Protein 4N3S (pdb70)

Nearest PDB structures (foldseek):
  4n3s-assembly1_A  TM=1.002E+00  e=1.021E-94  Saccharomyces cerevisiae S288C
  4n3s-assembly2_B  TM=9.952E-01  e=1.872E-87  Saccharomyces cerevisiae S288C
  4ncf-assembly1_A  TM=9.850E-01  e=5.319E-81  Saccharomyces cerevisiae S288C
  3wbi-assembly1_A  TM=9.041E-01  e=8.190E-74  Saccharomyces cerevisiae S288C
  8pj5-assembly1_0  TM=6.961E-01  e=3.168E-52  Homo sapiens

InterPro domains:
  IPR000795 Translational (tr)-type GTP-binding domain [PF00009] (406-617)
  IPR000795 Translational (tr)-type GTP-binding domain [PR00315] (407-420)
  IPR000795 Translational (tr)-type GTP-binding domain [PR00315] (473-483)
  IPR000795 Translational (tr)-type GTP-binding domain [PR00315] (489-500)
  IPR000795 Translational (tr)-type GTP-binding domain [PR00315] (525-534)
  IPR000795 Translational (tr)-type GTP-binding domain [PS51722] (403-621)
  IPR005225 Small GTP-binding domain [TIGR00231] (408-534)
  IPR009000 Translation protein, beta-barrel domain superfamily [SSF50447] (863-1001)
  IPR015760 Translation initiation factor IF- 2 [PTHR43381] (125-992)
  IPR023115 Translation initiation factor IF- 2, domain 3 [PF11987] (746-843)
  IPR027417 P-loop containing nucleoside triphosphate hydrolase [G3DSA:3.40.50.300] (397-627)
  IPR027417 P-loop containing nucleoside triphosphate hydrolase [SSF52540] (404-696)
  IPR029459 Elongation factor Tu-type domain [PF14578] (874-964)
  IPR036925 Translation initiation factor IF-2, domain 3 superfamily [G3DSA:3.40.50.10050] (747-851)
  IPR036925 Translation initiation factor IF-2, domain 3 superfamily [SSF52156] (731-857)

Organism: Saccharomyces cerevisiae (strain ATCC 204508 / S288c) (NCBI:txid559292)

CATH classification: 3.40.50.300 (+2 more: 2.40.30.10, 3.40.50.10050)

B-factor: mean 48.71, std 24.36, range [14.07, 174.98]

Secondary structure (DSSP, 8-state):
--PPPPEEEEE---HHHHHT-------EE-SSEEEEEHHHHHHHHGGGGGT------SSEEEEE--SSSGGG-S-GGGHHHH-SEEEEEEETTTB--HHHHHHHHHHHHHT--EEEEEE-GGGSTT----TT--HHHHHHTS-HHHHHHHHHHHHHHHHHHHTTT-EEEEGGG-S-TTTEEEEEE--TTT-TTHHHHHHHHHHHHHHH-TTTTS--SS-EEEEEEEEEETTTEEEEEEEEEESEEETT-EEEEEETTEEEEEEEEEEEEE---HHHHTT-SEEEESEEESSEEEEEEETT-TTBPTT-B-EE--SSS-HHHHHHHHHHHHHHHHHTS-TTSS-EEEEESSHHHHHHHHHHHHHTT--EEE--BSSB-HHHHHHHHHHHHH-STT-EEEEES--B-HHHHHHHHHHT-EEEEESSHHHHHHHHHHHHHHHH-/--PPPPEEEEE---TTTTTS--------EE-SSEEEEEHHHHHHHHGGGGGT------SSEEEEE---SSGGG-S-GGGHHHH-SEEEEEEETTTB--HHHHHHHHHHHHHT--EEEEEE-GGGSTT----TT--HHHHHHTS-HHHHHHHHHHHHHHHHHHHTTT-EEEEGGG-S-TTTEEEEEE--TTT-TTHHHHHHHHHHHHHHH-GGGGS--SS-EEEEEEEEEETTTEEEEEEEEEESEEETT-EEEEEEBTEEEEEE--EEEEE---HHHHTT-SEEE-SEEESSEEEEEE-TT-TTBPTT-BEEE--SSS-HHHHHHHHTHHHHHHHHTS-SSSS-EEEEESSHHHHHHHHHHHHHTT--EEEEEESSB-HHHHGGGTTHHHH-GGG-EEEEES--B-HHHHHHHHHHT-EEEEESSHHHHHHHHHHHHHHHT-

Radius of gyration: 30.3 Å; Cα contacts (8 Å, |Δi|>4): 1907; chains: 2; bounding box: 74×78×87 Å

GO terms:
  GO:0001732 formation of cytoplasmic translation initiation complex (P, IDA)
  GO:0070181 small ribosomal subunit rRNA binding (F, IDA)
  GO:0005525 GTP binding (F, IDA)
  GO:0003743 translation initiation factor activity (F, IDA)
  GO:0003924 GTPase activity (F, IDA)
  GO:0031369 translation initiation factor binding (F, IDA)
  GO:0043022 ribosome binding (F, IDA)
  GO:0022627 cytosolic small ribosomal subunit (C, IDA)
  GO:0033290 eukaryotic 48S preinitiation complex (C, IDA)
  GO:0001732 formation of cytoplasmic translation initiation complex (P, IMP)
  GO:0005737 cytoplasm (C, HDA)
  GO:0005739 mitochondrion (C, HDA)
  GO:0042255 ribosome assembly (P, IMP)
  GO:0042256 cytosolic ribosome assembly (P, IMP)
  GO:0005829 cytosol (C, HDA)
  GO:0010494 cytoplasmic stress granule (C, HDA)
  GO:0003924 GTPase activity (F, IMP)
  GO:0006446 regulation of translational initiation (P, IMP)
  GO:0000462 maturation of SSU-rRNA from tricistronic rRNA transcript (SSU-rRNA, 5.8S rRNA, LSU-rRNA) (P, IMP)
  GO:0003924 GTPase activity (F, EXP)

Structure (mmCIF, N/CA/C/O backbone):
data_4N3S
#
_entry.id   4N3S
#
_cell.length_a   118.010
_cell.length_b   118.010
_cell.length_c   77.510
_cell.angle_alpha   90.000
_cell.angle_beta   90.000
_cell.angle_gamma   90.000
#
_symmetry.space_group_name_H-M   'P 41'
#
loop_
_entity.id
_entity.type
_entity.pdbx_description
1 polymer 'Eukaryotic translation initiation factor 5B'
2 non-polymer GLYCEROL
3 non-polymer 1,2-ETHANEDIOL
4 water water
#
loop_
_atom_site.group_PDB
_atom_site.id
_atom_site.type_symbol
_atom_site.label_atom_id
_atom_site.label_alt_id
_atom_site.label_comp_id
_atom_site.label_asym_id
_atom_site.label_entity_id
_atom_site.label_seq_id
_atom_site.pdbx_PDB_ins_code
_atom_site.Cartn_x
_atom_site.Cartn_y
_atom_site.Cartn_z
_atom_site.occupancy
_atom_site.B_iso_or_equiv
_atom_site.auth_seq_id
_atom_site.auth_comp_id
_atom_site.auth_asym_id
_atom_site.auth_atom_id
_atom_site.pdbx_PDB_model_num
ATOM 1 N N . LYS A 1 6 ? 66.661 -17.877 -5.431 1.00 100.63 401 LYS A N 1
ATOM 2 C CA . LYS A 1 6 ? 65.318 -17.367 -5.185 1.00 97.46 401 LYS A CA 1
ATOM 3 C C . LYS A 1 6 ? 65.050 -17.247 -3.684 1.00 99.02 401 LYS A C 1
ATOM 4 O O . LYS A 1 6 ? 65.701 -17.912 -2.878 1.00 100.11 401 LYS A O 1
ATOM 6 N N . ASP A 1 7 ? 64.109 -16.385 -3.308 1.00 98.59 402 ASP A N 1
ATOM 7 C CA . ASP A 1 7 ? 63.612 -16.368 -1.930 1.00 97.20 402 ASP A CA 1
ATOM 8 C C . ASP A 1 7 ? 62.206 -16.918 -1.906 1.00 85.72 402 ASP A C 1
ATOM 9 O O . ASP A 1 7 ? 61.233 -16.196 -2.137 1.00 84.30 402 ASP A O 1
ATOM 14 N N . LEU A 1 8 ? 62.101 -18.206 -1.617 1.00 73.36 403 LEU A N 1
ATOM 15 C CA . LEU A 1 8 ? 60.807 -18.844 -1.597 1.00 56.16 403 LEU A CA 1
ATOM 16 C C . LEU A 1 8 ? 60.247 -18.804 -0.192 1.00 44.13 403 LEU A C 1
ATOM 17 O O . LEU A 1 8 ? 60.977 -18.822 0.802 1.00 39.69 403 LEU A O 1
ATOM 22 N N . ARG A 1 9 ? 58.936 -18.717 -0.117 1.00 42.00 404 ARG A N 1
ATOM 23 C CA . ARG A 1 9 ? 58.266 -18.765 1.154 1.00 38.92 404 ARG A CA 1
ATOM 24 C C . ARG A 1 9 ? 58.345 -20.171 1.718 1.00 37.53 404 ARG A C 1
ATOM 25 O O . ARG A 1 9 ? 58.424 -21.142 0.965 1.00 34.95 404 ARG A O 1
ATOM 33 N N . SER A 1 10 ? 58.325 -20.275 3.041 1.00 35.20 405 SER A N 1
ATOM 34 C CA . SER A 1 10 ? 58.153 -21.559 3.695 1.00 34.83 405 SER A CA 1
ATOM 35 C C . SER A 1 10 ? 56.720 -21.977 3.460 1.00 39.71 405 SER A C 1
ATOM 36 O O . SER A 1 10 ? 55.801 -21.191 3.699 1.00 42.51 405 SER A O 1
ATOM 39 N N . PRO A 1 11 ? 56.513 -23.199 2.962 1.00 36.77 406 PRO A N 1
ATOM 40 C CA . PRO A 1 11 ? 55.150 -23.711 2.789 1.00 29.56 406 PRO A CA 1
ATOM 41 C C . PRO A 1 11 ? 54.479 -23.974 4.139 1.00 31.55 406 PRO A C 1
ATOM 42 O O . PRO A 1 11 ? 55.155 -24.081 5.166 1.00 30.14 406 PRO A O 1
ATOM 46 N N . ILE A 1 12 ? 53.154 -24.014 4.145 1.00 34.55 407 ILE A N 1
ATOM 47 C CA . ILE A 1 12 ? 52.400 -24.234 5.371 1.00 28.53 407 ILE A CA 1
ATOM 48 C C . ILE A 1 12 ? 51.501 -25.445 5.220 1.00 30.25 407 ILE A C 1
ATOM 49 O O . ILE A 1 12 ? 50.821 -25.587 4.206 1.00 32.55 407 ILE A O 1
ATOM 54 N N . CYS A 1 13 ? 51.528 -26.340 6.204 1.00 30.75 408 CYS A N 1
ATOM 55 C CA . CYS A 1 13 ? 50.634 -27.493 6.210 1.00 30.73 408 CYS A CA 1
ATOM 56 C C . CYS A 1 13 ? 49.885 -27.659 7.533 1.00 30.26 408 CYS A C 1
ATOM 57 O O . CYS A 1 13 ? 50.212 -27.019 8.529 1.00 30.51 408 CYS A O 1
ATOM 60 N N . CYS A 1 14 ? 48.892 -28.541 7.534 1.00 30.11 409 CYS A N 1
ATOM 61 C CA . CYS A 1 14 ? 48.140 -28.845 8.742 1.00 30.25 409 CYS A CA 1
ATOM 62 C C . CYS A 1 14 ? 47.855 -30.331 8.875 1.00 30.70 409 CYS A C 1
ATOM 63 O O . CYS A 1 14 ? 47.944 -31.076 7.902 1.00 33.91 409 CYS A O 1
ATOM 66 N N . ILE A 1 15 ? 47.571 -30.763 10.100 1.00 35.40 410 ILE A N 1
ATOM 67 C CA . ILE A 1 15 ? 47.240 -32.155 10.366 1.00 36.16 410 ILE A CA 1
ATOM 68 C C . ILE A 1 15 ? 45.814 -32.321 10.846 1.00 40.67 410 ILE A C 1
ATOM 69 O O . ILE A 1 15 ? 45.397 -31.665 11.803 1.00 49.94 410 ILE A O 1
ATOM 74 N N . LEU A 1 16 ? 45.064 -33.164 10.149 1.00 38.81 411 LEU A N 1
ATOM 75 C CA . LEU A 1 16 ? 43.703 -33.495 10.529 1.00 43.70 411 LEU A CA 1
ATOM 76 C C . LEU A 1 16 ? 43.717 -34.877 11.160 1.00 54.77 411 LEU A C 1
ATOM 77 O O . LEU A 1 16 ? 43.710 -35.887 10.461 1.00 57.30 411 LEU A O 1
ATOM 82 N N . GLY A 1 17 ? 43.753 -34.910 12.488 1.00 59.31 412 GLY A N 1
ATOM 83 C CA . GLY A 1 17 ? 43.911 -36.147 13.230 1.00 64.44 412 GLY A CA 1
ATOM 84 C C . GLY A 1 17 ? 42.939 -36.300 14.380 1.00 73.83 412 GLY A C 1
ATOM 85 O O . GLY A 1 17 ? 42.379 -35.316 14.861 1.00 77.78 412 GLY A O 1
ATOM 86 N N . HIS A 1 18 ? 42.730 -37.547 14.800 1.00 78.24 413 HIS A N 1
ATOM 87 C CA . HIS A 1 18 ? 41.822 -37.886 15.898 1.00 78.68 413 HIS A CA 1
ATOM 88 C C . HIS A 1 18 ? 41.781 -36.838 17.011 1.00 76.08 413 HIS A C 1
ATOM 89 O O . HIS A 1 18 ? 42.787 -36.580 17.668 1.00 74.96 413 HIS A O 1
ATOM 96 N N . LYS A 1 25 ? 50.120 -39.173 19.527 1.00 49.67 420 LYS A N 1
ATOM 97 C CA . LYS A 1 25 ? 49.937 -38.012 18.652 1.00 52.13 420 LYS A CA 1
ATOM 98 C C . LYS A 1 25 ? 51.019 -37.922 17.582 1.00 53.80 420 LYS A C 1
ATOM 99 O O . LYS A 1 25 ? 52.204 -37.893 17.908 1.00 49.08 420 LYS A O 1
ATOM 105 N N . LEU A 1 26 ? 50.616 -37.893 16.310 1.00 61.51 421 LEU A N 1
ATOM 106 C CA . LEU A 1 26 ? 51.565 -37.948 15.175 1.00 59.85 421 LEU A CA 1
ATOM 107 C C . LEU A 1 26 ? 52.522 -36.758 15.159 1.00 57.45 421 LEU A C 1
ATOM 108 O O . LEU A 1 26 ? 53.732 -36.878 14.862 1.00 53.01 421 LEU A O 1
ATOM 113 N N . LEU A 1 27 ? 51.990 -35.609 15.541 1.00 58.02 422 LEU A N 1
ATOM 114 C CA . LEU A 1 27 ? 52.777 -34.411 15.449 1.00 61.88 422 LEU A CA 1
ATOM 115 C C . LEU A 1 27 ? 53.697 -34.367 16.650 1.00 65.70 422 LEU A C 1
ATOM 116 O O . LEU A 1 27 ? 54.702 -33.657 16.639 1.00 61.42 422 LEU A O 1
ATOM 121 N N . ASP A 1 28 ? 53.383 -35.165 17.669 1.00 70.29 423 ASP A N 1
ATOM 122 C CA . ASP A 1 28 ? 54.253 -35.231 18.826 1.00 72.40 423 ASP A CA 1
ATOM 123 C C . ASP A 1 28 ? 55.523 -35.924 18.356 1.00 67.16 423 ASP A C 1
ATOM 124 O O . ASP A 1 28 ? 56.625 -35.564 18.754 1.00 64.94 423 ASP A O 1
ATOM 129 N N . LYS A 1 29 ? 55.355 -36.918 17.488 1.00 67.11 424 LYS A N 1
ATOM 130 C CA . LYS A 1 29 ? 56.502 -37.627 16.933 1.00 71.27 424 LYS A CA 1
ATOM 131 C C . LYS A 1 29 ? 57.273 -36.842 15.899 1.00 75.15 424 LYS A C 1
ATOM 132 O O . LYS A 1 29 ? 58.500 -36.970 15.810 1.00 77.45 424 LYS A O 1
ATOM 138 N N . ILE A 1 30 ? 56.581 -36.033 15.107 1.00 73.44 425 ILE A N 1
ATOM 139 C CA . ILE A 1 30 ? 57.325 -35.325 14.073 1.00 68.25 425 ILE A CA 1
ATOM 140 C C . ILE A 1 30 ? 58.169 -34.225 14.704 1.00 74.47 425 ILE A C 1
ATOM 141 O O . ILE A 1 30 ? 59.253 -33.905 14.218 1.00 76.71 425 ILE A O 1
ATOM 146 N N . ARG A 1 31 ? 57.669 -33.671 15.804 1.00 78.63 426 ARG A N 1
ATOM 147 C CA . ARG A 1 31 ? 58.287 -32.521 16.456 1.00 81.78 426 ARG A CA 1
ATOM 148 C C . ARG A 1 31 ? 59.472 -32.905 17.335 1.00 80.01 426 ARG A C 1
ATOM 149 O O . ARG A 1 31 ? 60.164 -32.046 17.878 1.00 78.62 426 ARG A O 1
ATOM 157 N N . GLN A 1 32 ? 59.712 -34.202 17.448 1.00 84.10 427 GLN A N 1
ATOM 158 C CA . GLN A 1 32 ? 60.771 -34.710 18.298 1.00 90.82 427 GLN A CA 1
ATOM 159 C C . GLN A 1 32 ? 62.140 -34.547 17.651 1.00 96.86 427 GLN A C 1
ATOM 160 O O . GLN A 1 32 ? 62.303 -34.772 16.449 1.00 94.74 427 GLN A O 1
ATOM 166 N N . THR A 1 33 ? 63.121 -34.168 18.463 1.00 101.49 428 THR A N 1
ATOM 167 C CA . THR A 1 33 ? 64.488 -33.995 17.995 1.00 104.37 428 THR A CA 1
ATOM 168 C C . THR A 1 33 ? 65.474 -34.590 18.994 1.00 105.17 428 THR A C 1
ATOM 169 O O . THR A 1 33 ? 65.248 -34.544 20.202 1.00 99.55 428 THR A O 1
ATOM 173 N N . ASN A 1 34 ? 66.565 -35.151 18.482 1.00 110.15 429 ASN A N 1
ATOM 174 C CA . ASN A 1 34 ? 67.573 -35.779 19.330 1.00 111.18 429 ASN A CA 1
ATOM 175 C C . ASN A 1 34 ? 68.920 -35.074 19.257 1.00 110.99 429 ASN A C 1
ATOM 176 O O . ASN A 1 34 ? 69.431 -34.796 18.174 1.00 110.38 429 ASN A O 1
ATOM 181 N N . VAL A 1 35 ? 69.489 -34.785 20.422 1.00 109.17 430 VAL A N 1
ATOM 182 C CA . VAL A 1 35 ? 70.776 -34.110 20.503 1.00 105.24 430 VAL A CA 1
ATOM 183 C C . VAL A 1 35 ? 71.823 -34.820 19.650 1.00 101.04 430 VAL A C 1
ATOM 184 O O . VAL A 1 35 ? 72.494 -34.196 18.830 1.00 97.15 430 VAL A O 1
ATOM 188 N N . GLY A 1 41 ? 67.477 -29.895 14.602 1.00 75.54 436 GLY A N 1
ATOM 189 C CA . GLY A 1 41 ? 67.805 -28.803 15.499 1.00 75.74 436 GLY A CA 1
ATOM 190 C C . GLY A 1 41 ? 67.200 -27.470 15.097 1.00 75.20 436 GLY A C 1
ATOM 191 O O . GLY A 1 41 ? 67.394 -26.994 13.974 1.00 74.50 436 GLY A O 1
ATOM 192 N N . GLY A 1 42 ? 66.465 -26.864 16.025 1.00 72.13 437 GLY A N 1
ATOM 193 C CA . GLY A 1 42 ? 65.874 -25.555 15.805 1.00 65.31 437 GLY A CA 1
ATOM 194 C C . GLY A 1 42 ? 64.361 -25.567 15.635 1.00 59.02 437 GLY A C 1
ATOM 195 O O . GLY A 1 42 ? 63.756 -24.530 15.364 1.00 63.54 437 GLY A O 1
ATOM 196 N N . ILE A 1 43 ? 63.744 -26.732 15.798 1.00 46.35 438 ILE A N 1
ATOM 197 C CA . ILE A 1 43 ? 62.286 -26.843 15.751 1.00 37.94 438 ILE A CA 1
ATOM 198 C C . ILE A 1 43 ? 61.673 -26.044 16.903 1.00 33.29 438 ILE A C 1
ATOM 199 O O . ILE A 1 43 ? 62.080 -26.185 18.055 1.00 35.66 438 ILE A O 1
ATOM 204 N N . THR A 1 44 ? 60.716 -25.181 16.594 1.00 34.05 439 THR A N 1
ATOM 205 C CA . THR A 1 44 ? 60.236 -24.227 17.582 1.00 30.94 439 THR A CA 1
ATOM 206 C C . THR A 1 44 ? 58.718 -24.243 17.719 1.00 29.30 439 THR A C 1
ATOM 207 O O . THR A 1 44 ? 57.997 -24.293 16.724 1.00 28.01 439 THR A O 1
ATOM 211 N N . GLN A 1 45 ? 58.240 -24.231 18.953 1.00 29.49 440 GLN A N 1
ATOM 212 C CA . GLN A 1 45 ? 56.820 -24.108 19.180 1.00 28.91 440 GLN A CA 1
ATOM 213 C C . GLN A 1 45 ? 56.459 -22.643 19.023 1.00 30.73 440 GLN A C 1
ATOM 214 O O . GLN A 1 45 ? 57.063 -21.780 19.635 1.00 33.64 440 GLN A O 1
ATOM 220 N N . GLN A 1 46 ? 55.457 -22.379 18.205 1.00 25.18 441 GLN A N 1
ATOM 221 C CA . GLN A 1 46 ? 54.996 -21.029 17.964 1.00 25.44 441 GLN A CA 1
ATOM 222 C C . GLN A 1 46 ? 53.553 -20.951 18.431 1.00 22.41 441 GLN A C 1
ATOM 223 O O . GLN A 1 46 ? 53.072 -21.868 19.074 1.00 25.56 441 GLN A O 1
ATOM 229 N N . ILE A 1 47 ? 52.871 -19.854 18.136 1.00 22.20 442 ILE A N 1
ATOM 230 C CA . ILE A 1 47 ? 51.490 -19.739 18.556 1.00 24.46 442 ILE A CA 1
ATOM 231 C C . ILE A 1 47 ? 50.606 -20.452 17.547 1.00 27.94 442 ILE A C 1
ATOM 232 O O . ILE A 1 47 ? 50.428 -19.997 16.426 1.00 25.17 442 ILE A O 1
ATOM 237 N N . GLY A 1 48 ? 50.049 -21.577 17.968 1.00 31.07 443 GLY A N 1
ATOM 238 C CA . GLY A 1 48 ? 49.121 -22.326 17.150 1.00 28.71 443 GLY A CA 1
ATOM 239 C C . GLY A 1 48 ? 49.800 -23.060 16.013 1.00 27.66 443 GLY A C 1
ATOM 240 O O . GLY A 1 48 ? 49.132 -23.580 15.124 1.00 29.19 443 GLY A O 1
ATOM 241 N N . ALA A 1 49 ? 51.126 -23.114 16.044 1.00 22.35 444 ALA A N 1
ATOM 242 C CA . ALA A 1 49 ? 51.852 -23.771 14.980 1.00 22.23 444 ALA A CA 1
ATOM 243 C C . ALA A 1 49 ? 53.224 -24.158 15.450 1.00 25.32 444 ALA A C 1
ATOM 244 O O . ALA A 1 49 ? 53.704 -23.657 16.458 1.00 25.94 444 ALA A O 1
ATOM 246 N N . THR A 1 50 ? 53.859 -25.048 14.704 1.00 27.21 445 THR A N 1
ATOM 247 C CA . THR A 1 50 ? 55.227 -25.447 14.962 1.00 26.35 445 THR A CA 1
ATOM 248 C C . THR A 1 50 ? 56.071 -25.254 13.711 1.00 24.74 445 THR A C 1
ATOM 249 O O . THR A 1 50 ? 55.671 -25.668 12.635 1.00 27.52 445 THR A O 1
ATOM 253 N N . TYR A 1 51 ? 57.237 -24.633 13.844 1.00 24.82 446 TYR A N 1
ATOM 254 C CA . TYR A 1 51 ? 58.084 -24.355 12.684 1.00 25.63 446 TYR A CA 1
ATOM 255 C C . TYR A 1 51 ? 59.311 -25.244 12.610 1.00 28.91 446 TYR A C 1
ATOM 256 O O . TYR A 1 51 ? 60.037 -25.398 13.582 1.00 29.65 446 TYR A O 1
ATOM 265 N N . PHE A 1 52 ? 59.542 -25.801 11.427 1.00 29.63 447 PHE A N 1
ATOM 266 C CA . PHE A 1 52 ? 60.667 -26.693 11.156 1.00 29.98 447 PHE A CA 1
ATOM 267 C C . PHE A 1 52 ? 61.678 -26.078 10.205 1.00 31.92 447 PHE A C 1
ATOM 268 O O . PHE A 1 52 ? 61.443 -26.045 9.004 1.00 34.57 447 PHE A O 1
ATOM 276 N N . PRO A 1 53 ? 62.822 -25.621 10.729 1.00 29.21 448 PRO A N 1
ATOM 277 C CA . PRO A 1 53 ? 63.853 -25.047 9.865 1.00 30.17 448 PRO A CA 1
ATOM 278 C C . PRO A 1 53 ? 64.380 -26.085 8.883 1.00 33.94 448 PRO A C 1
ATOM 279 O O . PRO A 1 53 ? 64.386 -27.269 9.230 1.00 36.88 448 PRO A O 1
ATOM 283 N N . ILE A 1 54 ? 64.812 -25.663 7.696 1.00 34.49 449 ILE A N 1
ATOM 284 C CA . ILE A 1 54 ? 65.150 -26.615 6.638 1.00 34.27 449 ILE A CA 1
ATOM 285 C C . ILE A 1 54 ? 66.257 -27.602 7.032 1.00 35.53 449 ILE A C 1
ATOM 286 O O . ILE A 1 54 ? 66.266 -28.736 6.555 1.00 38.24 449 ILE A O 1
ATOM 291 N N . ASP A 1 55 ? 67.156 -27.198 7.926 1.00 38.05 450 ASP A N 1
ATOM 292 C CA . ASP A 1 55 ? 68.258 -28.065 8.329 1.00 41.85 450 ASP A CA 1
ATOM 293 C C . ASP A 1 55 ? 67.765 -29.229 9.174 1.00 41.10 450 ASP A C 1
ATOM 294 O O . ASP A 1 55 ? 68.231 -30.369 9.038 1.00 45.96 450 ASP A O 1
ATOM 299 N N . ALA A 1 56 ? 66.784 -28.941 10.017 1.00 40.28 451 ALA A N 1
ATOM 300 C CA . ALA A 1 56 ? 66.139 -29.976 10.808 1.00 37.30 451 ALA A CA 1
ATOM 301 C C . ALA A 1 56 ? 65.472 -31.014 9.923 1.00 34.60 451 ALA A C 1
ATOM 302 O O . ALA A 1 56 ? 65.536 -32.225 10.173 1.00 38.96 451 ALA A O 1
ATOM 304 N N . ILE A 1 57 ? 64.831 -30.519 8.877 1.00 33.46 452 ILE A N 1
ATOM 305 C CA . ILE A 1 57 ? 64.176 -31.377 7.907 1.00 35.61 452 ILE A CA 1
ATOM 306 C C . ILE A 1 57 ? 65.188 -32.223 7.139 1.00 34.56 452 ILE A C 1
ATOM 307 O O . ILE A 1 57 ? 64.941 -33.391 6.879 1.00 35.00 452 ILE A O 1
ATOM 312 N N . LYS A 1 58 ? 66.325 -31.629 6.786 1.00 37.51 453 LYS A N 1
ATOM 313 C CA . LYS A 1 58 ? 67.414 -32.377 6.161 1.00 37.09 453 LYS A CA 1
ATOM 314 C C . LYS A 1 58 ? 67.818 -33.538 7.053 1.00 32.60 453 LYS A C 1
ATOM 315 O O . LYS A 1 58 ? 67.902 -34.700 6.626 1.00 34.69 453 LYS A O 1
ATOM 321 N N . ALA A 1 59 ? 68.050 -33.208 8.311 1.00 32.46 454 ALA A N 1
ATOM 322 C CA . ALA A 1 59 ? 68.458 -34.212 9.274 1.00 40.40 454 ALA A CA 1
ATOM 323 C C . ALA A 1 59 ? 67.435 -35.329 9.377 1.00 44.55 454 ALA A C 1
ATOM 324 O O . ALA A 1 59 ? 67.789 -36.501 9.482 1.00 46.59 454 ALA A O 1
ATOM 326 N N . LYS A 1 60 ? 66.160 -34.967 9.320 1.00 46.44 455 LYS A N 1
ATOM 327 C CA . LYS A 1 60 ? 65.117 -35.960 9.502 1.00 43.60 455 LYS A CA 1
ATOM 328 C C . LYS A 1 60 ? 64.788 -36.737 8.236 1.00 44.42 455 LYS A C 1
ATOM 329 O O . LYS A 1 60 ? 64.168 -37.796 8.302 1.00 46.19 455 LYS A O 1
ATOM 335 N N . THR A 1 61 ? 65.249 -36.253 7.091 1.00 36.73 456 THR A N 1
ATOM 336 C CA . THR A 1 61 ? 64.935 -36.921 5.837 1.00 36.86 456 THR A CA 1
ATOM 337 C C . THR A 1 61 ? 66.185 -37.517 5.220 1.00 35.52 456 THR A C 1
ATOM 338 O O . THR A 1 61 ? 66.178 -37.969 4.076 1.00 37.43 456 THR A O 1
ATOM 342 N N . LYS A 1 62 ? 67.264 -37.499 5.988 1.00 36.64 457 LYS A N 1
ATOM 343 C CA . LYS A 1 62 ? 68.502 -38.140 5.577 1.00 36.04 457 LYS A CA 1
ATOM 344 C C . LYS A 1 62 ? 68.335 -39.557 5.034 1.00 34.91 457 LYS A C 1
ATOM 345 O O . LYS A 1 62 ? 68.917 -39.898 4.010 1.00 37.52 457 LYS A O 1
ATOM 351 N N . VAL A 1 63 ? 67.539 -40.381 5.708 1.00 35.06 458 VAL A N 1
ATOM 352 C CA . VAL A 1 63 ? 67.363 -41.763 5.270 1.00 31.31 458 VAL A CA 1
ATOM 353 C C . VAL A 1 63 ? 66.625 -41.858 3.929 1.00 32.29 458 VAL A C 1
ATOM 354 O O . VAL A 1 63 ? 66.611 -42.915 3.303 1.00 35.16 458 VAL A O 1
ATOM 358 N N . MET A 1 64 ? 65.997 -40.770 3.492 1.00 31.81 459 MET A N 1
ATOM 359 C CA . MET A 1 64 ? 65.258 -40.797 2.225 1.00 35.12 459 MET A CA 1
ATOM 360 C C . MET A 1 64 ? 66.143 -40.762 0.970 1.00 37.05 459 MET A C 1
ATOM 361 O O . MET A 1 64 ? 65.665 -40.989 -0.147 1.00 36.69 459 MET A O 1
ATOM 366 N N . ALA A 1 65 ? 67.428 -40.493 1.159 1.00 36.78 460 ALA A N 1
ATOM 367 C CA . ALA A 1 65 ? 68.376 -40.468 0.053 1.00 37.78 460 ALA A CA 1
ATOM 368 C C . ALA A 1 65 ? 68.432 -41.831 -0.598 1.00 41.90 460 ALA A C 1
ATOM 369 O O . ALA A 1 65 ? 68.749 -41.951 -1.780 1.00 45.23 460 ALA A O 1
ATOM 371 N N . GLU A 1 66 ? 68.096 -42.855 0.181 1.00 42.94 461 GLU A N 1
ATOM 372 C CA . GLU A 1 66 ? 68.115 -44.220 -0.310 1.00 39.95 461 GLU A CA 1
ATOM 373 C C . GLU A 1 66 ? 67.147 -44.438 -1.435 1.00 38.76 461 GLU A C 1
ATOM 374 O O . GLU A 1 66 ? 67.352 -45.317 -2.270 1.00 41.03 461 GLU A O 1
ATOM 380 N N . TYR A 1 67 ? 66.095 -43.630 -1.466 1.00 33.93 462 TYR A N 1
ATOM 381 C CA . TYR A 1 67 ? 65.010 -43.891 -2.393 1.00 34.39 462 TYR A CA 1
ATOM 382 C C . TYR A 1 67 ? 64.727 -42.725 -3.300 1.00 35.12 462 TYR A C 1
ATOM 383 O O . TYR A 1 67 ? 64.067 -42.892 -4.323 1.00 39.59 462 TYR A O 1
ATOM 392 N N . GLU A 1 68 ? 65.197 -41.538 -2.931 1.00 30.10 463 GLU A N 1
ATOM 393 C CA . GLU A 1 68 ? 64.784 -40.358 -3.676 1.00 33.05 463 GLU A CA 1
ATOM 394 C C . GLU A 1 68 ? 65.820 -39.270 -3.788 1.00 34.17 463 GLU A C 1
ATOM 395 O O . GLU A 1 68 ? 66.709 -39.142 -2.940 1.00 35.44 463 GLU A O 1
ATOM 401 N N . LYS A 1 69 ? 65.659 -38.469 -4.839 1.00 40.39 464 LYS A N 1
ATOM 402 C CA . LYS A 1 69 ? 66.365 -37.205 -4.993 1.00 43.77 464 LYS A CA 1
ATOM 403 C C . LYS A 1 69 ? 65.826 -36.231 -3.972 1.00 41.96 464 LYS A C 1
ATOM 404 O O . LYS A 1 69 ? 64.631 -36.224 -3.700 1.00 40.00 464 LYS A O 1
ATOM 410 N N . GLN A 1 70 ? 66.689 -35.413 -3.397 1.00 37.96 465 GLN A N 1
ATOM 411 C CA . GLN A 1 70 ? 66.232 -34.468 -2.396 1.00 37.73 465 GLN A CA 1
ATOM 412 C C . GLN A 1 70 ? 66.405 -32.993 -2.814 1.00 41.02 465 GLN A C 1
ATOM 413 O O . GLN A 1 70 ? 67.370 -32.626 -3.494 1.00 39.89 465 GLN A O 1
ATOM 419 N N . THR A 1 71 ? 65.434 -32.164 -2.428 1.00 44.15 466 THR A N 1
ATOM 420 C CA . THR A 1 71 ? 65.415 -30.739 -2.765 1.00 42.16 466 THR A CA 1
ATOM 421 C C . THR A 1 71 ? 65.159 -29.880 -1.531 1.00 44.45 466 THR A C 1
ATOM 422 O O . THR A 1 71 ? 64.121 -30.032 -0.881 1.00 41.84 466 THR A O 1
ATOM 426 N N . PHE A 1 72 ? 66.073 -28.954 -1.232 1.00 43.36 467 PHE A N 1
ATOM 427 C CA . PHE A 1 72 ? 65.940 -28.100 -0.048 1.00 40.29 467 PHE A CA 1
ATOM 428 C C . PHE A 1 72 ? 66.034 -26.602 -0.410 1.00 43.68 467 PHE A C 1
ATOM 429 O O . PHE A 1 72 ? 67.039 -25.943 -0.113 1.00 48.04 467 PHE A O 1
ATOM 437 N N . ASP A 1 73 ? 64.984 -26.073 -1.042 1.00 37.71 468 ASP A N 1
ATOM 438 C CA . ASP A 1 73 ? 64.992 -24.701 -1.539 1.00 37.21 468 ASP A CA 1
ATOM 439 C C . ASP A 1 73 ? 64.120 -23.719 -0.730 1.00 37.12 468 ASP A C 1
ATOM 440 O O . ASP A 1 73 ? 64.003 -22.549 -1.097 1.00 43.75 468 ASP A O 1
ATOM 445 N N . VAL A 1 74 ? 63.541 -24.175 0.378 1.00 36.98 469 VAL A N 1
ATOM 446 C CA . VAL A 1 74 ? 62.690 -23.320 1.213 1.00 32.82 469 VAL A CA 1
ATOM 447 C C . VAL A 1 74 ? 63.326 -23.129 2.571 1.00 34.10 469 VAL A C 1
ATOM 448 O O . VAL A 1 74 ? 64.136 -23.952 2.994 1.00 37.97 469 VAL A O 1
ATOM 452 N N . PRO A 1 75 ? 62.962 -22.045 3.268 1.00 35.48 470 PRO A N 1
ATOM 453 C CA . PRO A 1 75 ? 63.597 -21.776 4.563 1.00 37.59 470 PRO A CA 1
ATOM 454 C C . PRO A 1 75 ? 63.211 -22.813 5.618 1.00 34.25 470 PRO A C 1
ATOM 455 O O . PRO A 1 75 ? 63.966 -23.062 6.556 1.00 31.85 470 PRO A O 1
ATOM 459 N N . GLY A 1 76 ? 62.046 -23.423 5.443 1.00 30.76 471 GLY A N 1
ATOM 460 C CA . GLY A 1 76 ? 61.554 -24.416 6.372 1.00 24.97 471 GLY A CA 1
ATOM 461 C C . GLY A 1 76 ? 60.092 -24.718 6.123 1.00 24.84 471 GLY A C 1
ATOM 462 O O . GLY A 1 76 ? 59.545 -24.420 5.064 1.00 28.36 471 GLY A O 1
ATOM 463 N N . LEU A 1 77 ? 59.444 -25.317 7.105 1.00 24.83 472 LEU A N 1
ATOM 464 C CA . LEU A 1 77 ? 58.051 -25.689 6.960 1.00 26.86 472 LEU A CA 1
ATOM 465 C C . LEU A 1 77 ? 57.247 -25.360 8.210 1.00 27.68 472 LEU A C 1
ATOM 466 O O . LEU A 1 77 ? 57.640 -25.704 9.312 1.00 25.48 472 LEU A O 1
ATOM 471 N N . LEU A 1 78 ? 56.105 -24.716 8.030 1.00 28.25 473 LEU A N 1
ATOM 472 C CA . LEU A 1 78 ? 55.243 -24.407 9.151 1.00 25.46 473 LEU A CA 1
ATOM 473 C C . LEU A 1 78 ? 54.103 -25.405 9.227 1.00 24.98 473 LEU A C 1
ATOM 474 O O . LEU A 1 78 ? 53.435 -25.697 8.242 1.00 25.90 473 LEU A O 1
ATOM 479 N N . VAL A 1 79 ? 53.897 -25.942 10.417 1.00 27.45 474 VAL A N 1
ATOM 480 C CA . VAL A 1 79 ? 52.830 -26.887 10.654 1.00 25.11 474 VAL A CA 1
ATOM 481 C C . VAL A 1 79 ? 51.800 -26.332 11.606 1.00 27.93 474 VAL A C 1
ATOM 482 O O . VAL A 1 79 ? 52.091 -26.147 12.773 1.00 29.51 474 VAL A O 1
ATOM 486 N N . ILE A 1 80 ? 50.605 -26.044 11.116 1.00 28.31 475 ILE A N 1
ATOM 487 C CA . ILE A 1 80 ? 49.540 -25.586 11.995 1.00 28.78 475 ILE A CA 1
ATOM 488 C C . ILE A 1 80 ? 49.099 -26.740 12.905 1.00 34.03 475 ILE A C 1
ATOM 489 O O . ILE A 1 80 ? 48.686 -27.792 12.411 1.00 33.26 475 ILE A O 1
ATOM 494 N N . ASP A 1 81 ? 49.197 -26.556 14.223 1.00 37.96 476 ASP A N 1
ATOM 495 C CA . ASP A 1 81 ? 49.074 -27.685 15.162 1.00 44.24 476 ASP A CA 1
ATOM 496 C C . ASP A 1 81 ? 47.804 -27.735 16.020 1.00 52.74 476 ASP A C 1
ATOM 497 O O . ASP A 1 81 ? 47.622 -28.692 16.774 1.00 58.39 476 ASP A O 1
ATOM 502 N N . THR A 1 82 ? 46.931 -26.736 15.895 1.00 54.16 477 THR A N 1
ATOM 503 C CA . THR A 1 82 ? 45.699 -26.654 16.696 1.00 60.54 477 THR A CA 1
ATOM 504 C C . THR A 1 82 ? 44.739 -27.810 16.387 1.00 63.63 477 THR A C 1
ATOM 505 O O . THR A 1 82 ? 44.873 -28.470 15.354 1.00 65.16 477 THR A O 1
ATOM 509 N N . PRO A 1 83 ? 43.769 -28.079 17.284 1.00 63.36 478 PRO A N 1
ATOM 510 C CA . PRO A 1 83 ? 43.129 -29.378 17.077 1.00 66.36 478 PRO A CA 1
ATOM 511 C C . PRO A 1 83 ? 41.945 -29.380 16.123 1.00 69.63 478 PRO A C 1
ATOM 512 O O . PRO A 1 83 ? 41.450 -30.461 15.793 1.00 76.93 478 PRO A O 1
ATOM 516 N N . GLY A 1 84 ? 41.485 -28.210 15.700 1.00 65.53 479 GLY A N 1
ATOM 517 C CA . GLY A 1 84 ? 40.301 -28.142 14.859 1.00 66.21 479 GLY A CA 1
ATOM 518 C C . GLY A 1 84 ? 40.499 -28.011 13.355 1.00 65.21 479 GLY A C 1
ATOM 519 O O . GLY A 1 84 ? 41.406 -28.589 12.756 1.00 66.51 479 GLY A O 1
ATOM 520 N N . HIS A 1 85 ? 39.601 -27.248 12.747 1.00 62.72 480 HIS A N 1
ATOM 521 C CA . HIS A 1 85 ? 39.645 -26.930 11.327 1.00 60.72 480 HIS A CA 1
ATOM 522 C C . HIS A 1 85 ? 40.152 -25.525 11.080 1.00 52.22 480 HIS A C 1
ATOM 523 O O . HIS A 1 85 ? 39.761 -24.906 10.099 1.00 53.42 480 HIS A O 1
ATOM 530 N N . GLU A 1 86 ? 40.980 -25.010 11.985 1.00 45.47 481 GLU A N 1
ATOM 531 C CA . GLU A 1 86 ? 41.401 -23.614 11.927 1.00 42.96 481 GLU A CA 1
ATOM 532 C C . GLU A 1 86 ? 42.060 -23.278 10.589 1.00 39.18 481 GLU A C 1
ATOM 533 O O . GLU A 1 86 ? 41.994 -22.137 10.136 1.00 36.38 481 GLU A O 1
ATOM 539 N N . SER A 1 87 ? 42.660 -24.272 9.944 1.00 37.67 482 SER A N 1
ATOM 540 C CA . SER A 1 87 ? 43.331 -24.063 8.663 1.00 41.38 482 SER A CA 1
ATOM 541 C C . SER A 1 87 ? 42.361 -23.709 7.548 1.00 38.23 482 SER A C 1
ATOM 542 O O . SER A 1 87 ? 42.772 -23.386 6.436 1.00 41.62 482 SER A O 1
ATOM 545 N N . PHE A 1 88 ? 41.071 -23.795 7.846 1.00 34.62 483 PHE A N 1
ATOM 546 C CA . PHE A 1 88 ? 40.048 -23.486 6.872 1.00 30.91 483 PHE A CA 1
ATOM 547 C C . PHE A 1 88 ? 39.151 -22.367 7.351 1.00 29.35 483 PHE A C 1
ATOM 548 O O . PHE A 1 88 ? 37.991 -22.300 6.966 1.00 33.33 483 PHE A O 1
ATOM 556 N N . SER A 1 89 ? 39.709 -21.479 8.171 1.00 28.47 484 SER A N 1
ATOM 557 C CA . SER A 1 89 ? 38.962 -20.383 8.795 1.00 27.90 484 SER A CA 1
ATOM 558 C C . SER A 1 89 ? 38.634 -19.276 7.805 1.00 26.15 484 SER A C 1
ATOM 559 O O . SER A 1 89 ? 37.646 -18.554 7.969 1.00 28.82 484 SER A O 1
ATOM 562 N N . ASN A 1 90 ? 39.500 -19.106 6.812 1.00 30.45 485 ASN A N 1
ATOM 563 C CA . ASN A 1 90 ? 39.284 -18.092 5.792 1.00 30.27 485 ASN A CA 1
ATOM 564 C C . ASN A 1 90 ? 38.430 -18.628 4.649 1.00 27.47 485 ASN A C 1
ATOM 565 O O . ASN A 1 90 ? 38.125 -19.818 4.589 1.00 32.16 485 ASN A O 1
ATOM 570 N N . LEU A 1 91 ? 38.055 -17.746 3.735 1.00 25.85 486 LEU A N 1
ATOM 571 C CA . LEU A 1 91 ? 37.308 -18.165 2.567 1.00 29.70 486 LEU A CA 1
ATOM 572 C C . LEU A 1 91 ? 38.142 -19.160 1.773 1.00 33.92 486 LEU A C 1
ATOM 573 O O . LEU A 1 91 ? 39.372 -19.129 1.816 1.00 37.24 486 LEU A O 1
ATOM 578 N N . ARG A 1 92 ? 37.481 -20.083 1.093 1.00 36.51 487 ARG A N 1
ATOM 579 C CA . ARG A 1 92 ? 38.213 -21.118 0.381 1.00 39.56 487 ARG A CA 1
ATOM 580 C C . ARG A 1 92 ? 39.098 -20.493 -0.697 1.00 41.49 487 ARG A C 1
ATOM 581 O O . ARG A 1 92 ? 40.173 -21.020 -1.001 1.00 41.22 487 ARG A O 1
ATOM 589 N N . SER A 1 93 ? 38.663 -19.346 -1.225 1.00 44.12 488 SER A N 1
ATOM 590 C CA . SER A 1 93 ? 39.402 -18.615 -2.261 1.00 43.50 488 SER A CA 1
ATOM 591 C C . SER A 1 93 ? 40.776 -18.123 -1.804 1.00 44.21 488 SER A C 1
ATOM 592 O O . SER A 1 93 ? 41.642 -17.839 -2.629 1.00 45.17 488 SER A O 1
ATOM 595 N N . ARG A 1 94 ? 40.954 -17.959 -0.497 1.00 40.07 489 ARG A N 1
ATOM 596 C CA . ARG A 1 94 ? 42.249 -17.566 0.032 1.00 34.29 489 ARG A CA 1
ATOM 597 C C . ARG A 1 94 ? 42.905 -18.719 0.771 1.00 34.31 489 ARG A C 1
ATOM 598 O O . ARG A 1 94 ? 43.912 -18.520 1.442 1.00 34.62 489 ARG A O 1
ATOM 606 N N . GLY A 1 95 ? 42.334 -19.913 0.635 1.00 32.44 490 GLY A N 1
ATOM 607 C CA . GLY A 1 95 ? 42.792 -21.081 1.368 1.00 33.02 490 GLY A CA 1
ATOM 608 C C . GLY A 1 95 ? 44.290 -21.309 1.389 1.00 29.23 490 GLY A C 1
ATOM 609 O O . GLY A 1 95 ? 44.864 -21.571 2.442 1.00 31.39 490 GLY A O 1
ATOM 610 N N . SER A 1 96 ? 44.927 -21.204 0.230 1.00 29.99 491 SER A N 1
ATOM 611 C CA . SER A 1 96 ? 46.341 -21.537 0.120 1.00 33.39 491 SER A CA 1
ATOM 612 C C . SER A 1 96 ? 47.219 -20.533 0.841 1.00 34.17 491 SER A C 1
ATOM 613 O O . SER A 1 96 ? 48.368 -20.822 1.148 1.00 36.72 491 SER A O 1
ATOM 616 N N A SER A 1 97 ? 46.670 -19.352 1.111 0.67 35.74 492 SER A N 1
ATOM 617 N N B SER A 1 97 ? 46.676 -19.350 1.109 0.33 35.83 492 SER A N 1
ATOM 618 C CA A SER A 1 97 ? 47.365 -18.340 1.895 0.67 36.64 492 SER A CA 1
ATOM 619 C CA B SER A 1 97 ? 47.395 -18.368 1.901 0.33 37.08 492 SER A CA 1
ATOM 620 C C A SER A 1 97 ? 47.534 -18.830 3.323 0.67 39.59 492 SER A C 1
ATOM 621 C C B SER A 1 97 ? 47.592 -18.922 3.291 0.33 39.63 492 SER A C 1
ATOM 622 O O A SER A 1 97 ? 48.516 -18.524 3.990 0.67 44.73 492 SER A O 1
ATOM 623 O O B SER A 1 97 ? 48.643 -18.745 3.898 0.33 43.14 492 SER A O 1
ATOM 628 N N . LEU A 1 98 ? 46.567 -19.609 3.783 1.00 37.51 493 LEU A N 1
ATOM 629 C CA . LEU A 1 98 ? 46.557 -20.083 5.149 1.00 34.69 493 LEU A CA 1
ATOM 630 C C . LEU A 1 98 ? 47.226 -21.440 5.257 1.00 35.47 493 LEU A C 1
ATOM 631 O O . LEU A 1 98 ? 47.961 -21.700 6.195 1.00 36.77 493 LEU A O 1
ATOM 636 N N . CYS A 1 99 ? 46.959 -22.313 4.293 1.00 35.55 494 CYS A N 1
ATOM 637 C CA . CYS A 1 99 ? 47.513 -23.660 4.329 1.00 31.43 494 CYS A CA 1
ATOM 638 C C . CYS A 1 99 ? 47.726 -24.240 2.924 1.00 32.71 494 CYS A C 1
ATOM 639 O O . CYS A 1 99 ? 46.785 -24.330 2.139 1.00 35.68 494 CYS A O 1
ATOM 642 N N . ASN A 1 100 ? 48.955 -24.636 2.599 1.00 28.85 495 ASN A N 1
ATOM 643 C CA . ASN A 1 100 ? 49.226 -25.141 1.250 1.00 31.47 495 ASN A CA 1
ATOM 644 C C . ASN A 1 100 ? 48.773 -26.586 1.035 1.00 32.03 495 ASN A C 1
ATOM 645 O O . ASN A 1 100 ? 48.288 -26.926 -0.041 1.00 29.89 495 ASN A O 1
ATOM 650 N N . ILE A 1 101 ? 48.903 -27.420 2.065 1.00 32.57 496 ILE A N 1
ATOM 651 C CA . ILE A 1 101 ? 48.546 -28.842 1.967 1.00 34.55 496 ILE A CA 1
ATOM 652 C C . ILE A 1 101 ? 48.163 -29.474 3.320 1.00 29.88 496 ILE A C 1
ATOM 653 O O . ILE A 1 101 ? 48.761 -29.179 4.351 1.00 31.31 496 ILE A O 1
ATOM 658 N N . ALA A 1 102 ? 47.159 -30.340 3.321 1.00 28.27 497 ALA A N 1
ATOM 659 C CA . ALA A 1 102 ? 46.710 -30.958 4.564 1.00 26.63 497 ALA A CA 1
ATOM 660 C C . ALA A 1 102 ? 47.176 -32.392 4.678 1.00 25.50 497 ALA A C 1
ATOM 661 O O . ALA A 1 102 ? 47.449 -33.055 3.688 1.00 27.41 497 ALA A O 1
ATOM 663 N N . ILE A 1 103 ? 47.298 -32.859 5.907 1.00 25.55 498 ILE A N 1
ATOM 664 C CA . ILE A 1 103 ? 47.652 -34.235 6.145 1.00 23.36 498 ILE A CA 1
ATOM 665 C C . ILE A 1 103 ? 46.495 -34.890 6.826 1.00 27.20 498 ILE A C 1
ATOM 666 O O . ILE A 1 103 ? 46.166 -34.555 7.956 1.00 35.40 498 ILE A O 1
ATOM 671 N N . LEU A 1 104 ? 45.845 -35.792 6.118 1.00 26.66 499 LEU A N 1
ATOM 672 C CA . LEU A 1 104 ? 44.726 -36.517 6.666 1.00 26.70 499 LEU A CA 1
ATOM 673 C C . LEU A 1 104 ? 45.235 -37.791 7.305 1.00 32.84 499 LEU A C 1
ATOM 674 O O . LEU A 1 104 ? 45.687 -38.692 6.617 1.00 35.65 499 LEU A O 1
ATOM 679 N N . VAL A 1 105 ? 45.162 -37.862 8.627 1.00 34.35 500 VAL A N 1
ATOM 680 C CA . VAL A 1 105 ? 45.639 -39.026 9.360 1.00 35.77 500 VAL A CA 1
ATOM 681 C C . VAL A 1 105 ? 44.549 -40.116 9.414 1.00 43.20 500 VAL A C 1
ATOM 682 O O . VAL A 1 105 ? 43.379 -39.828 9.685 1.00 46.70 500 VAL A O 1
ATOM 686 N N . ILE A 1 106 ? 44.912 -41.349 9.078 1.00 40.18 501 ILE A N 1
ATOM 687 C CA . ILE A 1 106 ? 43.979 -42.470 9.089 1.00 35.67 501 ILE A CA 1
ATOM 688 C C . ILE A 1 106 ? 44.562 -43.630 9.877 1.00 42.09 501 ILE A C 1
ATOM 689 O O . ILE A 1 106 ? 45.684 -44.033 9.617 1.00 45.87 501 ILE A O 1
ATOM 694 N N . ASP A 1 107 ? 43.809 -44.167 10.829 1.00 44.09 502 ASP A N 1
ATOM 695 C CA . ASP A 1 107 ? 44.270 -45.295 11.643 1.00 46.03 502 ASP A CA 1
ATOM 696 C C . ASP A 1 107 ? 44.232 -46.597 10.841 1.00 38.12 502 ASP A C 1
ATOM 697 O O . ASP A 1 107 ? 43.178 -47.017 10.365 1.00 36.11 502 ASP A O 1
ATOM 702 N N . ILE A 1 108 ? 45.390 -47.222 10.666 1.00 40.91 503 ILE A N 1
ATOM 703 C CA . ILE A 1 108 ? 45.473 -48.432 9.857 1.00 44.23 503 ILE A CA 1
ATOM 704 C C . ILE A 1 108 ? 44.784 -49.611 10.533 1.00 47.08 503 ILE A C 1
ATOM 705 O O . ILE A 1 108 ? 44.390 -50.577 9.872 1.00 45.36 503 ILE A O 1
ATOM 710 N N . MET A 1 109 ? 44.638 -49.532 11.851 1.00 50.54 504 MET A N 1
ATOM 711 C CA . MET A 1 109 ? 44.086 -50.654 12.594 1.00 49.06 504 MET A CA 1
ATOM 712 C C . MET A 1 109 ? 42.563 -50.635 12.614 1.00 49.81 504 MET A C 1
ATOM 713 O O . MET A 1 109 ? 41.922 -51.588 12.172 1.00 50.42 504 MET A O 1
ATOM 718 N N . HIS A 1 110 ? 41.975 -49.528 13.049 1.00 51.53 505 HIS A N 1
ATOM 719 C CA . HIS A 1 110 ? 40.527 -49.495 13.118 1.00 50.32 505 HIS A CA 1
ATOM 720 C C . HIS A 1 110 ? 39.909 -48.603 12.066 1.00 49.71 505 HIS A C 1
ATOM 721 O O . HIS A 1 110 ? 38.777 -48.161 12.224 1.00 58.94 505 HIS A O 1
ATOM 728 N N . GLY A 1 111 ? 40.658 -48.337 11.001 1.00 50.62 506 GLY A N 1
ATOM 729 C CA . GLY A 1 111 ? 40.114 -47.659 9.837 1.00 63.83 506 GLY A CA 1
ATOM 730 C C . GLY A 1 111 ? 39.554 -46.265 10.086 1.00 76.54 506 GLY A C 1
ATOM 731 O O . GLY A 1 111 ? 39.885 -45.598 11.073 1.00 82.59 506 GLY A O 1
ATOM 732 N N . LEU A 1 112 ? 38.675 -45.839 9.185 1.00 76.80 507 LEU A N 1
ATOM 733 C CA . LEU A 1 112 ? 38.058 -44.518 9.239 1.00 76.38 507 LEU A CA 1
ATOM 734 C C . LEU A 1 112 ? 37.177 -44.288 10.471 1.00 89.97 507 LEU A C 1
ATOM 735 O O . LEU A 1 112 ? 36.324 -45.111 10.795 1.00 93.71 507 LEU A O 1
ATOM 740 N N . GLU A 1 113 ? 37.415 -43.183 11.172 1.00 98.39 508 GLU A N 1
ATOM 741 C CA . GLU A 1 113 ? 36.487 -42.699 12.194 1.00 107.01 508 GLU A CA 1
ATOM 742 C C . GLU A 1 113 ? 35.499 -41.787 11.462 1.00 115.13 508 GLU A C 1
ATOM 743 O O . GLU A 1 113 ? 35.671 -41.536 10.267 1.00 115.68 508 GLU A O 1
ATOM 749 N N . GLN A 1 114 ? 34.471 -41.291 12.144 1.00 121.03 509 GLN A N 1
ATOM 750 C CA . GLN A 1 114 ? 33.519 -40.404 11.475 1.00 125.86 509 GLN A CA 1
ATOM 751 C C . GLN A 1 114 ? 34.181 -39.058 11.214 1.00 123.69 509 GLN A C 1
ATOM 752 O O . GLN A 1 114 ? 33.978 -38.447 10.162 1.00 123.09 509 GLN A O 1
ATOM 758 N N . GLN A 1 115 ? 34.962 -38.607 12.193 1.00 120.94 510 GLN A N 1
ATOM 759 C CA . GLN A 1 115 ? 35.708 -37.355 12.110 1.00 116.53 510 GLN A CA 1
ATOM 760 C C . GLN A 1 115 ? 36.524 -37.340 10.808 1.00 105.14 510 GLN A C 1
ATOM 761 O O . GLN A 1 115 ? 36.639 -36.310 10.129 1.00 105.80 510 GLN A O 1
ATOM 767 N N . THR A 1 116 ? 37.061 -38.505 10.458 1.00 92.28 511 THR A N 1
ATOM 768 C CA . THR A 1 116 ? 37.846 -38.677 9.240 1.00 79.10 511 THR A CA 1
ATOM 769 C C . THR A 1 116 ? 36.983 -38.460 8.009 1.00 75.21 511 THR A C 1
ATOM 770 O O . THR A 1 116 ? 37.407 -37.837 7.037 1.00 75.67 511 THR A O 1
ATOM 774 N N . ILE A 1 117 ? 35.774 -39.005 8.063 1.00 73.63 512 ILE A N 1
ATOM 775 C CA . ILE A 1 117 ? 34.798 -38.911 6.982 1.00 76.22 512 ILE A CA 1
ATOM 776 C C . ILE A 1 117 ? 34.369 -37.443 6.722 1.00 61.06 512 ILE A C 1
ATOM 777 O O . ILE A 1 117 ? 34.397 -36.947 5.561 1.00 54.17 512 ILE A O 1
ATOM 782 N N . GLU A 1 118 ? 34.023 -36.741 7.808 1.00 62.95 513 GLU A N 1
ATOM 783 C CA . GLU A 1 118 ? 33.762 -35.299 7.743 1.00 65.92 513 GLU A CA 1
ATOM 784 C C . GLU A 1 118 ? 34.941 -34.562 7.142 1.00 61.60 513 GLU A C 1
ATOM 785 O O . GLU A 1 118 ? 34.759 -33.750 6.248 1.00 57.62 513 GLU A O 1
ATOM 791 N N . SER A 1 119 ? 36.144 -34.845 7.640 1.00 56.20 514 SER A N 1
ATOM 792 C CA . SER A 1 119 ? 37.348 -34.196 7.134 1.00 45.15 514 SER A CA 1
ATOM 793 C C . SER A 1 119 ? 37.492 -34.410 5.629 1.00 41.45 514 SER A C 1
ATOM 794 O O . SER A 1 119 ? 37.873 -33.501 4.897 1.00 42.66 514 SER A O 1
ATOM 797 N N . ILE A 1 120 ? 37.177 -35.611 5.162 1.00 43.75 515 ILE A N 1
ATOM 798 C CA . ILE A 1 120 ? 37.214 -35.883 3.729 1.00 44.23 515 ILE A CA 1
ATOM 799 C C . ILE A 1 120 ? 36.238 -34.981 2.964 1.00 48.19 515 ILE A C 1
ATOM 800 O O . ILE A 1 120 ? 36.608 -34.334 1.960 1.00 42.94 515 ILE A O 1
ATOM 805 N N . LYS A 1 121 ? 35.001 -34.909 3.460 1.00 53.23 516 LYS A N 1
ATOM 806 C CA . LYS A 1 121 ? 33.999 -34.056 2.808 1.00 55.43 516 LYS A CA 1
ATOM 807 C C . LYS A 1 121 ? 34.421 -32.578 2.792 1.00 56.98 516 LYS A C 1
ATOM 808 O O . LYS A 1 121 ? 34.258 -31.883 1.789 1.00 58.24 516 LYS A O 1
ATOM 814 N N . LEU A 1 122 ? 34.974 -32.118 3.910 1.00 54.95 517 LEU A N 1
ATOM 815 C CA . LEU A 1 122 ? 35.419 -30.739 4.092 1.00 43.89 517 LEU A CA 1
ATOM 816 C C . LEU A 1 122 ? 36.531 -30.408 3.132 1.00 36.85 517 LEU A C 1
ATOM 817 O O . LEU A 1 122 ? 36.565 -29.324 2.572 1.00 35.95 517 LEU A O 1
ATOM 822 N N . LEU A 1 123 ? 37.470 -31.335 2.993 1.00 35.64 518 LEU A N 1
ATOM 823 C CA . LEU A 1 123 ? 38.577 -31.170 2.066 1.00 34.43 518 LEU A CA 1
ATOM 824 C C . LEU A 1 123 ? 38.073 -31.107 0.642 1.00 35.92 518 LEU A C 1
ATOM 825 O O . LEU A 1 123 ? 38.590 -30.342 -0.169 1.00 35.20 518 LEU A O 1
ATOM 830 N N . ARG A 1 124 ? 37.093 -31.938 0.313 1.00 40.60 519 ARG A N 1
ATOM 831 C CA . ARG A 1 124 ? 36.566 -31.875 -1.041 1.00 45.53 519 ARG A CA 1
ATOM 832 C C . ARG A 1 124 ? 35.836 -30.552 -1.300 1.00 45.38 519 ARG A C 1
ATOM 833 O O . ARG A 1 124 ? 35.990 -29.954 -2.365 1.00 45.24 519 ARG A O 1
ATOM 841 N N . ASP A 1 125 ? 35.066 -30.086 -0.322 1.00 46.34 520 ASP A N 1
ATOM 842 C CA . ASP A 1 125 ? 34.333 -28.833 -0.460 1.00 42.43 520 ASP A CA 1
ATOM 843 C C . ASP A 1 125 ? 35.241 -27.610 -0.500 1.00 39.95 520 ASP A C 1
ATOM 844 O O . ASP A 1 125 ? 34.957 -26.647 -1.203 1.00 40.83 520 ASP A O 1
ATOM 849 N N . ARG A 1 126 ? 36.319 -27.634 0.271 1.00 38.83 521 ARG A N 1
ATOM 850 C CA . ARG A 1 126 ? 37.290 -26.542 0.264 1.00 37.93 521 ARG A CA 1
ATOM 851 C C . ARG A 1 126 ? 38.202 -26.628 -0.952 1.00 40.27 521 ARG A C 1
ATOM 852 O O . ARG A 1 126 ? 38.918 -25.676 -1.259 1.00 37.15 521 ARG A O 1
ATOM 860 N N . LYS A 1 127 ? 38.176 -27.777 -1.627 1.00 46.36 522 LYS A N 1
ATOM 861 C CA . LYS A 1 127 ? 39.076 -28.074 -2.751 1.00 52.23 522 LYS A CA 1
ATOM 862 C C . LYS A 1 127 ? 40.533 -27.913 -2.332 1.00 43.19 522 LYS A C 1
ATOM 863 O O . LYS A 1 127 ? 41.366 -27.405 -3.082 1.00 41.80 522 LYS A O 1
ATOM 869 N N . ALA A 1 128 ? 40.834 -28.373 -1.127 1.00 41.28 523 ALA A N 1
ATOM 870 C CA . ALA A 1 128 ? 42.173 -28.267 -0.578 1.00 40.40 523 ALA A CA 1
ATOM 871 C C . ALA A 1 128 ? 42.969 -29.540 -0.836 1.00 37.21 523 ALA A C 1
ATOM 872 O O . ALA A 1 128 ? 42.459 -30.649 -0.651 1.00 41.49 523 ALA A O 1
ATOM 874 N N . PRO A 1 129 ? 44.219 -29.383 -1.296 1.00 35.20 524 PRO A N 1
ATOM 875 C CA . PRO A 1 129 ? 45.109 -30.528 -1.519 1.00 35.36 524 PRO A CA 1
ATOM 876 C C . PRO A 1 129 ? 45.582 -31.170 -0.214 1.00 35.01 524 PRO A C 1
ATOM 877 O O . PRO A 1 129 ? 45.801 -30.497 0.796 1.00 37.29 524 PRO A O 1
ATOM 881 N N . PHE A 1 130 ? 45.729 -32.485 -0.243 1.00 33.98 525 PHE A N 1
ATOM 882 C CA . PHE A 1 130 ? 46.118 -33.209 0.946 1.00 28.69 525 PHE A CA 1
ATOM 883 C C . PHE A 1 130 ? 46.729 -34.545 0.629 1.00 33.05 525 PHE A C 1
ATOM 884 O O . PHE A 1 130 ? 46.557 -35.078 -0.462 1.00 38.26 525 PHE A O 1
ATOM 892 N N . VAL A 1 131 ? 47.456 -35.079 1.594 1.00 31.99 526 VAL A N 1
ATOM 893 C CA . VAL A 1 131 ? 47.953 -36.436 1.511 1.00 28.10 526 VAL A CA 1
ATOM 894 C C . VAL A 1 131 ? 47.430 -37.214 2.699 1.00 30.04 526 VAL A C 1
ATOM 895 O O . VAL A 1 131 ? 46.861 -36.628 3.611 1.00 30.63 526 VAL A O 1
ATOM 899 N N . VAL A 1 132 ? 47.578 -38.531 2.678 1.00 29.60 527 VAL A N 1
ATOM 900 C CA . VAL A 1 132 ? 47.123 -39.346 3.800 1.00 32.57 527 VAL A CA 1
ATOM 901 C C . VAL A 1 132 ? 48.296 -39.870 4.587 1.00 27.92 527 VAL A C 1
ATOM 902 O O . VAL A 1 132 ? 49.215 -40.416 4.020 1.00 29.99 527 VAL A O 1
ATOM 906 N N . ALA A 1 133 ? 48.270 -39.690 5.898 1.00 32.34 528 ALA A N 1
ATOM 907 C CA . ALA A 1 133 ? 49.221 -40.379 6.751 1.00 33.25 528 ALA A CA 1
ATOM 908 C C . ALA A 1 133 ? 48.501 -41.580 7.343 1.00 32.85 528 ALA A C 1
ATOM 909 O O . ALA A 1 133 ? 47.642 -41.462 8.215 1.00 30.28 528 ALA A O 1
ATOM 911 N N . LEU A 1 134 ? 48.880 -42.753 6.843 1.00 34.74 529 LEU A N 1
ATOM 912 C CA . LEU A 1 134 ? 48.313 -44.022 7.285 1.00 36.08 529 LEU A CA 1
ATOM 913 C C . LEU A 1 134 ? 49.081 -44.521 8.500 1.00 29.85 529 LEU A C 1
ATOM 914 O O . LEU A 1 134 ? 50.038 -45.272 8.385 1.00 28.66 529 LEU A O 1
ATOM 919 N N . ASN A 1 135 ? 48.633 -44.064 9.660 1.00 34.97 530 ASN A N 1
ATOM 920 C CA . ASN A 1 135 ? 49.305 -44.239 10.943 1.00 36.13 530 ASN A CA 1
ATOM 921 C C . ASN A 1 135 ? 49.095 -45.568 11.676 1.00 36.20 530 ASN A C 1
ATOM 922 O O . ASN A 1 135 ? 48.215 -46.339 11.330 1.00 39.10 530 ASN A O 1
ATOM 927 N N . LYS A 1 136 ? 49.902 -45.798 12.707 1.00 33.38 531 LYS A N 1
ATOM 928 C CA . LYS A 1 136 ? 49.787 -46.985 13.562 1.00 38.46 531 LYS A CA 1
ATOM 929 C C . LYS A 1 136 ? 50.258 -48.315 12.972 1.00 38.03 531 LYS A C 1
ATOM 930 O O . LYS A 1 136 ? 49.778 -49.373 13.360 1.00 38.64 531 LYS A O 1
ATOM 936 N N . ILE A 1 137 ? 51.205 -48.257 12.045 1.00 39.50 532 ILE A N 1
ATOM 937 C CA . ILE A 1 137 ? 51.756 -49.464 11.439 1.00 39.30 532 ILE A CA 1
ATOM 938 C C . ILE A 1 137 ? 52.467 -50.334 12.474 1.00 39.51 532 ILE A C 1
ATOM 939 O O . ILE A 1 137 ? 52.600 -51.534 12.287 1.00 40.99 532 ILE A O 1
ATOM 944 N N . ASP A 1 138 ? 52.917 -49.721 13.561 1.00 37.29 533 ASP A N 1
ATOM 945 C CA . ASP A 1 138 ? 53.583 -50.452 14.630 1.00 40.50 533 ASP A CA 1
ATOM 946 C C . ASP A 1 138 ? 52.654 -51.501 15.253 1.00 45.54 533 ASP A C 1
ATOM 947 O O . ASP A 1 138 ? 53.107 -52.495 15.800 1.00 48.75 533 ASP A O 1
ATOM 952 N N . ARG A 1 139 ? 51.355 -51.254 15.192 1.00 42.14 534 ARG A N 1
ATOM 953 C CA . ARG A 1 139 ? 50.371 -52.126 15.807 1.00 44.37 534 ARG A CA 1
ATOM 954 C C . ARG A 1 139 ? 50.196 -53.415 15.003 1.00 50.10 534 ARG A C 1
ATOM 955 O O . ARG A 1 139 ? 49.505 -54.337 15.440 1.00 49.03 534 ARG A O 1
ATOM 963 N N . LEU A 1 140 ? 50.804 -53.468 13.819 1.00 49.27 535 LEU A N 1
ATOM 964 C CA . LEU A 1 140 ? 50.812 -54.694 13.033 1.00 49.77 535 LEU A CA 1
ATOM 965 C C . LEU A 1 140 ? 51.558 -55.719 13.881 1.00 52.35 535 LEU A C 1
ATOM 966 O O . LEU A 1 140 ? 52.554 -55.377 14.510 1.00 52.88 535 LEU A O 1
ATOM 971 N N . TYR A 1 141 ? 51.045 -56.943 13.964 1.00 53.14 536 TYR A N 1
ATOM 972 C CA . TYR A 1 141 ? 51.587 -57.944 14.889 1.00 51.95 536 TYR A CA 1
ATOM 973 C C . TYR A 1 141 ? 52.996 -58.400 14.506 1.00 47.10 536 TYR A C 1
ATOM 974 O O . TYR A 1 141 ? 53.241 -58.734 13.343 1.00 48.51 536 TYR A O 1
ATOM 983 N N . ASP A 1 142 ? 53.904 -58.397 15.485 1.00 44.68 537 ASP A N 1
ATOM 984 C CA . ASP A 1 142 ? 55.323 -58.714 15.276 1.00 54.95 537 ASP A CA 1
ATOM 985 C C . ASP A 1 142 ? 55.986 -57.686 14.369 1.00 62.92 537 ASP A C 1
ATOM 986 O O . ASP A 1 142 ? 56.945 -58.006 13.664 1.00 70.62 537 ASP A O 1
ATOM 991 N N . TRP A 1 143 ? 55.476 -56.458 14.367 1.00 57.85 538 TRP A N 1
ATOM 992 C CA . TRP A 1 143 ? 56.174 -55.395 13.673 1.00 49.73 538 TRP A CA 1
ATOM 993 C C . TRP A 1 143 ? 57.501 -55.220 14.368 1.00 48.30 538 TRP A C 1
ATOM 994 O O . TRP A 1 143 ? 57.553 -54.970 15.577 1.00 46.14 538 TRP A O 1
ATOM 1005 N N . LYS A 1 144 ? 58.569 -55.341 13.592 1.00 50.28 539 LYS A N 1
ATOM 1006 C CA . LYS A 1 144 ? 59.904 -55.141 14.119 1.00 54.00 539 LYS A CA 1
ATOM 1007 C C . LYS A 1 144 ? 60.363 -53.768 13.659 1.00 48.37 539 LYS A C 1
ATOM 1008 O O . LYS A 1 144 ? 60.558 -53.521 12.464 1.00 39.29 539 LYS A O 1
ATOM 1014 N N . ALA A 1 145 ? 60.467 -52.862 14.626 1.00 48.60 540 ALA A N 1
ATOM 1015 C CA . ALA A 1 145 ? 60.647 -51.444 14.345 1.00 45.43 540 ALA A CA 1
ATOM 1016 C C . ALA A 1 145 ? 62.103 -50.982 14.301 1.00 45.38 540 ALA A C 1
ATOM 1017 O O . ALA A 1 145 ? 62.923 -51.376 15.128 1.00 46.97 540 ALA A O 1
ATOM 1019 N N . ILE A 1 146 ? 62.386 -50.091 13.355 1.00 48.10 541 ILE A N 1
ATOM 1020 C CA . ILE A 1 146 ? 63.641 -49.352 13.296 1.00 46.27 541 ILE A CA 1
ATOM 1021 C C . ILE A 1 146 ? 63.340 -47.888 13.474 1.00 44.18 541 ILE A C 1
ATOM 1022 O O . ILE A 1 146 ? 62.826 -47.249 12.562 1.00 46.16 541 ILE A O 1
ATOM 1027 N N . PRO A 1 147 ? 63.688 -47.341 14.641 1.00 39.40 542 PRO A N 1
ATOM 1028 C CA . PRO A 1 147 ? 63.349 -45.955 14.962 1.00 39.88 542 PRO A CA 1
ATOM 1029 C C . PRO A 1 147 ? 63.709 -44.949 13.858 1.00 43.24 542 PRO A C 1
ATOM 1030 O O . PRO A 1 147 ? 64.819 -44.957 13.322 1.00 46.22 542 PRO A O 1
ATOM 1034 N N . ASN A 1 148 ? 62.722 -44.130 13.507 1.00 39.16 543 ASN A N 1
ATOM 1035 C CA . ASN A 1 148 ? 62.869 -43.015 12.582 1.00 35.88 543 ASN A CA 1
ATOM 1036 C C . ASN A 1 148 ? 63.365 -43.401 11.206 1.00 35.81 543 ASN A C 1
ATOM 1037 O O . ASN A 1 148 ? 63.927 -42.578 10.488 1.00 38.90 543 ASN A O 1
ATOM 1042 N N . ASN A 1 149 ? 63.114 -44.645 10.828 1.00 37.55 544 ASN A N 1
ATOM 1043 C CA . ASN A 1 149 ? 63.535 -45.141 9.535 1.00 40.33 544 ASN A CA 1
ATOM 1044 C C . ASN A 1 149 ? 62.538 -44.767 8.456 1.00 40.48 544 ASN A C 1
ATOM 1045 O O . ASN A 1 149 ? 61.390 -44.445 8.747 1.00 40.18 544 ASN A O 1
ATOM 1050 N N . SER A 1 150 ? 62.964 -44.841 7.201 1.00 39.55 545 SER A N 1
ATOM 1051 C CA . SER A 1 150 ? 62.043 -44.617 6.103 1.00 34.08 545 SER A CA 1
ATOM 1052 C C . SER A 1 150 ? 61.110 -45.816 6.048 1.00 38.68 545 SER A C 1
ATOM 1053 O O . SER A 1 150 ? 61.435 -46.876 6.578 1.00 38.18 545 SER A O 1
ATOM 1056 N N . PHE A 1 151 ? 59.935 -45.653 5.454 1.00 42.51 546 PHE A N 1
ATOM 1057 C CA . PHE A 1 151 ? 58.995 -46.772 5.380 1.00 45.10 546 PHE A CA 1
ATOM 1058 C C . PHE A 1 151 ? 59.529 -47.955 4.582 1.00 46.66 546 PHE A C 1
ATOM 1059 O O . PHE A 1 151 ? 59.557 -49.069 5.089 1.00 47.13 546 PHE A O 1
ATOM 1067 N N . ARG A 1 152 ? 59.961 -47.714 3.347 1.00 40.84 547 ARG A N 1
ATOM 1068 C CA . ARG A 1 152 ? 60.326 -48.812 2.465 1.00 39.14 547 ARG A CA 1
ATOM 1069 C C . ARG A 1 152 ? 61.435 -49.666 3.061 1.00 41.89 547 ARG A C 1
ATOM 1070 O O . ARG A 1 152 ? 61.415 -50.900 2.931 1.00 47.24 547 ARG A O 1
ATOM 1078 N N . ASP A 1 153 ? 62.367 -49.022 3.757 1.00 35.79 548 ASP A N 1
ATOM 1079 C CA . ASP A 1 153 ? 63.479 -49.745 4.359 1.00 38.61 548 ASP A CA 1
ATOM 1080 C C . ASP A 1 153 ? 63.023 -50.648 5.501 1.00 38.28 548 ASP A C 1
ATOM 1081 O O . ASP A 1 153 ? 63.445 -51.789 5.572 1.00 45.35 548 ASP A O 1
ATOM 1086 N N . SER A 1 154 ? 62.187 -50.146 6.402 1.00 35.19 549 SER A N 1
ATOM 1087 C CA . SER A 1 154 ? 61.660 -50.975 7.489 1.00 36.68 549 SER A CA 1
ATOM 1088 C C . SER A 1 154 ? 60.727 -52.075 6.992 1.00 39.23 549 SER A C 1
ATOM 1089 O O . SER A 1 154 ? 60.667 -53.158 7.573 1.00 40.20 549 SER A O 1
ATOM 1092 N N . PHE A 1 155 ? 59.972 -51.767 5.943 1.00 35.45 550 PHE A N 1
ATOM 1093 C CA . PHE A 1 155 ? 58.992 -52.681 5.383 1.00 38.59 550 PHE A CA 1
ATOM 1094 C C . PHE A 1 155 ? 59.666 -53.855 4.697 1.00 46.93 550 PHE A C 1
ATOM 1095 O O . PHE A 1 155 ? 59.226 -55.002 4.827 1.00 48.40 550 PHE A O 1
ATOM 1103 N N . ALA A 1 156 ? 60.717 -53.574 3.938 1.00 46.47 551 ALA A N 1
ATOM 1104 C CA . ALA A 1 156 ? 61.458 -54.659 3.317 1.00 51.33 551 ALA A CA 1
ATOM 1105 C C . ALA A 1 156 ? 62.071 -55.607 4.366 1.00 53.32 551 ALA A C 1
ATOM 1106 O O . ALA A 1 156 ? 62.262 -56.801 4.103 1.00 61.30 551 ALA A O 1
ATOM 1108 N N . LYS A 1 157 ? 62.337 -55.083 5.559 1.00 42.86 552 LYS A N 1
ATOM 1109 C CA . LYS A 1 157 ? 62.972 -55.869 6.610 1.00 43.40 552 LYS A CA 1
ATOM 1110 C C . LYS A 1 157 ? 61.978 -56.592 7.513 1.00 51.42 552 LYS A C 1
ATOM 1111 O O . LYS A 1 157 ? 62.375 -57.236 8.486 1.00 51.91 552 LYS A O 1
ATOM 1117 N N . GLN A 1 158 ? 60.691 -56.514 7.190 1.00 51.84 553 GLN A N 1
ATOM 1118 C CA . GLN A 1 158 ? 59.704 -57.226 7.993 1.00 46.71 553 GLN A CA 1
ATOM 1119 C C . GLN A 1 158 ? 59.539 -58.642 7.493 1.00 46.73 553 GLN A C 1
ATOM 1120 O O . GLN A 1 158 ? 59.990 -58.987 6.403 1.00 51.92 553 GLN A O 1
ATOM 1126 N N . SER A 1 159 ? 58.903 -59.469 8.307 1.00 44.53 554 SER A N 1
ATOM 1127 C CA . SER A 1 159 ? 58.593 -60.823 7.894 1.00 48.93 554 SER A CA 1
ATOM 1128 C C . SER A 1 159 ? 57.616 -60.791 6.729 1.00 48.79 554 SER A C 1
ATOM 1129 O O . SER A 1 159 ? 56.951 -59.783 6.496 1.00 50.94 554 SER A O 1
ATOM 1132 N N . ARG A 1 160 ? 57.513 -61.895 6.005 1.00 52.66 555 ARG A N 1
ATOM 1133 C CA . ARG A 1 160 ? 56.567 -61.978 4.909 1.00 63.08 555 ARG A CA 1
ATOM 1134 C C . ARG A 1 160 ? 55.197 -61.799 5.530 1.00 56.68 555 ARG A C 1
ATOM 1135 O O . ARG A 1 160 ? 54.300 -61.181 4.959 1.00 52.44 555 ARG A O 1
ATOM 1143 N N . ALA A 1 161 ? 55.058 -62.374 6.714 1.00 53.28 556 ALA A N 1
ATOM 1144 C CA . ALA A 1 161 ? 53.836 -62.315 7.499 1.00 51.99 556 ALA A CA 1
ATOM 1145 C C . ALA A 1 161 ? 53.377 -60.884 7.761 1.00 50.02 556 ALA A C 1
ATOM 1146 O O . ALA A 1 161 ? 52.238 -60.500 7.451 1.00 48.56 556 ALA A O 1
ATOM 1148 N N . VAL A 1 162 ? 54.277 -60.103 8.343 1.00 48.75 557 VAL A N 1
ATOM 1149 C CA . VAL A 1 162 ? 54.002 -58.712 8.647 1.00 47.66 557 VAL A CA 1
ATOM 1150 C C . VAL A 1 162 ? 53.632 -57.948 7.365 1.00 50.11 557 VAL A C 1
ATOM 1151 O O . VAL A 1 162 ? 52.683 -57.151 7.363 1.00 52.95 557 VAL A O 1
ATOM 1155 N N . GLN A 1 163 ? 54.353 -58.218 6.273 1.00 48.92 558 GLN A N 1
ATOM 1156 C CA . GLN A 1 163 ? 54.077 -57.582 4.977 1.00 48.49 558 GLN A CA 1
ATOM 1157 C C . GLN A 1 163 ? 52.662 -57.887 4.503 1.00 49.54 558 GLN A C 1
ATOM 1158 O O . GLN A 1 163 ? 51.973 -57.041 3.892 1.00 48.51 558 GLN A O 1
ATOM 1164 N N . GLU A 1 164 ? 52.219 -59.097 4.814 1.00 53.51 559 GLU A N 1
ATOM 1165 C CA . GLU A 1 164 ? 50.877 -59.501 4.431 1.00 61.39 559 GLU A CA 1
ATOM 1166 C C . GLU A 1 164 ? 49.815 -58.831 5.314 1.00 56.51 559 GLU A C 1
ATOM 1167 O O . GLU A 1 164 ? 48.784 -58.384 4.789 1.00 56.09 559 GLU A O 1
ATOM 1173 N N . GLU A 1 165 ? 50.057 -58.717 6.626 1.00 51.17 560 GLU A N 1
ATOM 1174 C CA . GLU A 1 165 ? 49.092 -57.992 7.475 1.00 48.82 560 GLU A CA 1
ATOM 1175 C C . GLU A 1 165 ? 48.948 -56.558 6.982 1.00 50.42 560 GLU A C 1
ATOM 1176 O O . GLU A 1 165 ? 47.826 -56.015 6.872 1.00 49.76 560 GLU A O 1
ATOM 1182 N N . PHE A 1 166 ? 50.090 -55.950 6.670 1.00 55.56 561 PHE A N 1
ATOM 1183 C CA . PHE A 1 166 ? 50.047 -54.613 6.117 1.00 54.39 561 PHE A CA 1
ATOM 1184 C C . PHE A 1 166 ? 49.188 -54.596 4.872 1.00 52.33 561 PHE A C 1
ATOM 1185 O O . PHE A 1 166 ? 48.281 -53.778 4.786 1.00 57.32 561 PHE A O 1
ATOM 1193 N N . GLN A 1 167 ? 49.440 -55.491 3.917 1.00 51.54 562 GLN A N 1
ATOM 1194 C CA . GLN A 1 167 ? 48.615 -55.439 2.708 1.00 55.97 562 GLN A CA 1
ATOM 1195 C C . GLN A 1 167 ? 47.126 -55.576 2.967 1.00 55.40 562 GLN A C 1
ATOM 1196 O O . GLN A 1 167 ? 46.320 -54.838 2.392 1.00 52.18 562 GLN A O 1
ATOM 1202 N N . SER A 1 168 ? 46.760 -56.489 3.851 1.00 58.22 563 SER A N 1
ATOM 1203 C CA . SER A 1 168 ? 45.352 -56.672 4.165 1.00 64.75 563 SER A CA 1
ATOM 1204 C C . SER A 1 168 ? 44.738 -55.373 4.699 1.00 62.69 563 SER A C 1
ATOM 1205 O O . SER A 1 168 ? 43.781 -54.830 4.107 1.00 63.69 563 SER A O 1
ATOM 1208 N N . ARG A 1 169 ? 45.320 -54.840 5.775 1.00 56.84 564 ARG A N 1
ATOM 1209 C CA . ARG A 1 169 ? 44.732 -53.656 6.406 1.00 48.64 564 ARG A CA 1
ATOM 1210 C C . ARG A 1 169 ? 44.693 -52.468 5.451 1.00 48.15 564 ARG A C 1
ATOM 1211 O O . ARG A 1 169 ? 43.707 -51.713 5.396 1.00 51.98 564 ARG A O 1
ATOM 1219 N N . TYR A 1 170 ? 45.761 -52.342 4.679 1.00 48.22 565 TYR A N 1
ATOM 1220 C CA . TYR A 1 170 ? 45.885 -51.312 3.662 1.00 47.77 565 TYR A CA 1
ATOM 1221 C C . TYR A 1 170 ? 44.764 -51.390 2.655 1.00 50.37 565 TYR A C 1
ATOM 1222 O O . TYR A 1 170 ? 44.160 -50.383 2.310 1.00 56.12 565 TYR A O 1
ATOM 1231 N N . SER A 1 171 ? 44.497 -52.585 2.161 1.00 51.63 566 SER A N 1
ATOM 1232 C CA . SER A 1 171 ? 43.424 -52.744 1.200 1.00 61.00 566 SER A CA 1
ATOM 1233 C C . SER A 1 171 ? 42.068 -52.424 1.835 1.00 66.53 566 SER A C 1
ATOM 1234 O O . SER A 1 171 ? 41.211 -51.807 1.180 1.00 66.81 566 SER A O 1
ATOM 1237 N N . LYS A 1 172 ? 41.870 -52.832 3.095 1.00 69.38 567 LYS A N 1
ATOM 1238 C CA . LYS A 1 172 ? 40.635 -52.468 3.815 1.00 71.82 567 LYS A CA 1
ATOM 1239 C C . LYS A 1 172 ? 40.411 -50.965 3.822 1.00 70.60 567 LYS A C 1
ATOM 1240 O O . LYS A 1 172 ? 39.317 -50.467 3.518 1.00 76.20 567 LYS A O 1
ATOM 1246 N N . ILE A 1 173 ? 41.474 -50.251 4.165 1.00 61.74 568 ILE A N 1
ATOM 1247 C CA . ILE A 1 173 ? 41.446 -48.800 4.183 1.00 48.02 568 ILE A CA 1
ATOM 1248 C C . ILE A 1 173 ? 41.231 -48.188 2.804 1.00 46.48 568 ILE A C 1
ATOM 1249 O O . ILE A 1 173 ? 40.520 -47.212 2.683 1.00 53.28 568 ILE A O 1
ATOM 1254 N N . GLN A 1 174 ? 41.860 -48.728 1.771 1.00 40.64 569 GLN A N 1
ATOM 1255 C CA . GLN A 1 174 ? 41.610 -48.251 0.419 1.00 38.98 569 GLN A CA 1
ATOM 1256 C C . GLN A 1 174 ? 40.166 -48.405 0.037 1.00 50.26 569 GLN A C 1
ATOM 1257 O O . GLN A 1 174 ? 39.615 -47.598 -0.708 1.00 57.76 569 GLN A O 1
ATOM 1263 N N . LEU A 1 175 ? 39.572 -49.495 0.499 1.00 53.91 570 LEU A N 1
ATOM 1264 C CA . LEU A 1 175 ? 38.160 -49.709 0.266 1.00 58.55 570 LEU A CA 1
ATOM 1265 C C . LEU A 1 175 ? 37.373 -48.618 0.947 1.00 54.41 570 LEU A C 1
ATOM 1266 O O . LEU A 1 175 ? 36.613 -47.905 0.305 1.00 55.42 570 LEU A O 1
ATOM 1271 N N . GLU A 1 176 ? 37.608 -48.460 2.244 1.00 50.87 571 GLU A N 1
ATOM 1272 C CA . GLU A 1 176 ? 36.919 -47.438 3.020 1.00 59.44 571 GLU A CA 1
ATOM 1273 C C . GLU A 1 176 ? 37.085 -46.032 2.428 1.00 59.95 571 GLU A C 1
ATOM 1274 O O . GLU A 1 176 ? 36.215 -45.178 2.588 1.00 59.13 571 GLU A O 1
ATOM 1280 N N . LEU A 1 177 ? 38.214 -45.795 1.768 1.00 59.67 572 LEU A N 1
ATOM 1281 C CA . LEU A 1 177 ? 38.468 -44.543 1.069 1.00 56.96 572 LEU A CA 1
ATOM 1282 C C . LEU A 1 177 ? 37.628 -44.474 -0.194 1.00 57.24 572 LEU A C 1
ATOM 1283 O O . LEU A 1 177 ? 37.052 -43.436 -0.505 1.00 57.39 572 LEU A O 1
ATOM 1288 N N . ALA A 1 178 ? 37.565 -45.582 -0.924 1.00 58.68 573 ALA A N 1
ATOM 1289 C CA . ALA A 1 178 ? 36.773 -45.640 -2.145 1.00 65.29 573 ALA A CA 1
ATOM 1290 C C . ALA A 1 178 ? 35.294 -45.389 -1.841 1.00 71.41 573 ALA A C 1
ATOM 1291 O O . ALA A 1 178 ? 34.554 -44.850 -2.674 1.00 63.27 573 ALA A O 1
ATOM 1293 N N . GLU A 1 179 ? 34.878 -45.801 -0.642 1.00 80.64 574 GLU A N 1
ATOM 1294 C CA . GLU A 1 179 ? 33.527 -45.562 -0.133 1.00 83.68 574 GLU A CA 1
ATOM 1295 C C . GLU A 1 179 ? 33.260 -44.100 0.163 1.00 81.20 574 GLU A C 1
ATOM 1296 O O . GLU A 1 179 ? 32.111 -43.668 0.195 1.00 85.52 574 GLU A O 1
ATOM 1302 N N . GLN A 1 180 ? 34.309 -43.332 0.404 1.00 72.77 575 GLN A N 1
ATOM 1303 C CA . GLN A 1 180 ? 34.108 -41.913 0.590 1.00 68.09 575 GLN A CA 1
ATOM 1304 C C . GLN A 1 180 ? 34.422 -41.223 -0.718 1.00 64.88 575 GLN A C 1
ATOM 1305 O O . GLN A 1 180 ? 34.530 -40.001 -0.773 1.00 68.37 575 GLN A O 1
ATOM 1311 N N . GLY A 1 181 ? 34.571 -42.019 -1.774 1.00 58.22 576 GLY A N 1
ATOM 1312 C CA . GLY A 1 181 ? 34.729 -41.468 -3.103 1.00 60.63 576 GLY A CA 1
ATOM 1313 C C . GLY A 1 181 ? 36.169 -41.161 -3.455 1.00 64.78 576 GLY A C 1
ATOM 1314 O O . GLY A 1 181 ? 36.434 -40.474 -4.442 1.00 61.45 576 GLY A O 1
ATOM 1315 N N . LEU A 1 182 ? 37.102 -41.659 -2.645 1.00 67.72 577 LEU A N 1
ATOM 1316 C CA . LEU A 1 182 ? 38.522 -41.437 -2.908 1.00 61.78 577 LEU A CA 1
ATOM 1317 C C . LEU A 1 182 ? 39.244 -42.687 -3.384 1.00 55.75 577 LEU A C 1
ATOM 1318 O O . LEU A 1 182 ? 39.175 -43.755 -2.769 1.00 50.25 577 LEU A O 1
ATOM 1323 N N . ASN A 1 183 ? 39.965 -42.515 -4.482 1.00 55.88 578 ASN A N 1
ATOM 1324 C CA . ASN A 1 183 ? 40.926 -43.490 -4.935 1.00 64.98 578 ASN A CA 1
ATOM 1325 C C . ASN A 1 183 ? 42.209 -43.142 -4.247 1.00 66.87 578 ASN A C 1
ATOM 1326 O O . ASN A 1 183 ? 42.467 -41.976 -3.979 1.00 68.00 578 ASN A O 1
ATOM 1331 N N . SER A 1 184 ? 43.019 -44.136 -3.942 1.00 67.37 579 SER A N 1
ATOM 1332 C CA . SER A 1 184 ? 44.197 -43.862 -3.155 1.00 65.83 579 SER A CA 1
ATOM 1333 C C . SER A 1 184 ? 45.344 -44.782 -3.527 1.00 69.15 579 SER A C 1
ATOM 1334 O O . SER A 1 184 ? 45.130 -45.908 -3.978 1.00 75.52 579 SER A O 1
ATOM 1337 N N . GLU A 1 185 ? 46.562 -44.304 -3.301 1.00 62.36 580 GLU A N 1
ATOM 1338 C CA . GLU A 1 185 ? 47.756 -45.028 -3.689 1.00 58.49 580 GLU A CA 1
ATOM 1339 C C . GLU A 1 185 ? 48.902 -44.688 -2.749 1.00 53.65 580 GLU A C 1
ATOM 1340 O O . GLU A 1 185 ? 48.940 -43.590 -2.197 1.00 54.74 580 GLU A O 1
ATOM 1346 N N . LEU A 1 186 ? 49.833 -45.621 -2.561 1.00 48.50 581 LEU A N 1
ATOM 1347 C CA . LEU A 1 186 ? 51.074 -45.330 -1.843 1.00 39.44 581 LEU A CA 1
ATOM 1348 C C . LEU A 1 186 ? 51.803 -44.245 -2.604 1.00 40.09 581 LEU A C 1
ATOM 1349 O O . LEU A 1 186 ? 51.780 -44.239 -3.835 1.00 44.06 581 LEU A O 1
ATOM 1354 N N . TYR A 1 187 ? 52.442 -43.328 -1.885 1.00 40.03 582 TYR A N 1
ATOM 1355 C CA . TYR A 1 187 ? 52.945 -42.093 -2.493 1.00 39.19 582 TYR A CA 1
ATOM 1356 C C . TYR A 1 187 ? 53.992 -42.315 -3.584 1.00 39.25 582 TYR A C 1
ATOM 1357 O O . TYR A 1 187 ? 54.081 -41.529 -4.533 1.00 39.16 582 TYR A O 1
ATOM 1366 N N . PHE A 1 188 ? 54.807 -43.353 -3.425 1.00 43.15 583 PHE A N 1
ATOM 1367 C CA . PHE A 1 188 ? 55.858 -43.643 -4.395 1.00 49.58 583 PHE A CA 1
ATOM 1368 C C . PHE A 1 188 ? 55.333 -44.461 -5.576 1.00 59.56 583 PHE A C 1
ATOM 1369 O O . PHE A 1 188 ? 56.096 -44.838 -6.464 1.00 58.57 583 PHE A O 1
ATOM 1377 N N . GLN A 1 189 ? 54.032 -44.747 -5.562 1.00 64.81 584 GLN A N 1
ATOM 1378 C CA . GLN A 1 189 ? 53.362 -45.396 -6.683 1.00 63.91 584 GLN A CA 1
ATOM 1379 C C . GLN A 1 189 ? 52.322 -44.492 -7.349 1.00 66.66 584 GLN A C 1
ATOM 1380 O O . GLN A 1 189 ? 51.540 -44.957 -8.178 1.00 72.16 584 GLN A O 1
ATOM 1386 N N . ASN A 1 190 ? 52.294 -43.210 -6.988 1.00 66.90 585 ASN A N 1
ATOM 1387 C CA . ASN A 1 190 ? 51.270 -42.317 -7.529 1.00 68.94 585 ASN A CA 1
ATOM 1388 C C . ASN A 1 190 ? 51.804 -41.610 -8.768 1.00 65.63 585 ASN A C 1
ATOM 1389 O O . ASN A 1 190 ? 52.722 -40.792 -8.694 1.00 59.46 585 ASN A O 1
ATOM 1394 N N . LYS A 1 191 ? 51.209 -41.931 -9.907 1.00 70.11 586 LYS A N 1
ATOM 1395 C CA . LYS A 1 191 ? 51.638 -41.375 -11.178 1.00 78.88 586 LYS A CA 1
ATOM 1396 C C . LYS A 1 191 ? 50.555 -40.426 -11.658 1.00 83.26 586 LYS A C 1
ATOM 1397 O O . LYS A 1 191 ? 50.746 -39.668 -12.614 1.00 87.09 586 LYS A O 1
ATOM 1403 N N . ASN A 1 192 ? 49.423 -40.469 -10.959 1.00 80.13 587 ASN A N 1
ATOM 1404 C CA . ASN A 1 192 ? 48.257 -39.667 -11.292 1.00 77.20 587 ASN A CA 1
ATOM 1405 C C . ASN A 1 192 ? 47.685 -39.018 -10.041 1.00 75.45 587 ASN A C 1
ATOM 1406 O O . ASN A 1 192 ? 46.641 -39.433 -9.531 1.00 77.70 587 ASN A O 1
ATOM 1411 N N . MET A 1 193 ? 48.395 -38.007 -9.544 1.00 72.63 588 MET A N 1
ATOM 1412 C CA . MET A 1 193 ? 48.036 -37.315 -8.309 1.00 74.39 588 MET A CA 1
ATOM 1413 C C . MET A 1 193 ? 46.729 -36.553 -8.442 1.00 76.30 588 MET A C 1
ATOM 1414 O O . MET A 1 193 ? 46.081 -36.218 -7.447 1.00 72.35 588 MET A O 1
ATOM 1419 N N . SER A 1 194 ? 46.366 -36.267 -9.687 1.00 82.84 589 SER A N 1
ATOM 1420 C CA . SER A 1 194 ? 45.091 -35.642 -9.990 1.00 88.84 589 SER A CA 1
ATOM 1421 C C . SER A 1 194 ? 43.947 -36.614 -9.699 1.00 95.46 589 SER A C 1
ATOM 1422 O O . SER A 1 194 ? 42.832 -36.192 -9.386 1.00 97.04 589 SER A O 1
ATOM 1425 N N . LYS A 1 195 ? 44.228 -37.914 -9.798 1.00 96.34 590 LYS A N 1
ATOM 1426 C CA . LYS A 1 195 ? 43.215 -38.943 -9.550 1.00 97.73 590 LYS A CA 1
ATOM 1427 C C . LYS A 1 195 ? 43.406 -39.592 -8.182 1.00 98.16 590 LYS A C 1
ATOM 1428 O O . LYS A 1 195 ? 42.428 -39.880 -7.488 1.00 100.18 590 LYS A O 1
ATOM 1434 N N . TYR A 1 196 ? 44.661 -39.838 -7.804 1.00 94.46 591 TYR A N 1
ATOM 1435 C CA . TYR A 1 196 ? 44.954 -40.539 -6.556 1.00 83.54 591 TYR A CA 1
ATOM 1436 C C . TYR A 1 196 ? 45.580 -39.605 -5.515 1.00 68.74 591 TYR A C 1
ATOM 1437 O O . TYR A 1 196 ? 46.500 -38.839 -5.824 1.00 55.61 591 TYR A O 1
ATOM 1446 N N . VAL A 1 197 ? 45.073 -39.671 -4.285 1.00 66.94 592 VAL A N 1
ATOM 1447 C CA . VAL A 1 197 ? 45.731 -39.032 -3.149 1.00 60.58 592 VAL A CA 1
ATOM 1448 C C . VAL A 1 197 ? 46.868 -39.948 -2.741 1.00 51.59 592 VAL A C 1
ATOM 1449 O O . VAL A 1 197 ? 46.722 -41.165 -2.744 1.00 50.68 592 VAL A O 1
ATOM 1453 N N . SER A 1 198 ? 48.005 -39.367 -2.400 1.00 43.99 593 SER A N 1
ATOM 1454 C CA . SER A 1 198 ? 49.142 -40.158 -1.992 1.00 36.29 593 SER A CA 1
ATOM 1455 C C . SER A 1 198 ? 49.018 -40.618 -0.542 1.00 39.12 593 SER A C 1
ATOM 1456 O O . SER A 1 198 ? 48.608 -39.853 0.340 1.00 38.61 593 SER A O 1
ATOM 1459 N N . ILE A 1 199 ? 49.374 -41.876 -0.296 1.00 40.10 594 ILE A N 1
ATOM 1460 C CA . ILE A 1 199 ? 49.315 -42.441 1.048 1.00 36.98 594 ILE A CA 1
ATOM 1461 C C . ILE A 1 199 ? 50.736 -42.660 1.550 1.00 34.10 594 ILE A C 1
ATOM 1462 O O . ILE A 1 199 ? 51.576 -43.227 0.854 1.00 35.26 594 ILE A O 1
ATOM 1467 N N . VAL A 1 200 ? 50.996 -42.164 2.753 1.00 30.88 595 VAL A N 1
ATOM 1468 C CA . VAL A 1 200 ? 52.256 -42.358 3.448 1.00 30.17 595 VAL A CA 1
ATOM 1469 C C . VAL A 1 200 ? 52.029 -43.081 4.744 1.00 33.65 595 VAL A C 1
ATOM 1470 O O . VAL A 1 200 ? 51.443 -42.529 5.654 1.00 33.70 595 VAL A O 1
ATOM 1474 N N . PRO A 1 201 ? 52.496 -44.327 4.827 1.00 39.80 596 PRO A N 1
ATOM 1475 C CA . PRO A 1 201 ? 52.424 -45.114 6.062 1.00 38.43 596 PRO A CA 1
ATOM 1476 C C . PRO A 1 201 ? 53.339 -44.551 7.149 1.00 30.77 596 PRO A C 1
ATOM 1477 O O . PRO A 1 201 ? 54.506 -44.300 6.878 1.00 29.00 596 PRO A O 1
ATOM 1481 N N . THR A 1 202 ? 52.816 -44.349 8.356 1.00 34.20 597 THR A N 1
ATOM 1482 C CA . THR A 1 202 ? 53.599 -43.735 9.426 1.00 38.32 597 THR A CA 1
ATOM 1483 C C . THR A 1 202 ? 53.428 -44.446 10.748 1.00 40.58 597 THR A C 1
ATOM 1484 O O . THR A 1 202 ? 52.503 -45.237 10.932 1.00 41.61 597 THR A O 1
ATOM 1488 N N . SER A 1 203 ? 54.315 -44.133 11.680 1.00 36.41 598 SER A N 1
ATOM 1489 C CA . SER A 1 203 ? 54.103 -44.498 13.066 1.00 35.77 598 SER A CA 1
ATOM 1490 C C . SER A 1 203 ? 54.472 -43.336 13.959 1.00 35.81 598 SER A C 1
ATOM 1491 O O . SER A 1 203 ? 55.623 -42.924 13.995 1.00 33.93 598 SER A O 1
ATOM 1494 N N . ALA A 1 204 ? 53.479 -42.804 14.661 1.00 42.17 599 ALA A N 1
ATOM 1495 C CA . ALA A 1 204 ? 53.704 -41.754 15.636 1.00 42.19 599 ALA A CA 1
ATOM 1496 C C . ALA A 1 204 ? 54.539 -42.296 16.785 1.00 41.32 599 ALA A C 1
ATOM 1497 O O . ALA A 1 204 ? 55.245 -41.564 17.470 1.00 42.34 599 ALA A O 1
ATOM 1499 N N . VAL A 1 205 ? 54.432 -43.597 17.008 1.00 45.24 600 VAL A N 1
ATOM 1500 C CA . VAL A 1 205 ? 55.190 -44.252 18.061 1.00 44.34 600 VAL A CA 1
ATOM 1501 C C . VAL A 1 205 ? 56.692 -44.401 17.721 1.00 47.12 600 VAL A C 1
ATOM 1502 O O . VAL A 1 205 ? 57.550 -43.965 18.498 1.00 48.59 600 VAL A O 1
ATOM 1506 N N . THR A 1 206 ? 57.013 -45.011 16.577 1.00 42.33 601 THR A N 1
ATOM 1507 C CA . THR A 1 206 ? 58.414 -45.284 16.223 1.00 39.42 601 THR A CA 1
ATOM 1508 C C . THR A 1 206 ? 59.097 -44.211 15.376 1.00 35.09 601 THR A C 1
ATOM 1509 O O . THR A 1 206 ? 60.318 -44.133 15.343 1.00 36.88 601 THR A O 1
ATOM 1513 N N . GLY A 1 207 ? 58.315 -43.407 14.672 1.00 31.85 602 GLY A N 1
ATOM 1514 C CA . GLY A 1 207 ? 58.873 -42.380 13.811 1.00 30.70 602 GLY A CA 1
ATOM 1515 C C . GLY A 1 207 ? 59.059 -42.841 12.388 1.00 32.28 602 GLY A C 1
ATOM 1516 O O . GLY A 1 207 ? 59.363 -42.053 11.496 1.00 38.96 602 GLY A O 1
ATOM 1517 N N . GLU A 1 208 ? 58.852 -44.125 12.169 1.00 32.41 603 GLU A N 1
ATOM 1518 C CA . GLU A 1 208 ? 58.965 -44.683 10.838 1.00 34.34 603 GLU A CA 1
ATOM 1519 C C . GLU A 1 208 ? 57.953 -44.036 9.883 1.00 36.27 603 GLU A C 1
ATOM 1520 O O . GLU A 1 208 ? 56.788 -43.825 10.243 1.00 36.99 603 GLU A O 1
ATOM 1526 N N . GLY A 1 209 ? 58.404 -43.694 8.678 1.00 32.49 604 GLY A N 1
ATOM 1527 C CA . GLY A 1 209 ? 57.529 -43.085 7.694 1.00 32.96 604 GLY A CA 1
ATOM 1528 C C . GLY A 1 209 ? 57.438 -41.581 7.812 1.00 32.69 604 GLY A C 1
ATOM 1529 O O . GLY A 1 209 ? 56.970 -40.896 6.904 1.00 32.23 604 GLY A O 1
ATOM 1530 N N . VAL A 1 210 ? 57.875 -41.057 8.943 1.00 34.52 605 VAL A N 1
ATOM 1531 C CA . VAL A 1 210 ? 57.949 -39.612 9.102 1.00 37.38 605 VAL A CA 1
ATOM 1532 C C . VAL A 1 210 ? 58.967 -38.952 8.118 1.00 30.95 605 VAL A C 1
ATOM 1533 O O . VAL A 1 210 ? 58.654 -37.904 7.527 1.00 31.99 605 VAL A O 1
ATOM 1537 N N . PRO A 1 211 ? 60.157 -39.568 7.910 1.00 31.88 606 PRO A N 1
ATOM 1538 C CA . PRO A 1 211 ? 61.015 -39.036 6.839 1.00 29.65 606 PRO A CA 1
ATOM 1539 C C . PRO A 1 211 ? 60.318 -38.987 5.484 1.00 27.70 606 PRO A C 1
ATOM 1540 O O . PRO A 1 211 ? 60.409 -37.991 4.763 1.00 28.59 606 PRO A O 1
ATOM 1544 N N . ASP A 1 212 ? 59.618 -40.064 5.154 1.00 28.48 607 ASP A N 1
ATOM 1545 C CA . ASP A 1 212 ? 58.838 -40.131 3.927 1.00 27.55 607 ASP A CA 1
ATOM 1546 C C . ASP A 1 212 ? 57.836 -38.996 3.820 1.00 31.04 607 ASP A C 1
ATOM 1547 O O . ASP A 1 212 ? 57.682 -38.381 2.767 1.00 26.92 607 ASP A O 1
ATOM 1552 N N . LEU A 1 213 ? 57.143 -38.739 4.924 1.00 34.35 608 LEU A N 1
ATOM 1553 C CA . LEU A 1 213 ? 56.104 -37.717 4.970 1.00 31.70 608 LEU A CA 1
ATOM 1554 C C . LEU A 1 213 ? 56.679 -36.315 4.756 1.00 26.18 608 LEU A C 1
ATOM 1555 O O . LEU A 1 213 ? 56.126 -35.520 3.986 1.00 30.34 608 LEU A O 1
ATOM 1560 N N . LEU A 1 214 ? 57.783 -36.019 5.438 1.00 24.33 609 LEU A N 1
ATOM 1561 C CA . LEU A 1 214 ? 58.465 -34.742 5.260 1.00 26.48 609 LEU A CA 1
ATOM 1562 C C . LEU A 1 214 ? 58.967 -34.551 3.828 1.00 27.54 609 LEU A C 1
ATOM 1563 O O . LEU A 1 214 ? 58.807 -33.480 3.216 1.00 29.67 609 LEU A O 1
ATOM 1568 N N . TRP A 1 215 ? 59.600 -35.595 3.306 1.00 30.50 610 TRP A N 1
ATOM 1569 C CA . TRP A 1 215 ? 60.078 -35.568 1.934 1.00 31.67 610 TRP A CA 1
ATOM 1570 C C . TRP A 1 215 ? 58.921 -35.296 0.979 1.00 27.43 610 TRP A C 1
ATOM 1571 O O . TRP A 1 215 ? 59.049 -34.491 0.077 1.00 31.55 610 TRP A O 1
ATOM 1582 N N . LEU A 1 216 ? 57.786 -35.952 1.193 1.00 28.85 611 LEU A N 1
ATOM 1583 C CA . LEU A 1 216 ? 56.640 -35.795 0.298 1.00 30.34 611 LEU A CA 1
ATOM 1584 C C . LEU A 1 216 ? 56.015 -34.406 0.365 1.00 32.15 611 LEU A C 1
ATOM 1585 O O . LEU A 1 216 ? 55.619 -33.853 -0.655 1.00 31.19 611 LEU A O 1
ATOM 1590 N N . LEU A 1 217 ? 55.899 -33.853 1.565 1.00 33.69 612 LEU A N 1
ATOM 1591 C CA . LEU A 1 217 ? 55.354 -32.508 1.703 1.00 30.69 612 LEU A CA 1
ATOM 1592 C C . LEU A 1 217 ? 56.280 -31.501 1.010 1.00 30.12 612 LEU A C 1
ATOM 1593 O O . LEU A 1 217 ? 55.821 -30.640 0.238 1.00 35.67 612 LEU A O 1
ATOM 1598 N N . LEU A 1 218 ? 57.583 -31.622 1.276 1.00 25.03 613 LEU A N 1
ATOM 1599 C CA . LEU A 1 218 ? 58.575 -30.782 0.604 1.00 29.53 613 LEU A CA 1
ATOM 1600 C C . LEU A 1 218 ? 58.469 -30.897 -0.912 1.00 33.61 613 LEU A C 1
ATOM 1601 O O . LEU A 1 218 ? 58.519 -29.900 -1.645 1.00 38.13 613 LEU A O 1
ATOM 1606 N N . GLU A 1 219 ? 58.283 -32.124 -1.370 1.00 29.52 614 GLU A N 1
ATOM 1607 C CA . GLU A 1 219 ? 58.265 -32.413 -2.786 1.00 31.81 614 GLU A CA 1
ATOM 1608 C C . GLU A 1 219 ? 57.045 -31.771 -3.426 1.00 35.44 614 GLU A C 1
ATOM 1609 O O . GLU A 1 219 ? 57.174 -31.026 -4.392 1.00 42.45 614 GLU A O 1
ATOM 1615 N N . LEU A 1 220 ? 55.869 -32.001 -2.859 1.00 35.44 615 LEU A N 1
ATOM 1616 C CA . LEU A 1 220 ? 54.646 -31.456 -3.443 1.00 37.72 615 LEU A CA 1
ATOM 1617 C C . LEU A 1 220 ? 54.654 -29.922 -3.419 1.00 42.56 615 LEU A C 1
ATOM 1618 O O . LEU A 1 220 ? 54.289 -29.282 -4.421 1.00 49.34 615 LEU A O 1
ATOM 1623 N N . THR A 1 221 ? 55.113 -29.320 -2.322 1.00 37.44 616 THR A N 1
ATOM 1624 C CA . THR A 1 221 ? 55.078 -27.861 -2.254 1.00 36.28 616 THR A CA 1
ATOM 1625 C C . THR A 1 221 ? 56.105 -27.204 -3.175 1.00 42.67 616 THR A C 1
ATOM 1626 O O . THR A 1 221 ? 55.779 -26.261 -3.895 1.00 47.63 616 THR A O 1
ATOM 1630 N N . GLN A 1 222 ? 57.341 -27.688 -3.151 1.00 40.89 617 GLN A N 1
ATOM 1631 C CA . GLN A 1 222 ? 58.382 -27.094 -3.989 1.00 43.79 617 GLN A CA 1
ATOM 1632 C C . GLN A 1 222 ? 58.196 -27.349 -5.481 1.00 51.42 617 GLN A C 1
ATOM 1633 O O . GLN A 1 222 ? 58.529 -26.496 -6.302 1.00 50.62 617 GLN A O 1
ATOM 1639 N N . LYS A 1 223 ? 57.676 -28.519 -5.837 1.00 57.61 618 LYS A N 1
ATOM 1640 C CA . LYS A 1 223 ? 57.540 -28.849 -7.248 1.00 57.12 618 LYS A CA 1
ATOM 1641 C C . LYS A 1 223 ? 56.195 -28.420 -7.870 1.00 65.29 618 LYS A C 1
ATOM 1642 O O . LYS A 1 223 ? 56.193 -27.808 -8.936 1.00 72.72 618 LYS A O 1
ATOM 1648 N N . ARG A 1 224 ? 55.063 -28.663 -7.203 1.00 62.78 619 ARG A N 1
ATOM 1649 C CA . ARG A 1 224 ? 53.770 -28.416 -7.866 1.00 65.89 619 ARG A CA 1
ATOM 1650 C C . ARG A 1 224 ? 53.081 -27.158 -7.361 1.00 62.61 619 ARG A C 1
ATOM 1651 O O . ARG A 1 224 ? 51.986 -26.820 -7.811 1.00 63.45 619 ARG A O 1
ATOM 1659 N N . MET A 1 225 ? 53.724 -26.475 -6.418 1.00 59.14 620 MET A N 1
ATOM 1660 C CA . MET A 1 225 ? 53.166 -25.263 -5.837 1.00 59.47 620 MET A CA 1
ATOM 1661 C C . MET A 1 225 ? 54.179 -24.101 -5.809 1.00 61.89 620 MET A C 1
ATOM 1662 O O . MET A 1 225 ? 54.090 -23.226 -4.945 1.00 57.29 620 MET A O 1
ATOM 1667 N N . SER A 1 226 ? 55.140 -24.102 -6.737 1.00 67.21 621 SER A N 1
ATOM 1668 C CA . SER A 1 226 ? 56.211 -23.088 -6.777 1.00 69.26 621 SER A CA 1
ATOM 1669 C C . SER A 1 226 ? 55.698 -21.641 -6.815 1.00 65.76 621 SER A C 1
ATOM 1670 O O . SER A 1 226 ? 56.311 -20.743 -6.231 1.00 65.13 621 SER A O 1
ATOM 1673 N N . LYS A 1 227 ? 54.615 -21.410 -7.554 1.00 61.85 622 LYS A N 1
ATOM 1674 C CA . LYS A 1 227 ? 53.993 -20.092 -7.598 1.00 61.48 622 LYS A CA 1
ATOM 1675 C C . LYS A 1 227 ? 53.441 -19.656 -6.246 1.00 56.05 622 LYS A C 1
ATOM 1676 O O . LYS A 1 227 ? 53.497 -18.475 -5.902 1.00 54.66 622 LYS A O 1
ATOM 1682 N N . GLN A 1 228 ? 52.908 -20.606 -5.484 1.00 52.53 623 GLN A N 1
ATOM 1683 C CA . GLN A 1 228 ? 52.417 -20.318 -4.142 1.00 47.41 623 GLN A CA 1
ATOM 1684 C C . GLN A 1 228 ? 53.543 -19.934 -3.199 1.00 45.03 623 GLN A C 1
ATOM 1685 O O . GLN A 1 228 ? 53.302 -19.269 -2.200 1.00 47.82 623 GLN A O 1
ATOM 1691 N N . LEU A 1 229 ? 54.751 -20.400 -3.500 1.00 45.14 624 LEU A N 1
ATOM 1692 C CA . LEU A 1 229 ? 55.924 -20.105 -2.686 1.00 46.89 624 LEU A CA 1
ATOM 1693 C C . LEU A 1 229 ? 56.746 -18.903 -3.163 1.00 52.73 624 LEU A C 1
ATOM 1694 O O . LEU A 1 229 ? 57.690 -18.495 -2.491 1.00 51.65 624 LEU A O 1
ATOM 1699 N N . MET A 1 230 ? 56.340 -18.324 -4.286 1.00 56.49 625 MET A N 1
ATOM 1700 C CA . MET A 1 230 ? 57.042 -17.197 -4.880 1.00 60.04 625 MET A CA 1
ATOM 1701 C C . MET A 1 230 ? 57.017 -16.021 -3.918 1.00 64.45 625 MET A C 1
ATOM 1702 O O . MET A 1 230 ? 56.041 -15.817 -3.199 1.00 57.50 625 MET A O 1
ATOM 1707 N N . TYR A 1 231 ? 58.089 -15.237 -3.920 1.00 75.85 626 TYR A N 1
ATOM 1708 C CA . TYR A 1 231 ? 58.195 -14.105 -3.013 1.00 85.86 626 TYR A CA 1
ATOM 1709 C C . TYR A 1 231 ? 57.093 -13.099 -3.311 1.00 85.06 626 TYR A C 1
ATOM 1710 O O . TYR A 1 231 ? 56.761 -12.850 -4.468 1.00 87.22 626 TYR A O 1
ATOM 1719 N N . LEU A 1 232 ? 56.523 -12.535 -2.253 1.00 76.83 627 LEU A N 1
ATOM 1720 C CA . LEU A 1 232 ? 55.441 -11.570 -2.385 1.00 70.27 627 LEU A CA 1
ATOM 1721 C C . LEU A 1 232 ? 55.764 -10.265 -1.669 1.00 70.33 627 LEU A C 1
ATOM 1722 O O . LEU A 1 232 ? 56.277 -10.266 -0.554 1.00 73.20 627 LEU A O 1
ATOM 1727 N N . SER A 1 233 ? 55.470 -9.154 -2.330 1.00 70.13 628 SER A N 1
ATOM 1728 C CA . SER A 1 233 ? 55.727 -7.834 -1.772 1.00 73.32 628 SER A CA 1
ATOM 1729 C C . SER A 1 233 ? 54.921 -7.548 -0.508 1.00 75.71 628 SER A C 1
ATOM 1730 O O . SER A 1 233 ? 55.425 -6.935 0.431 1.00 76.59 628 SER A O 1
ATOM 1733 N N . HIS A 1 234 ? 53.666 -7.982 -0.490 1.00 70.77 629 HIS A N 1
ATOM 1734 C CA . HIS A 1 234 ? 52.749 -7.589 0.572 1.00 67.04 629 HIS A CA 1
ATOM 1735 C C . HIS A 1 234 ? 52.450 -8.665 1.611 1.00 54.20 629 HIS A C 1
ATOM 1736 O O . HIS A 1 234 ? 52.520 -9.861 1.338 1.00 48.62 629 HIS A O 1
ATOM 1743 N N . VAL A 1 235 ? 52.127 -8.206 2.814 1.00 43.84 630 VAL A N 1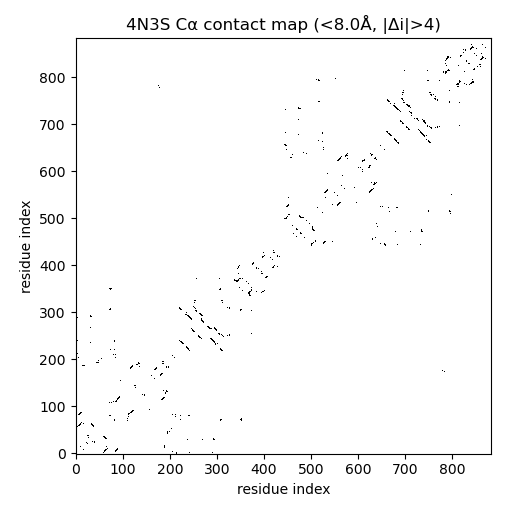
ATOM 1744 C CA . VAL A 1 235 ? 51.865 -9.082 3.942 1.00 34.91 630 VAL A CA 1
ATOM 1745 C C . VAL A 1 235 ? 50.653 -9.977 3.708 1.00 34.20 630 VAL A C 1
ATOM 1746 O O . VAL A 1 235 ? 49.622 -9.538 3.207 1.00 40.93 630 VAL A O 1
ATOM 1750 N N . GLU A 1 236 ? 50.794 -11.237 4.100 1.00 30.51 631 GLU A N 1
ATOM 1751 C CA . GLU A 1 236 ? 49.680 -12.165 4.166 1.00 29.26 631 GLU A CA 1
ATOM 1752 C C . GLU A 1 236 ? 49.616 -12.731 5.557 1.00 28.03 631 GLU A C 1
ATOM 1753 O O . GLU A 1 236 ? 50.533 -13.441 5.983 1.00 33.94 631 GLU A O 1
ATOM 1759 N N . ALA A 1 237 ? 48.543 -12.391 6.260 1.00 27.63 632 ALA A N 1
ATOM 1760 C CA . ALA A 1 237 ? 48.323 -12.847 7.624 1.00 33.64 632 ALA A CA 1
ATOM 1761 C C . ALA A 1 237 ? 46.837 -13.055 7.864 1.00 32.43 632 ALA A C 1
ATOM 1762 O O . ALA A 1 237 ? 46.019 -12.212 7.510 1.00 35.09 632 ALA A O 1
ATOM 1764 N N . THR A 1 238 ? 46.488 -14.176 8.475 1.00 27.36 633 THR A N 1
ATOM 1765 C CA . THR A 1 238 ? 45.093 -14.546 8.647 1.00 25.12 633 THR A CA 1
ATOM 1766 C C . THR A 1 238 ? 44.813 -14.795 10.116 1.00 22.64 633 THR A C 1
ATOM 1767 O O . THR A 1 238 ? 45.629 -15.402 10.807 1.00 22.43 633 THR A O 1
ATOM 1771 N N . ILE A 1 239 ? 43.688 -14.289 10.605 1.00 23.51 634 ILE A N 1
ATOM 1772 C CA . ILE A 1 239 ? 43.286 -14.519 11.995 1.00 25.22 634 ILE A CA 1
ATOM 1773 C C . ILE A 1 239 ? 42.719 -15.916 12.204 1.00 27.79 634 ILE A C 1
ATOM 1774 O O . ILE A 1 239 ? 41.829 -16.337 11.454 1.00 28.59 634 ILE A O 1
ATOM 1779 N N . LEU A 1 240 ? 43.280 -16.643 13.176 1.00 29.38 635 LEU A N 1
ATOM 1780 C CA . LEU A 1 240 ? 42.789 -17.964 13.575 1.00 30.19 635 LEU A CA 1
ATOM 1781 C C . LEU A 1 240 ? 42.073 -17.980 14.915 1.00 36.38 635 LEU A C 1
ATOM 1782 O O . LEU A 1 240 ? 41.131 -18.749 15.100 1.00 38.51 635 LEU A O 1
ATOM 1787 N N . GLU A 1 241 ? 42.517 -17.158 15.860 1.00 36.88 636 GLU A N 1
ATOM 1788 C CA . GLU A 1 241 ? 41.826 -17.148 17.151 1.00 33.94 636 GLU A CA 1
ATOM 1789 C C . GLU A 1 241 ? 41.668 -15.734 17.659 1.00 30.66 636 GLU A C 1
ATOM 1790 O O . GLU A 1 241 ? 42.477 -14.875 17.356 1.00 30.41 636 GLU A O 1
ATOM 1796 N N . VAL A 1 242 ? 40.603 -15.491 18.410 1.00 29.12 637 VAL A N 1
ATOM 1797 C CA . VAL A 1 242 ? 40.424 -14.233 19.118 1.00 29.48 637 VAL A CA 1
ATOM 1798 C C . VAL A 1 242 ? 40.305 -14.616 20.578 1.00 35.21 637 VAL A C 1
ATOM 1799 O O . VAL A 1 242 ? 39.298 -15.189 20.993 1.00 43.25 637 VAL A O 1
ATOM 1803 N N . LYS A 1 243 ? 41.325 -14.301 21.364 1.00 29.29 638 LYS A N 1
ATOM 1804 C CA . LYS A 1 243 ? 41.405 -14.851 22.706 1.00 27.55 638 LYS A CA 1
ATOM 1805 C C . LYS A 1 243 ? 41.819 -13.796 23.720 1.00 31.55 638 LYS A C 1
ATOM 1806 O O . LYS A 1 243 ? 42.782 -13.075 23.502 1.00 28.93 638 LYS A O 1
ATOM 1812 N N . VAL A 1 244 ? 41.103 -13.713 24.835 1.00 29.72 639 VAL A N 1
ATOM 1813 C CA . VAL A 1 244 ? 41.510 -12.841 25.926 1.00 27.50 639 VAL A CA 1
ATOM 1814 C C . VAL A 1 244 ? 42.726 -13.433 26.646 1.00 28.67 639 VAL A C 1
ATOM 1815 O O . VAL A 1 244 ? 42.783 -14.634 26.912 1.00 27.06 639 VAL A O 1
ATOM 1819 N N . VAL A 1 245 ? 43.726 -12.595 26.892 1.00 30.40 640 VAL A N 1
ATOM 1820 C CA . VAL A 1 245 ? 44.898 -12.966 27.686 1.00 30.12 640 VAL A CA 1
ATOM 1821 C C . VAL A 1 245 ? 45.071 -11.908 28.767 1.00 27.51 640 VAL A C 1
ATOM 1822 O O . VAL A 1 245 ? 45.240 -10.734 28.457 1.00 28.25 640 VAL A O 1
ATOM 1826 N N . GLU A 1 246 ? 44.969 -12.313 30.030 1.00 25.00 641 GLU A N 1
ATOM 1827 C CA . GLU A 1 246 ? 45.069 -11.367 31.143 1.00 29.12 641 GLU A CA 1
ATOM 1828 C C . GLU A 1 246 ? 46.386 -10.600 31.098 1.00 25.22 641 GLU A C 1
ATOM 1829 O O . GLU A 1 246 ? 47.468 -11.195 31.136 1.00 25.71 641 GLU A O 1
ATOM 1835 N N . GLY A 1 247 ? 46.289 -9.274 31.048 1.00 24.74 642 GLY A N 1
ATOM 1836 C CA . GLY A 1 247 ? 47.460 -8.431 30.867 1.00 24.78 642 GLY A CA 1
ATOM 1837 C C . GLY A 1 247 ? 47.518 -7.817 29.480 1.00 23.76 642 GLY A C 1
ATOM 1838 O O . GLY A 1 247 ? 48.198 -6.817 29.265 1.00 26.78 642 GLY A O 1
ATOM 1839 N N . PHE A 1 248 ? 46.787 -8.416 28.542 1.00 22.98 643 PHE A N 1
ATOM 1840 C CA . PHE A 1 248 ? 46.763 -7.943 27.160 1.00 22.00 643 PHE A CA 1
ATOM 1841 C C . PHE A 1 248 ? 45.341 -7.669 26.673 1.00 27.78 643 PHE A C 1
ATOM 1842 O O . PHE A 1 248 ? 45.148 -7.102 25.602 1.00 31.04 643 PHE A O 1
ATOM 1850 N N . GLY A 1 249 ? 44.345 -8.119 27.420 1.00 27.38 644 GLY A N 1
ATOM 1851 C CA . GLY A 1 249 ? 42.981 -7.968 26.964 1.00 26.57 644 GLY A CA 1
ATOM 1852 C C . GLY A 1 249 ? 42.720 -8.951 25.855 1.00 21.29 644 GLY A C 1
ATOM 1853 O O . GLY A 1 249 ? 43.234 -10.069 25.875 1.00 24.35 644 GLY A O 1
ATOM 1854 N N . THR A 1 250 ? 41.928 -8.534 24.877 1.00 24.54 645 THR A N 1
ATOM 1855 C CA . THR A 1 250 ? 41.651 -9.388 23.725 1.00 27.78 645 THR A CA 1
ATOM 1856 C C . THR A 1 250 ? 42.824 -9.337 22.731 1.00 25.50 645 THR A C 1
ATOM 1857 O O . THR A 1 250 ? 43.198 -8.274 22.224 1.00 25.50 645 THR A O 1
ATOM 1861 N N . THR A 1 251 ? 43.419 -10.502 22.501 1.00 21.60 646 THR A N 1
ATOM 1862 C CA . THR A 1 251 ? 44.515 -10.680 21.565 1.00 21.06 646 THR A CA 1
ATOM 1863 C C . THR A 1 251 ? 44.009 -11.460 20.372 1.00 23.71 646 THR A C 1
ATOM 1864 O O . THR A 1 251 ? 42.912 -12.013 20.416 1.00 22.99 646 THR A O 1
ATOM 1868 N N . ILE A 1 252 ? 44.798 -11.497 19.299 1.00 24.18 647 ILE A N 1
ATOM 1869 C CA . ILE A 1 252 ? 44.477 -12.380 18.174 1.00 26.38 647 ILE A CA 1
ATOM 1870 C C . ILE A 1 252 ? 45.639 -13.321 17.824 1.00 27.64 647 ILE A C 1
ATOM 1871 O O . ILE A 1 252 ? 46.799 -12.931 17.878 1.00 30.68 647 ILE A O 1
ATOM 1876 N N . ASP A 1 253 ? 45.326 -14.572 17.503 1.00 26.48 648 ASP A N 1
ATOM 1877 C CA . ASP A 1 253 ? 46.337 -15.512 17.037 1.00 27.63 648 ASP A CA 1
ATOM 1878 C C . ASP A 1 253 ? 46.269 -15.592 15.521 1.00 30.21 648 ASP A C 1
ATOM 1879 O O . ASP A 1 253 ? 45.200 -15.912 14.941 1.00 32.51 648 ASP A O 1
ATOM 1884 N N A VAL A 1 254 ? 47.392 -15.272 14.878 0.70 28.75 649 VAL A N 1
ATOM 1885 N N B VAL A 1 254 ? 47.430 -15.358 14.906 0.30 28.97 649 VAL A N 1
ATOM 1886 C CA A VAL A 1 254 ? 47.449 -15.224 13.424 0.70 29.04 649 VAL A CA 1
ATOM 1887 C CA B VAL A 1 254 ? 47.582 -15.118 13.475 0.30 27.85 649 VAL A CA 1
ATOM 1888 C C A VAL A 1 254 ? 48.561 -16.108 12.866 0.70 26.45 649 VAL A C 1
ATOM 1889 C C B VAL A 1 254 ? 48.629 -16.046 12.843 0.30 26.21 649 VAL A C 1
ATOM 1890 O O A VAL A 1 254 ? 49.526 -16.458 13.550 0.70 26.36 649 VAL A O 1
ATOM 1891 O O B VAL A 1 254 ? 49.634 -16.373 13.472 0.30 26.57 649 VAL A O 1
ATOM 1898 N N . ILE A 1 255 ? 48.377 -16.492 11.613 1.00 24.47 650 ILE A N 1
ATOM 1899 C CA . ILE A 1 255 ? 49.394 -17.177 10.831 1.00 23.86 650 ILE A CA 1
ATOM 1900 C C . ILE A 1 255 ? 49.961 -16.170 9.843 1.00 21.85 650 ILE A C 1
ATOM 1901 O O . ILE A 1 255 ? 49.248 -15.693 8.962 1.00 24.52 650 ILE A O 1
ATOM 1906 N N . LEU A 1 256 ? 51.214 -15.782 10.032 1.00 19.16 651 LEU A N 1
ATOM 1907 C CA . LEU A 1 256 ? 51.857 -14.886 9.083 1.00 22.45 651 LEU A CA 1
ATOM 1908 C C . LEU A 1 256 ? 52.545 -15.712 8.019 1.00 25.94 651 LEU A C 1
ATOM 1909 O O . LEU A 1 256 ? 53.599 -16.289 8.265 1.00 24.87 651 LEU A O 1
ATOM 1914 N N . SER A 1 257 ? 51.921 -15.785 6.845 1.00 29.29 652 SER A N 1
ATOM 1915 C CA . SER A 1 257 ? 52.418 -16.611 5.754 1.00 29.98 652 SER A CA 1
ATOM 1916 C C . SER A 1 257 ? 53.276 -15.821 4.784 1.00 29.07 652 SER A C 1
ATOM 1917 O O . SER A 1 257 ? 54.111 -16.392 4.086 1.00 34.50 652 SER A O 1
ATOM 1920 N N . ASN A 1 258 ? 53.102 -14.506 4.740 1.00 28.40 653 ASN A N 1
ATOM 1921 C CA . ASN A 1 258 ? 54.057 -13.728 3.963 1.00 26.36 653 ASN A CA 1
ATOM 1922 C C . ASN A 1 258 ? 54.336 -12.344 4.526 1.00 29.12 653 ASN A C 1
ATOM 1923 O O . ASN A 1 258 ? 53.455 -11.699 5.057 1.00 31.89 653 ASN A O 1
ATOM 1928 N N . GLY A 1 259 ? 55.573 -11.885 4.395 1.00 32.33 654 GLY A N 1
ATOM 1929 C CA . GLY A 1 259 ? 55.919 -10.531 4.790 1.00 27.84 654 GLY A CA 1
ATOM 1930 C C . GLY A 1 259 ? 56.339 -10.318 6.226 1.00 23.91 654 GLY A C 1
ATOM 1931 O O . GLY A 1 259 ? 56.682 -11.253 6.929 1.00 25.73 654 GLY A O 1
ATOM 1932 N N . TYR A 1 260 ? 56.283 -9.068 6.663 1.00 25.97 655 TYR A N 1
ATOM 1933 C CA . TYR A 1 260 ? 56.755 -8.685 7.984 1.00 23.85 655 TYR A CA 1
ATOM 1934 C C . TYR A 1 260 ? 55.682 -8.006 8.773 1.00 26.83 655 TYR A C 1
ATOM 1935 O O . TYR A 1 260 ? 54.848 -7.304 8.210 1.00 29.99 655 TYR A O 1
ATOM 1944 N N . LEU A 1 261 ? 55.719 -8.208 10.086 1.00 25.88 656 LEU A N 1
ATOM 1945 C CA . LEU A 1 261 ? 54.917 -7.413 11.005 1.00 25.91 656 LEU A CA 1
ATOM 1946 C C . LEU A 1 261 ? 55.824 -6.759 12.005 1.00 21.40 656 LEU A C 1
ATOM 1947 O O . LEU A 1 261 ? 56.752 -7.375 12.503 1.00 24.07 656 LEU A O 1
ATOM 1952 N N . ARG A 1 262 ? 55.517 -5.515 12.326 1.00 22.13 657 ARG A N 1
ATOM 1953 C CA . ARG A 1 262 ? 56.372 -4.736 13.188 1.00 23.57 657 ARG A CA 1
ATOM 1954 C C . ARG A 1 262 ? 55.572 -4.095 14.323 1.00 24.00 657 ARG A C 1
ATOM 1955 O O . ARG A 1 262 ? 54.436 -3.668 14.142 1.00 23.09 657 ARG A O 1
ATOM 1963 N N . GLU A 1 263 ? 56.168 -4.072 15.508 1.00 21.57 658 GLU A N 1
ATOM 1964 C CA . GLU A 1 263 ? 55.584 -3.375 16.637 1.00 25.17 658 GLU A CA 1
ATOM 1965 C C . GLU A 1 263 ? 55.331 -1.906 16.284 1.00 24.53 658 GLU A C 1
ATOM 1966 O O . GLU A 1 263 ? 56.234 -1.191 15.866 1.00 28.15 658 GLU A O 1
ATOM 1972 N N . GLY A 1 264 ? 54.095 -1.454 16.443 1.00 21.09 659 GLY A N 1
ATOM 1973 C CA . GLY A 1 264 ? 53.757 -0.097 16.069 1.00 21.10 659 GLY A CA 1
ATOM 1974 C C . GLY A 1 264 ? 53.027 -0.008 14.747 1.00 22.26 659 GLY A C 1
ATOM 1975 O O . GLY A 1 264 ? 52.432 1.027 14.446 1.00 26.08 659 GLY A O 1
ATOM 1976 N N . ASP A 1 265 ? 53.067 -1.081 13.962 1.00 23.14 660 ASP A N 1
ATOM 1977 C CA . ASP A 1 265 ? 52.360 -1.112 12.682 1.00 28.38 660 ASP A CA 1
ATOM 1978 C C . ASP A 1 265 ? 50.891 -0.746 12.835 1.00 33.78 660 ASP A C 1
ATOM 1979 O O . ASP A 1 265 ? 50.214 -1.197 13.765 1.00 29.67 660 ASP A O 1
ATOM 1984 N N . ARG A 1 266 ? 50.424 0.100 11.920 1.00 35.08 661 ARG A N 1
ATOM 1985 C CA . ARG A 1 266 ? 49.013 0.439 11.776 1.00 28.59 661 ARG A CA 1
ATOM 1986 C C . ARG A 1 266 ? 48.355 -0.671 10.981 1.00 24.46 661 ARG A C 1
ATOM 1987 O O . ARG A 1 266 ? 48.755 -0.942 9.854 1.00 23.41 661 ARG A O 1
ATOM 1995 N N . ILE A 1 267 ? 47.371 -1.346 11.567 1.00 27.08 662 ILE A N 1
ATOM 1996 C CA . ILE A 1 267 ? 46.746 -2.457 10.864 1.00 23.74 662 ILE A CA 1
ATOM 1997 C C . ILE A 1 267 ? 45.239 -2.291 10.790 1.00 27.82 662 ILE A C 1
ATOM 1998 O O . ILE A 1 267 ? 44.612 -1.636 11.639 1.00 27.15 662 ILE A O 1
ATOM 2003 N N A VAL A 1 268 ? 44.653 -2.851 9.739 0.50 28.56 663 VAL A N 1
ATOM 2004 N N B VAL A 1 268 ? 44.677 -2.935 9.773 0.50 28.52 663 VAL A N 1
ATOM 2005 C CA A VAL A 1 268 ? 43.210 -2.860 9.608 0.50 30.13 663 VAL A CA 1
ATOM 2006 C CA B VAL A 1 268 ? 43.259 -2.896 9.471 0.50 29.54 663 VAL A CA 1
ATOM 2007 C C A VAL A 1 268 ? 42.747 -4.304 9.512 0.50 27.52 663 VAL A C 1
ATOM 2008 C C B VAL A 1 268 ? 42.715 -4.324 9.429 0.50 27.20 663 VAL A C 1
ATOM 2009 O O A VAL A 1 268 ? 43.435 -5.170 8.976 0.50 25.25 663 VAL A O 1
ATOM 2010 O O B VAL A 1 268 ? 43.321 -5.205 8.827 0.50 26.12 663 VAL A O 1
ATOM 2017 N N . LEU A 1 269 ? 41.585 -4.552 10.093 1.00 31.97 664 LEU A N 1
ATOM 2018 C CA . LEU A 1 269 ? 41.038 -5.886 10.237 1.00 28.52 664 LEU A CA 1
ATOM 2019 C C . LEU A 1 269 ? 39.566 -5.852 9.958 1.00 25.73 664 LEU A C 1
ATOM 2020 O O . LEU A 1 269 ? 38.923 -4.807 10.042 1.00 27.32 664 LEU A O 1
ATOM 2025 N N . CYS A 1 270 ? 39.040 -7.014 9.625 1.00 27.58 665 CYS A N 1
ATOM 2026 C CA . CYS A 1 270 ? 37.609 -7.204 9.479 1.00 30.50 665 CYS A CA 1
ATOM 2027 C C . CYS A 1 270 ? 36.979 -7.483 10.848 1.00 30.48 665 CYS A C 1
ATOM 2028 O O . CYS A 1 270 ? 37.388 -8.403 11.549 1.00 29.68 665 CYS A O 1
ATOM 2031 N N . GLY A 1 271 ? 36.000 -6.670 11.237 1.00 33.97 666 GLY A N 1
ATOM 2032 C CA . GLY A 1 271 ? 35.258 -6.887 12.475 1.00 37.11 666 GLY A CA 1
ATOM 2033 C C . GLY A 1 271 ? 33.773 -7.142 12.268 1.00 41.38 666 GLY A C 1
ATOM 2034 O O . GLY A 1 271 ? 33.236 -6.816 11.208 1.00 43.55 666 GLY A O 1
ATOM 2035 N N . MET A 1 272 ? 33.105 -7.705 13.275 1.00 43.04 667 MET A N 1
ATOM 2036 C CA . MET A 1 272 ? 31.682 -8.061 13.171 1.00 42.83 667 MET A CA 1
ATOM 2037 C C . MET A 1 272 ? 30.754 -6.890 12.897 1.00 46.69 667 MET A C 1
ATOM 2038 O O . MET A 1 272 ? 29.689 -7.043 12.292 1.00 45.06 667 MET A O 1
ATOM 2043 N N . ASN A 1 273 ? 31.185 -5.718 13.334 1.00 50.51 668 ASN A N 1
ATOM 2044 C CA . ASN A 1 273 ? 30.399 -4.514 13.199 1.00 51.59 668 ASN A CA 1
ATOM 2045 C C . ASN A 1 273 ? 31.042 -3.516 12.230 1.00 48.79 668 ASN A C 1
ATOM 2046 O O . ASN A 1 273 ? 30.787 -2.319 12.320 1.00 51.62 668 ASN A O 1
ATOM 2051 N N . GLY A 1 274 ? 31.889 -4.001 11.321 1.00 43.13 669 GLY A N 1
ATOM 2052 C CA . GLY A 1 274 ? 32.654 -3.111 10.460 1.00 39.19 669 GLY A CA 1
ATOM 2053 C C . GLY A 1 274 ? 34.158 -3.232 10.619 1.00 36.88 669 GLY A C 1
ATOM 2054 O O . GLY A 1 274 ? 34.627 -4.017 11.433 1.00 37.07 669 GLY A O 1
ATOM 2055 N N . PRO A 1 275 ? 34.924 -2.462 9.826 1.00 39.16 670 PRO A N 1
ATOM 2056 C CA . PRO A 1 275 ? 36.385 -2.553 9.875 1.00 39.06 670 PRO A CA 1
ATOM 2057 C C . PRO A 1 275 ? 36.948 -2.046 11.187 1.00 40.82 670 PRO A C 1
ATOM 2058 O O . PRO A 1 275 ? 36.388 -1.131 11.783 1.00 45.23 670 PRO A O 1
ATOM 2062 N N . ILE A 1 276 ? 38.050 -2.642 11.623 1.00 38.27 671 ILE A N 1
ATOM 2063 C CA . ILE A 1 276 ? 38.772 -2.207 12.807 1.00 32.38 671 ILE A CA 1
ATOM 2064 C C . ILE A 1 276 ? 40.118 -1.650 12.366 1.00 32.95 671 ILE A C 1
ATOM 2065 O O . ILE A 1 276 ? 40.790 -2.238 11.530 1.00 31.47 671 ILE A O 1
ATOM 2070 N N . VAL A 1 277 ? 40.521 -0.512 12.902 1.00 33.37 672 VAL A N 1
ATOM 2071 C CA . VAL A 1 277 ? 41.880 -0.064 12.658 1.00 33.92 672 VAL A CA 1
ATOM 2072 C C . VAL A 1 277 ? 42.562 0.177 13.998 1.00 30.45 672 VAL A C 1
ATOM 2073 O O . VAL A 1 277 ? 41.975 0.742 14.922 1.00 30.42 672 VAL A O 1
ATOM 2077 N N . THR A 1 278 ? 43.798 -0.287 14.110 1.00 29.40 673 THR A N 1
ATOM 2078 C CA . THR A 1 278 ? 44.500 -0.189 15.370 1.00 23.15 673 THR A CA 1
ATOM 2079 C C . THR A 1 278 ? 45.996 -0.207 15.138 1.00 28.11 673 THR A C 1
ATOM 2080 O O . THR A 1 278 ? 46.449 -0.153 14.004 1.00 29.11 673 THR A O 1
ATOM 2084 N N . ASN A 1 279 ? 46.766 -0.202 16.216 1.00 24.29 674 ASN A N 1
ATOM 2085 C CA . ASN A 1 279 ? 48.211 -0.301 16.102 1.00 22.97 674 ASN A CA 1
ATOM 2086 C C . ASN A 1 279 ? 48.743 -1.458 16.939 1.00 24.76 674 ASN A C 1
ATOM 2087 O O . ASN A 1 279 ? 48.357 -1.622 18.097 1.00 24.31 674 ASN A O 1
ATOM 2092 N N . ILE A 1 280 ? 49.641 -2.248 16.362 1.00 22.20 675 ILE A N 1
ATOM 2093 C CA . ILE A 1 280 ? 50.230 -3.376 17.070 1.00 23.62 675 ILE A CA 1
ATOM 2094 C C . ILE A 1 280 ? 50.980 -2.944 18.331 1.00 28.83 675 ILE A C 1
ATOM 2095 O O . ILE A 1 280 ? 51.913 -2.132 18.270 1.00 27.21 675 ILE A O 1
ATOM 2100 N N . ARG A 1 281 ? 50.547 -3.457 19.481 1.00 24.78 676 ARG A N 1
ATOM 2101 C CA . ARG A 1 281 ? 51.208 -3.151 20.739 1.00 18.10 676 ARG A CA 1
ATOM 2102 C C . ARG A 1 281 ? 52.240 -4.204 21.076 1.00 19.94 676 ARG A C 1
ATOM 2103 O O . ARG A 1 281 ? 53.282 -3.898 21.652 1.00 24.62 676 ARG A O 1
ATOM 2111 N N . ALA A 1 282 ? 51.950 -5.454 20.748 1.00 22.36 677 ALA A N 1
ATOM 2112 C CA . ALA A 1 282 ? 52.951 -6.491 20.971 1.00 25.22 677 ALA A CA 1
ATOM 2113 C C . ALA A 1 282 ? 52.851 -7.631 19.976 1.00 22.48 677 ALA A C 1
ATOM 2114 O O . ALA A 1 282 ? 51.761 -7.997 19.534 1.00 22.24 677 ALA A O 1
ATOM 2116 N N . LEU A 1 283 ? 54.012 -8.189 19.652 1.00 24.54 678 LEU A N 1
ATOM 2117 C CA . LEU A 1 283 ? 54.136 -9.404 18.859 1.00 21.82 678 LEU A CA 1
ATOM 2118 C C . LEU A 1 283 ? 54.732 -10.476 19.764 1.00 18.26 678 LEU A C 1
ATOM 2119 O O . LEU A 1 283 ? 55.820 -10.305 20.296 1.00 21.78 678 LEU A O 1
ATOM 2124 N N . LEU A 1 284 ? 53.998 -11.573 19.931 1.00 20.44 679 LEU A N 1
ATOM 2125 C CA . LEU A 1 284 ? 54.238 -12.549 20.990 1.00 20.10 679 LEU A CA 1
ATOM 2126 C C . LEU A 1 284 ? 54.361 -13.963 20.486 1.00 20.74 679 LEU A C 1
ATOM 2127 O O . LEU A 1 284 ? 53.516 -14.423 19.729 1.00 20.99 679 LEU A O 1
ATOM 2132 N N . THR A 1 285 ? 55.397 -14.658 20.948 1.00 26.49 680 THR A N 1
ATOM 2133 C CA . THR A 1 285 ? 55.548 -16.094 20.694 1.00 25.25 680 THR A CA 1
ATOM 2134 C C . THR A 1 285 ? 55.752 -16.822 22.029 1.00 24.66 680 THR A C 1
ATOM 2135 O O . THR A 1 285 ? 55.943 -16.179 23.044 1.00 23.06 680 THR A O 1
ATOM 2139 N N . PRO A 1 286 ? 55.639 -18.155 22.050 1.00 24.12 681 PRO A N 1
ATOM 2140 C CA . PRO A 1 286 ? 55.810 -18.825 23.340 1.00 25.62 681 PRO A CA 1
ATOM 2141 C C . PRO A 1 286 ? 57.228 -18.782 23.908 1.00 24.81 681 PRO A C 1
ATOM 2142 O O . PRO A 1 286 ? 58.216 -18.816 23.179 1.00 27.23 681 PRO A O 1
ATOM 2146 N N . GLN A 1 287 ? 57.306 -18.684 25.229 1.00 26.61 682 GLN A N 1
ATOM 2147 C CA . GLN A 1 287 ? 58.572 -18.760 25.942 1.00 25.82 682 GLN A CA 1
ATOM 2148 C C . GLN A 1 287 ? 58.950 -20.207 26.203 1.00 27.06 682 GLN A C 1
ATOM 2149 O O . GLN A 1 287 ? 58.266 -20.915 26.941 1.00 29.10 682 GLN A O 1
ATOM 2155 N N . PRO A 1 288 ? 60.044 -20.656 25.574 1.00 30.83 683 PRO A N 1
ATOM 2156 C CA . PRO A 1 288 ? 60.448 -22.060 25.689 1.00 34.58 683 PRO A CA 1
ATOM 2157 C C . PRO A 1 288 ? 61.054 -22.431 27.047 1.00 36.62 683 PRO A C 1
ATOM 2158 O O . PRO A 1 288 ? 60.872 -23.567 27.482 1.00 38.48 683 PRO A O 1
ATOM 2162 N N . LEU A 1 289 ? 61.698 -21.491 27.733 1.00 34.81 684 LEU A N 1
ATOM 2163 C CA . LEU A 1 289 ? 62.387 -21.798 28.987 1.00 28.58 684 LEU A CA 1
ATOM 2164 C C . LEU A 1 289 ? 61.468 -21.713 30.172 1.00 30.76 684 LEU A C 1
ATOM 2165 O O . LEU A 1 289 ? 60.808 -20.696 30.395 1.00 34.82 684 LEU A O 1
ATOM 2170 N N . ARG A 1 290 ? 61.432 -22.800 30.929 1.00 31.28 685 ARG A N 1
ATOM 2171 C CA . ARG A 1 290 ? 60.588 -22.926 32.107 1.00 33.34 685 ARG A CA 1
ATOM 2172 C C . ARG A 1 290 ? 60.774 -21.815 33.116 1.00 28.74 685 ARG A C 1
ATOM 2173 O O . ARG A 1 290 ? 59.800 -21.248 33.608 1.00 30.28 685 ARG A O 1
ATOM 2181 N N . GLU A 1 291 ? 62.034 -21.506 33.408 1.00 31.91 686 GLU A N 1
ATOM 2182 C CA . GLU A 1 291 ? 62.382 -20.472 34.379 1.00 38.54 686 GLU A CA 1
ATOM 2183 C C . GLU A 1 291 ? 61.884 -19.100 33.951 1.00 32.41 686 GLU A C 1
ATOM 2184 O O . GLU A 1 291 ? 61.447 -18.296 34.776 1.00 34.47 686 GLU A O 1
ATOM 2190 N N . LEU A 1 292 ? 61.968 -18.835 32.658 1.00 30.67 687 LEU A N 1
ATOM 2191 C CA . LEU A 1 292 ? 61.531 -17.560 32.127 1.00 30.26 687 LEU A CA 1
ATOM 2192 C C . LEU A 1 292 ? 60.015 -17.479 32.020 1.00 30.31 687 LEU A C 1
ATOM 2193 O O . LEU A 1 292 ? 59.459 -16.377 32.009 1.00 30.38 687 LEU A O 1
ATOM 2198 N N . ARG A 1 293 ? 59.343 -18.629 31.958 1.00 26.72 688 ARG A N 1
ATOM 2199 C CA . ARG A 1 293 ? 57.884 -18.636 31.923 1.00 26.89 688 ARG A CA 1
ATOM 2200 C C . ARG A 1 293 ? 57.316 -18.152 33.244 1.00 30.41 688 ARG A C 1
ATOM 2201 O O . ARG A 1 293 ? 56.157 -17.747 33.318 1.00 30.79 688 ARG A O 1
ATOM 2209 N N . LEU A 1 294 ? 58.143 -18.193 34.286 1.00 32.96 689 LEU A N 1
ATOM 2210 C CA . LEU A 1 294 ? 57.786 -17.624 35.583 1.00 32.80 689 LEU A CA 1
ATOM 2211 C C . LEU A 1 294 ? 57.657 -16.110 35.481 1.00 28.09 689 LEU A C 1
ATOM 2212 O O . LEU A 1 294 ? 56.883 -15.483 36.200 1.00 29.72 689 LEU A O 1
ATOM 2217 N N . LYS A 1 295 ? 58.376 -15.533 34.534 1.00 27.39 690 LYS A N 1
ATOM 2218 C CA . LYS A 1 295 ? 58.365 -14.099 34.360 1.00 24.61 690 LYS A CA 1
ATOM 2219 C C . LYS A 1 295 ? 57.312 -13.722 33.345 1.00 30.59 690 LYS A C 1
ATOM 2220 O O . LYS A 1 295 ? 56.610 -12.727 33.518 1.00 30.58 690 LYS A O 1
ATOM 2226 N N . SER A 1 296 ? 57.211 -14.522 32.284 1.00 29.35 691 SER A N 1
ATOM 2227 C CA . SER A 1 296 ? 56.249 -14.286 31.213 1.00 27.53 691 SER A CA 1
ATOM 2228 C C . SER A 1 296 ? 56.081 -15.505 30.337 1.00 23.24 691 SER A C 1
ATOM 2229 O O . SER A 1 296 ? 57.060 -16.148 30.002 1.00 24.51 691 SER A O 1
ATOM 2232 N N . GLU A 1 297 ? 54.848 -15.812 29.957 1.00 24.95 692 GLU A N 1
ATOM 2233 C CA . GLU A 1 297 ? 54.587 -16.944 29.070 1.00 25.54 692 GLU A CA 1
ATOM 2234 C C . GLU A 1 297 ? 55.071 -16.675 27.633 1.00 23.59 692 GLU A C 1
ATOM 2235 O O . GLU A 1 297 ? 55.107 -17.584 26.809 1.00 24.45 692 GLU A O 1
ATOM 2241 N N . TYR A 1 298 ? 55.419 -15.424 27.331 1.00 24.27 693 TYR A N 1
ATOM 2242 C CA . TYR A 1 298 ? 55.754 -15.018 25.965 1.00 24.04 693 TYR A CA 1
ATOM 2243 C C . TYR A 1 298 ? 57.110 -14.343 25.783 1.00 27.48 693 TYR A C 1
ATOM 2244 O O . TYR A 1 298 ? 57.686 -13.757 26.706 1.00 25.89 693 TYR A O 1
ATOM 2253 N N . VAL A 1 299 ? 57.602 -14.460 24.559 1.00 26.33 694 VAL A N 1
ATOM 2254 C CA . VAL A 1 299 ? 58.693 -13.670 24.029 1.00 24.90 694 VAL A CA 1
ATOM 2255 C C . VAL A 1 299 ? 58.115 -12.539 23.173 1.00 24.32 694 VAL A C 1
ATOM 2256 O O . VAL A 1 299 ? 57.319 -12.808 22.264 1.00 26.02 694 VAL A O 1
ATOM 2260 N N . HIS A 1 300 ? 58.494 -11.291 23.478 1.00 26.39 695 HIS A N 1
ATOM 2261 C CA . HIS A 1 300 ? 58.102 -10.104 22.695 1.00 24.16 695 HIS A CA 1
ATOM 2262 C C . HIS A 1 300 ? 59.090 -9.884 21.553 1.00 24.38 695 HIS A C 1
ATOM 2263 O O . HIS A 1 300 ? 60.290 -10.049 21.733 1.00 27.43 695 HIS A O 1
ATOM 2270 N N . HIS A 1 301 ? 58.595 -9.450 20.401 1.00 25.89 696 HIS A N 1
ATOM 2271 C CA . HIS A 1 301 ? 59.430 -9.206 19.227 1.00 21.44 696 HIS A CA 1
ATOM 2272 C C . HIS A 1 301 ? 59.131 -7.825 18.698 1.00 24.92 696 HIS A C 1
ATOM 2273 O O . HIS A 1 301 ? 57.965 -7.437 18.612 1.00 24.67 696 HIS A O 1
AT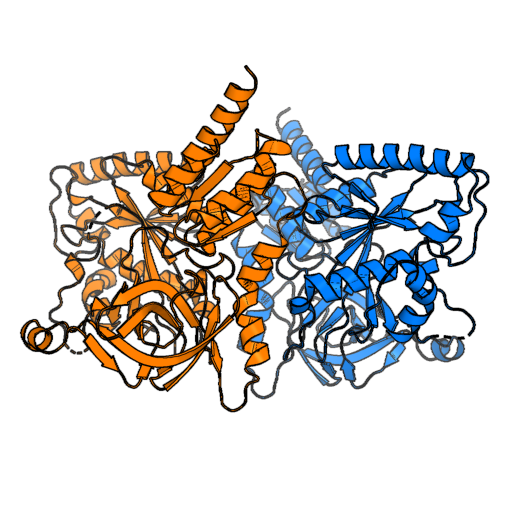OM 2280 N N . LYS A 1 302 ? 60.170 -7.063 18.376 1.00 25.00 697 LYS A N 1
ATOM 2281 C CA . LYS A 1 302 ? 59.965 -5.795 17.681 1.00 22.29 697 LYS A CA 1
ATOM 2282 C C . LYS A 1 302 ? 59.438 -6.037 16.282 1.00 20.57 697 LYS A C 1
ATOM 2283 O O . LYS A 1 302 ? 58.615 -5.285 15.790 1.00 22.63 697 LYS A O 1
ATOM 2289 N N . GLU A 1 303 ? 59.921 -7.087 15.633 1.00 22.25 698 GLU A N 1
ATOM 2290 C CA . GLU A 1 303 ? 59.450 -7.404 14.292 1.00 22.89 698 GLU A CA 1
ATOM 2291 C C . GLU A 1 303 ? 59.556 -8.910 14.056 1.00 25.68 698 GLU A C 1
ATOM 2292 O O . GLU A 1 303 ? 60.470 -9.569 14.565 1.00 25.31 698 GLU A O 1
ATOM 2298 N N . VAL A 1 304 ? 58.594 -9.447 13.313 1.00 26.01 699 VAL A N 1
ATOM 2299 C CA . VAL A 1 304 ? 58.588 -10.852 12.933 1.00 28.36 699 VAL A CA 1
ATOM 2300 C C . VAL A 1 304 ? 58.368 -11.005 11.428 1.00 26.49 699 VAL A C 1
ATOM 2301 O O . VAL A 1 304 ? 57.853 -10.099 10.768 1.00 25.65 699 VAL A O 1
ATOM 2305 N N . LYS A 1 305 ? 58.793 -12.137 10.882 1.00 25.93 700 LYS A N 1
ATOM 2306 C CA . LYS A 1 305 ? 58.581 -12.413 9.467 1.00 27.76 700 LYS A CA 1
ATOM 2307 C C . LYS A 1 305 ? 58.014 -13.812 9.221 1.00 28.26 700 LYS A C 1
ATOM 2308 O O . LYS A 1 305 ? 58.228 -14.731 10.004 1.00 27.77 700 LYS A O 1
ATOM 2314 N N . ALA A 1 306 ? 57.334 -13.977 8.094 1.00 28.39 701 ALA A N 1
ATOM 2315 C CA . ALA A 1 306 ? 56.776 -15.267 7.717 1.00 28.18 701 ALA A CA 1
ATOM 2316 C C . ALA A 1 306 ? 57.904 -16.274 7.493 1.00 30.06 701 ALA A C 1
ATOM 2317 O O . ALA A 1 306 ? 59.004 -15.887 7.116 1.00 30.53 701 ALA A O 1
ATOM 2319 N N . ALA A 1 307 ? 57.657 -17.552 7.778 1.00 28.63 702 ALA A N 1
ATOM 2320 C CA . ALA A 1 307 ? 56.340 -18.050 8.161 1.00 27.96 702 ALA A CA 1
ATOM 2321 C C . ALA A 1 307 ? 56.306 -18.349 9.648 1.00 28.41 702 ALA A C 1
ATOM 2322 O O . ALA A 1 307 ? 57.148 -19.075 10.162 1.00 28.45 702 ALA A O 1
ATOM 2324 N N . LEU A 1 308 ? 55.334 -17.772 10.341 1.00 26.65 703 LEU A N 1
ATOM 2325 C CA . LEU A 1 308 ? 55.209 -18.004 11.770 1.00 31.51 703 LEU A CA 1
ATOM 2326 C C . LEU A 1 308 ? 53.780 -17.849 12.272 1.00 31.49 703 LEU A C 1
ATOM 2327 O O . LEU A 1 308 ? 52.965 -17.166 11.659 1.00 30.68 703 LEU A O 1
ATOM 2332 N N . GLY A 1 309 ? 53.500 -18.468 13.410 1.00 23.30 704 GLY A N 1
ATOM 2333 C CA . GLY A 1 309 ? 52.243 -18.263 14.093 1.00 25.68 704 GLY A CA 1
ATOM 2334 C C . GLY A 1 309 ? 52.553 -17.329 15.240 1.00 27.76 704 GLY A C 1
ATOM 2335 O O . GLY A 1 309 ? 53.417 -17.614 16.063 1.00 25.69 704 GLY A O 1
ATOM 2336 N N . VAL A 1 310 ? 51.860 -16.200 15.284 1.00 27.24 705 VAL A N 1
ATOM 2337 C CA . VAL A 1 310 ? 52.208 -15.150 16.226 1.00 27.31 705 VAL A CA 1
ATOM 2338 C C . VAL A 1 310 ? 50.952 -14.571 16.852 1.00 24.25 705 VAL A C 1
ATOM 2339 O O . VAL A 1 310 ? 49.893 -14.510 16.227 1.00 23.27 705 VAL A O 1
ATOM 2343 N N . LYS A 1 311 ? 51.077 -14.182 18.115 1.00 24.18 706 LYS A N 1
ATOM 2344 C CA . LYS A 1 311 ? 49.997 -13.533 18.833 1.00 26.22 706 LYS A CA 1
ATOM 2345 C C . LYS A 1 311 ? 50.196 -12.033 18.791 1.00 22.68 706 LYS A C 1
ATOM 2346 O O . LYS A 1 311 ? 51.280 -11.523 19.049 1.00 19.68 706 LYS A O 1
ATOM 2352 N N . ILE A 1 312 ? 49.127 -11.334 18.450 1.00 22.39 707 ILE A N 1
ATOM 2353 C CA . ILE A 1 312 ? 49.147 -9.888 18.383 1.00 22.89 707 ILE A CA 1
ATOM 2354 C C . ILE A 1 312 ? 48.290 -9.290 19.485 1.00 21.34 707 ILE A C 1
ATOM 2355 O O . ILE A 1 312 ? 47.121 -9.649 19.663 1.00 20.70 707 ILE A O 1
ATOM 2360 N N . ALA A 1 313 ? 48.905 -8.402 20.251 1.00 20.04 708 ALA A N 1
ATOM 2361 C CA . ALA A 1 313 ? 48.172 -7.581 21.189 1.00 18.66 708 ALA A CA 1
ATOM 2362 C C . ALA A 1 313 ? 48.053 -6.172 20.623 1.00 26.34 708 ALA A C 1
ATOM 2363 O O . ALA A 1 313 ? 49.046 -5.577 20.177 1.00 25.93 708 ALA A O 1
ATOM 2365 N N . ALA A 1 314 ? 46.819 -5.686 20.591 1.00 24.02 709 ALA A N 1
ATOM 2366 C CA . ALA A 1 314 ? 46.499 -4.338 20.166 1.00 22.46 709 ALA A CA 1
ATOM 2367 C C . ALA A 1 314 ? 45.148 -3.948 20.748 1.00 20.89 709 ALA A C 1
ATOM 2368 O O . ALA A 1 314 ? 44.371 -4.803 21.134 1.00 23.78 709 ALA A O 1
ATOM 2370 N N . ASN A 1 315 ? 44.879 -2.655 20.820 1.00 25.52 710 ASN A N 1
ATOM 2371 C CA . ASN A 1 315 ? 43.581 -2.177 21.275 1.00 23.48 710 ASN A CA 1
ATOM 2372 C C . ASN A 1 315 ? 42.481 -2.402 20.239 1.00 26.53 710 ASN A C 1
ATOM 2373 O O . ASN A 1 315 ? 42.747 -2.419 19.045 1.00 26.38 710 ASN A O 1
ATOM 2378 N N . ASP A 1 316 ? 41.248 -2.559 20.708 1.00 25.76 711 ASP A N 1
ATOM 2379 C CA . ASP A 1 316 ? 40.084 -2.666 19.829 1.00 26.65 711 ASP A CA 1
ATOM 2380 C C . ASP A 1 316 ? 39.948 -3.959 19.013 1.00 26.03 711 ASP A C 1
ATOM 2381 O O . ASP A 1 316 ? 39.333 -3.964 17.959 1.00 26.95 711 ASP A O 1
ATOM 2386 N N . LEU A 1 317 ? 40.506 -5.052 19.514 1.00 27.95 712 LEU A N 1
ATOM 2387 C CA . LEU A 1 317 ? 40.453 -6.335 18.821 1.00 26.05 712 LEU A CA 1
ATOM 2388 C C . LEU A 1 317 ? 39.228 -7.181 19.183 1.00 26.93 712 LEU A C 1
ATOM 2389 O O . LEU A 1 317 ? 39.079 -8.293 18.704 1.00 26.79 712 LEU A O 1
ATOM 2394 N N . GLU A 1 318 ? 38.354 -6.651 20.026 1.00 31.06 713 GLU A N 1
ATOM 2395 C CA . GLU A 1 318 ? 37.289 -7.448 20.622 1.00 32.94 713 GLU A CA 1
ATOM 2396 C C . GLU A 1 318 ? 36.343 -8.070 19.594 1.00 35.06 713 GLU A C 1
ATOM 2397 O O . GLU A 1 318 ? 35.935 -9.216 19.734 1.00 34.56 713 GLU A O 1
ATOM 2403 N N . LYS A 1 319 ? 36.002 -7.307 18.567 1.00 32.01 714 LYS A N 1
ATOM 2404 C CA . LYS A 1 319 ? 35.056 -7.740 17.534 1.00 30.40 714 LYS A CA 1
ATOM 2405 C C . LYS A 1 319 ? 35.716 -8.330 16.293 1.00 30.94 714 LYS A C 1
ATOM 2406 O O . LYS A 1 319 ? 35.086 -8.412 15.238 1.00 27.66 714 LYS A O 1
ATOM 2412 N N . ALA A 1 320 ? 36.989 -8.697 16.400 1.00 34.17 715 ALA A N 1
ATOM 2413 C CA . ALA A 1 320 ? 37.725 -9.253 15.263 1.00 29.92 715 ALA A CA 1
ATOM 2414 C C . ALA A 1 320 ? 37.105 -10.565 14.784 1.00 29.35 715 ALA A C 1
ATOM 2415 O O . ALA A 1 320 ? 36.655 -11.397 15.589 1.00 30.33 715 ALA A O 1
ATOM 2417 N N . VAL A 1 321 ? 37.094 -10.744 13.468 1.00 30.09 716 VAL A N 1
ATOM 2418 C CA . VAL A 1 321 ? 36.503 -11.913 12.834 1.00 30.99 716 VAL A CA 1
ATOM 2419 C C . VAL A 1 321 ? 37.556 -12.979 12.556 1.00 31.56 716 VAL A C 1
ATOM 2420 O O . VAL A 1 321 ? 38.583 -12.698 11.946 1.00 31.69 716 VAL A O 1
ATOM 2424 N N . SER A 1 322 ? 37.315 -14.200 13.013 1.00 26.41 717 SER A N 1
ATOM 2425 C CA . SER A 1 322 ? 38.229 -15.287 12.728 1.00 27.05 717 SER A CA 1
ATOM 2426 C C . SER A 1 322 ? 38.152 -15.710 11.272 1.00 28.90 717 SER A C 1
ATOM 2427 O O . SER A 1 322 ? 37.062 -15.867 10.723 1.00 29.57 717 SER A O 1
ATOM 2430 N N . GLY A 1 323 ? 39.317 -15.860 10.646 1.00 26.94 718 GLY A N 1
ATOM 2431 C CA . GLY A 1 323 ? 39.421 -16.211 9.240 1.00 25.46 718 GLY A CA 1
ATOM 2432 C C . GLY A 1 323 ? 39.661 -15.014 8.361 1.00 26.32 718 GLY A C 1
ATOM 2433 O O . GLY A 1 323 ? 40.016 -15.152 7.196 1.00 30.37 718 GLY A O 1
ATOM 2434 N N . SER A 1 324 ? 39.481 -13.829 8.930 1.00 27.13 719 SER A N 1
ATOM 2435 C CA . SER A 1 324 ? 39.730 -12.588 8.201 1.00 29.78 719 SER A CA 1
ATOM 2436 C C . SER A 1 324 ? 41.236 -12.351 8.021 1.00 31.51 719 SER A C 1
ATOM 2437 O O . SER A 1 324 ? 42.058 -13.054 8.616 1.00 28.43 719 SER A O 1
ATOM 2440 N N . ARG A 1 325 ? 41.598 -11.384 7.183 1.00 30.37 720 ARG A N 1
ATOM 2441 C CA . ARG A 1 325 ? 43.009 -11.121 6.920 1.00 26.42 720 ARG A CA 1
ATOM 2442 C C . ARG A 1 325 ? 43.444 -9.758 7.446 1.00 28.87 720 ARG A C 1
ATOM 2443 O O . ARG A 1 325 ? 42.607 -8.922 7.766 1.00 29.75 720 ARG A O 1
ATOM 2451 N N . LEU A 1 326 ? 44.753 -9.550 7.565 1.00 31.83 721 LEU A N 1
ATOM 2452 C CA . LEU A 1 326 ? 45.307 -8.271 8.028 1.00 32.32 721 LEU A CA 1
ATOM 2453 C C . LEU A 1 326 ? 45.912 -7.430 6.923 1.00 25.82 721 LEU A C 1
ATOM 2454 O O . LEU A 1 326 ? 46.683 -7.922 6.102 1.00 30.47 721 LEU A O 1
ATOM 2459 N N . LEU A 1 327 ? 45.614 -6.141 6.948 1.00 27.08 722 LEU A N 1
ATOM 2460 C CA . LEU A 1 327 ? 46.297 -5.231 6.058 1.00 29.51 722 LEU A CA 1
ATOM 2461 C C . LEU A 1 327 ? 47.112 -4.249 6.890 1.00 30.47 722 LEU A C 1
ATOM 2462 O O . LEU A 1 327 ? 46.625 -3.736 7.889 1.00 32.36 722 LEU A O 1
ATOM 2467 N N . VAL A 1 328 ? 48.341 -3.996 6.466 1.00 30.92 723 VAL A N 1
ATOM 2468 C CA . VAL A 1 328 ? 49.189 -3.027 7.131 1.00 26.88 723 VAL A CA 1
ATOM 2469 C C . VAL A 1 328 ? 49.085 -1.722 6.368 1.00 31.78 723 VAL A C 1
ATOM 2470 O O . VAL A 1 328 ? 49.186 -1.701 5.143 1.00 35.89 723 VAL A O 1
ATOM 2474 N N . VAL A 1 329 ? 48.885 -0.631 7.092 1.00 32.54 724 VAL A N 1
ATOM 2475 C CA . VAL A 1 329 ? 48.719 0.655 6.448 1.00 43.69 724 VAL A CA 1
ATOM 2476 C C . VAL A 1 329 ? 50.061 1.352 6.309 1.00 47.16 724 VAL A C 1
ATOM 2477 O O . VAL A 1 329 ? 50.674 1.759 7.291 1.00 49.51 724 VAL A O 1
ATOM 2481 N N . GLY A 1 330 ? 50.495 1.488 5.064 1.00 47.39 725 GLY A N 1
ATOM 2482 C CA . GLY A 1 330 ? 51.723 2.173 4.719 1.00 50.13 725 GLY A CA 1
ATOM 2483 C C . GLY A 1 330 ? 51.572 3.677 4.787 1.00 62.40 725 GLY A C 1
ATOM 2484 O O . GLY A 1 330 ? 50.448 4.189 4.807 1.00 62.12 725 GLY A O 1
ATOM 2485 N N . PRO A 1 331 ? 52.773 4.405 4.818 1.00 74.36 726 PRO A N 1
ATOM 2486 C CA . PRO A 1 331 ? 52.559 5.864 4.873 1.00 77.99 726 PRO A CA 1
ATOM 2487 C C . PRO A 1 331 ? 51.787 6.338 3.646 1.00 77.10 726 PRO A C 1
ATOM 2488 O O . PRO A 1 331 ? 50.932 7.216 3.750 1.00 73.56 726 PRO A O 1
ATOM 2492 N N . GLU A 1 332 ? 52.110 5.766 2.494 1.00 78.07 727 GLU A N 1
ATOM 2493 C CA . GLU A 1 332 ? 51.432 6.073 1.236 1.00 79.32 727 GLU A CA 1
ATOM 2494 C C . GLU A 1 332 ? 49.948 5.687 1.184 1.00 76.49 727 GLU A C 1
ATOM 2495 O O . GLU A 1 332 ? 49.141 6.398 0.588 1.00 80.20 727 GLU A O 1
ATOM 2501 N N . ASP A 1 333 ? 49.603 4.552 1.787 1.00 64.20 728 ASP A N 1
ATOM 2502 C CA . ASP A 1 333 ? 48.267 3.964 1.674 1.00 47.53 728 ASP A CA 1
ATOM 2503 C C . ASP A 1 333 ? 47.146 4.798 2.281 1.00 47.92 728 ASP A C 1
ATOM 2504 O O . ASP A 1 333 ? 47.353 5.540 3.238 1.00 48.93 728 ASP A O 1
ATOM 2509 N N . ASP A 1 334 ? 45.956 4.675 1.705 1.00 50.53 729 ASP A N 1
ATOM 2510 C CA . ASP A 1 334 ? 44.786 5.342 2.247 1.00 54.51 729 ASP A CA 1
ATOM 2511 C C . ASP A 1 334 ? 44.057 4.393 3.192 1.00 50.30 729 ASP A C 1
ATOM 2512 O O . ASP A 1 334 ? 43.605 3.321 2.795 1.00 44.25 729 ASP A O 1
ATOM 2517 N N . GLU A 1 335 ? 43.948 4.810 4.446 1.00 45.45 730 GLU A N 1
ATOM 2518 C CA . GLU A 1 335 ? 43.379 3.982 5.498 1.00 41.71 730 GLU A CA 1
ATOM 2519 C C . GLU A 1 335 ? 41.913 3.640 5.267 1.00 46.55 730 GLU A C 1
ATOM 2520 O O . GLU A 1 335 ? 41.492 2.509 5.485 1.00 48.68 730 GLU A O 1
ATOM 2526 N N . ASP A 1 336 ? 41.138 4.621 4.819 1.00 53.14 731 ASP A N 1
ATOM 2527 C CA . ASP A 1 336 ? 39.712 4.423 4.599 1.00 52.82 731 ASP A CA 1
ATOM 2528 C C . ASP A 1 336 ? 39.457 3.379 3.520 1.00 47.56 731 ASP A C 1
ATOM 2529 O O . ASP A 1 336 ? 38.558 2.551 3.641 1.00 53.70 731 ASP A O 1
ATOM 2534 N N . GLU A 1 337 ? 40.259 3.425 2.466 1.00 39.30 732 GLU A N 1
ATOM 2535 C CA . GLU A 1 337 ? 40.114 2.516 1.355 1.00 46.97 732 GLU A CA 1
ATOM 2536 C C . GLU A 1 337 ? 40.483 1.113 1.789 1.00 44.26 732 GLU A C 1
ATOM 2537 O O . GLU A 1 337 ? 39.792 0.167 1.449 1.00 38.24 732 GLU A O 1
ATOM 2543 N N . LEU A 1 338 ? 41.570 0.989 2.542 1.00 45.34 733 LEU A N 1
ATOM 2544 C CA . LEU A 1 338 ? 42.007 -0.301 3.059 1.00 40.30 733 LEU A CA 1
ATOM 2545 C C . LEU A 1 338 ? 40.963 -0.881 4.006 1.00 36.89 733 LEU A C 1
ATOM 2546 O O . LEU A 1 338 ? 40.721 -2.081 4.016 1.00 39.07 733 LEU A O 1
ATOM 2551 N N . MET A 1 339 ? 40.352 -0.018 4.807 1.00 36.93 734 MET A N 1
ATOM 2552 C CA . MET A 1 339 ? 39.316 -0.453 5.730 1.00 41.19 734 MET A CA 1
ATOM 2553 C C . MET A 1 339 ? 38.141 -1.034 4.954 1.00 46.52 734 MET A C 1
ATOM 2554 O O . MET A 1 339 ? 37.559 -2.035 5.357 1.00 51.24 734 MET A O 1
ATOM 2559 N N . ASP A 1 340 ? 37.793 -0.400 3.842 1.00 47.33 735 ASP A N 1
ATOM 2560 C CA . ASP A 1 340 ? 36.777 -0.940 2.950 1.00 49.67 735 ASP A CA 1
ATOM 2561 C C . ASP A 1 340 ? 37.224 -2.270 2.344 1.00 42.93 735 ASP A C 1
ATOM 2562 O O . ASP A 1 340 ? 36.438 -3.205 2.234 1.00 43.46 735 ASP A O 1
ATOM 2567 N N . ASP A 1 341 ? 38.496 -2.347 1.965 1.00 39.06 736 ASP A N 1
ATOM 2568 C CA . ASP A 1 341 ? 39.048 -3.534 1.314 1.00 37.26 736 ASP A CA 1
ATOM 2569 C C . ASP A 1 341 ? 39.009 -4.776 2.198 1.00 37.68 736 ASP A C 1
ATOM 2570 O O . ASP A 1 341 ? 38.720 -5.875 1.731 1.00 39.48 736 ASP A O 1
ATOM 2575 N N . VAL A 1 342 ? 39.313 -4.592 3.476 1.00 36.79 737 VAL A N 1
ATOM 2576 C CA . VAL A 1 342 ? 39.417 -5.697 4.422 1.00 31.87 737 VAL A CA 1
ATOM 2577 C C . VAL A 1 342 ? 38.083 -6.423 4.572 1.00 36.23 737 VAL A C 1
ATOM 2578 O O . VAL A 1 342 ? 38.036 -7.640 4.724 1.00 39.40 737 VAL A O 1
ATOM 2582 N N . MET A 1 343 ? 37.006 -5.649 4.549 1.00 38.96 738 MET A N 1
ATOM 2583 C CA . MET A 1 343 ? 35.642 -6.163 4.646 1.00 34.91 738 MET A CA 1
ATOM 2584 C C . MET A 1 343 ? 35.156 -7.002 3.457 1.00 36.16 738 MET A C 1
ATOM 2585 O O . MET A 1 343 ? 34.175 -7.731 3.582 1.00 39.99 738 MET A O 1
ATOM 2590 N N . ASP A 1 344 ? 35.786 -6.856 2.294 1.00 34.77 739 ASP A N 1
ATOM 2591 C CA . ASP A 1 344 ? 35.217 -7.395 1.060 1.00 37.88 739 ASP A CA 1
ATOM 2592 C C . ASP A 1 344 ? 34.663 -8.823 1.196 1.00 37.97 739 ASP A C 1
ATOM 2593 O O . ASP A 1 344 ? 33.585 -9.112 0.687 1.00 38.71 739 ASP A O 1
ATOM 2598 N N . ASP A 1 345 ? 35.383 -9.700 1.891 1.00 38.10 740 ASP A N 1
ATOM 2599 C CA . ASP A 1 345 ? 34.965 -11.099 2.042 1.00 42.52 740 ASP A CA 1
ATOM 2600 C C . ASP A 1 345 ? 33.608 -11.237 2.759 1.00 40.55 740 ASP A C 1
ATOM 2601 O O . ASP A 1 345 ? 32.639 -11.833 2.231 1.00 40.83 740 ASP A O 1
ATOM 2606 N N . LEU A 1 346 ? 33.540 -10.641 3.947 1.00 39.30 741 LEU A N 1
ATOM 2607 C CA . LEU A 1 346 ? 32.338 -10.668 4.779 1.00 42.45 741 LEU A CA 1
ATOM 2608 C C . LEU A 1 346 ? 31.167 -9.987 4.083 1.00 42.70 741 LEU A C 1
ATOM 2609 O O . LEU A 1 346 ? 30.022 -10.461 4.151 1.00 41.78 741 LEU A O 1
ATOM 2614 N N . THR A 1 347 ? 31.461 -8.867 3.425 1.00 41.57 742 THR A N 1
ATOM 2615 C CA . THR A 1 347 ? 30.446 -8.117 2.699 1.00 42.85 742 THR A CA 1
ATOM 2616 C C . THR A 1 347 ? 29.873 -8.941 1.549 1.00 42.70 742 THR A C 1
ATOM 2617 O O . THR A 1 347 ? 28.657 -8.982 1.338 1.00 41.12 742 THR A O 1
ATOM 2621 N N . GLY A 1 348 ? 30.758 -9.642 0.849 1.00 40.49 743 GLY A N 1
ATOM 2622 C CA . GLY A 1 348 ? 30.383 -10.576 -0.203 1.00 37.42 743 GLY A CA 1
ATOM 2623 C C . GLY A 1 348 ? 29.458 -11.652 0.315 1.00 39.60 743 GLY A C 1
ATOM 2624 O O . GLY A 1 348 ? 28.513 -12.062 -0.364 1.00 39.35 743 GLY A O 1
ATOM 2625 N N . LEU A 1 349 ? 29.759 -12.156 1.507 1.00 44.18 744 LEU A N 1
ATOM 2626 C CA . LEU A 1 349 ? 28.836 -13.096 2.131 1.00 42.04 744 LEU A CA 1
ATOM 2627 C C . LEU A 1 349 ? 27.474 -12.448 2.411 1.00 44.19 744 LEU A C 1
ATOM 2628 O O . LEU A 1 349 ? 26.435 -13.078 2.224 1.00 40.18 744 LEU A O 1
ATOM 2633 N N . LEU A 1 350 ? 27.486 -11.195 2.870 1.00 51.79 745 LEU A N 1
ATOM 2634 C CA . LEU A 1 350 ? 26.250 -10.491 3.231 1.00 51.12 745 LEU A CA 1
ATOM 2635 C C . LEU A 1 350 ? 25.371 -10.269 1.999 1.00 54.65 745 LEU A C 1
ATOM 2636 O O . LEU A 1 350 ? 24.147 -10.273 2.093 1.00 59.89 745 LEU A O 1
ATOM 2641 N N . ASP A 1 351 ? 26.004 -10.064 0.846 1.00 60.78 746 ASP A N 1
ATOM 2642 C CA . ASP A 1 351 ? 25.286 -9.845 -0.411 1.00 69.83 746 ASP A CA 1
ATOM 2643 C C . ASP A 1 351 ? 24.589 -11.095 -0.917 1.00 73.82 746 ASP A C 1
ATOM 2644 O O . ASP A 1 351 ? 23.701 -11.035 -1.771 1.00 76.69 746 ASP A O 1
ATOM 2649 N N . SER A 1 352 ? 25.016 -12.234 -0.402 1.00 72.54 747 SER A N 1
ATOM 2650 C CA . SER A 1 352 ? 24.454 -13.497 -0.825 1.00 74.20 747 SER A CA 1
ATOM 2651 C C . SER A 1 352 ? 23.081 -13.733 -0.206 1.00 74.45 747 SER A C 1
ATOM 2652 O O . SER A 1 352 ? 22.398 -14.690 -0.567 1.00 68.49 747 SER A O 1
ATOM 2655 N N . VAL A 1 353 ? 22.670 -12.842 0.700 1.00 83.42 748 VAL A N 1
ATOM 2656 C CA . VAL A 1 353 ? 21.430 -13.026 1.457 1.00 90.12 748 VAL A CA 1
ATOM 2657 C C . VAL A 1 353 ? 20.461 -11.861 1.243 1.00 96.69 748 VAL A C 1
ATOM 2658 O O . VAL A 1 353 ? 20.871 -10.727 0.955 1.00 99.66 748 VAL A O 1
ATOM 2662 N N . ASP A 1 354 ? 19.169 -12.166 1.350 1.00 95.46 749 ASP A N 1
ATOM 2663 C CA . ASP A 1 354 ? 18.109 -11.172 1.233 1.00 91.03 749 ASP A CA 1
ATOM 2664 C C . ASP A 1 354 ? 17.533 -10.866 2.608 1.00 73.16 749 ASP A C 1
ATOM 2665 O O . ASP A 1 354 ? 16.727 -11.638 3.119 1.00 63.36 749 ASP A O 1
ATOM 2670 N N . THR A 1 355 ? 17.933 -9.746 3.203 1.00 72.97 750 THR A N 1
ATOM 2671 C CA . THR A 1 355 ? 17.516 -9.423 4.567 1.00 81.05 750 THR A CA 1
ATOM 2672 C C . THR A 1 355 ? 16.019 -9.113 4.636 1.00 88.60 750 THR A C 1
ATOM 2673 O O . THR A 1 355 ? 15.434 -9.088 5.724 1.00 93.44 750 THR A O 1
ATOM 2677 N N . THR A 1 356 ? 15.414 -8.873 3.473 1.00 90.77 751 THR A N 1
ATOM 2678 C CA . THR A 1 356 ? 13.981 -8.593 3.370 1.00 88.90 751 THR A CA 1
ATOM 2679 C C . THR A 1 356 ? 13.098 -9.841 3.446 1.00 94.95 751 THR A C 1
ATOM 2680 O O . THR A 1 356 ? 12.041 -9.814 4.075 1.00 99.04 751 THR A O 1
ATOM 2684 N N . GLY A 1 357 ? 13.536 -10.931 2.818 1.00 93.36 752 GLY A N 1
ATOM 2685 C CA . GLY A 1 357 ? 12.714 -12.125 2.684 1.00 91.38 752 GLY A CA 1
ATOM 2686 C C . GLY A 1 357 ? 12.475 -12.919 3.958 1.00 85.45 752 GLY A C 1
ATOM 2687 O O . GLY A 1 357 ? 13.022 -12.597 5.017 1.00 76.15 752 GLY A O 1
ATOM 2688 N N . LYS A 1 358 ? 11.644 -13.957 3.852 1.00 88.20 753 LYS A N 1
ATOM 2689 C CA . LYS A 1 358 ? 11.449 -14.900 4.952 1.00 87.11 753 LYS A CA 1
ATOM 2690 C C . LYS A 1 358 ? 12.649 -15.838 5.003 1.00 81.41 753 LYS A C 1
ATOM 2691 O O . LYS A 1 358 ? 13.145 -16.272 3.957 1.00 82.02 753 LYS A O 1
ATOM 2697 N N . GLY A 1 359 ? 13.126 -16.145 6.206 1.00 74.16 754 GLY A N 1
ATOM 2698 C CA . GLY A 1 359 ? 14.279 -17.014 6.331 1.00 65.62 754 GLY A CA 1
ATOM 2699 C C . GLY A 1 359 ? 14.821 -17.200 7.731 1.00 60.00 754 GLY A C 1
ATOM 2700 O O . GLY A 1 359 ? 14.436 -16.491 8.660 1.00 57.39 754 GLY A O 1
ATOM 2701 N N . VAL A 1 360 ? 15.765 -18.129 7.856 1.00 59.79 755 VAL A N 1
ATOM 2702 C CA . VAL A 1 360 ? 16.429 -18.411 9.121 1.00 58.10 755 VAL A CA 1
ATOM 2703 C C . VAL A 1 360 ? 17.511 -17.376 9.426 1.00 50.38 755 VAL A C 1
ATOM 2704 O O . VAL A 1 360 ? 17.921 -16.612 8.552 1.00 43.33 755 VAL A O 1
ATOM 2708 N N . VAL A 1 361 ? 17.945 -17.326 10.679 1.00 45.63 756 VAL A N 1
ATOM 2709 C CA . VAL A 1 361 ? 19.094 -16.520 11.046 1.00 44.37 756 VAL A CA 1
ATOM 2710 C C . VAL A 1 361 ? 20.279 -17.461 11.150 1.00 46.52 756 VAL A C 1
ATOM 2711 O O . VAL A 1 361 ? 20.136 -18.563 11.653 1.00 45.58 756 VAL A O 1
ATOM 2715 N N . VAL A 1 362 ? 21.434 -17.056 10.639 1.00 46.76 757 VAL A N 1
ATOM 2716 C CA . VAL A 1 362 ? 22.608 -17.927 10.619 1.00 49.21 757 VAL A CA 1
ATOM 2717 C C . VAL A 1 362 ? 23.762 -17.297 11.401 1.00 46.45 757 VAL A C 1
ATOM 2718 O O . VAL A 1 362 ? 23.943 -16.080 11.356 1.00 44.29 757 VAL A O 1
ATOM 2722 N N . GLN A 1 363 ? 24.497 -18.109 12.164 1.00 45.41 758 GLN A N 1
ATOM 2723 C CA . GLN A 1 363 ? 25.682 -17.624 12.886 1.00 45.88 758 GLN A CA 1
ATOM 2724 C C . GLN A 1 363 ? 26.751 -18.721 12.903 1.00 42.16 758 GLN A C 1
ATOM 2725 O O . GLN A 1 363 ? 26.450 -19.882 13.174 1.00 39.86 758 GLN A O 1
ATOM 2731 N N . ALA A 1 364 ? 27.982 -18.339 12.583 1.00 39.48 759 ALA A N 1
ATOM 2732 C CA . ALA A 1 364 ? 29.078 -19.287 12.448 1.00 34.59 759 ALA A CA 1
ATOM 2733 C C . ALA A 1 364 ? 30.372 -18.775 13.071 1.00 31.53 759 ALA A C 1
ATOM 2734 O O . ALA A 1 364 ? 30.549 -17.579 13.267 1.00 32.94 759 ALA A O 1
ATOM 2736 N N . SER A 1 365 ? 31.258 -19.706 13.398 1.00 30.99 760 SER A N 1
ATOM 2737 C CA . SER A 1 365 ? 32.532 -19.402 14.039 1.00 31.25 760 SER A CA 1
ATOM 2738 C C . SER A 1 365 ? 33.500 -18.556 13.210 1.00 30.55 760 SER A C 1
ATOM 2739 O O . SER A 1 365 ? 34.164 -17.670 13.738 1.00 29.38 760 SER A O 1
ATOM 2742 N N . THR A 1 366 ? 33.584 -18.852 11.918 1.00 35.70 761 THR A N 1
ATOM 2743 C CA . THR A 1 366 ? 34.599 -18.268 11.045 1.00 34.66 761 THR A CA 1
ATOM 2744 C C . THR A 1 366 ? 34.060 -17.927 9.662 1.00 32.81 761 THR A C 1
ATOM 2745 O O . THR A 1 366 ? 32.979 -18.364 9.282 1.00 28.68 761 THR A O 1
ATOM 2749 N N . LEU A 1 367 ? 34.822 -17.144 8.909 1.00 29.47 762 LEU A N 1
ATOM 2750 C CA . LEU A 1 367 ? 34.416 -16.796 7.559 1.00 26.73 762 LEU A CA 1
ATOM 2751 C C . LEU A 1 367 ? 34.293 -18.072 6.739 1.00 26.34 762 LEU A C 1
ATOM 2752 O O . LEU A 1 367 ? 33.349 -18.232 5.972 1.00 26.46 762 LEU A O 1
ATOM 2757 N N . GLY A 1 368 ? 35.242 -18.985 6.904 1.00 26.21 763 GLY A N 1
ATOM 2758 C CA . GLY A 1 368 ? 35.179 -20.251 6.200 1.00 27.99 763 GLY A CA 1
ATOM 2759 C C . GLY A 1 368 ? 33.988 -21.110 6.587 1.00 32.44 763 GLY A C 1
ATOM 2760 O O . GLY A 1 368 ? 33.319 -21.668 5.725 1.00 35.61 763 GLY A O 1
ATOM 2761 N N . SER A 1 369 ? 33.717 -21.210 7.884 1.00 34.57 764 SER A N 1
ATOM 2762 C CA . SER A 1 369 ? 32.569 -21.976 8.366 1.00 35.18 764 SER A CA 1
ATOM 2763 C C . SER A 1 369 ? 31.247 -21.357 7.931 1.00 35.30 764 SER A C 1
ATOM 2764 O O . SER A 1 369 ? 30.310 -22.062 7.566 1.00 33.40 764 SER A O 1
ATOM 2767 N N . LEU A 1 370 ? 31.177 -20.033 7.986 1.00 33.27 765 LEU A N 1
ATOM 2768 C CA . LEU A 1 370 ? 29.982 -19.321 7.566 1.00 32.41 765 LEU A CA 1
ATOM 2769 C C . LEU A 1 370 ? 29.733 -19.550 6.083 1.00 37.16 765 LEU A C 1
ATOM 2770 O O . LEU A 1 370 ? 28.600 -19.763 5.659 1.00 34.63 765 LEU A O 1
ATOM 2775 N N . GLU A 1 371 ? 30.804 -19.508 5.298 1.00 41.01 766 GLU A N 1
ATOM 2776 C CA . GLU A 1 371 ? 30.715 -19.754 3.865 1.00 38.96 766 GLU A CA 1
ATOM 2777 C C . GLU A 1 371 ? 30.263 -21.181 3.554 1.00 38.55 766 GLU A C 1
ATOM 2778 O O . GLU A 1 371 ? 29.421 -21.392 2.688 1.00 35.99 766 GLU A O 1
ATOM 2784 N N . ALA A 1 372 ? 30.820 -22.153 4.271 1.00 40.06 767 ALA A N 1
ATOM 2785 C CA . ALA A 1 372 ? 30.482 -23.557 4.053 1.00 43.79 767 ALA A CA 1
ATOM 2786 C C . ALA A 1 372 ? 29.022 -23.835 4.375 1.00 48.04 767 ALA A C 1
ATOM 2787 O O . ALA A 1 372 ? 28.334 -24.550 3.652 1.00 52.47 767 ALA A O 1
ATOM 2789 N N . LEU A 1 373 ? 28.556 -23.249 5.468 1.00 45.01 768 LEU A N 1
ATOM 2790 C CA . LEU A 1 373 ? 27.166 -23.364 5.871 1.00 43.89 768 LEU A CA 1
ATOM 2791 C C . LEU A 1 373 ? 26.231 -22.662 4.874 1.00 40.83 768 LEU A C 1
ATOM 2792 O O . LEU A 1 373 ? 25.215 -23.228 4.479 1.00 41.48 768 LEU A O 1
ATOM 2797 N N . LEU A 1 374 ? 26.579 -21.453 4.442 1.00 35.83 769 LEU A N 1
ATOM 2798 C CA . LEU A 1 374 ? 25.710 -20.724 3.520 1.00 40.43 769 LEU A CA 1
ATOM 2799 C C . LEU A 1 374 ? 25.593 -21.465 2.186 1.00 49.02 769 LEU A C 1
ATOM 2800 O O . LEU A 1 374 ? 24.501 -21.532 1.587 1.00 53.09 769 LEU A O 1
ATOM 2805 N N . ASP A 1 375 ? 26.716 -22.021 1.728 1.00 52.91 770 ASP A N 1
ATOM 2806 C CA . ASP A 1 375 ? 26.728 -22.818 0.500 1.00 55.01 770 ASP A CA 1
ATOM 2807 C C . ASP A 1 375 ? 25.769 -23.994 0.631 1.00 55.95 770 ASP A C 1
ATOM 2808 O O . ASP A 1 375 ? 24.973 -24.281 -0.271 1.00 61.10 770 ASP A O 1
ATOM 2813 N N . PHE A 1 376 ? 25.845 -24.663 1.773 1.00 58.31 771 PHE A N 1
ATOM 2814 C CA . PHE A 1 376 ? 24.935 -25.764 2.060 1.00 57.63 771 PHE A CA 1
ATOM 2815 C C . PHE A 1 376 ? 23.456 -25.357 2.043 1.00 59.61 771 PHE A C 1
ATOM 2816 O O . PHE A 1 376 ? 22.626 -26.016 1.411 1.00 59.90 771 PHE A O 1
ATOM 2824 N N . LEU A 1 377 ? 23.133 -24.274 2.748 1.00 60.86 772 LEU A N 1
ATOM 2825 C CA . LEU A 1 377 ? 21.747 -23.824 2.883 1.00 58.35 772 LEU A CA 1
ATOM 2826 C C . LEU A 1 377 ? 21.173 -23.377 1.558 1.00 61.53 772 LEU A C 1
ATOM 2827 O O . LEU A 1 377 ? 19.970 -23.487 1.338 1.00 63.04 772 LEU A O 1
ATOM 2832 N N . LYS A 1 378 ? 22.032 -22.847 0.693 1.00 64.99 773 LYS A N 1
ATOM 2833 C CA . LYS A 1 378 ? 21.619 -22.498 -0.660 1.00 76.04 773 LYS A CA 1
ATOM 2834 C C . LYS A 1 378 ? 21.384 -23.769 -1.473 1.00 77.27 773 LYS A C 1
ATOM 2835 O O . LYS A 1 378 ? 20.427 -23.850 -2.249 1.00 78.54 773 LYS A O 1
ATOM 2841 N N . ASP A 1 379 ? 22.267 -24.754 -1.300 1.00 74.86 774 ASP A N 1
ATOM 2842 C CA . ASP A 1 379 ? 22.119 -26.034 -1.996 1.00 72.39 774 ASP A CA 1
ATOM 2843 C C . ASP A 1 379 ? 20.766 -26.675 -1.710 1.00 69.57 774 ASP A C 1
ATOM 2844 O O . ASP A 1 379 ? 20.260 -27.449 -2.518 1.00 69.39 774 ASP A O 1
ATOM 2849 N N . MET A 1 380 ? 20.184 -26.348 -0.558 1.00 68.56 775 MET A N 1
ATOM 2850 C CA . MET A 1 380 ? 18.950 -26.985 -0.124 1.00 67.07 775 MET A CA 1
ATOM 2851 C C . MET A 1 380 ? 17.765 -26.026 -0.248 1.00 73.83 775 MET A C 1
ATOM 2852 O O . MET A 1 380 ? 16.674 -26.311 0.255 1.00 77.33 775 MET A O 1
ATOM 2857 N N . LYS A 1 381 ? 17.984 -24.909 -0.950 1.00 75.72 776 LYS A N 1
ATOM 2858 C CA . LYS A 1 381 ? 16.956 -23.876 -1.174 1.00 77.52 776 LYS A CA 1
ATOM 2859 C C . LYS A 1 381 ? 16.305 -23.429 0.131 1.00 74.49 776 LYS A C 1
ATOM 2860 O O . LYS A 1 381 ? 15.105 -23.158 0.183 1.00 77.68 776 LYS A O 1
ATOM 2866 N N . ILE A 1 382 ? 17.124 -23.324 1.173 1.00 67.21 777 ILE A N 1
ATOM 2867 C CA . ILE A 1 382 ? 16.676 -22.875 2.479 1.00 55.70 777 ILE A CA 1
ATOM 2868 C C . ILE A 1 382 ? 17.007 -21.403 2.596 1.00 59.64 777 ILE A C 1
ATOM 2869 O O . ILE A 1 382 ? 18.179 -21.035 2.623 1.00 62.80 777 ILE A O 1
ATOM 2874 N N . PRO A 1 383 ? 15.975 -20.546 2.645 1.00 64.56 778 PRO A N 1
ATOM 2875 C CA . PRO A 1 383 ? 16.229 -19.095 2.681 1.00 65.94 778 PRO A CA 1
ATOM 2876 C C . PRO A 1 383 ? 16.848 -18.572 4.006 1.00 79.90 778 PRO A C 1
ATOM 2877 O O . PRO A 1 383 ? 16.508 -19.074 5.087 1.00 81.18 778 PRO A O 1
ATOM 2881 N N . VAL A 1 384 ? 17.752 -17.597 3.934 1.00 70.98 779 VAL A N 1
ATOM 2882 C CA . VAL A 1 384 ? 18.294 -17.009 5.160 1.00 59.54 779 VAL A CA 1
ATOM 2883 C C . VAL A 1 384 ? 18.087 -15.495 5.245 1.00 55.22 779 VAL A C 1
ATOM 2884 O O . VAL A 1 384 ? 18.559 -14.745 4.398 1.00 55.46 779 VAL A O 1
ATOM 2888 N N . MET A 1 385 ? 17.360 -15.062 6.269 1.00 57.07 780 MET A N 1
ATOM 2889 C CA . MET A 1 385 ? 17.139 -13.642 6.553 1.00 55.05 780 MET A CA 1
ATOM 2890 C C . MET A 1 385 ? 18.347 -12.820 7.035 1.00 51.18 780 MET A C 1
ATOM 2891 O O . MET A 1 385 ? 18.511 -11.668 6.644 1.00 46.70 780 MET A O 1
ATOM 2896 N N . SER A 1 386 ? 19.165 -13.405 7.908 1.00 52.55 781 SER A N 1
ATOM 2897 C CA . SER A 1 386 ? 20.232 -12.666 8.588 1.00 49.92 781 SER A CA 1
ATOM 2898 C C . SER A 1 386 ? 21.518 -13.478 8.750 1.00 46.95 781 SER A C 1
ATOM 2899 O O . SER A 1 386 ? 21.487 -14.705 8.732 1.00 38.21 781 SER A O 1
ATOM 2902 N N . ILE A 1 387 ? 22.648 -12.790 8.909 1.00 49.68 782 ILE A N 1
ATOM 2903 C CA . ILE A 1 387 ? 23.935 -13.479 8.958 1.00 47.38 782 ILE A CA 1
ATOM 2904 C C . ILE A 1 387 ? 24.724 -12.981 10.160 1.00 47.16 782 ILE A C 1
ATOM 2905 O O . ILE A 1 387 ? 24.513 -11.851 10.601 1.00 51.31 782 ILE A O 1
ATOM 2910 N N . GLY A 1 388 ? 25.602 -13.820 10.713 1.00 43.14 783 GLY A N 1
ATOM 2911 C CA . GLY A 1 388 ? 26.381 -13.434 11.880 1.00 39.36 783 GLY A CA 1
ATOM 2912 C C . GLY A 1 388 ? 27.582 -14.317 12.144 1.00 35.00 783 GLY A C 1
ATOM 2913 O O . GLY A 1 388 ? 27.711 -15.379 11.541 1.00 34.15 783 GLY A O 1
ATOM 2914 N N . LEU A 1 389 ? 28.460 -13.867 13.042 1.00 36.08 784 LEU A N 1
ATOM 2915 C CA . LEU A 1 389 ? 29.694 -14.586 13.392 1.00 34.52 784 LEU A CA 1
ATOM 2916 C C . LEU A 1 389 ? 29.942 -14.633 14.899 1.00 33.96 784 LEU A C 1
ATOM 2917 O O . LEU A 1 389 ? 29.561 -13.713 15.614 1.00 41.71 784 LEU A O 1
ATOM 2922 N N . GLY A 1 390 ? 30.558 -15.700 15.395 1.00 35.02 785 GLY A N 1
ATOM 2923 C CA . GLY A 1 390 ? 30.978 -15.725 16.789 1.00 44.75 785 GLY A CA 1
ATOM 2924 C C . GLY A 1 390 ? 29.907 -16.113 17.787 1.00 50.90 785 GLY A C 1
ATOM 2925 O O . GLY A 1 390 ? 28.852 -16.586 17.389 1.00 56.01 785 GLY A O 1
ATOM 2926 N N . PRO A 1 391 ? 30.178 -15.918 19.093 1.00 50.68 786 PRO A N 1
ATOM 2927 C CA . PRO A 1 391 ? 29.269 -16.290 20.186 1.00 46.42 786 PRO A CA 1
ATOM 2928 C C . PRO A 1 391 ? 27.869 -15.700 20.026 1.00 45.22 786 PRO A C 1
ATOM 2929 O O . PRO A 1 391 ? 27.771 -14.570 19.550 1.00 46.87 786 PRO A O 1
ATOM 2933 N N . VAL A 1 392 ? 26.819 -16.440 20.392 1.00 47.24 787 VAL A N 1
ATOM 2934 C CA . VAL A 1 392 ? 25.435 -15.958 20.241 1.00 53.09 787 VAL A CA 1
ATOM 2935 C C . VAL A 1 392 ? 24.905 -15.199 21.472 1.00 53.27 787 VAL A C 1
ATOM 2936 O O . VAL A 1 392 ? 24.942 -15.702 22.595 1.00 50.45 787 VAL A O 1
ATOM 2940 N N . TYR A 1 393 ? 24.379 -13.999 21.251 1.00 56.97 788 TYR A N 1
ATOM 2941 C CA . TYR A 1 393 ? 23.835 -13.199 22.340 1.00 59.18 788 TYR A CA 1
ATOM 2942 C C . TYR A 1 393 ? 22.361 -12.990 22.152 1.00 57.56 788 TYR A C 1
ATOM 2943 O O . TYR A 1 393 ? 21.818 -13.327 21.104 1.00 54.87 788 TYR A O 1
ATOM 2952 N N . LYS A 1 394 ? 21.716 -12.436 23.172 1.00 58.77 789 LYS A N 1
ATOM 2953 C CA . LYS A 1 394 ? 20.275 -12.240 23.132 1.00 59.64 789 LYS A CA 1
ATOM 2954 C C . LYS A 1 394 ? 19.902 -11.327 21.972 1.00 57.78 789 LYS A C 1
ATOM 2955 O O . LYS A 1 394 ? 18.880 -11.526 21.310 1.00 58.74 789 LYS A O 1
ATOM 2961 N N . ARG A 1 395 ? 20.754 -10.344 21.707 1.00 54.74 790 ARG A N 1
ATOM 2962 C CA . ARG A 1 395 ? 20.485 -9.412 20.629 1.00 54.42 790 ARG A CA 1
ATOM 2963 C C . ARG A 1 395 ? 20.518 -10.124 19.279 1.00 52.31 790 ARG A C 1
ATOM 2964 O O . ARG A 1 395 ? 19.876 -9.688 18.324 1.00 55.71 790 ARG A O 1
ATOM 2972 N N . ASP A 1 396 ? 21.290 -11.206 19.203 1.00 49.87 791 ASP A N 1
ATOM 2973 C CA . ASP A 1 396 ? 21.389 -11.996 17.980 1.00 51.42 791 ASP A CA 1
ATOM 2974 C C . ASP A 1 396 ? 20.134 -12.826 17.764 1.00 48.24 791 ASP A C 1
ATOM 2975 O O . ASP A 1 396 ? 19.607 -12.897 16.652 1.00 44.21 791 ASP A O 1
ATOM 2980 N N . VAL A 1 397 ? 19.667 -13.457 18.836 1.00 51.47 792 VAL A N 1
ATOM 2981 C CA . VAL A 1 397 ? 18.425 -14.230 18.806 1.00 55.10 792 VAL A CA 1
ATOM 2982 C C . VAL A 1 397 ? 17.264 -13.322 18.403 1.00 53.39 792 VAL A C 1
ATOM 2983 O O . VAL A 1 397 ? 16.408 -13.706 17.589 1.00 42.71 792 VAL A O 1
ATOM 2987 N N . MET A 1 398 ? 17.266 -12.104 18.952 1.00 57.34 793 MET A N 1
ATOM 2988 C CA . MET A 1 398 ? 16.205 -11.130 18.689 1.00 63.41 793 MET A CA 1
ATOM 2989 C C . MET A 1 398 ? 15.984 -10.909 17.188 1.00 64.08 793 MET A C 1
ATOM 2990 O O . MET A 1 398 ? 14.893 -10.509 16.772 1.00 60.33 793 MET A O 1
ATOM 2995 N N . LYS A 1 399 ? 17.018 -11.145 16.381 1.00 67.99 794 LYS A N 1
ATOM 2996 C CA . LYS A 1 399 ? 16.894 -10.974 14.936 1.00 66.11 794 LYS A CA 1
ATOM 2997 C C . LYS A 1 399 ? 15.852 -11.934 14.369 1.00 67.83 794 LYS A C 1
ATOM 2998 O O . LYS A 1 399 ? 15.149 -11.588 13.435 1.00 72.62 794 LYS A O 1
ATOM 3004 N N . ALA A 1 400 ? 15.708 -13.107 14.978 1.00 63.65 795 ALA A N 1
ATOM 3005 C CA . ALA A 1 400 ? 14.813 -14.124 14.444 1.00 67.05 795 ALA A CA 1
ATOM 3006 C C . ALA A 1 400 ? 13.362 -13.917 14.851 1.00 73.70 795 ALA A C 1
ATOM 3007 O O . ALA A 1 400 ? 12.462 -14.478 14.233 1.00 75.43 795 ALA A O 1
ATOM 3009 N N . SER A 1 401 ? 13.160 -13.069 15.857 1.00 78.50 796 SER A N 1
ATOM 3010 C CA . SER A 1 401 ? 11.851 -12.803 16.454 1.00 77.51 796 SER A CA 1
ATOM 3011 C C . SER A 1 401 ? 10.871 -12.215 15.449 1.00 77.77 796 SER A C 1
ATOM 3012 O O . SER A 1 401 ? 9.680 -12.518 15.477 1.00 77.11 796 SER A O 1
ATOM 3015 N N . THR A 1 402 ? 11.386 -11.378 14.560 1.00 76.79 797 THR A N 1
ATOM 3016 C CA . THR A 1 402 ? 10.577 -10.727 13.545 1.00 75.82 797 THR A CA 1
ATOM 3017 C C . THR A 1 402 ? 9.931 -11.817 12.711 1.00 77.98 797 THR A C 1
ATOM 3018 O O . THR A 1 402 ? 8.816 -11.669 12.220 1.00 85.52 797 THR A O 1
ATOM 3022 N N . MET A 1 403 ? 10.658 -12.913 12.553 1.00 73.00 798 MET A N 1
ATOM 3023 C CA . MET A 1 403 ? 10.216 -14.054 11.764 1.00 67.74 798 MET A CA 1
ATOM 3024 C C . MET A 1 403 ? 8.934 -14.709 12.277 1.00 59.39 798 MET A C 1
ATOM 3025 O O . MET A 1 403 ? 8.155 -15.237 11.486 1.00 59.58 798 MET A O 1
ATOM 3030 N N . LEU A 1 404 ? 8.710 -14.653 13.588 1.00 54.30 799 LEU A N 1
ATOM 3031 C CA . LEU A 1 404 ? 7.711 -15.504 14.218 1.00 58.53 799 LEU A CA 1
ATOM 3032 C C . LEU A 1 404 ? 6.301 -15.282 13.696 1.00 76.49 799 LEU A C 1
ATOM 3033 O O . LEU A 1 404 ? 5.589 -16.244 13.410 1.00 78.16 799 LEU A O 1
ATOM 3038 N N . GLU A 1 405 ? 5.882 -14.028 13.572 1.00 89.29 800 GLU A N 1
ATOM 3039 C CA . GLU A 1 405 ? 4.576 -13.764 12.985 1.00 101.34 800 GLU A CA 1
ATOM 3040 C C . GLU A 1 405 ? 4.504 -14.103 11.498 1.00 101.35 800 GLU A C 1
ATOM 3041 O O . GLU A 1 405 ? 3.552 -14.738 11.045 1.00 99.76 800 GLU A O 1
ATOM 3047 N N . LYS A 1 406 ? 5.517 -13.684 10.743 1.00 100.85 801 LYS A N 1
ATOM 3048 C CA . LYS A 1 406 ? 5.519 -13.920 9.303 1.00 100.77 801 LYS A CA 1
ATOM 3049 C C . LYS A 1 406 ? 5.620 -15.398 8.960 1.00 96.53 801 LYS A C 1
ATOM 3050 O O . LYS A 1 406 ? 4.866 -15.909 8.131 1.00 97.04 801 LYS A O 1
ATOM 3056 N N . ALA A 1 407 ? 6.545 -16.086 9.619 1.00 88.81 802 ALA A N 1
ATOM 3057 C CA . ALA A 1 407 ? 6.644 -17.530 9.504 1.00 79.35 802 ALA A CA 1
ATOM 3058 C C . ALA A 1 407 ? 7.018 -18.152 10.841 1.00 77.28 802 ALA A C 1
ATOM 3059 O O . ALA A 1 407 ? 8.034 -17.782 11.433 1.00 76.03 802 ALA A O 1
ATOM 3061 N N . PRO A 1 408 ? 6.151 -19.151 11.313 1.00 78.04 803 PRO A N 1
ATOM 3062 C CA . PRO A 1 408 ? 6.660 -19.838 12.514 1.00 77.69 803 PRO A CA 1
ATOM 3063 C C . PRO A 1 408 ? 7.925 -20.632 12.201 1.00 75.99 803 PRO A C 1
ATOM 3064 O O . PRO A 1 408 ? 8.846 -20.704 13.012 1.00 73.76 803 PRO A O 1
ATOM 3068 N N . GLU A 1 409 ? 7.942 -21.240 11.021 1.00 74.11 804 GLU A N 1
ATOM 3069 C CA . GLU A 1 409 ? 8.970 -22.197 10.633 1.00 69.40 804 GLU A CA 1
ATOM 3070 C C . GLU A 1 409 ? 10.381 -21.616 10.588 1.00 64.73 804 GLU A C 1
ATOM 3071 O O . GLU A 1 409 ? 11.343 -22.286 10.950 1.00 59.97 804 GLU A O 1
ATOM 3077 N N . TYR A 1 410 ? 10.504 -20.382 10.119 1.00 61.31 805 TYR A N 1
ATOM 3078 C CA . TYR A 1 410 ? 11.814 -19.765 9.935 1.00 57.64 805 TYR A CA 1
ATOM 3079 C C . TYR A 1 410 ? 12.321 -18.958 11.130 1.00 53.87 805 TYR A C 1
ATOM 3080 O O . TYR A 1 410 ? 13.389 -18.358 11.064 1.00 52.96 805 TYR A O 1
ATOM 3089 N N . ALA A 1 411 ? 11.552 -18.934 12.213 1.00 55.30 806 ALA A N 1
ATOM 3090 C CA . ALA A 1 411 ? 11.982 -18.235 13.415 1.00 56.59 806 ALA A CA 1
ATOM 3091 C C . ALA A 1 411 ? 12.963 -19.133 14.149 1.00 54.95 806 ALA A C 1
ATOM 3092 O O . ALA A 1 411 ? 12.752 -19.486 15.312 1.00 51.56 806 ALA A O 1
ATOM 3094 N N . VAL A 1 412 ? 14.059 -19.471 13.473 1.00 54.83 807 VAL A N 1
ATOM 3095 C CA . VAL A 1 412 ? 15.069 -20.345 14.055 1.00 54.27 807 VAL A CA 1
ATOM 3096 C C . VAL A 1 412 ? 16.456 -19.764 13.806 1.00 50.28 807 VAL A C 1
ATOM 3097 O O . VAL A 1 412 ? 16.656 -18.972 12.886 1.00 49.44 807 VAL A O 1
ATOM 3101 N N . MET A 1 413 ? 17.408 -20.144 14.647 1.00 46.48 808 MET A N 1
ATOM 3102 C CA . MET A 1 413 ? 18.812 -19.851 14.398 1.00 43.63 808 MET A CA 1
ATOM 3103 C C . MET A 1 413 ? 19.548 -21.136 14.041 1.00 44.26 808 MET A C 1
ATOM 3104 O O . MET A 1 413 ? 19.422 -22.156 14.728 1.00 42.70 808 MET A O 1
ATOM 3109 N N . LEU A 1 414 ? 20.290 -21.083 12.943 1.00 40.12 809 LEU A N 1
ATOM 3110 C CA . LEU A 1 414 ? 21.220 -22.133 12.584 1.00 38.76 809 LEU A CA 1
ATOM 3111 C C . LEU A 1 414 ? 22.632 -21.686 12.961 1.00 37.22 809 LEU A C 1
ATOM 3112 O O . LEU A 1 414 ? 23.158 -20.715 12.414 1.00 35.93 809 LEU A O 1
ATOM 3117 N N . CYS A 1 415 ? 23.219 -22.388 13.925 1.00 38.58 810 CYS A N 1
ATOM 3118 C CA . CYS A 1 415 ? 24.507 -22.023 14.508 1.00 40.53 810 CYS A CA 1
ATOM 3119 C C . CYS A 1 415 ? 25.571 -23.108 14.304 1.00 39.88 810 CYS A C 1
ATOM 3120 O O . CYS A 1 415 ? 25.300 -24.286 14.513 1.00 41.29 810 CYS A O 1
ATOM 3123 N N . PHE A 1 416 ? 26.767 -22.711 13.871 1.00 40.12 811 PHE A N 1
ATOM 3124 C CA . PHE A 1 416 ? 27.859 -23.666 13.655 1.00 41.62 811 PHE A CA 1
ATOM 3125 C C . PHE A 1 416 ? 29.078 -23.363 14.513 1.00 43.70 811 PHE A C 1
ATOM 3126 O O . PHE A 1 416 ? 29.740 -22.346 14.304 1.00 41.66 811 PHE A O 1
ATOM 3134 N N . ASP A 1 417 ? 29.380 -24.273 15.443 1.00 47.43 812 ASP A N 1
ATOM 3135 C CA . ASP A 1 417 ? 30.572 -24.206 16.290 1.00 47.58 812 ASP A CA 1
ATOM 3136 C C . ASP A 1 417 ? 30.722 -22.860 16.994 1.00 39.13 812 ASP A C 1
ATOM 3137 O O . ASP A 1 417 ? 31.812 -22.276 17.034 1.00 38.04 812 ASP A O 1
ATOM 3142 N N . VAL A 1 418 ? 29.621 -22.367 17.548 1.00 39.74 813 VAL A N 1
ATOM 3143 C CA . VAL A 1 418 ? 29.664 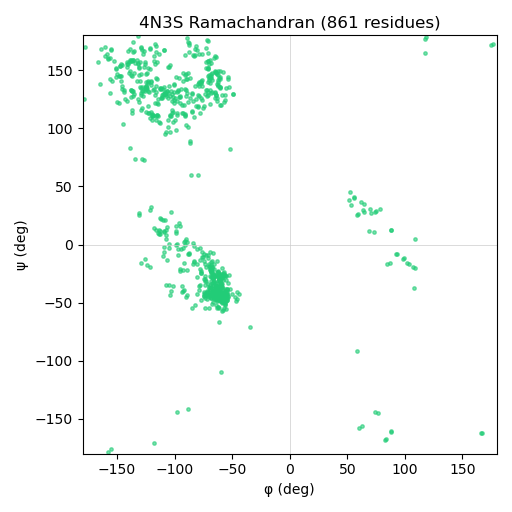-21.150 18.347 1.00 43.35 813 VAL A CA 1
ATOM 3144 C C . VAL A 1 418 ? 28.988 -21.393 19.699 1.00 45.39 813 VAL A C 1
ATOM 3145 O O . VAL A 1 418 ? 28.324 -22.416 19.900 1.00 44.55 813 VAL A O 1
ATOM 3149 N N . LYS A 1 419 ? 29.173 -20.462 20.629 1.00 43.74 814 LYS A N 1
ATOM 3150 C CA . LYS A 1 419 ? 28.597 -20.589 21.962 1.00 50.76 814 LYS A CA 1
ATOM 3151 C C . LYS A 1 419 ? 27.327 -19.768 22.040 1.00 52.17 814 LYS A C 1
ATOM 3152 O O . LYS A 1 419 ? 27.236 -18.702 21.430 1.00 53.53 814 LYS A O 1
ATOM 3158 N N . VAL A 1 420 ? 26.338 -20.271 22.768 1.00 52.38 815 VAL A N 1
ATOM 3159 C CA . VAL A 1 420 ? 25.107 -19.529 22.985 1.00 53.52 815 VAL A CA 1
ATOM 3160 C C . VAL A 1 420 ? 25.062 -19.019 24.436 1.00 57.94 815 VAL A C 1
ATOM 3161 O O . VAL A 1 420 ? 25.254 -19.793 25.378 1.00 54.30 815 VAL A O 1
ATOM 3165 N N . ASP A 1 421 ? 24.825 -17.719 24.612 1.00 63.99 816 ASP A N 1
ATOM 3166 C CA . ASP A 1 421 ? 24.754 -17.121 25.944 1.00 70.60 816 ASP A CA 1
ATOM 3167 C C . ASP A 1 421 ? 23.512 -17.664 26.627 1.00 78.93 816 ASP A C 1
ATOM 3168 O O . ASP A 1 421 ? 22.479 -17.831 25.983 1.00 77.57 816 ASP A O 1
ATOM 3173 N N . LYS A 1 422 ? 23.610 -17.935 27.925 1.00 88.63 817 LYS A N 1
ATOM 3174 C CA . LYS A 1 422 ? 22.481 -18.456 28.697 1.00 92.97 817 LYS A CA 1
ATOM 3175 C C . LYS A 1 422 ? 21.255 -17.563 28.568 1.00 88.15 817 LYS A C 1
ATOM 3176 O O . LYS A 1 422 ? 20.120 -18.040 28.418 1.00 90.33 817 LYS A O 1
ATOM 3182 N N . GLU A 1 423 ? 21.501 -16.260 28.629 1.00 80.15 818 GLU A N 1
ATOM 3183 C CA . GLU A 1 423 ? 20.454 -15.272 28.455 1.00 76.13 818 GLU A CA 1
ATOM 3184 C C . GLU A 1 423 ? 19.786 -15.461 27.098 1.00 72.79 818 GLU A C 1
ATOM 3185 O O . GLU A 1 423 ? 18.558 -15.393 26.972 1.00 74.26 818 GLU A O 1
ATOM 3191 N N . ALA A 1 424 ? 20.592 -15.715 26.076 1.00 67.80 819 ALA A N 1
ATOM 3192 C CA . ALA A 1 424 ? 20.047 -15.944 24.749 1.00 69.24 819 ALA A CA 1
ATOM 3193 C C . ALA A 1 424 ? 19.168 -17.189 24.729 1.00 72.36 819 ALA A C 1
ATOM 3194 O O . ALA A 1 424 ? 18.104 -17.194 24.116 1.00 68.61 819 ALA A O 1
ATOM 3196 N N . GLU A 1 425 ? 19.618 -18.248 25.394 1.00 78.03 820 GLU A N 1
ATOM 3197 C CA . GLU A 1 425 ? 18.855 -19.489 25.424 1.00 82.28 820 GLU A CA 1
ATOM 3198 C C . GLU A 1 425 ? 17.511 -19.324 26.126 1.00 77.39 820 GLU A C 1
ATOM 3199 O O . GLU A 1 425 ? 16.488 -19.799 25.641 1.00 69.09 820 GLU A O 1
ATOM 3205 N N . GLN A 1 426 ? 17.518 -18.635 27.261 1.00 81.53 821 GLN A N 1
ATOM 3206 C CA . GLN A 1 426 ? 16.289 -18.393 28.006 1.00 86.93 821 GLN A CA 1
ATOM 3207 C C . GLN A 1 426 ? 15.342 -17.532 27.187 1.00 82.52 821 GLN A C 1
ATOM 3208 O O . GLN A 1 426 ? 14.138 -17.775 27.146 1.00 87.65 821 GLN A O 1
ATOM 3214 N N . TYR A 1 427 ? 15.906 -16.527 26.527 1.00 67.55 822 TYR A N 1
ATOM 3215 C CA . TYR A 1 427 ? 15.136 -15.640 25.686 1.00 54.66 822 TYR A CA 1
ATOM 3216 C C . TYR A 1 427 ? 14.486 -16.439 24.563 1.00 51.99 822 TYR A C 1
ATOM 3217 O O . TYR A 1 427 ? 13.297 -16.283 24.289 1.00 52.87 822 TYR A O 1
ATOM 3226 N N . ALA A 1 428 ? 15.255 -17.332 23.948 1.00 49.72 823 ALA A N 1
ATOM 3227 C CA . ALA A 1 428 ? 14.745 -18.118 22.829 1.00 50.71 823 ALA A CA 1
ATOM 3228 C C . ALA A 1 428 ? 13.634 -19.063 23.245 1.00 46.09 823 ALA A C 1
ATOM 3229 O O . ALA A 1 428 ? 12.630 -19.200 22.540 1.00 45.36 823 ALA A O 1
ATOM 3231 N N . GLU A 1 429 ? 13.832 -19.723 24.384 1.00 43.64 824 GLU A N 1
ATOM 3232 C CA . GLU A 1 429 ? 12.831 -20.623 24.934 1.00 44.42 824 GLU A CA 1
ATOM 3233 C C . GLU A 1 429 ? 11.527 -19.912 25.246 1.00 52.75 824 GLU A C 1
ATOM 3234 O O . GLU A 1 429 ? 10.439 -20.403 24.919 1.00 55.70 824 GLU A O 1
ATOM 3240 N N . GLN A 1 430 ? 11.641 -18.771 25.916 1.00 53.08 825 GLN A N 1
ATOM 3241 C CA . GLN A 1 430 ? 10.476 -17.980 26.282 1.00 52.51 825 GLN A CA 1
ATOM 3242 C C . GLN A 1 430 ? 9.805 -17.375 25.033 1.00 54.71 825 GLN A C 1
ATOM 3243 O O . GLN A 1 430 ? 8.610 -17.083 25.057 1.00 50.50 825 GLN A O 1
ATOM 3249 N N . GLU A 1 431 ? 10.558 -17.208 23.938 1.00 59.58 826 GLU A N 1
ATOM 3250 C CA . GLU A 1 431 ? 9.990 -16.622 22.707 1.00 58.43 826 GLU A CA 1
ATOM 3251 C C . GLU A 1 431 ? 9.556 -17.657 21.683 1.00 50.74 826 GLU A C 1
ATOM 3252 O O . GLU A 1 431 ? 8.913 -17.315 20.689 1.00 47.10 826 GLU A O 1
ATOM 3258 N N . GLY A 1 432 ? 9.904 -18.915 21.917 1.00 48.69 827 GLY A N 1
ATOM 3259 C CA . GLY A 1 432 ? 9.541 -19.960 20.983 1.00 50.26 827 GLY A CA 1
ATOM 3260 C C . GLY A 1 432 ? 10.421 -19.884 19.752 1.00 53.64 827 GLY A C 1
ATOM 3261 O O . GLY A 1 432 ? 10.002 -20.258 18.652 1.00 54.91 827 GLY A O 1
ATOM 3262 N N . ILE A 1 433 ? 11.640 -19.380 19.931 1.00 52.28 828 ILE A N 1
ATOM 3263 C CA . ILE A 1 433 ? 12.628 -19.377 18.857 1.00 48.18 828 ILE A CA 1
ATOM 3264 C C . ILE A 1 433 ? 13.555 -20.579 19.040 1.00 44.87 828 ILE A C 1
ATOM 3265 O O . ILE A 1 433 ? 14.135 -20.768 20.117 1.00 42.66 828 ILE A O 1
ATOM 3270 N N . LYS A 1 434 ? 13.644 -21.420 18.009 1.00 44.36 829 LYS A N 1
ATOM 3271 C CA . LYS A 1 434 ? 14.472 -22.627 18.057 1.00 44.80 829 LYS A CA 1
ATOM 3272 C C . LYS A 1 434 ? 15.940 -22.271 17.827 1.00 46.66 829 LYS A C 1
ATOM 3273 O O . LYS A 1 434 ? 16.258 -21.495 16.931 1.00 43.19 829 LYS A O 1
ATOM 3279 N N . ILE A 1 435 ? 16.842 -22.855 18.607 1.00 51.32 830 ILE A N 1
ATOM 3280 C CA . ILE A 1 435 ? 18.271 -22.647 18.382 1.00 53.60 830 ILE A CA 1
ATOM 3281 C C . ILE A 1 435 ? 18.911 -24.000 18.082 1.00 54.73 830 ILE A C 1
ATOM 3282 O O . ILE A 1 435 ? 18.995 -24.871 18.951 1.00 56.18 830 ILE A O 1
ATOM 3287 N N . PHE A 1 436 ? 19.342 -24.188 16.842 1.00 51.30 831 PHE A N 1
ATOM 3288 C CA . PHE A 1 436 ? 20.074 -25.390 16.483 1.00 48.44 831 PHE A CA 1
ATOM 3289 C C . PHE A 1 436 ? 21.570 -25.055 16.407 1.00 48.25 831 PHE A C 1
ATOM 3290 O O . PHE A 1 436 ? 21.954 -24.097 15.742 1.00 47.83 831 PHE A O 1
ATOM 3298 N N . ASN A 1 437 ? 22.401 -25.816 17.119 1.00 48.16 832 ASN A N 1
ATOM 3299 C CA . ASN A 1 437 ? 23.850 -25.575 17.202 1.00 46.78 832 ASN A CA 1
ATOM 3300 C C . ASN A 1 437 ? 24.586 -26.913 17.071 1.00 51.26 832 ASN A C 1
ATOM 3301 O O . ASN A 1 437 ? 24.273 -27.866 17.783 1.00 61.12 832 ASN A O 1
ATOM 3306 N N . ALA A 1 438 ? 25.544 -26.994 16.153 1.00 47.92 833 ALA A N 1
ATOM 3307 C CA . ALA A 1 438 ? 26.309 -28.225 15.936 1.00 45.73 833 ALA A CA 1
ATOM 3308 C C . ALA A 1 438 ? 27.652 -27.883 15.323 1.00 47.70 833 ALA A C 1
ATOM 3309 O O . ALA A 1 438 ? 27.851 -26.758 14.878 1.00 47.53 833 ALA A O 1
ATOM 3311 N N . ASP A 1 439 ? 28.568 -28.844 15.291 1.00 48.60 834 ASP A N 1
ATOM 3312 C CA . ASP A 1 439 ? 29.873 -28.609 14.695 1.00 50.74 834 ASP A CA 1
ATOM 3313 C C . ASP A 1 439 ? 30.040 -29.439 13.439 1.00 51.37 834 ASP A C 1
ATOM 3314 O O . ASP A 1 439 ? 31.127 -29.529 12.871 1.00 54.11 834 ASP A O 1
ATOM 3319 N N . VAL A 1 440 ? 28.925 -30.014 12.999 1.00 53.36 835 VAL A N 1
ATOM 3320 C CA . VAL A 1 440 ? 28.825 -30.611 11.673 1.00 55.93 835 VAL A CA 1
ATOM 3321 C C . VAL A 1 440 ? 27.504 -30.212 11.051 1.00 51.47 835 VAL A C 1
ATOM 3322 O O . VAL A 1 440 ? 26.447 -30.297 11.680 1.00 49.10 835 VAL A O 1
ATOM 3326 N N . ILE A 1 441 ? 27.584 -29.770 9.809 1.00 52.49 836 ILE A N 1
ATOM 3327 C CA . ILE A 1 441 ? 26.459 -29.163 9.116 1.00 62.68 836 ILE A CA 1
ATOM 3328 C C . ILE A 1 441 ? 25.194 -30.049 9.018 1.00 69.58 836 ILE A C 1
ATOM 3329 O O . ILE A 1 441 ? 24.049 -29.585 9.241 1.00 69.92 836 ILE A O 1
ATOM 3334 N N . TYR A 1 442 ? 25.392 -31.326 8.706 1.00 74.89 837 TYR A N 1
ATOM 3335 C CA . TYR A 1 442 ? 24.251 -32.200 8.474 1.00 82.41 837 TYR A CA 1
ATOM 3336 C C . TYR A 1 442 ? 23.411 -32.401 9.735 1.00 81.20 837 TYR A C 1
ATOM 3337 O O . TYR A 1 442 ? 22.203 -32.638 9.643 1.00 80.94 837 TYR A O 1
ATOM 3346 N N . HIS A 1 443 ? 24.034 -32.257 10.902 1.00 81.46 838 HIS A N 1
ATOM 3347 C CA . HIS A 1 443 ? 23.296 -32.253 12.164 1.00 86.46 838 HIS A CA 1
ATOM 3348 C C . HIS A 1 443 ? 22.256 -31.134 12.148 1.00 82.60 838 HIS A C 1
ATOM 3349 O O . HIS A 1 443 ? 21.065 -31.337 12.457 1.00 80.95 838 HIS A O 1
ATOM 3356 N N . LEU A 1 444 ? 22.725 -29.955 11.751 1.00 78.51 839 LEU A N 1
ATOM 3357 C CA . LEU A 1 444 ? 21.879 -28.782 11.644 1.00 74.37 839 LEU A CA 1
ATOM 3358 C C . LEU A 1 444 ? 20.730 -29.084 10.695 1.00 74.53 839 LEU A C 1
ATOM 3359 O O . LEU A 1 444 ? 19.553 -28.833 11.024 1.00 71.71 839 LEU A O 1
ATOM 3364 N N . PHE A 1 445 ? 21.066 -29.657 9.536 1.00 77.60 840 PHE A N 1
ATOM 3365 C CA . PHE A 1 445 ? 20.017 -29.943 8.546 1.00 79.23 840 PHE A CA 1
ATOM 3366 C C . PHE A 1 445 ? 18.934 -30.860 9.106 1.00 74.07 840 PHE A C 1
ATOM 3367 O O . PHE A 1 445 ? 17.735 -30.584 8.979 1.00 65.19 840 PHE A O 1
ATOM 3375 N N . ASP A 1 446 ? 19.369 -31.952 9.721 1.00 76.57 841 ASP A N 1
ATOM 3376 C CA . ASP A 1 446 ? 18.442 -32.937 10.253 1.00 77.26 841 ASP A CA 1
ATOM 3377 C C . ASP A 1 446 ? 17.549 -32.311 11.320 1.00 78.80 841 ASP A C 1
ATOM 3378 O O . ASP A 1 446 ? 16.329 -32.544 11.331 1.00 83.11 841 ASP A O 1
ATOM 3383 N N . SER A 1 447 ? 18.142 -31.501 12.197 1.00 73.36 842 SER A N 1
ATOM 3384 C CA . SER A 1 447 ? 17.351 -30.850 13.242 1.00 71.98 842 SER A CA 1
ATOM 3385 C C . SER A 1 447 ? 16.288 -29.930 12.627 1.00 72.39 842 SER A C 1
ATOM 3386 O O . SER A 1 447 ? 15.122 -29.946 13.045 1.00 72.54 842 SER A O 1
ATOM 3389 N N . PHE A 1 448 ? 16.692 -29.140 11.632 1.00 68.96 843 PHE A N 1
ATOM 3390 C CA . PHE A 1 448 ? 15.776 -28.206 10.969 1.00 64.29 843 PHE A CA 1
ATOM 3391 C C . PHE A 1 448 ? 14.611 -28.943 10.272 1.00 64.16 843 PHE A C 1
ATOM 3392 O O . PHE A 1 448 ? 13.443 -28.539 10.384 1.00 64.36 843 PHE A O 1
ATOM 3400 N N . THR A 1 449 ? 14.940 -30.009 9.540 1.00 59.13 844 THR A N 1
ATOM 3401 C CA . THR A 1 449 ? 13.939 -30.800 8.828 1.00 54.31 844 THR A CA 1
ATOM 3402 C C . THR A 1 449 ? 12.945 -31.363 9.810 1.00 54.57 844 THR A C 1
ATOM 3403 O O . THR A 1 449 ? 11.730 -31.285 9.608 1.00 51.77 844 THR A O 1
ATOM 3407 N N . ALA A 1 450 ? 13.493 -31.941 10.876 1.00 61.37 845 ALA A N 1
ATOM 3408 C CA . ALA A 1 450 ? 12.690 -32.489 11.960 1.00 70.19 845 ALA A CA 1
ATOM 3409 C C . ALA A 1 450 ? 11.728 -31.443 12.503 1.00 79.89 845 ALA A C 1
ATOM 3410 O O . ALA A 1 450 ? 10.549 -31.725 12.681 1.00 87.36 845 ALA A O 1
ATOM 3412 N N . TYR A 1 451 ? 12.237 -30.244 12.775 1.00 82.00 846 TYR A N 1
ATOM 3413 C CA . TYR A 1 451 ? 11.398 -29.140 13.251 1.00 89.92 846 TYR A CA 1
ATOM 3414 C C . TYR A 1 451 ? 10.257 -28.793 12.290 1.00 94.53 846 TYR A C 1
ATOM 3415 O O . TYR A 1 451 ? 9.097 -28.671 12.709 1.00 94.30 846 TYR A O 1
ATOM 3424 N N . GLN A 1 452 ? 10.585 -28.634 11.010 1.00 97.97 847 GLN A N 1
ATOM 3425 C CA . GLN A 1 452 ? 9.573 -28.295 10.009 1.00 102.34 847 GLN A CA 1
ATOM 3426 C C . GLN A 1 452 ? 8.471 -29.361 9.981 1.00 100.88 847 GLN A C 1
ATOM 3427 O O . GLN A 1 452 ? 7.262 -29.055 9.992 1.00 101.25 847 GLN A O 1
ATOM 3433 N N . GLU A 1 453 ? 8.906 -30.617 9.937 1.00 101.09 848 GLU A N 1
ATOM 3434 C CA . GLU A 1 453 ? 7.999 -31.760 9.925 1.00 106.18 848 GLU A CA 1
ATOM 3435 C C . GLU A 1 453 ? 7.106 -31.804 11.170 1.00 114.32 848 GLU A C 1
ATOM 3436 O O . GLU A 1 453 ? 5.917 -32.101 11.064 1.00 119.69 848 GLU A O 1
ATOM 3442 N N . LYS A 1 454 ? 7.693 -31.557 12.344 1.00 115.84 849 LYS A N 1
ATOM 3443 C CA . LYS A 1 454 ? 6.945 -31.454 13.605 1.00 118.06 849 LYS A CA 1
ATOM 3444 C C . LYS A 1 454 ? 5.871 -30.391 13.480 1.00 127.13 849 LYS A C 1
ATOM 3445 O O . LYS A 1 454 ? 4.736 -30.588 13.918 1.00 126.63 849 LYS A O 1
ATOM 3451 N N . LEU A 1 455 ? 6.246 -29.245 12.918 1.00 136.35 850 LEU A N 1
ATOM 3452 C CA . LEU A 1 455 ? 5.272 -28.188 12.672 1.00 142.17 850 LEU A CA 1
ATOM 3453 C C . LEU A 1 455 ? 4.178 -28.676 11.732 1.00 148.45 850 LEU A C 1
ATOM 3454 O O . LEU A 1 455 ? 3.059 -28.163 11.768 1.00 148.92 850 LEU A O 1
ATOM 3459 N N . LEU A 1 456 ? 4.495 -29.635 10.864 1.00 152.10 851 LEU A N 1
ATOM 3460 C CA . LEU A 1 456 ? 3.450 -30.165 9.986 1.00 154.57 851 LEU A CA 1
ATOM 3461 C C . LEU A 1 456 ? 2.513 -31.222 10.617 1.00 155.91 851 LEU A C 1
ATOM 3462 O O . LEU A 1 456 ? 1.359 -31.342 10.199 1.00 155.24 851 LEU A O 1
ATOM 3467 N N . GLU A 1 457 ? 2.984 -31.986 11.605 1.00 155.98 852 GLU A N 1
ATOM 3468 C CA . GLU A 1 457 ? 2.095 -32.919 12.317 1.00 151.44 852 GLU A CA 1
ATOM 3469 C C . GLU A 1 457 ? 1.953 -32.544 13.793 1.00 151.49 852 GLU A C 1
ATOM 3470 O O . GLU A 1 457 ? 2.167 -33.373 14.681 1.00 151.00 852 GLU A O 1
ATOM 3476 N N . LYS B 1 6 ? 39.463 9.535 -9.556 1.00 78.33 401 LYS B N 1
ATOM 3477 C CA . LYS B 1 6 ? 40.146 8.334 -10.027 1.00 83.64 401 LYS B CA 1
ATOM 3478 C C . LYS B 1 6 ? 40.365 8.363 -11.547 1.00 93.07 401 LYS B C 1
ATOM 3479 O O . LYS B 1 6 ? 39.646 9.059 -12.272 1.00 96.03 401 LYS B O 1
ATOM 3481 N N . ASP B 1 7 ? 41.350 7.597 -12.020 1.00 93.94 402 ASP B N 1
ATOM 3482 C CA . ASP B 1 7 ? 41.552 7.376 -13.455 1.00 92.54 402 ASP B CA 1
ATOM 3483 C C . ASP B 1 7 ? 41.109 5.943 -13.732 1.00 85.60 402 ASP B C 1
ATOM 3484 O O . ASP B 1 7 ? 41.872 4.989 -13.533 1.00 83.40 402 ASP B O 1
ATOM 3489 N N . LEU B 1 8 ? 39.870 5.796 -14.192 1.00 78.08 403 LEU B N 1
ATOM 3490 C CA . LEU B 1 8 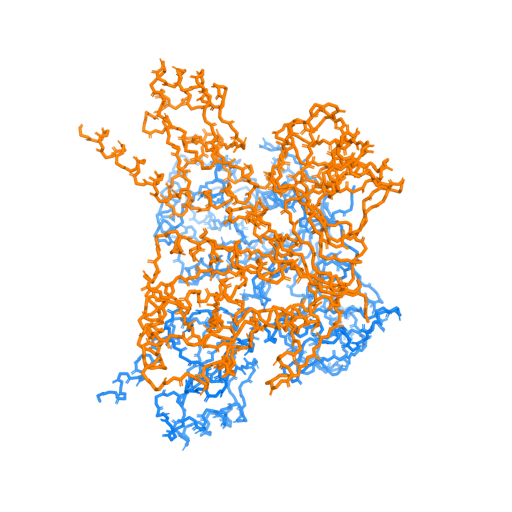? 39.288 4.475 -14.384 1.00 68.44 403 LEU B CA 1
ATOM 3491 C C . LEU B 1 8 ? 39.513 3.912 -15.781 1.00 61.18 403 LEU B C 1
ATOM 3492 O O . LEU B 1 8 ? 39.550 4.641 -16.777 1.00 59.90 403 LEU B O 1
ATOM 3497 N N . ARG B 1 9 ? 39.665 2.595 -15.826 1.00 54.36 404 ARG B N 1
ATOM 3498 C CA . ARG B 1 9 ? 39.803 1.846 -17.060 1.00 46.98 404 ARG B CA 1
ATOM 3499 C C . ARG B 1 9 ? 38.468 1.823 -17.794 1.00 43.03 404 ARG B C 1
ATOM 3500 O O . ARG B 1 9 ? 37.417 1.879 -17.156 1.00 43.77 404 ARG B O 1
ATOM 3508 N N . SER B 1 10 ? 38.486 1.734 -19.119 1.00 35.32 405 SER B N 1
ATOM 3509 C CA . SER B 1 10 ? 37.246 1.464 -19.835 1.00 33.89 405 SER B CA 1
ATOM 3510 C C . SER B 1 10 ? 36.832 0.028 -19.603 1.00 30.45 405 SER B C 1
ATOM 3511 O O . SER B 1 10 ? 37.639 -0.885 -19.786 1.00 30.45 405 SER B O 1
ATOM 3514 N N . PRO B 1 11 ? 35.576 -0.183 -19.177 1.00 29.55 406 PRO B N 1
ATOM 3515 C CA . PRO B 1 11 ? 35.095 -1.562 -19.048 1.00 28.17 406 PRO B CA 1
ATOM 3516 C C . PRO B 1 11 ? 34.948 -2.225 -20.414 1.00 30.28 406 PRO B C 1
ATOM 3517 O O . PRO B 1 11 ? 34.791 -1.556 -21.443 1.00 30.75 406 PRO B O 1
ATOM 3521 N N . ILE B 1 12 ? 35.011 -3.546 -20.416 1.00 31.07 407 ILE B N 1
ATOM 3522 C CA . ILE B 1 12 ? 34.938 -4.306 -21.647 1.00 29.92 407 ILE B CA 1
ATOM 3523 C C . ILE B 1 12 ? 33.784 -5.270 -21.565 1.00 31.06 407 ILE B C 1
ATOM 3524 O O . ILE B 1 12 ? 33.613 -5.970 -20.572 1.00 30.52 407 ILE B O 1
ATOM 3529 N N . CYS B 1 13 ? 32.973 -5.287 -22.604 1.00 29.47 408 CYS B N 1
ATOM 3530 C CA . CYS B 1 13 ? 31.883 -6.230 -22.658 1.00 30.88 408 CYS B CA 1
ATOM 3531 C C . CYS B 1 13 ? 31.862 -6.995 -23.978 1.00 31.90 408 CYS B C 1
ATOM 3532 O O . CYS B 1 13 ? 32.633 -6.710 -24.902 1.00 33.55 408 CYS B O 1
ATOM 3535 N N . CYS B 1 14 ? 31.020 -8.015 -24.021 1.00 27.78 409 CYS B N 1
ATOM 3536 C CA . CYS B 1 14 ? 30.814 -8.795 -25.223 1.00 34.68 409 CYS B CA 1
ATOM 3537 C C . CYS B 1 14 ? 29.342 -9.136 -25.384 1.00 34.87 409 CYS B C 1
ATOM 3538 O O . CYS B 1 14 ? 28.600 -9.180 -24.403 1.00 33.50 409 CYS B O 1
ATOM 3541 N N . ILE B 1 15 ? 28.939 -9.414 -26.616 1.00 33.36 410 ILE B N 1
ATOM 3542 C CA . ILE B 1 15 ? 27.561 -9.759 -26.917 1.00 31.79 410 ILE B CA 1
ATOM 3543 C C . ILE B 1 15 ? 27.460 -11.225 -27.318 1.00 36.95 410 ILE B C 1
ATOM 3544 O O . ILE B 1 15 ? 28.202 -11.695 -28.187 1.00 40.12 410 ILE B O 1
ATOM 3549 N N . LEU B 1 16 ? 26.574 -11.960 -26.658 1.00 37.37 411 LEU B N 1
ATOM 3550 C CA . LEU B 1 16 ? 26.425 -13.378 -26.948 1.00 37.74 411 LEU B CA 1
ATOM 3551 C C . LEU B 1 16 ? 25.168 -13.747 -27.746 1.00 38.25 411 LEU B C 1
ATOM 3552 O O . LEU B 1 16 ? 24.059 -13.712 -27.219 1.00 34.61 411 LEU B O 1
ATOM 3557 N N . GLY B 1 17 ? 25.359 -14.089 -29.017 1.00 43.40 412 GLY B N 1
ATOM 3558 C CA . GLY B 1 17 ? 24.299 -14.615 -29.862 1.00 53.33 412 GLY B CA 1
ATOM 3559 C C . GLY B 1 17 ? 23.854 -13.860 -31.104 1.00 63.79 412 GLY B C 1
ATOM 3560 O O . GLY B 1 17 ? 24.167 -12.678 -31.283 1.00 63.50 412 GLY B O 1
ATOM 3561 N N . HIS B 1 18 ? 23.111 -14.574 -31.957 1.00 69.66 413 HIS B N 1
ATOM 3562 C CA . HIS B 1 18 ? 22.371 -13.999 -33.085 1.00 71.68 413 HIS B CA 1
ATOM 3563 C C . HIS B 1 18 ? 23.237 -13.230 -34.085 1.00 71.83 413 HIS B C 1
ATOM 3564 O O . HIS B 1 18 ? 23.026 -13.310 -35.298 1.00 70.02 413 HIS B O 1
ATOM 3571 N N . LYS B 1 25 ? 25.131 -6.639 -34.684 1.00 58.79 420 LYS B N 1
ATOM 3572 C CA . LYS B 1 25 ? 23.820 -6.167 -35.110 1.00 61.13 420 LYS B CA 1
ATOM 3573 C C . LYS B 1 25 ? 23.099 -5.353 -34.038 1.00 60.08 420 LYS B C 1
ATOM 3574 O O . LYS B 1 25 ? 22.401 -4.392 -34.353 1.00 65.78 420 LYS B O 1
ATOM 3580 N N . LEU B 1 26 ? 23.246 -5.745 -32.778 1.00 54.09 421 LEU B N 1
ATOM 3581 C CA . LEU B 1 26 ? 22.446 -5.158 -31.705 1.00 51.99 421 LEU B CA 1
ATOM 3582 C C . LEU B 1 26 ? 22.680 -3.655 -31.486 1.00 68.25 421 LEU B C 1
ATOM 3583 O O . LEU B 1 26 ? 21.735 -2.907 -31.232 1.00 76.21 421 LEU B O 1
ATOM 3588 N N . LEU B 1 27 ? 23.938 -3.227 -31.565 1.00 74.33 422 LEU B N 1
ATOM 3589 C CA . LEU B 1 27 ? 24.339 -1.835 -31.293 1.00 73.01 422 LEU B CA 1
ATOM 3590 C C . LEU B 1 27 ? 24.402 -0.911 -32.509 1.00 77.35 422 LEU B C 1
ATOM 3591 O O . LEU B 1 27 ? 24.695 0.277 -32.379 1.00 70.20 422 LEU B O 1
ATOM 3596 N N . ASP B 1 28 ? 24.148 -1.476 -33.683 1.00 85.29 423 ASP B N 1
ATOM 3597 C CA . ASP B 1 28 ? 24.328 -0.796 -34.959 1.00 92.00 423 ASP B CA 1
ATOM 3598 C C . ASP B 1 28 ? 23.511 0.500 -35.099 1.00 94.80 423 ASP B C 1
ATOM 3599 O O . ASP B 1 28 ? 23.932 1.426 -35.796 1.00 95.88 423 ASP B O 1
ATOM 3604 N N . LYS B 1 29 ? 22.354 0.571 -34.446 1.00 97.94 424 LYS B N 1
ATOM 3605 C CA . LYS B 1 29 ? 21.511 1.766 -34.527 1.00 99.88 424 LYS B CA 1
ATOM 3606 C C . LYS B 1 29 ? 22.215 2.932 -33.815 1.00 105.64 424 LYS B C 1
ATOM 3607 O O . LYS B 1 29 ? 22.037 4.105 -34.157 1.00 107.37 424 LYS B O 1
ATOM 3613 N N . ILE B 1 30 ? 22.978 2.575 -32.788 1.00 106.48 425 ILE B N 1
ATOM 3614 C CA . ILE B 1 30 ? 23.763 3.498 -31.978 1.00 102.94 425 ILE B CA 1
ATOM 3615 C C . ILE B 1 30 ? 25.065 3.953 -32.676 1.00 102.73 425 ILE B C 1
ATOM 3616 O O . ILE B 1 30 ? 25.575 5.047 -32.392 1.00 102.53 425 ILE B O 1
ATOM 3621 N N . ARG B 1 31 ? 25.575 3.141 -33.610 1.00 97.11 426 ARG B N 1
ATOM 3622 C CA . ARG B 1 31 ? 26.928 3.340 -34.136 1.00 89.63 426 ARG B CA 1
ATOM 3623 C C . ARG B 1 31 ? 27.077 4.590 -34.994 1.00 91.46 426 ARG B C 1
ATOM 3624 O O . ARG B 1 31 ? 28.182 4.899 -35.433 1.00 98.88 426 ARG B O 1
ATOM 3632 N N . GLN B 1 32 ? 25.987 5.289 -35.281 1.00 86.15 427 GLN B N 1
ATOM 3633 C CA . GLN B 1 32 ? 26.135 6.537 -36.012 1.00 85.71 427 GLN B CA 1
ATOM 3634 C C . GLN B 1 32 ? 25.779 7.699 -35.077 1.00 89.63 427 GLN B C 1
ATOM 3635 O O . GLN B 1 32 ? 24.737 7.664 -34.416 1.00 90.07 427 GLN B O 1
ATOM 3641 N N . THR B 1 33 ? 26.599 8.745 -35.045 1.00 90.16 428 THR B N 1
ATOM 3642 C CA . THR B 1 33 ? 26.311 9.882 -34.171 1.00 89.67 428 THR B CA 1
ATOM 3643 C C . THR B 1 33 ? 26.638 11.215 -34.847 1.00 90.26 428 THR B C 1
ATOM 3644 O O . THR B 1 33 ? 27.459 11.276 -35.770 1.00 91.56 428 THR B O 1
ATOM 3648 N N . ASN B 1 34 ? 25.977 12.276 -34.392 1.00 87.00 429 ASN B N 1
ATOM 3649 C CA . ASN B 1 34 ? 26.224 13.610 -34.911 1.00 86.13 429 ASN B CA 1
ATOM 3650 C C . ASN B 1 34 ? 27.189 14.354 -33.981 1.00 95.35 429 ASN B C 1
ATOM 3651 O O . ASN B 1 34 ? 27.544 15.506 -34.231 1.00 101.24 429 ASN B O 1
ATOM 3656 N N . VAL B 1 35 ? 27.611 13.680 -32.918 1.00 96.94 430 VAL B N 1
ATOM 3657 C CA . VAL B 1 35 ? 28.509 14.268 -31.932 1.00 96.96 430 VAL B CA 1
ATOM 3658 C C . VAL B 1 35 ? 29.918 14.453 -32.491 1.00 95.59 430 VAL B C 1
ATOM 3659 O O . VAL B 1 35 ? 30.312 13.788 -33.445 1.00 94.00 430 VAL B O 1
ATOM 3663 N N . GLN B 1 36 ? 30.669 15.365 -31.882 1.00 95.98 431 GLN B N 1
ATOM 3664 C CA . GLN B 1 36 ? 32.040 15.640 -32.293 1.00 95.97 431 GLN B CA 1
ATOM 3665 C C . GLN B 1 36 ? 32.914 14.396 -32.179 1.00 96.36 431 GLN B C 1
ATOM 3666 O O . GLN B 1 36 ? 33.397 14.062 -31.098 1.00 94.37 431 GLN B O 1
ATOM 3668 N N . GLY B 1 41 ? 37.437 10.365 -30.038 1.00 69.39 436 GLY B N 1
ATOM 3669 C CA . GLY B 1 41 ? 37.058 11.342 -31.046 1.00 71.68 436 GLY B CA 1
ATOM 3670 C C . GLY B 1 41 ? 35.780 10.942 -31.756 1.00 70.46 436 GLY B C 1
ATOM 3671 O O . GLY B 1 41 ? 35.065 11.786 -32.312 1.00 73.51 436 GLY B O 1
ATOM 3672 N N . GLY B 1 42 ? 35.504 9.642 -31.729 1.00 64.75 437 GLY B N 1
ATOM 3673 C CA . GLY B 1 42 ? 34.295 9.078 -32.295 1.00 59.60 437 GLY B CA 1
ATOM 3674 C C . GLY B 1 42 ? 34.256 7.578 -32.059 1.00 55.01 437 GLY B C 1
ATOM 3675 O O . GLY B 1 42 ? 35.241 6.987 -31.619 1.00 56.44 437 GLY B O 1
ATOM 3676 N N . ILE B 1 43 ? 33.114 6.962 -32.339 1.00 46.05 438 ILE B N 1
ATOM 3677 C CA . ILE B 1 43 ? 32.985 5.509 -32.279 1.00 43.12 438 ILE B CA 1
ATOM 3678 C C . ILE B 1 43 ? 33.938 4.915 -33.315 1.00 41.39 438 ILE B C 1
ATOM 3679 O O . ILE B 1 43 ? 33.925 5.321 -34.482 1.00 38.32 438 ILE B O 1
ATOM 3684 N N A THR B 1 44 ? 34.743 3.952 -32.889 0.27 38.39 439 THR B N 1
ATOM 3685 N N B THR B 1 44 ? 34.821 4.009 -32.886 0.73 38.75 439 THR B N 1
ATOM 3686 C CA A THR B 1 44 ? 35.824 3.463 -33.726 0.27 36.29 439 THR B CA 1
ATOM 3687 C CA B THR B 1 44 ? 35.843 3.474 -33.788 0.73 36.16 439 THR B CA 1
ATOM 3688 C C A THR B 1 44 ? 35.809 1.951 -33.899 0.27 34.86 439 THR B C 1
ATOM 3689 C C B THR B 1 44 ? 35.807 1.965 -33.908 0.73 34.79 439 THR B C 1
ATOM 3690 O O A THR B 1 44 ? 35.658 1.202 -32.932 0.27 33.94 439 THR B O 1
ATOM 3691 O O B THR B 1 44 ? 35.662 1.240 -32.926 0.73 33.71 439 THR B O 1
ATOM 3698 N N . GLN B 1 45 ? 35.789 1.509 -35.153 1.00 35.22 440 GLN B N 1
ATOM 3699 C CA . GLN B 1 45 ? 36.157 0.130 -35.407 1.00 36.56 440 GLN B CA 1
ATOM 3700 C C . GLN B 1 45 ? 37.618 -0.120 -35.057 1.00 35.27 440 GLN B C 1
ATOM 3701 O O . GLN B 1 45 ? 38.502 0.650 -35.419 1.00 33.86 440 GLN B O 1
ATOM 3707 N N . GLN B 1 46 ? 37.851 -1.234 -34.383 1.00 33.26 441 GLN B N 1
ATOM 3708 C CA . GLN B 1 46 ? 39.161 -1.627 -33.889 1.00 29.41 441 GLN B CA 1
ATOM 3709 C C . GLN B 1 46 ? 39.345 -3.071 -34.307 1.00 24.27 441 GLN B C 1
ATOM 3710 O O . GLN B 1 46 ? 38.468 -3.633 -34.959 1.00 26.27 441 GLN B O 1
ATOM 3716 N N . ILE B 1 47 ? 40.486 -3.665 -33.984 1.00 23.75 442 ILE B N 1
ATOM 3717 C CA . ILE B 1 47 ? 40.693 -5.049 -34.366 1.00 26.33 442 ILE B CA 1
ATOM 3718 C C . ILE B 1 47 ? 39.915 -5.926 -33.391 1.00 28.07 442 ILE B C 1
ATOM 3719 O O . ILE B 1 47 ? 40.247 -6.018 -32.214 1.00 25.21 442 ILE B O 1
ATOM 3724 N N . GLY B 1 48 ? 38.884 -6.585 -33.910 1.00 26.43 443 GLY B N 1
ATOM 3725 C CA . GLY B 1 48 ? 38.080 -7.512 -33.134 1.00 25.72 443 GLY B CA 1
ATOM 3726 C C . GLY B 1 48 ? 37.219 -6.877 -32.059 1.00 25.10 443 GLY B C 1
ATOM 3727 O O . GLY B 1 48 ? 36.645 -7.571 -31.227 1.00 27.67 443 GLY B O 1
ATOM 3728 N N . ALA B 1 49 ? 37.091 -5.558 -32.091 1.00 26.66 444 ALA B N 1
ATOM 3729 C CA . ALA B 1 49 ? 36.284 -4.859 -31.105 1.00 23.38 444 ALA B CA 1
ATOM 3730 C C . ALA B 1 49 ? 35.893 -3.480 -31.605 1.00 24.08 444 ALA B C 1
ATOM 3731 O O . ALA B 1 49 ? 36.505 -2.953 -32.518 1.00 28.30 444 ALA B O 1
ATOM 3733 N N . THR B 1 50 ? 34.877 -2.890 -30.991 1.00 26.36 445 THR B N 1
ATOM 3734 C CA . THR B 1 50 ? 34.473 -1.531 -31.308 1.00 27.06 445 THR B CA 1
ATOM 3735 C C . THR B 1 50 ? 34.467 -0.707 -30.048 1.00 22.19 445 THR B C 1
ATOM 3736 O O . THR B 1 50 ? 33.954 -1.122 -29.018 1.00 23.71 445 THR B O 1
ATOM 3740 N N . TYR B 1 51 ? 35.044 0.472 -30.138 1.00 24.35 446 TYR B N 1
ATOM 3741 C CA . TYR B 1 51 ? 35.163 1.330 -28.986 1.00 26.80 446 TYR B CA 1
ATOM 3742 C C . TYR B 1 51 ? 34.214 2.511 -29.033 1.00 29.51 446 TYR B C 1
ATOM 3743 O O . TYR B 1 51 ? 34.090 3.210 -30.035 1.00 31.54 446 TYR B O 1
ATOM 3752 N N . PHE B 1 52 ? 33.535 2.712 -27.917 1.00 30.86 447 PHE B N 1
ATOM 3753 C CA . PHE B 1 52 ? 32.575 3.785 -27.774 1.00 29.01 447 PHE B CA 1
ATOM 3754 C C . PHE B 1 52 ? 33.039 4.818 -26.743 1.00 33.44 447 PHE B C 1
ATOM 3755 O O . PHE B 1 52 ? 32.982 4.546 -25.548 1.00 37.02 447 PHE B O 1
ATOM 3763 N N . PRO B 1 53 ? 33.503 6.003 -27.189 1.00 40.33 448 PRO B N 1
ATOM 3764 C CA . PRO B 1 53 ? 33.900 7.044 -26.224 1.00 40.06 448 PRO B CA 1
ATOM 3765 C C . PRO B 1 53 ? 32.719 7.523 -25.391 1.00 34.60 448 PRO B C 1
ATOM 3766 O O . PRO B 1 53 ? 31.609 7.589 -25.905 1.00 30.57 448 PRO B O 1
ATOM 3770 N N . ILE B 1 54 ? 32.977 7.903 -24.145 1.00 36.34 449 ILE B N 1
ATOM 3771 C CA . ILE B 1 54 ? 31.927 8.198 -23.180 1.00 33.30 449 ILE B CA 1
ATOM 3772 C C . ILE B 1 54 ? 30.970 9.316 -23.619 1.00 33.38 449 ILE B C 1
ATOM 3773 O O . ILE B 1 54 ? 29.808 9.299 -23.247 1.00 36.88 449 ILE B O 1
ATOM 3778 N N . ASP B 1 55 ? 31.439 10.261 -24.430 1.00 39.45 450 ASP B N 1
ATOM 3779 C CA . ASP B 1 55 ? 30.600 11.373 -24.890 1.00 42.90 450 ASP B CA 1
ATOM 3780 C C . ASP B 1 55 ? 29.533 10.885 -25.875 1.00 38.06 450 ASP B C 1
ATOM 3781 O O . ASP B 1 55 ? 28.387 11.369 -25.893 1.00 42.40 450 ASP B O 1
ATOM 3786 N N . ALA B 1 56 ? 29.921 9.919 -26.693 1.00 34.07 451 ALA B N 1
ATOM 3787 C CA . ALA B 1 56 ? 28.994 9.259 -27.587 1.00 34.82 451 ALA B CA 1
ATOM 3788 C C . ALA B 1 56 ? 27.890 8.556 -26.787 1.00 36.91 451 ALA B C 1
ATOM 3789 O O . ALA B 1 56 ? 26.695 8.617 -27.124 1.00 46.49 451 ALA B O 1
ATOM 3791 N N . ILE B 1 57 ? 28.301 7.913 -25.702 1.00 31.69 452 ILE B N 1
ATOM 3792 C CA . ILE B 1 57 ? 27.372 7.228 -24.825 1.00 30.45 452 ILE B CA 1
ATOM 3793 C C . ILE B 1 57 ? 26.428 8.203 -24.127 1.00 31.42 452 ILE B C 1
ATOM 3794 O O . ILE B 1 57 ? 25.246 7.918 -23.992 1.00 35.78 452 ILE B O 1
ATOM 3799 N N . LYS B 1 58 ? 26.937 9.351 -23.690 1.00 29.86 453 LYS B N 1
ATOM 3800 C CA . LYS B 1 58 ? 26.078 10.389 -23.113 1.00 31.42 453 LYS B CA 1
ATOM 3801 C C . LYS B 1 58 ? 25.021 10.765 -24.136 1.00 31.64 453 LYS B C 1
ATOM 3802 O O . LYS B 1 58 ? 23.807 10.797 -23.842 1.00 40.05 453 LYS B O 1
ATOM 3808 N N . ALA B 1 59 ? 25.496 11.025 -25.351 1.00 31.72 454 ALA B N 1
ATOM 3809 C CA . ALA B 1 59 ? 24.608 11.427 -26.432 1.00 32.61 454 ALA B CA 1
ATOM 3810 C C . ALA B 1 59 ? 23.505 10.417 -26.670 1.00 37.24 454 ALA B C 1
ATOM 3811 O O . ALA B 1 59 ? 22.370 10.800 -26.956 1.00 38.89 454 ALA B O 1
ATOM 3813 N N . LYS B 1 60 ? 23.842 9.130 -26.589 1.00 38.18 455 LYS B N 1
ATOM 3814 C CA . LYS B 1 60 ? 22.852 8.082 -26.838 1.00 36.91 455 LYS B CA 1
ATOM 3815 C C . LYS B 1 60 ? 22.042 7.656 -25.620 1.00 37.02 455 LYS B C 1
ATOM 3816 O O . LYS B 1 60 ? 21.101 6.877 -25.748 1.00 39.80 455 LYS B O 1
ATOM 3822 N N . THR B 1 61 ? 22.414 8.138 -24.439 1.00 32.60 456 THR B N 1
ATOM 3823 C CA . THR B 1 61 ? 21.659 7.816 -23.235 1.00 31.56 456 THR B CA 1
ATOM 3824 C C . THR B 1 61 ? 20.954 9.035 -22.628 1.00 31.46 456 THR B C 1
ATOM 3825 O O . THR B 1 61 ? 20.438 8.953 -21.520 1.00 32.29 456 THR B O 1
ATOM 3829 N N . LYS B 1 62 ? 20.942 10.162 -23.333 1.00 33.63 457 LYS B N 1
ATOM 3830 C CA . LYS B 1 62 ? 20.136 11.313 -22.881 1.00 42.36 457 LYS B CA 1
ATOM 3831 C C . LYS B 1 62 ? 18.702 10.970 -22.436 1.00 43.68 457 LYS B C 1
ATOM 3832 O O . LYS B 1 62 ? 18.206 11.531 -21.453 1.00 43.19 457 LYS B O 1
ATOM 3838 N N . VAL B 1 63 ? 18.033 10.074 -23.163 1.00 40.90 458 VAL B N 1
ATOM 3839 C CA . VAL B 1 63 ? 16.655 9.692 -22.838 1.00 32.80 458 VAL B CA 1
ATOM 3840 C C . VAL B 1 63 ? 16.570 8.971 -21.502 1.00 32.96 458 VAL B C 1
ATOM 3841 O O . VAL B 1 63 ? 15.487 8.828 -20.939 1.00 36.16 458 VAL B O 1
ATOM 3845 N N . MET B 1 64 ? 17.704 8.496 -20.999 1.00 29.90 459 MET B N 1
ATOM 3846 C CA . MET B 1 64 ? 17.700 7.794 -19.724 1.00 29.25 459 MET B CA 1
ATOM 3847 C C . MET B 1 64 ? 17.580 8.758 -18.556 1.00 32.95 459 MET B C 1
ATOM 3848 O O . MET B 1 64 ? 17.369 8.336 -17.419 1.00 33.84 459 MET B O 1
ATOM 3853 N N . ALA B 1 65 ? 17.721 10.048 -18.841 1.00 34.28 460 ALA B N 1
ATOM 3854 C CA . ALA B 1 65 ? 17.584 11.077 -17.815 1.00 38.50 460 ALA B CA 1
ATOM 3855 C C . ALA B 1 65 ? 16.182 11.088 -17.222 1.00 40.96 460 ALA B C 1
ATOM 3856 O O . ALA B 1 65 ? 15.987 11.459 -16.066 1.00 44.71 460 ALA B O 1
ATOM 3858 N N . GLU B 1 66 ? 15.208 10.663 -18.013 1.00 34.44 461 GLU B N 1
ATOM 3859 C CA . GLU B 1 66 ? 13.845 10.616 -17.542 1.00 33.26 461 GLU B CA 1
ATOM 3860 C C . GLU B 1 66 ? 13.674 9.622 -16.412 1.00 33.25 461 GLU B C 1
ATOM 3861 O O . GLU B 1 66 ? 12.809 9.803 -15.566 1.00 41.31 461 GLU B O 1
ATOM 3867 N N . TYR B 1 67 ? 14.517 8.597 -16.364 1.00 30.23 462 TYR B N 1
ATOM 3868 C CA . TYR B 1 67 ? 14.265 7.494 -15.443 1.00 29.54 462 TYR B CA 1
ATOM 3869 C C . TYR B 1 67 ? 15.366 7.238 -14.446 1.00 29.27 462 TYR B C 1
ATOM 3870 O O . TYR B 1 67 ? 15.138 6.597 -13.417 1.00 32.02 462 TYR B O 1
ATOM 3879 N N . GLU B 1 68 ? 16.561 7.736 -14.732 1.00 33.83 463 GLU B N 1
ATOM 3880 C CA . GLU B 1 68 ? 17.695 7.359 -13.914 1.00 33.77 463 GLU B CA 1
ATOM 3881 C C . GLU B 1 68 ? 18.718 8.452 -13.725 1.00 33.61 463 GLU B C 1
ATOM 3882 O O . GLU B 1 68 ? 18.855 9.359 -14.551 1.00 32.60 463 GLU B O 1
ATOM 3888 N N . LYS B 1 69 ? 19.436 8.329 -12.612 1.00 37.09 464 LYS B N 1
ATOM 3889 C CA . LYS B 1 69 ? 20.634 9.100 -12.345 1.00 40.61 464 LYS B CA 1
ATOM 3890 C C . LYS B 1 69 ? 21.706 8.584 -13.283 1.00 41.50 464 LYS B C 1
ATOM 3891 O O . LYS B 1 69 ? 21.807 7.376 -13.514 1.00 35.09 464 LYS B O 1
ATOM 3897 N N . GLN B 1 70 ? 22.497 9.494 -13.835 1.00 40.51 465 GLN B N 1
ATOM 3898 C CA . GLN B 1 70 ? 23.533 9.095 -14.765 1.00 40.04 465 GLN B CA 1
ATOM 3899 C C . GLN B 1 70 ? 24.921 9.394 -14.212 1.00 42.39 465 GLN B C 1
ATOM 3900 O O . GLN B 1 70 ? 25.144 10.386 -13.519 1.00 48.17 465 GLN B O 1
ATOM 3906 N N . THR B 1 71 ? 25.833 8.481 -14.501 1.00 39.56 466 THR B N 1
ATOM 3907 C CA . THR B 1 71 ? 27.208 8.533 -14.046 1.00 39.25 466 THR B CA 1
ATOM 3908 C C . THR B 1 71 ? 28.161 8.277 -15.203 1.00 39.70 466 THR B C 1
ATOM 3909 O O . THR B 1 71 ? 28.034 7.268 -15.894 1.00 42.93 466 THR B O 1
ATOM 3913 N N . PHE B 1 72 ? 29.094 9.188 -15.437 1.00 40.59 467 PHE B N 1
ATOM 3914 C CA . PHE B 1 72 ? 30.031 9.044 -16.543 1.00 37.90 467 PHE B CA 1
ATOM 3915 C C . PHE B 1 72 ? 31.481 9.192 -16.082 1.00 38.52 467 PHE B C 1
ATOM 3916 O O . PHE B 1 72 ? 32.116 10.220 -16.322 1.00 46.40 467 PHE B O 1
ATOM 3924 N N . ASP B 1 73 ? 31.989 8.175 -15.395 1.00 33.23 468 ASP B N 1
ATOM 3925 C CA . ASP B 1 73 ? 33.320 8.244 -14.814 1.00 36.76 468 ASP B CA 1
ATOM 3926 C C . ASP B 1 73 ? 34.358 7.395 -15.527 1.00 37.66 468 ASP B C 1
ATOM 3927 O O . ASP B 1 73 ? 35.470 7.238 -15.028 1.00 44.19 468 ASP B O 1
ATOM 3932 N N . VAL B 1 74 ? 33.992 6.826 -16.673 1.00 36.97 469 VAL B N 1
ATOM 3933 C CA . VAL B 1 74 ? 34.922 6.014 -17.462 1.00 33.85 469 VAL B CA 1
ATOM 3934 C C . VAL B 1 74 ? 35.148 6.651 -18.830 1.00 30.49 469 VAL B C 1
ATOM 3935 O O . VAL B 1 74 ? 34.319 7.446 -19.284 1.00 31.90 469 VAL B O 1
ATOM 3939 N N . PRO B 1 75 ? 36.281 6.325 -19.488 1.00 35.48 470 PRO B N 1
ATOM 3940 C CA . PRO B 1 75 ? 36.598 6.970 -20.772 1.00 33.96 470 PRO B CA 1
ATOM 3941 C C . PRO B 1 75 ? 35.667 6.546 -21.877 1.00 32.24 470 PRO B C 1
ATOM 3942 O O . PRO B 1 75 ? 35.451 7.291 -22.831 1.00 35.28 470 PRO B O 1
ATOM 3946 N N . GLY B 1 76 ? 35.126 5.344 -21.736 1.00 34.96 471 GLY B N 1
ATOM 3947 C CA . GLY B 1 76 ? 34.248 4.776 -22.735 1.00 32.25 471 GLY B CA 1
ATOM 3948 C C . GLY B 1 76 ? 34.071 3.300 -22.473 1.00 30.31 471 GLY B C 1
ATOM 3949 O O . GLY B 1 76 ? 34.343 2.805 -21.381 1.00 33.83 471 GLY B O 1
ATOM 3950 N N . LEU B 1 77 ? 33.610 2.590 -23.490 1.00 31.13 472 LEU B N 1
ATOM 3951 C CA . LEU B 1 77 ? 33.329 1.166 -23.379 1.00 28.57 472 LEU B CA 1
ATOM 3952 C C . LEU B 1 77 ? 33.807 0.394 -24.594 1.00 22.55 472 LEU B C 1
ATOM 3953 O O . LEU B 1 77 ? 33.581 0.799 -25.729 1.00 26.36 472 LEU B O 1
ATOM 3958 N N . LEU B 1 78 ? 34.494 -0.709 -24.356 1.00 25.83 473 LEU B N 1
ATOM 3959 C CA . LEU B 1 78 ? 34.940 -1.538 -25.452 1.00 22.34 473 LEU B CA 1
ATOM 3960 C C . LEU B 1 78 ? 34.040 -2.739 -25.580 1.00 22.84 473 LEU B C 1
ATOM 3961 O O . LEU B 1 78 ? 33.764 -3.434 -24.612 1.00 24.53 473 LEU B O 1
ATOM 3966 N N . VAL B 1 79 ? 33.576 -2.966 -26.797 1.00 24.89 474 VAL B N 1
ATOM 3967 C CA . VAL B 1 79 ? 32.720 -4.091 -27.093 1.00 26.43 474 VAL B CA 1
ATOM 3968 C C . VAL B 1 79 ? 33.391 -5.058 -28.036 1.00 27.29 474 VAL B C 1
ATOM 3969 O O . VAL B 1 79 ? 33.591 -4.742 -29.197 1.00 28.92 474 VAL B O 1
ATOM 3973 N N . ILE B 1 80 ? 33.718 -6.239 -27.534 1.00 31.54 475 ILE B N 1
ATOM 3974 C CA . ILE B 1 80 ? 34.320 -7.295 -28.335 1.00 36.41 475 ILE B CA 1
ATOM 3975 C C . ILE B 1 80 ? 33.313 -7.725 -29.381 1.00 34.93 475 ILE B C 1
ATOM 3976 O O . ILE B 1 80 ? 32.156 -7.976 -29.044 1.00 35.40 475 ILE B O 1
ATOM 3981 N N . ASP B 1 81 ? 33.731 -7.808 -30.645 1.00 39.73 476 ASP B N 1
ATOM 3982 C CA . ASP B 1 81 ? 32.766 -7.892 -31.739 1.00 49.44 476 ASP B CA 1
ATOM 3983 C C . ASP B 1 81 ? 32.453 -9.319 -32.093 1.00 56.38 476 ASP B C 1
ATOM 3984 O O . ASP B 1 81 ? 31.453 -9.590 -32.758 1.00 63.22 476 ASP B O 1
ATOM 3989 N N . THR B 1 82 ? 33.286 -10.239 -31.633 1.00 55.44 477 THR B N 1
ATOM 3990 C CA . THR B 1 82 ? 33.016 -11.633 -31.898 1.00 65.35 477 THR B CA 1
ATOM 3991 C C . THR B 1 82 ? 31.913 -12.120 -30.974 1.00 72.62 477 THR B C 1
ATOM 3992 O O . THR B 1 82 ? 31.874 -11.756 -29.800 1.00 70.63 477 THR B O 1
ATOM 3996 N N . PRO B 1 83 ? 31.012 -12.950 -31.505 1.00 84.07 478 PRO B N 1
ATOM 3997 C CA . PRO B 1 83 ? 29.856 -13.459 -30.764 1.00 90.49 478 PRO B CA 1
ATOM 3998 C C . PRO B 1 83 ? 30.127 -14.842 -30.192 1.00 96.97 478 PRO B C 1
ATOM 3999 O O . PRO B 1 83 ? 29.278 -15.381 -29.479 1.00 101.14 478 PRO B O 1
ATOM 4003 N N . GLY B 1 84 ? 31.296 -15.402 -30.496 1.00 97.16 479 GLY B N 1
ATOM 4004 C CA . GLY B 1 84 ? 31.578 -16.790 -30.170 1.00 95.15 479 GLY B CA 1
ATOM 4005 C C . GLY B 1 84 ? 32.170 -16.982 -28.791 1.00 92.45 479 GLY B C 1
ATOM 4006 O O . GLY B 1 84 ? 31.774 -16.291 -27.854 1.00 97.50 479 GLY B O 1
ATOM 4007 N N . HIS B 1 85 ? 33.127 -17.891 -28.647 1.00 85.35 480 HIS B N 1
ATOM 4008 C CA . HIS B 1 85 ? 33.687 -18.122 -27.324 1.00 83.85 480 HIS B CA 1
ATOM 4009 C C . HIS B 1 85 ? 34.970 -17.328 -27.126 1.00 73.93 480 HIS B C 1
ATOM 4010 O O . HIS B 1 85 ? 35.767 -17.630 -26.234 1.00 65.96 480 HIS B O 1
ATOM 4017 N N . GLU B 1 86 ? 35.157 -16.308 -27.962 1.00 68.76 481 GLU B N 1
ATOM 4018 C CA . GLU B 1 86 ? 36.390 -15.527 -27.965 1.00 59.20 481 GLU B CA 1
ATOM 4019 C C . GLU B 1 86 ? 36.574 -14.757 -26.666 1.00 45.43 481 GLU B C 1
ATOM 4020 O O . GLU B 1 86 ? 37.696 -14.543 -26.222 1.00 37.82 481 GLU B O 1
ATOM 4026 N N . SER B 1 87 ? 35.475 -14.333 -26.056 1.00 39.44 482 SER B N 1
ATOM 4027 C CA . SER B 1 87 ? 35.576 -13.591 -24.810 1.00 43.95 482 SER B CA 1
ATOM 4028 C C . SER B 1 87 ? 36.008 -14.488 -23.656 1.00 41.98 482 SER B C 1
ATOM 4029 O O . SER B 1 87 ? 36.321 -13.999 -22.572 1.00 41.23 482 SER B O 1
ATOM 4032 N N . PHE B 1 88 ? 36.035 -15.797 -23.900 1.00 41.05 483 PHE B N 1
ATOM 4033 C CA . PHE B 1 88 ? 36.375 -16.771 -22.869 1.00 34.79 483 PHE B CA 1
ATOM 4034 C C . PHE B 1 88 ? 37.598 -17.614 -23.242 1.00 33.57 483 PHE B C 1
ATOM 4035 O O . PHE B 1 88 ? 37.711 -18.781 -22.867 1.00 32.69 483 PHE B O 1
ATOM 4043 N N . SER B 1 89 ? 38.505 -16.984 -23.985 1.00 29.17 484 SER B N 1
ATOM 4044 C CA . SER B 1 89 ? 39.706 -17.617 -24.497 1.00 28.81 484 SER B CA 1
ATOM 4045 C C . SER B 1 89 ? 40.730 -17.847 -23.398 1.00 30.84 484 SER B C 1
ATOM 4046 O O . SER B 1 89 ? 41.519 -18.795 -23.456 1.00 32.47 484 SER B O 1
ATOM 4049 N N . ASN B 1 90 ? 40.744 -16.960 -22.408 1.00 34.67 485 ASN B N 1
ATOM 4050 C CA . ASN B 1 90 ? 41.681 -17.122 -21.311 1.00 36.41 485 ASN B CA 1
ATOM 4051 C C . ASN B 1 90 ? 41.091 -18.006 -20.209 1.00 34.35 485 ASN B C 1
ATOM 4052 O O . ASN B 1 90 ? 39.912 -18.375 -20.260 1.00 34.33 485 ASN B O 1
ATOM 4057 N N . LEU B 1 91 ? 41.918 -18.360 -19.226 1.00 37.73 486 LEU B N 1
ATOM 4058 C CA . LEU B 1 91 ? 41.445 -19.133 -18.085 1.00 35.91 486 LEU B CA 1
ATOM 4059 C C . LEU B 1 91 ? 40.417 -18.317 -17.324 1.00 34.41 486 LEU B C 1
ATOM 4060 O O . LEU B 1 91 ? 40.528 -17.095 -17.246 1.00 34.84 486 LEU B O 1
ATOM 4065 N N . ARG B 1 92 ? 39.430 -18.993 -16.746 1.00 34.08 487 ARG B N 1
ATOM 4066 C CA . ARG B 1 92 ? 38.320 -18.306 -16.094 1.00 35.61 487 ARG B CA 1
ATOM 4067 C C . ARG B 1 92 ? 38.852 -17.443 -14.954 1.00 36.64 487 ARG B C 1
ATOM 4068 O O . ARG B 1 92 ? 38.277 -16.404 -14.617 1.00 35.83 487 ARG B O 1
ATOM 4076 N N . SER B 1 93 ? 39.978 -17.866 -14.388 1.00 37.44 488 SER B N 1
ATOM 4077 C CA . SER B 1 93 ? 40.607 -17.133 -13.303 1.00 39.85 488 SER B CA 1
ATOM 4078 C C . SER B 1 93 ? 41.044 -15.726 -13.740 1.00 41.48 488 SER B C 1
ATOM 4079 O O . SER B 1 93 ? 41.215 -14.837 -12.910 1.00 41.11 488 SER B O 1
ATOM 4082 N N . ARG B 1 94 ? 41.247 -15.526 -15.038 1.00 36.99 489 ARG B N 1
ATOM 4083 C CA . ARG B 1 94 ? 41.584 -14.203 -15.555 1.00 32.18 489 ARG B CA 1
ATOM 4084 C C . ARG B 1 94 ? 40.447 -13.590 -16.359 1.00 32.74 489 ARG B C 1
ATOM 4085 O O . ARG B 1 94 ? 40.646 -12.590 -17.042 1.00 32.30 489 ARG B O 1
ATOM 4093 N N . GLY B 1 95 ? 39.269 -14.201 -16.284 1.00 30.26 490 GLY B N 1
ATOM 4094 C CA . GLY B 1 95 ? 38.152 -13.787 -17.110 1.00 26.55 490 GLY B CA 1
ATOM 4095 C C . GLY B 1 95 ? 37.885 -12.301 -17.174 1.00 29.59 490 GLY B C 1
ATOM 4096 O O . GLY B 1 95 ? 37.751 -11.754 -18.259 1.00 37.47 490 GLY B O 1
ATOM 4097 N N . SER B 1 96 ? 37.837 -11.643 -16.022 1.00 30.92 491 SER B N 1
ATOM 4098 C CA . SER B 1 96 ? 37.446 -10.233 -15.947 1.00 32.63 491 SER B CA 1
ATOM 4099 C C . SER B 1 96 ? 38.504 -9.326 -16.540 1.00 34.04 491 SER B C 1
ATOM 4100 O O . SER B 1 96 ? 38.253 -8.155 -16.803 1.00 38.88 491 SER B O 1
ATOM 4103 N N . SER B 1 97 ? 39.708 -9.857 -16.696 1.00 35.44 492 SER B N 1
ATOM 4104 C CA . SER B 1 97 ? 40.762 -9.130 -17.373 1.00 41.04 492 SER B CA 1
ATOM 4105 C C . SER B 1 97 ? 40.408 -8.952 -18.848 1.00 43.77 492 SER B C 1
ATOM 4106 O O . SER B 1 97 ? 40.745 -7.938 -19.453 1.00 47.35 492 SER B O 1
ATOM 4109 N N . LEU B 1 98 ? 39.712 -9.940 -19.413 1.00 40.94 493 LEU B N 1
ATOM 4110 C CA . LEU B 1 98 ? 39.349 -9.947 -20.836 1.00 36.16 493 LEU B CA 1
ATOM 4111 C C . LEU B 1 98 ? 37.964 -9.351 -21.072 1.00 36.49 493 LEU B C 1
ATOM 4112 O O . LEU B 1 98 ? 37.755 -8.616 -22.038 1.00 36.68 493 LEU B O 1
ATOM 4117 N N . CYS B 1 99 ? 37.023 -9.676 -20.190 1.00 32.13 494 CYS B N 1
ATOM 4118 C CA . CYS B 1 99 ? 35.662 -9.188 -20.334 1.00 34.66 494 CYS B CA 1
ATOM 4119 C C . CYS B 1 99 ? 34.999 -8.993 -18.967 1.00 32.73 494 CYS B C 1
ATOM 4120 O O . CYS B 1 99 ? 34.871 -9.935 -18.189 1.00 32.12 494 CYS B O 1
ATOM 4123 N N . ASN B 1 100 ? 34.563 -7.769 -18.692 1.00 30.20 495 ASN B N 1
ATOM 4124 C CA . ASN B 1 100 ? 33.968 -7.449 -17.403 1.00 28.07 495 ASN B CA 1
ATOM 4125 C C . ASN B 1 100 ? 32.525 -7.925 -17.252 1.00 30.79 495 ASN B C 1
ATOM 4126 O O . ASN B 1 100 ? 32.113 -8.317 -16.165 1.00 33.38 495 ASN B O 1
ATOM 4131 N N . ILE B 1 101 ? 31.761 -7.885 -18.341 1.00 31.64 496 ILE B N 1
ATOM 4132 C CA . ILE B 1 101 ? 30.354 -8.280 -18.305 1.00 31.93 496 ILE B CA 1
ATOM 4133 C C . ILE B 1 101 ? 29.840 -8.711 -19.670 1.00 28.16 496 ILE B C 1
ATOM 4134 O O . ILE B 1 101 ? 30.237 -8.147 -20.683 1.00 27.75 496 ILE B O 1
ATOM 4139 N N . ALA B 1 102 ? 28.985 -9.731 -19.701 1.00 30.40 497 ALA B N 1
ATOM 4140 C CA . ALA B 1 102 ? 28.441 -10.236 -20.963 1.00 29.34 497 ALA B CA 1
ATOM 4141 C C . ALA B 1 102 ? 26.984 -9.846 -21.205 1.00 27.79 497 ALA B C 1
ATOM 4142 O O . ALA B 1 102 ? 26.212 -9.606 -20.273 1.00 27.09 497 ALA B O 1
ATOM 4144 N N . ILE B 1 103 ? 26.616 -9.772 -22.474 1.00 27.44 498 ILE B N 1
ATOM 4145 C CA . ILE B 1 103 ? 25.240 -9.500 -22.841 1.00 23.98 498 ILE B CA 1
ATOM 4146 C C . ILE B 1 103 ? 24.691 -10.698 -23.565 1.00 22.01 498 ILE B C 1
ATOM 4147 O O . ILE B 1 103 ? 25.111 -11.003 -24.677 1.00 25.63 498 ILE B O 1
ATOM 4152 N N . LEU B 1 104 ? 23.774 -11.390 -22.915 1.00 19.39 499 LEU B N 1
ATOM 4153 C CA . LEU B 1 104 ? 23.162 -12.557 -23.504 1.00 24.56 499 LEU B CA 1
ATOM 4154 C C . LEU B 1 104 ? 21.907 -12.169 -24.259 1.00 26.68 499 LEU B C 1
ATOM 4155 O O . LEU B 1 104 ? 20.900 -11.804 -23.667 1.00 27.77 499 LEU B O 1
ATOM 4160 N N . VAL B 1 105 ? 21.962 -12.273 -25.576 1.00 26.10 500 VAL B N 1
ATOM 4161 C CA . VAL B 1 105 ? 20.837 -11.864 -26.389 1.00 28.28 500 VAL B CA 1
ATOM 4162 C C . VAL B 1 105 ? 19.815 -12.980 -26.511 1.00 29.85 500 VAL B C 1
ATOM 4163 O O . VAL B 1 105 ? 20.151 -14.124 -26.807 1.00 34.00 500 VAL B O 1
ATOM 4167 N N . ILE B 1 106 ? 18.565 -12.641 -26.233 1.00 26.59 501 ILE B N 1
ATOM 4168 C CA . ILE B 1 106 ? 17.460 -13.586 -26.283 1.00 27.03 501 ILE B CA 1
ATOM 4169 C C . ILE B 1 106 ? 16.334 -13.038 -27.144 1.00 27.78 501 ILE B C 1
ATOM 4170 O O . ILE B 1 106 ? 15.887 -11.929 -26.941 1.00 29.88 501 ILE B O 1
ATOM 4175 N N . ASP B 1 107 ? 15.888 -13.819 -28.112 1.00 26.42 502 ASP B N 1
ATOM 4176 C CA . ASP B 1 107 ? 14.793 -13.427 -28.983 1.00 24.27 502 ASP B CA 1
ATOM 4177 C C . ASP B 1 107 ? 13.449 -13.547 -28.248 1.00 25.92 502 ASP B C 1
ATOM 4178 O O . ASP B 1 107 ? 13.053 -14.637 -27.855 1.00 31.79 502 ASP B O 1
ATOM 4183 N N . ILE B 1 108 ? 12.746 -12.433 -28.062 1.00 25.63 503 ILE B N 1
ATOM 4184 C CA . ILE B 1 108 ? 11.485 -12.440 -27.309 1.00 25.83 503 ILE B CA 1
ATOM 4185 C C . ILE B 1 108 ? 10.382 -13.172 -28.060 1.00 30.16 503 ILE B C 1
ATOM 4186 O O . ILE B 1 108 ? 9.397 -13.639 -27.473 1.00 31.83 503 ILE B O 1
ATOM 4191 N N . MET B 1 109 ? 10.556 -13.289 -29.367 1.00 33.05 504 MET B N 1
ATOM 4192 C CA . MET B 1 109 ? 9.499 -13.851 -30.178 1.00 35.61 504 MET B CA 1
ATOM 4193 C C . MET B 1 109 ? 9.553 -15.359 -30.131 1.00 40.30 504 MET B C 1
ATOM 4194 O O . MET B 1 109 ? 8.546 -15.991 -29.826 1.00 45.65 504 MET B O 1
ATOM 4199 N N . HIS B 1 110 ? 10.717 -15.945 -30.399 1.00 41.22 505 HIS B N 1
ATOM 4200 C CA . HIS B 1 110 ? 10.795 -17.402 -30.381 1.00 41.07 505 HIS B CA 1
ATOM 4201 C C . HIS B 1 110 ? 11.594 -18.010 -29.230 1.00 35.79 505 HIS B C 1
ATOM 4202 O O . HIS B 1 110 ? 12.007 -19.162 -29.310 1.00 37.58 505 HIS B O 1
ATOM 4209 N N . GLY B 1 111 ? 11.771 -17.246 -28.153 1.00 38.13 506 GLY B N 1
ATOM 4210 C CA . GLY B 1 111 ? 12.341 -17.768 -26.918 1.00 43.51 506 GLY B CA 1
ATOM 4211 C C . GLY B 1 111 ? 13.767 -18.295 -26.973 1.00 51.23 506 GLY B C 1
ATOM 4212 O O . GLY B 1 111 ? 14.566 -17.855 -27.806 1.00 52.67 506 GLY B O 1
ATOM 4213 N N . LEU B 1 112 ? 14.106 -19.191 -26.044 1.00 57.13 507 LEU B N 1
ATOM 4214 C CA . LEU B 1 112 ? 15.441 -19.793 -25.991 1.00 59.86 507 LEU B CA 1
ATOM 4215 C C . LEU B 1 112 ? 15.768 -20.671 -27.208 1.00 62.49 507 LEU B C 1
ATOM 4216 O O . LEU B 1 112 ? 15.019 -21.594 -27.533 1.00 71.20 507 LEU B O 1
ATOM 4221 N N . GLU B 1 113 ? 16.890 -20.395 -27.869 1.00 55.89 508 GLU B N 1
ATOM 4222 C CA . GLU B 1 113 ? 17.447 -21.307 -28.871 1.00 59.55 508 GLU B CA 1
ATOM 4223 C C . GLU B 1 113 ? 18.390 -22.273 -28.144 1.00 69.04 508 GLU B C 1
ATOM 4224 O O . GLU B 1 113 ? 18.565 -22.165 -26.930 1.00 75.65 508 GLU B O 1
ATOM 4230 N N . GLN B 1 114 ? 18.978 -23.230 -28.852 1.00 67.16 509 GLN B N 1
ATOM 4231 C CA . GLN B 1 114 ? 19.903 -24.152 -28.196 1.00 68.50 509 GLN B CA 1
ATOM 4232 C C . GLN B 1 114 ? 21.191 -23.411 -27.853 1.00 57.31 509 GLN B C 1
ATOM 4233 O O . GLN B 1 114 ? 21.763 -23.560 -26.759 1.00 55.16 509 GLN B O 1
ATOM 4239 N N . GLN B 1 115 ? 21.606 -22.585 -28.807 1.00 54.86 510 GLN B N 1
ATOM 4240 C CA . GLN B 1 115 ? 22.793 -21.755 -28.701 1.00 57.16 510 GLN B CA 1
ATOM 4241 C C . GLN B 1 115 ? 22.797 -20.973 -27.397 1.00 61.24 510 GLN B C 1
ATOM 4242 O O . GLN B 1 115 ? 23.813 -20.886 -26.697 1.00 65.70 510 GLN B O 1
ATOM 4248 N N . THR B 1 116 ? 21.627 -20.441 -27.065 1.00 57.62 511 THR B N 1
ATOM 4249 C CA . THR B 1 116 ? 21.442 -19.635 -25.872 1.00 49.69 511 THR B CA 1
ATOM 4250 C C . THR B 1 116 ? 21.604 -20.463 -24.612 1.00 41.69 511 THR B C 1
ATOM 4251 O O . THR B 1 116 ? 22.244 -20.032 -23.670 1.00 41.28 511 THR B O 1
ATOM 4255 N N . ILE B 1 117 ? 21.026 -21.655 -24.605 1.00 41.62 512 ILE B N 1
ATOM 4256 C CA . ILE B 1 117 ? 21.119 -22.539 -23.455 1.00 43.69 512 ILE B CA 1
ATOM 4257 C C . ILE B 1 117 ? 22.568 -22.915 -23.187 1.00 42.42 512 ILE B C 1
ATOM 4258 O O . ILE B 1 117 ? 23.054 -22.850 -22.042 1.00 42.39 512 ILE B O 1
ATOM 4263 N N . GLU B 1 118 ? 23.276 -23.274 -24.247 1.00 42.45 513 GLU B N 1
ATOM 4264 C CA . GLU B 1 118 ? 24.682 -23.616 -24.129 1.00 53.30 513 GLU B CA 1
ATOM 4265 C C . GLU B 1 118 ? 25.473 -22.408 -23.637 1.00 55.89 513 GLU B C 1
ATOM 4266 O O . GLU B 1 118 ? 26.374 -22.539 -22.813 1.00 52.23 513 GLU B O 1
ATOM 4272 N N . SER B 1 119 ? 25.118 -21.228 -24.134 1.00 53.39 514 SER B N 1
ATOM 4273 C CA . SER B 1 119 ? 25.777 -20.001 -23.712 1.00 42.89 514 SER B CA 1
ATOM 4274 C C . SER B 1 119 ? 25.556 -19.783 -22.222 1.00 38.06 514 SER B C 1
ATOM 4275 O O . SER B 1 119 ? 26.459 -19.359 -21.508 1.00 38.62 514 SER B O 1
ATOM 4278 N N . ILE B 1 120 ? 24.348 -20.078 -21.758 1.00 35.62 515 ILE B N 1
ATOM 4279 C CA . ILE B 1 120 ? 24.024 -19.934 -20.349 1.00 40.26 515 ILE B CA 1
ATOM 4280 C C . ILE B 1 120 ? 24.881 -20.861 -19.494 1.00 40.59 515 ILE B C 1
ATOM 4281 O O . ILE B 1 120 ? 25.354 -20.474 -18.431 1.00 36.86 515 ILE B O 1
ATOM 4286 N N . LYS B 1 121 ? 25.077 -22.089 -19.962 1.00 40.81 516 LYS B N 1
ATOM 4287 C CA . LYS B 1 121 ? 25.915 -23.040 -19.245 1.00 39.98 516 LYS B CA 1
ATOM 4288 C C . LYS B 1 121 ? 27.354 -22.547 -19.183 1.00 36.75 516 LYS B C 1
ATOM 4289 O O . LYS B 1 121 ? 28.013 -22.647 -18.153 1.00 39.95 516 LYS B O 1
ATOM 4295 N N . LEU B 1 122 ? 27.830 -22.005 -20.296 1.00 35.09 517 LEU B N 1
ATOM 4296 C CA . LEU B 1 122 ? 29.194 -21.510 -20.373 1.00 32.87 517 LEU B CA 1
ATOM 4297 C C . LEU B 1 122 ? 29.402 -20.359 -19.404 1.00 31.53 517 LEU B C 1
ATOM 4298 O O . LEU B 1 122 ? 30.421 -20.285 -18.725 1.00 30.40 517 LEU B O 1
ATOM 4303 N N . LEU B 1 123 ? 28.422 -19.467 -19.333 1.00 35.32 518 LEU B N 1
ATOM 4304 C CA . LEU B 1 123 ? 28.510 -18.322 -18.440 1.00 35.83 518 LEU B CA 1
ATOM 4305 C C . LEU B 1 123 ? 28.565 -18.755 -16.983 1.00 36.36 518 LEU B C 1
ATOM 4306 O O . LEU B 1 123 ? 29.335 -18.213 -16.198 1.00 34.24 518 LEU B O 1
ATOM 4311 N N . ARG B 1 124 ? 27.748 -19.737 -16.624 1.00 42.67 519 ARG B N 1
ATOM 4312 C CA . ARG B 1 124 ? 27.732 -20.227 -15.255 1.00 45.75 519 ARG B CA 1
ATOM 4313 C C . ARG B 1 124 ? 29.071 -20.850 -14.877 1.00 43.07 519 ARG B C 1
ATOM 4314 O O . ARG B 1 124 ? 29.586 -20.617 -13.788 1.00 41.65 519 ARG B O 1
ATOM 4322 N N . ASP B 1 125 ? 29.630 -21.639 -15.789 1.00 41.89 520 ASP B N 1
ATOM 4323 C CA . ASP B 1 125 ? 30.919 -22.283 -15.559 1.00 44.84 520 ASP B CA 1
ATOM 4324 C C . ASP B 1 125 ? 32.050 -21.268 -15.428 1.00 43.56 520 ASP B C 1
ATOM 4325 O O . ASP B 1 125 ? 32.917 -21.390 -14.566 1.00 40.01 520 ASP B O 1
ATOM 4330 N N . ARG B 1 126 ? 32.018 -20.259 -16.289 1.00 41.09 521 ARG B N 1
ATOM 4331 C CA . ARG B 1 126 ? 32.977 -19.164 -16.254 1.00 32.56 521 ARG B CA 1
ATOM 4332 C C . ARG B 1 126 ? 32.777 -18.313 -15.008 1.00 32.07 521 ARG B C 1
ATOM 4333 O O . ARG B 1 126 ? 33.681 -17.607 -14.576 1.00 34.61 521 ARG B O 1
ATOM 4341 N N . LYS B 1 127 ? 31.571 -18.369 -14.453 1.00 43.04 522 LYS B N 1
ATOM 4342 C CA . LYS B 1 127 ? 31.194 -17.513 -13.340 1.00 45.47 522 LYS B CA 1
ATOM 4343 C C . LYS B 1 127 ? 31.268 -16.055 -13.766 1.00 40.35 522 LYS B C 1
ATOM 4344 O O . LYS B 1 127 ? 31.662 -15.185 -12.997 1.00 40.45 522 LYS B O 1
ATOM 4350 N N . ALA B 1 128 ? 30.888 -15.806 -15.013 1.00 36.43 523 ALA B N 1
ATOM 4351 C CA . ALA B 1 128 ? 30.936 -14.466 -15.582 1.00 35.12 523 ALA B CA 1
ATOM 4352 C C . ALA B 1 128 ? 29.625 -13.719 -15.382 1.00 38.91 523 ALA B C 1
ATOM 4353 O O . ALA B 1 128 ? 28.545 -14.268 -15.609 1.00 40.68 523 ALA B O 1
ATOM 4355 N N . PRO B 1 129 ? 29.715 -12.455 -14.944 1.00 39.04 524 PRO B N 1
ATOM 4356 C CA . PRO B 1 129 ? 28.490 -11.665 -14.832 1.00 35.76 524 PRO B CA 1
ATOM 4357 C C . PRO B 1 129 ? 27.917 -11.316 -16.202 1.00 29.32 524 PRO B C 1
ATOM 4358 O O . PRO B 1 129 ? 28.657 -11.111 -17.168 1.00 25.60 524 PRO B O 1
ATOM 4362 N N . PHE B 1 130 ? 26.596 -11.265 -16.280 1.00 31.04 525 PHE B N 1
ATOM 4363 C CA . PHE B 1 130 ? 25.938 -10.942 -17.528 1.00 31.78 525 PHE B CA 1
ATOM 4364 C C . PHE B 1 130 ? 24.551 -10.380 -17.311 1.00 30.67 525 PHE B C 1
ATOM 4365 O O . PHE B 1 130 ? 23.949 -10.535 -16.243 1.00 31.24 525 PHE B O 1
ATOM 4373 N N . VAL B 1 131 ? 24.063 -9.696 -18.333 1.00 26.50 526 VAL B N 1
ATOM 4374 C CA . VAL B 1 131 ? 22.693 -9.244 -18.354 1.00 24.88 526 VAL B CA 1
ATOM 4375 C C . VAL B 1 131 ? 22.062 -9.857 -19.568 1.00 25.23 526 VAL B C 1
ATOM 4376 O O . VAL B 1 131 ? 22.751 -10.475 -20.381 1.00 28.10 526 VAL B O 1
ATOM 4380 N N . VAL B 1 132 ? 20.745 -9.750 -19.650 1.00 25.99 527 VAL B N 1
ATOM 4381 C CA . VAL B 1 132 ? 19.999 -10.287 -20.774 1.00 23.59 527 VAL B CA 1
ATOM 4382 C C . VAL B 1 132 ? 19.508 -9.145 -21.624 1.00 23.85 527 VAL B C 1
ATOM 4383 O O . VAL B 1 132 ? 18.990 -8.162 -21.108 1.00 26.32 527 VAL B O 1
ATOM 4387 N N . ALA B 1 133 ? 19.735 -9.237 -22.924 1.00 26.27 528 ALA B N 1
ATOM 4388 C CA . ALA B 1 133 ? 19.084 -8.334 -23.851 1.00 23.50 528 ALA B CA 1
ATOM 4389 C C . ALA B 1 133 ? 17.936 -9.081 -24.485 1.00 22.26 528 ALA B C 1
ATOM 4390 O O . ALA B 1 133 ? 18.156 -9.950 -25.307 1.00 23.68 528 ALA B O 1
ATOM 4392 N N . LEU B 1 134 ? 16.714 -8.757 -24.073 1.00 25.22 529 LEU B N 1
ATOM 4393 C CA . LEU B 1 134 ? 15.515 -9.399 -24.617 1.00 24.40 529 LEU B CA 1
ATOM 4394 C C . LEU B 1 134 ? 15.095 -8.654 -25.872 1.00 22.15 529 LEU B C 1
ATOM 4395 O O . LEU B 1 134 ? 14.367 -7.673 -25.825 1.00 23.46 529 LEU B O 1
ATOM 4400 N N . ASN B 1 135 ? 15.650 -9.104 -26.988 1.00 21.74 530 ASN B N 1
ATOM 4401 C CA . ASN B 1 135 ? 15.590 -8.428 -28.280 1.00 22.68 530 ASN B CA 1
ATOM 4402 C C . ASN B 1 135 ? 14.322 -8.627 -29.113 1.00 26.10 530 ASN B C 1
ATOM 4403 O O . ASN B 1 135 ? 13.496 -9.481 -28.817 1.00 23.24 530 ASN B O 1
ATOM 4408 N N . LYS B 1 136 ? 14.226 -7.850 -30.190 1.00 29.78 531 LYS B N 1
ATOM 4409 C CA . LYS B 1 136 ? 13.126 -7.914 -31.154 1.00 29.04 531 LYS B CA 1
ATOM 4410 C C . LYS B 1 136 ? 11.725 -7.552 -30.648 1.00 30.72 531 LYS B C 1
ATOM 4411 O O . LYS B 1 136 ? 10.734 -8.115 -31.099 1.00 31.41 531 LYS B O 1
ATOM 4417 N N . ILE B 1 137 ? 11.645 -6.599 -29.728 1.00 28.42 532 ILE B N 1
ATOM 4418 C CA . ILE B 1 137 ? 10.355 -6.114 -29.261 1.00 27.54 532 ILE B CA 1
ATOM 4419 C C . ILE B 1 137 ? 9.571 -5.485 -30.415 1.00 25.28 532 ILE B C 1
ATOM 4420 O O . ILE B 1 137 ? 8.351 -5.384 -30.357 1.00 28.97 532 ILE B O 1
ATOM 4425 N N . ASP B 1 138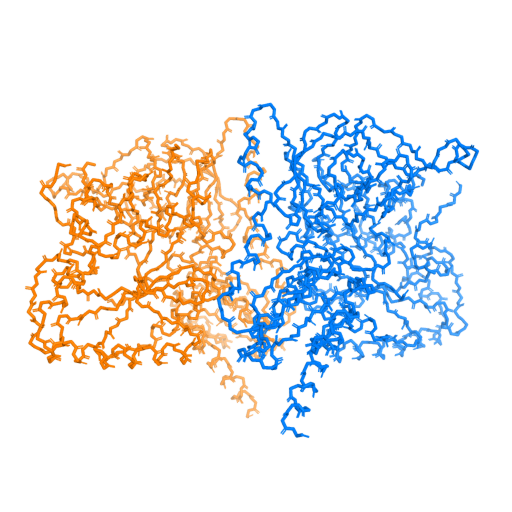 ? 10.279 -5.030 -31.444 1.00 26.45 533 ASP B N 1
ATOM 4426 C CA . ASP B 1 138 ? 9.632 -4.396 -32.580 1.00 30.21 533 ASP B CA 1
ATOM 4427 C C . ASP B 1 138 ? 8.705 -5.359 -33.327 1.00 35.03 533 ASP B C 1
ATOM 4428 O O . ASP B 1 138 ? 7.865 -4.928 -34.122 1.00 38.35 533 ASP B O 1
ATOM 4433 N N . ARG B 1 139 ? 8.836 -6.652 -33.054 1.00 29.39 534 ARG B N 1
ATOM 4434 C CA . ARG B 1 139 ? 8.013 -7.654 -33.725 1.00 28.12 534 ARG B CA 1
ATOM 4435 C C . ARG B 1 139 ? 6.699 -7.879 -32.997 1.00 32.34 534 ARG B C 1
ATOM 4436 O O . ARG B 1 139 ? 5.833 -8.590 -33.493 1.00 35.66 534 ARG B O 1
ATOM 4444 N N . LEU B 1 140 ? 6.549 -7.279 -31.821 1.00 28.83 535 LEU B N 1
ATOM 4445 C CA . LEU B 1 140 ? 5.264 -7.311 -31.139 1.00 26.32 535 LEU B CA 1
ATOM 4446 C C . LEU B 1 140 ? 4.251 -6.593 -32.027 1.00 31.84 535 LEU B C 1
ATOM 4447 O O . LEU B 1 140 ? 4.543 -5.537 -32.584 1.00 36.16 535 LEU B O 1
ATOM 4452 N N . TYR B 1 141 ? 3.062 -7.163 -32.153 1.00 34.91 536 TYR B N 1
ATOM 4453 C CA . TYR B 1 141 ? 2.077 -6.701 -33.121 1.00 32.97 536 TYR B CA 1
ATOM 4454 C C . TYR B 1 141 ? 1.585 -5.280 -32.829 1.00 29.95 536 TYR B C 1
ATOM 4455 O O . TYR B 1 141 ? 1.231 -4.968 -31.692 1.00 34.83 536 TYR B O 1
ATOM 4464 N N . ASP B 1 142 ? 1.607 -4.426 -33.852 1.00 29.96 537 ASP B N 1
ATOM 4465 C CA . ASP B 1 142 ? 1.236 -3.019 -33.708 1.00 37.72 537 ASP B CA 1
ATOM 4466 C C . ASP B 1 142 ? 2.171 -2.262 -32.787 1.00 38.19 537 ASP B C 1
ATOM 4467 O O . ASP B 1 142 ? 1.759 -1.308 -32.130 1.00 37.82 537 ASP B O 1
ATOM 4472 N N . TRP B 1 143 ? 3.426 -2.688 -32.726 1.00 31.43 538 TRP B N 1
ATOM 4473 C CA . TRP B 1 143 ? 4.420 -1.915 -32.017 1.00 25.81 538 TRP B CA 1
ATOM 4474 C C . TRP B 1 143 ? 4.573 -0.566 -32.718 1.00 29.66 538 TRP B C 1
ATOM 4475 O O . TRP B 1 143 ? 4.788 -0.510 -33.932 1.00 34.96 538 TRP B O 1
ATOM 4486 N N . LYS B 1 144 ? 4.426 0.519 -31.963 1.00 31.24 539 LYS B N 1
ATOM 4487 C CA . LYS B 1 144 ? 4.632 1.838 -32.523 1.00 29.07 539 LYS B CA 1
ATOM 4488 C C . LYS B 1 144 ? 5.966 2.321 -32.042 1.00 28.24 539 LYS B C 1
ATOM 4489 O O . LYS B 1 144 ? 6.144 2.593 -30.863 1.00 34.24 539 LYS B O 1
ATOM 4495 N N . ALA B 1 145 ? 6.914 2.413 -32.961 1.00 26.74 540 ALA B N 1
ATOM 4496 C CA . ALA B 1 145 ? 8.299 2.626 -32.579 1.00 27.90 540 ALA B CA 1
ATOM 4497 C C . ALA B 1 145 ? 8.677 4.099 -32.481 1.00 34.88 540 ALA B C 1
ATOM 4498 O O . ALA B 1 145 ? 8.210 4.938 -33.254 1.00 34.77 540 ALA B O 1
ATOM 4500 N N . ILE B 1 146 ? 9.512 4.398 -31.492 1.00 33.72 541 ILE B N 1
ATOM 4501 C CA . ILE B 1 146 ? 10.204 5.672 -31.401 1.00 31.64 541 ILE B CA 1
ATOM 4502 C C . ILE B 1 146 ? 11.695 5.399 -31.435 1.00 32.51 541 ILE B C 1
ATOM 4503 O O . ILE B 1 146 ? 12.244 4.929 -30.449 1.00 32.95 541 ILE B O 1
ATOM 4508 N N . PRO B 1 147 ? 12.359 5.719 -32.555 1.00 32.17 542 PRO B N 1
ATOM 4509 C CA . PRO B 1 147 ? 13.781 5.408 -32.742 1.00 32.68 542 PRO B CA 1
ATOM 4510 C C . PRO B 1 147 ? 14.683 5.824 -31.574 1.00 32.28 542 PRO B C 1
ATOM 4511 O O . PRO B 1 147 ? 14.598 6.970 -31.116 1.00 31.43 542 PRO B O 1
ATOM 4515 N N . ASN B 1 148 ? 15.512 4.889 -31.110 1.00 28.15 543 ASN B N 1
ATOM 4516 C CA . ASN B 1 148 ? 16.513 5.143 -30.082 1.00 27.30 543 ASN B CA 1
ATOM 4517 C C . ASN B 1 148 ? 15.952 5.644 -28.773 1.00 27.09 543 ASN B C 1
ATOM 4518 O O . ASN B 1 148 ? 16.643 6.328 -28.019 1.00 31.21 543 ASN B O 1
ATOM 4523 N N . ASN B 1 149 ? 14.703 5.301 -28.495 1.00 25.51 544 ASN B N 1
ATOM 4524 C CA . ASN B 1 149 ? 14.069 5.733 -27.263 1.00 29.34 544 ASN B CA 1
ATOM 4525 C C . ASN B 1 149 ? 14.424 4.804 -26.130 1.00 30.39 544 ASN B C 1
ATOM 4526 O O . ASN B 1 149 ? 14.891 3.700 -26.367 1.00 27.94 544 ASN B O 1
ATOM 4531 N N . SER B 1 150 ? 14.221 5.251 -24.896 1.00 30.06 545 SER B N 1
ATOM 4532 C CA . SER B 1 150 ? 14.379 4.353 -23.763 1.00 27.98 545 SER B CA 1
ATOM 4533 C C . SER B 1 150 ? 13.177 3.412 -23.782 1.00 34.12 545 SER B C 1
ATOM 4534 O O . SER B 1 150 ? 12.142 3.727 -24.377 1.00 31.57 545 SER B O 1
ATOM 4537 N N . PHE B 1 151 ? 13.309 2.248 -23.162 1.00 31.44 546 PHE B N 1
ATOM 4538 C CA . PHE B 1 151 ? 12.209 1.301 -23.146 1.00 27.96 546 PHE B CA 1
ATOM 4539 C C . PHE B 1 151 ? 10.935 1.794 -22.450 1.00 30.00 546 PHE B C 1
ATOM 4540 O O . PHE B 1 151 ? 9.866 1.749 -23.034 1.00 33.15 546 PHE B O 1
ATOM 4548 N N . ARG B 1 152 ? 11.039 2.252 -21.208 1.00 28.76 547 ARG B N 1
ATOM 4549 C CA . ARG B 1 152 ? 9.836 2.551 -20.419 1.00 28.44 547 ARG B CA 1
ATOM 4550 C C . ARG B 1 152 ? 8.965 3.611 -21.073 1.00 30.15 547 ARG B C 1
ATOM 4551 O O . ARG B 1 152 ? 7.729 3.551 -21.001 1.00 32.19 547 ARG B O 1
ATOM 4559 N N . ASP B 1 153 ? 9.611 4.582 -21.709 1.00 27.27 548 ASP B N 1
ATOM 4560 C CA . ASP B 1 153 ? 8.876 5.639 -22.378 1.00 26.96 548 ASP B CA 1
ATOM 4561 C C . ASP B 1 153 ? 8.128 5.119 -23.610 1.00 29.24 548 ASP B C 1
ATOM 4562 O O . ASP B 1 153 ? 6.967 5.448 -23.823 1.00 29.45 548 ASP B O 1
ATOM 4567 N N . SER B 1 154 ? 8.795 4.307 -24.424 1.00 33.37 549 SER B N 1
ATOM 4568 C CA . SER B 1 154 ? 8.151 3.721 -25.593 1.00 31.42 549 SER B CA 1
ATOM 4569 C C . SER B 1 154 ? 7.026 2.795 -25.191 1.00 29.47 549 SER B C 1
ATOM 4570 O O . SER B 1 154 ? 6.005 2.714 -25.859 1.00 33.04 549 SER B O 1
ATOM 4573 N N . PHE B 1 155 ? 7.239 2.084 -24.096 1.00 27.65 550 PHE B N 1
ATOM 4574 C CA . PHE B 1 155 ? 6.310 1.082 -23.618 1.00 31.30 550 PHE B CA 1
ATOM 4575 C C . PHE B 1 155 ? 5.050 1.703 -23.076 1.00 30.93 550 PHE B C 1
ATOM 4576 O O . PHE B 1 155 ? 3.947 1.239 -23.355 1.00 33.26 550 PHE B O 1
ATOM 4584 N N . ALA B 1 156 ? 5.224 2.758 -22.291 1.00 32.21 551 ALA B N 1
ATOM 4585 C CA . ALA B 1 156 ? 4.090 3.477 -21.744 1.00 31.77 551 ALA B CA 1
ATOM 4586 C C . ALA B 1 156 ? 3.222 4.021 -22.868 1.00 40.86 551 ALA B C 1
ATOM 4587 O O . ALA B 1 156 ? 2.011 4.183 -22.701 1.00 48.32 551 ALA B O 1
ATOM 4589 N N . LYS B 1 157 ? 3.844 4.262 -24.021 1.00 39.96 552 LYS B N 1
ATOM 4590 C CA . LYS B 1 157 ? 3.162 4.827 -25.182 1.00 37.97 552 LYS B CA 1
ATOM 4591 C C . LYS B 1 157 ? 2.564 3.786 -26.128 1.00 39.74 552 LYS B C 1
ATOM 4592 O O . LYS B 1 157 ? 2.015 4.147 -27.164 1.00 42.06 552 LYS B O 1
ATOM 4598 N N . GLN B 1 158 ? 2.655 2.502 -25.794 1.00 35.75 553 GLN B N 1
ATOM 4599 C CA . GLN B 1 158 ? 2.034 1.503 -26.648 1.00 29.74 553 GLN B CA 1
ATOM 4600 C C . GLN B 1 158 ? 0.623 1.265 -26.178 1.00 36.88 553 GLN B C 1
ATOM 4601 O O . GLN B 1 158 ? 0.278 1.608 -25.053 1.00 36.42 553 GLN B O 1
ATOM 4607 N N . SER B 1 159 ? -0.184 0.655 -27.039 1.00 42.16 554 SER B N 1
ATOM 4608 C CA . SER B 1 159 ? -1.545 0.279 -26.684 1.00 42.22 554 SER B CA 1
ATOM 4609 C C . SER B 1 159 ? -1.520 -0.794 -25.604 1.00 40.55 554 SER B C 1
ATOM 4610 O O . SER B 1 159 ? -0.508 -1.461 -25.416 1.00 39.31 554 SER B O 1
ATOM 4613 N N . ARG B 1 160 ? -2.628 -0.967 -24.897 1.00 39.29 555 ARG B N 1
ATOM 4614 C CA . ARG B 1 160 ? -2.702 -2.018 -23.896 1.00 46.57 555 ARG B CA 1
ATOM 4615 C C . ARG B 1 160 ? -2.508 -3.369 -24.546 1.00 50.34 555 ARG B C 1
ATOM 4616 O O . ARG B 1 160 ? -1.961 -4.293 -23.941 1.00 50.70 555 ARG B O 1
ATOM 4624 N N . ALA B 1 161 ? -2.949 -3.473 -25.791 1.00 49.61 556 ALA B N 1
ATOM 4625 C CA . ALA B 1 161 ? -2.764 -4.697 -26.549 1.00 52.55 556 ALA B CA 1
ATOM 4626 C C . ALA B 1 161 ? -1.283 -5.058 -26.632 1.00 55.62 556 ALA B C 1
ATOM 4627 O O . ALA B 1 161 ? -0.858 -6.165 -26.234 1.00 61.64 556 ALA B O 1
ATOM 4629 N N . VAL B 1 162 ? -0.494 -4.107 -27.116 1.00 49.96 557 VAL B N 1
ATOM 4630 C CA . VAL B 1 162 ? 0.932 -4.323 -27.271 1.00 40.54 557 VAL B CA 1
ATOM 4631 C C . VAL B 1 162 ? 1.574 -4.698 -25.926 1.00 38.27 557 VAL B C 1
ATOM 4632 O O . VAL B 1 162 ? 2.316 -5.689 -25.835 1.00 38.19 557 VAL B O 1
ATOM 4636 N N . GLN B 1 163 ? 1.204 -3.964 -24.873 1.00 36.96 558 GLN B N 1
ATOM 4637 C CA . GLN B 1 163 ? 1.716 -4.192 -23.514 1.00 33.36 558 GLN B CA 1
ATOM 4638 C C . GLN B 1 163 ? 1.407 -5.599 -23.025 1.00 36.81 558 GLN B C 1
ATOM 4639 O O . GLN B 1 163 ? 2.200 -6.226 -22.305 1.00 35.22 558 GLN B O 1
ATOM 4645 N N . GLU B 1 164 ? 0.257 -6.106 -23.449 1.00 43.48 559 GLU B N 1
ATOM 4646 C CA . GLU B 1 164 ? -0.160 -7.446 -23.078 1.00 47.02 559 GLU B CA 1
ATOM 4647 C C . GLU B 1 164 ? 0.612 -8.522 -23.828 1.00 43.56 559 GLU B C 1
ATOM 4648 O O . GLU B 1 164 ? 1.025 -9.516 -23.217 1.00 46.51 559 GLU B O 1
ATOM 4654 N N . GLU B 1 165 ? 0.829 -8.334 -25.134 1.00 41.08 560 GLU B N 1
ATOM 4655 C CA . GLU B 1 165 ? 1.645 -9.314 -25.875 1.00 38.25 560 GLU B CA 1
ATOM 4656 C C . GLU B 1 165 ? 3.039 -9.390 -25.264 1.00 36.43 560 GLU B C 1
ATOM 4657 O O . GLU B 1 165 ? 3.616 -10.486 -25.046 1.00 36.05 560 GLU B O 1
ATOM 4663 N N . PHE B 1 166 ? 3.566 -8.208 -24.963 1.00 37.26 561 PHE B N 1
ATOM 4664 C CA . PHE B 1 166 ? 4.848 -8.163 -24.308 1.00 38.33 561 PHE B CA 1
ATOM 4665 C C . PHE B 1 166 ? 4.820 -8.952 -23.023 1.00 39.67 561 PHE B C 1
ATOM 4666 O O . PHE B 1 166 ? 5.667 -9.810 -22.802 1.00 39.76 561 PHE B O 1
ATOM 4674 N N . GLN B 1 167 ? 3.841 -8.668 -22.176 1.00 40.54 562 GLN B N 1
ATOM 4675 C CA . GLN B 1 167 ? 3.822 -9.319 -20.886 1.00 41.68 562 GLN B CA 1
ATOM 4676 C C . GLN B 1 167 ? 3.752 -10.838 -21.026 1.00 43.01 562 GLN B C 1
ATOM 4677 O O . GLN B 1 167 ? 4.487 -11.568 -20.348 1.00 48.28 562 GLN B O 1
ATOM 4683 N N . SER B 1 168 ? 2.923 -11.317 -21.947 1.00 43.19 563 SER B N 1
ATOM 4684 C CA . SER B 1 168 ? 2.805 -12.757 -22.173 1.00 45.27 563 SER B CA 1
ATOM 4685 C C . SER B 1 168 ? 4.147 -13.392 -22.551 1.00 39.44 563 SER B C 1
ATOM 4686 O O . SER B 1 168 ? 4.653 -14.330 -21.875 1.00 38.25 563 SER B O 1
ATOM 4689 N N . ARG B 1 169 ? 4.736 -12.853 -23.614 1.00 38.68 564 ARG B N 1
ATOM 4690 C CA . ARG B 1 169 ? 5.970 -13.425 -24.131 1.00 37.79 564 ARG B CA 1
ATOM 4691 C C . ARG B 1 169 ? 7.102 -13.358 -23.084 1.00 34.60 564 ARG B C 1
ATOM 4692 O O . ARG B 1 169 ? 7.884 -14.307 -22.908 1.00 32.60 564 ARG B O 1
ATOM 4700 N N . TYR B 1 170 ? 7.160 -12.237 -22.375 1.00 30.97 565 TYR B N 1
ATOM 4701 C CA . TYR B 1 170 ? 8.120 -12.032 -21.292 1.00 33.78 565 TYR B CA 1
ATOM 4702 C C . TYR B 1 170 ? 7.987 -13.088 -20.207 1.00 39.39 565 TYR B C 1
ATOM 4703 O O . TYR B 1 170 ? 8.981 -13.634 -19.727 1.00 45.59 565 TYR B O 1
ATOM 4712 N N . SER B 1 171 ? 6.757 -13.361 -19.798 1.00 38.35 566 SER B N 1
ATOM 4713 C CA . SER B 1 171 ? 6.542 -14.370 -18.776 1.00 37.51 566 SER B CA 1
ATOM 4714 C C . SER B 1 171 ? 6.993 -15.756 -19.247 1.00 35.45 566 SER B C 1
ATOM 4715 O O . SER B 1 171 ? 7.628 -16.520 -18.483 1.00 36.24 566 SER B O 1
ATOM 4718 N N . LYS B 1 172 ? 6.669 -16.081 -20.501 1.00 38.01 567 LYS B N 1
ATOM 4719 C CA . LYS B 1 172 ? 7.151 -17.344 -21.077 1.00 40.47 567 LYS B CA 1
ATOM 4720 C C . LYS B 1 172 ? 8.667 -17.437 -21.020 1.00 43.72 567 LYS B C 1
ATOM 4721 O O . LYS B 1 172 ? 9.232 -18.479 -20.673 1.00 45.55 567 LYS B O 1
ATOM 4727 N N . ILE B 1 173 ? 9.325 -16.338 -21.372 1.00 42.70 568 ILE B N 1
ATOM 4728 C CA . ILE B 1 173 ? 10.781 -16.305 -21.327 1.00 40.77 568 ILE B CA 1
ATOM 4729 C C . ILE B 1 173 ? 11.308 -16.494 -19.897 1.00 36.64 568 ILE B C 1
ATOM 4730 O O . ILE B 1 173 ? 12.248 -17.250 -19.699 1.00 35.67 568 ILE B O 1
ATOM 4735 N N . GLN B 1 174 ? 10.701 -15.841 -18.902 1.00 34.95 569 GLN B N 1
ATOM 4736 C CA . GLN B 1 174 ? 11.109 -16.056 -17.503 1.00 34.90 569 GLN B CA 1
ATOM 4737 C C . GLN B 1 174 ? 10.969 -17.506 -17.070 1.00 35.30 569 GLN B C 1
ATOM 4738 O O . GLN B 1 174 ? 11.737 -17.996 -16.248 1.00 38.58 569 GLN B O 1
ATOM 4744 N N . LEU B 1 175 ? 9.934 -18.169 -17.558 1.00 35.24 570 LEU B N 1
ATOM 4745 C CA . LEU B 1 175 ? 9.828 -19.594 -17.301 1.00 38.97 570 LEU B CA 1
ATOM 4746 C C . LEU B 1 175 ? 10.965 -20.354 -17.946 1.00 41.69 570 LEU B C 1
ATOM 4747 O O . LEU B 1 175 ? 11.659 -21.126 -17.281 1.00 47.81 570 LEU B O 1
ATOM 4752 N N . GLU B 1 176 ? 11.167 -20.121 -19.240 1.00 43.36 571 GLU B N 1
ATOM 4753 C CA . GLU B 1 176 ? 12.237 -20.799 -19.964 1.00 46.11 571 GLU B CA 1
ATOM 4754 C C . GLU B 1 176 ? 13.582 -20.605 -19.268 1.00 45.12 571 GLU B C 1
ATOM 4755 O O . GLU B 1 176 ? 14.436 -21.481 -19.304 1.00 48.50 571 GLU B O 1
ATOM 4761 N N . LEU B 1 177 ? 13.765 -19.453 -18.637 1.00 44.66 572 LEU B N 1
ATOM 4762 C CA . LEU B 1 177 ? 14.962 -19.168 -17.853 1.00 45.08 572 LEU B CA 1
ATOM 4763 C C . LEU B 1 177 ? 15.001 -19.884 -16.515 1.00 47.40 572 LEU B C 1
ATOM 4764 O O . LEU B 1 177 ? 16.038 -20.420 -16.140 1.00 54.76 572 LEU B O 1
ATOM 4769 N N . ALA B 1 178 ? 13.890 -19.892 -15.786 1.00 46.03 573 ALA B N 1
ATOM 4770 C CA . ALA B 1 178 ? 13.881 -20.569 -14.492 1.00 44.45 573 ALA B CA 1
ATOM 4771 C C . ALA B 1 178 ? 14.203 -22.038 -14.703 1.00 51.31 573 ALA B C 1
ATOM 4772 O O . ALA B 1 178 ? 14.821 -22.681 -13.855 1.00 52.54 573 ALA B O 1
ATOM 4774 N N . GLU B 1 179 ? 13.792 -22.545 -15.860 1.00 60.04 574 GLU B N 1
ATOM 4775 C CA . GLU B 1 179 ? 14.071 -23.917 -16.276 1.00 64.89 574 GLU B CA 1
ATOM 4776 C C . GLU B 1 179 ? 15.546 -24.169 -16.576 1.00 61.04 574 GLU B C 1
ATOM 4777 O O . GLU B 1 179 ? 15.994 -25.312 -16.562 1.00 63.93 574 GLU B O 1
ATOM 4783 N N . GLN B 1 180 ? 16.296 -23.113 -16.875 1.00 54.43 575 GLN B N 1
ATOM 4784 C CA . GLN B 1 180 ? 17.741 -23.245 -17.035 1.00 54.00 575 GLN B CA 1
ATOM 4785 C C . GLN B 1 180 ? 18.448 -22.812 -15.747 1.00 57.82 575 GLN B C 1
ATOM 4786 O O . GLN B 1 180 ? 19.676 -22.664 -15.711 1.00 62.12 575 GLN B O 1
ATOM 4792 N N . GLY B 1 181 ? 17.667 -22.612 -14.689 1.00 54.31 576 GLY B N 1
ATOM 4793 C CA . GLY B 1 181 ? 18.222 -22.326 -13.380 1.00 53.26 576 GLY B CA 1
ATOM 4794 C C . GLY B 1 181 ? 18.475 -20.863 -13.083 1.00 52.74 576 GLY B C 1
ATOM 4795 O O . GLY B 1 181 ? 19.131 -20.524 -12.097 1.00 55.01 576 GLY B O 1
ATOM 4796 N N . LEU B 1 182 ? 17.945 -19.987 -13.926 1.00 51.66 577 LEU B N 1
ATOM 4797 C CA . LEU B 1 182 ? 18.107 -18.552 -13.712 1.00 48.36 577 LEU B CA 1
ATOM 4798 C C . LEU B 1 182 ? 16.829 -17.867 -13.261 1.00 40.55 577 LEU B C 1
ATOM 4799 O O . LEU B 1 182 ? 15.755 -18.043 -13.842 1.00 45.85 577 LEU B O 1
ATOM 4804 N N . ASN B 1 183 ? 16.950 -17.085 -12.206 1.00 35.23 578 ASN B N 1
ATOM 4805 C CA . ASN B 1 183 ? 15.894 -16.178 -11.848 1.00 38.76 578 ASN B CA 1
ATOM 4806 C C . ASN B 1 183 ? 16.161 -14.879 -12.565 1.00 40.35 578 ASN B C 1
ATOM 4807 O O . ASN B 1 183 ? 17.312 -14.531 -12.792 1.00 44.14 578 ASN B O 1
ATOM 4812 N N . SER B 1 184 ? 15.113 -14.168 -12.952 1.00 39.35 579 SER B N 1
ATOM 4813 C CA . SER B 1 184 ? 15.310 -12.973 -13.753 1.00 36.88 579 SER B CA 1
ATOM 4814 C C . SER B 1 184 ? 14.269 -11.900 -13.481 1.00 34.64 579 SER B C 1
ATOM 4815 O O . SER B 1 184 ? 13.145 -12.198 -13.094 1.00 37.98 579 SER B O 1
ATOM 4818 N N . GLU B 1 185 ? 14.653 -10.653 -13.717 1.00 33.10 580 GLU B N 1
ATOM 4819 C CA . GLU B 1 185 ? 13.800 -9.498 -13.472 1.00 36.05 580 GLU B CA 1
ATOM 4820 C C . GLU B 1 185 ? 14.195 -8.419 -14.456 1.00 32.48 580 GLU B C 1
ATOM 4821 O O . GLU B 1 185 ? 15.348 -8.373 -14.890 1.00 30.34 580 GLU B O 1
ATOM 4827 N N . LEU B 1 186 ? 13.252 -7.556 -14.816 1.00 33.30 581 LEU B N 1
ATOM 4828 C CA . LEU B 1 186 ? 13.576 -6.375 -15.611 1.00 34.44 581 LEU B CA 1
ATOM 4829 C C . LEU B 1 186 ? 14.563 -5.542 -14.803 1.00 36.60 581 LEU B C 1
ATOM 4830 O O . LEU B 1 186 ? 14.475 -5.519 -13.575 1.00 41.64 581 LEU B O 1
ATOM 4835 N N . TYR B 1 187 ? 15.519 -4.895 -15.468 1.00 30.10 582 TYR B N 1
ATOM 4836 C CA . TYR B 1 187 ? 16.669 -4.322 -14.763 1.00 33.58 582 TYR B CA 1
ATOM 4837 C C . TYR B 1 187 ? 16.269 -3.276 -13.721 1.00 38.95 582 TYR B C 1
ATOM 4838 O O . TYR B 1 187 ? 16.911 -3.157 -12.674 1.00 40.98 582 TYR B O 1
ATOM 4847 N N . PHE B 1 188 ? 15.207 -2.529 -14.004 1.00 38.05 583 PHE B N 1
ATOM 4848 C CA . PHE B 1 188 ? 14.779 -1.481 -13.096 1.00 46.81 583 PHE B CA 1
ATOM 4849 C C . PHE B 1 188 ? 13.901 -2.025 -11.963 1.00 55.03 583 PHE B C 1
ATOM 4850 O O . PHE B 1 188 ? 13.495 -1.280 -11.068 1.00 56.84 583 PHE B O 1
ATOM 4858 N N . GLN B 1 189 ? 13.646 -3.333 -12.002 1.00 56.40 584 GLN B N 1
ATOM 4859 C CA . GLN B 1 189 ? 12.926 -4.043 -10.946 1.00 51.16 584 GLN B CA 1
ATOM 4860 C C . GLN B 1 189 ? 13.760 -5.094 -10.221 1.00 52.11 584 GLN B C 1
ATOM 4861 O O . GLN B 1 189 ? 13.210 -5.953 -9.541 1.00 57.18 584 GLN B O 1
ATOM 4867 N N . ASN B 1 190 ? 15.068 -5.081 -10.417 1.00 48.06 585 ASN B N 1
ATOM 4868 C CA . ASN B 1 190 ? 15.927 -6.098 -9.832 1.00 49.83 585 ASN B CA 1
ATOM 4869 C C . ASN B 1 190 ? 16.429 -5.602 -8.480 1.00 59.94 585 ASN B C 1
ATOM 4870 O O . ASN B 1 190 ? 17.063 -4.553 -8.408 1.00 62.60 585 ASN B O 1
ATOM 4875 N N . LYS B 1 191 ? 16.123 -6.322 -7.406 1.00 66.93 586 LYS B N 1
ATOM 4876 C CA . LYS B 1 191 ? 16.518 -5.864 -6.081 1.00 70.16 586 LYS B CA 1
ATOM 4877 C C . LYS B 1 191 ? 17.677 -6.682 -5.518 1.00 77.74 586 LYS B C 1
ATOM 4878 O O . LYS B 1 191 ? 18.291 -6.285 -4.533 1.00 84.08 586 LYS B O 1
ATOM 4884 N N . ASN B 1 192 ? 17.977 -7.819 -6.141 1.00 76.43 587 ASN B N 1
ATOM 4885 C CA . ASN B 1 192 ? 19.084 -8.675 -5.704 1.00 72.12 587 ASN B CA 1
ATOM 4886 C C . ASN B 1 192 ? 19.869 -9.228 -6.892 1.00 67.94 587 ASN B C 1
ATOM 4887 O O . ASN B 1 192 ? 19.612 -10.349 -7.338 1.00 70.36 587 ASN B O 1
ATOM 4892 N N . MET B 1 193 ? 20.805 -8.435 -7.413 1.00 59.29 588 MET B N 1
ATOM 4893 C CA . MET B 1 193 ? 21.549 -8.786 -8.623 1.00 53.97 588 MET B CA 1
ATOM 4894 C C . MET B 1 193 ? 22.300 -10.102 -8.432 1.00 57.63 588 MET B C 1
ATOM 4895 O O . MET B 1 193 ? 22.699 -10.764 -9.402 1.00 57.59 588 MET B O 1
ATOM 4900 N N . SER B 1 194 ? 22.504 -10.454 -7.166 1.00 58.14 589 SER B N 1
ATOM 4901 C CA . SER B 1 194 ? 23.095 -11.724 -6.781 1.00 59.72 589 SER B CA 1
ATOM 4902 C C . SER B 1 194 ? 22.163 -12.895 -7.108 1.00 59.68 589 SER B C 1
ATOM 4903 O O . SER B 1 194 ? 22.628 -14.004 -7.358 1.00 58.64 589 SER B O 1
ATOM 4906 N N . LYS B 1 195 ? 20.854 -12.639 -7.114 1.00 63.82 590 LYS B N 1
ATOM 4907 C CA . LYS B 1 195 ? 19.849 -13.678 -7.379 1.00 67.46 590 LYS B CA 1
ATOM 4908 C C . LYS B 1 195 ? 19.231 -13.616 -8.785 1.00 64.87 590 LYS B C 1
ATOM 4909 O O . LYS B 1 195 ? 19.075 -14.642 -9.458 1.00 64.79 590 LYS B O 1
ATOM 4915 N N . TYR B 1 196 ? 18.904 -12.413 -9.240 1.00 57.81 591 TYR B N 1
ATOM 4916 C CA . TYR B 1 196 ? 18.197 -12.261 -10.503 1.00 48.24 591 TYR B CA 1
ATOM 4917 C C . TYR B 1 196 ? 19.091 -11.677 -11.581 1.00 39.77 591 TYR B C 1
ATOM 4918 O O . TYR B 1 196 ? 19.837 -10.730 -11.343 1.00 41.09 591 TYR B O 1
ATOM 4927 N N . VAL B 1 197 ? 19.019 -12.252 -12.772 1.00 33.34 592 VAL B N 1
ATOM 4928 C CA . VAL B 1 197 ? 19.671 -11.650 -13.915 1.00 32.13 592 VAL B CA 1
ATOM 4929 C C . VAL B 1 197 ? 18.821 -10.480 -14.357 1.00 28.92 592 VAL B C 1
ATOM 4930 O O . VAL B 1 197 ? 17.597 -10.589 -14.403 1.00 35.23 592 VAL B O 1
ATOM 4934 N N . SER B 1 198 ? 19.449 -9.355 -14.672 1.00 29.28 593 SER B N 1
ATOM 4935 C CA . SER B 1 198 ? 18.688 -8.212 -15.144 1.00 30.07 593 SER B CA 1
ATOM 4936 C C . SER B 1 198 ? 18.387 -8.327 -16.623 1.00 31.90 593 SER B C 1
ATOM 4937 O O . SER B 1 198 ? 19.251 -8.687 -17.423 1.00 29.56 593 SER B O 1
ATOM 4940 N N . ILE B 1 199 ? 17.145 -8.000 -16.964 1.00 31.85 594 ILE B N 1
ATOM 4941 C CA . ILE B 1 199 ? 16.652 -8.066 -18.322 1.00 26.24 594 ILE B CA 1
ATOM 4942 C C . ILE B 1 199 ? 16.405 -6.679 -18.860 1.00 22.80 594 ILE B C 1
ATOM 4943 O O . ILE B 1 199 ? 15.739 -5.863 -18.234 1.00 24.37 594 ILE B O 1
ATOM 4948 N N . VAL B 1 200 ? 16.964 -6.417 -20.025 1.00 23.69 595 VAL B N 1
ATOM 4949 C CA . VAL B 1 200 ? 16.729 -5.186 -20.749 1.00 22.25 595 VAL B CA 1
ATOM 4950 C C . VAL B 1 200 ? 16.098 -5.504 -22.089 1.00 22.95 595 VAL B C 1
ATOM 4951 O O . VAL B 1 200 ? 16.743 -6.103 -22.934 1.00 26.44 595 VAL B O 1
ATOM 4955 N N . PRO B 1 201 ? 14.822 -5.143 -22.273 1.00 25.40 596 PRO B N 1
ATOM 4956 C CA . PRO B 1 201 ? 14.155 -5.313 -23.566 1.00 26.88 596 PRO B CA 1
ATOM 4957 C C . PRO B 1 201 ? 14.728 -4.362 -24.605 1.00 25.54 596 PRO B C 1
ATOM 4958 O O . PRO B 1 201 ? 14.903 -3.180 -24.313 1.00 28.16 596 PRO B O 1
ATOM 4962 N N . THR B 1 202 ? 15.034 -4.871 -25.791 1.00 25.49 597 THR B N 1
ATOM 4963 C CA . THR B 1 202 ? 15.657 -4.064 -26.824 1.00 23.96 597 THR B CA 1
ATOM 4964 C C . THR B 1 202 ? 15.022 -4.277 -28.195 1.00 24.07 597 THR B C 1
ATOM 4965 O O . THR B 1 202 ? 14.256 -5.210 -28.419 1.00 26.09 597 THR B O 1
ATOM 4969 N N . SER B 1 203 ? 15.351 -3.378 -29.109 1.00 23.62 598 SER B N 1
ATOM 4970 C CA . SER B 1 203 ? 15.099 -3.590 -30.515 1.00 23.45 598 SER B CA 1
ATOM 4971 C C . SER B 1 203 ? 16.348 -3.132 -31.223 1.00 22.98 598 SER B C 1
ATOM 4972 O O . SER B 1 203 ? 16.653 -1.951 -31.205 1.00 24.41 598 SER B O 1
ATOM 4975 N N . ALA B 1 204 ? 17.068 -4.064 -31.839 1.00 26.18 599 ALA B N 1
ATOM 4976 C CA . ALA B 1 204 ? 18.271 -3.717 -32.588 1.00 29.01 599 ALA B CA 1
ATOM 4977 C C . ALA B 1 204 ? 17.907 -2.892 -33.803 1.00 30.80 599 ALA B C 1
ATOM 4978 O O . ALA B 1 204 ? 18.660 -2.021 -34.248 1.00 38.00 599 ALA B O 1
ATOM 4980 N N . VAL B 1 205 ? 16.704 -3.133 -34.290 1.00 28.58 600 VAL B N 1
ATOM 4981 C CA . VAL B 1 205 ? 16.194 -2.444 -35.455 1.00 30.51 600 VAL B CA 1
ATOM 4982 C C . VAL B 1 205 ? 15.893 -0.979 -35.180 1.00 29.06 600 VAL B C 1
ATOM 4983 O O . VAL B 1 205 ? 16.438 -0.104 -35.858 1.00 35.86 600 VAL B O 1
ATOM 4987 N N . THR B 1 206 ? 15.079 -0.698 -34.166 1.00 24.80 601 THR B N 1
ATOM 4988 C CA . THR B 1 206 ? 14.652 0.677 -33.905 1.00 23.36 601 THR B CA 1
ATOM 4989 C C . THR B 1 206 ? 15.576 1.425 -32.976 1.00 23.45 601 THR B C 1
ATOM 4990 O O . THR B 1 206 ? 15.572 2.642 -32.956 1.00 28.25 601 THR B O 1
ATOM 4994 N N . GLY B 1 207 ? 16.348 0.688 -32.190 1.00 26.41 602 GLY B N 1
ATOM 4995 C CA . GLY B 1 207 ? 17.258 1.281 -31.227 1.00 26.99 602 GLY B CA 1
ATOM 4996 C C . GLY B 1 207 ? 16.640 1.446 -29.858 1.00 23.21 602 GLY B C 1
ATOM 4997 O O . GLY B 1 207 ? 17.325 1.779 -28.902 1.00 25.97 602 GLY B O 1
ATOM 4998 N N . GLU B 1 208 ? 15.342 1.195 -29.763 1.00 23.58 603 GLU B N 1
ATOM 4999 C CA . GLU B 1 208 ? 14.647 1.293 -28.493 1.00 20.08 603 GLU B CA 1
ATOM 5000 C C . GLU B 1 208 ? 15.207 0.337 -27.481 1.00 23.11 603 GLU B C 1
ATOM 5001 O O . GLU B 1 208 ? 15.487 -0.816 -27.796 1.00 22.07 603 GLU B O 1
ATOM 5007 N N . GLY B 1 209 ? 15.410 0.838 -26.271 1.00 25.86 604 GLY B N 1
ATOM 5008 C CA . GLY B 1 209 ? 15.948 0.024 -25.205 1.00 22.74 604 GLY B CA 1
ATOM 5009 C C . GLY B 1 209 ? 17.461 -0.055 -25.199 1.00 22.91 604 GLY B C 1
ATOM 5010 O O . GLY B 1 209 ? 18.059 -0.464 -24.218 1.00 25.74 604 GLY B O 1
ATOM 5011 N N . VAL B 1 210 ? 18.095 0.301 -26.303 1.00 24.99 605 VAL B N 1
ATOM 5012 C CA . VAL B 1 210 ? 19.548 0.338 -26.326 1.00 25.83 605 VAL B CA 1
ATOM 5013 C C . VAL B 1 210 ? 20.087 1.406 -25.359 1.00 28.00 605 VAL B C 1
ATOM 5014 O O . VAL B 1 210 ? 21.100 1.160 -24.677 1.00 27.31 605 VAL B O 1
ATOM 5018 N N . PRO B 1 211 ? 19.416 2.582 -25.276 1.00 28.91 606 PRO B N 1
ATOM 5019 C CA . PRO B 1 211 ? 19.852 3.496 -24.212 1.00 29.32 606 PRO B CA 1
ATOM 5020 C C . PRO B 1 211 ? 19.861 2.855 -22.819 1.00 26.87 606 PRO B C 1
ATOM 5021 O O . PRO B 1 211 ? 20.838 2.998 -22.061 1.00 27.25 606 PRO B O 1
ATOM 5025 N N . ASP B 1 212 ? 18.800 2.120 -22.508 1.00 24.92 607 ASP B N 1
ATOM 5026 C CA . ASP B 1 212 ? 18.699 1.397 -21.241 1.00 25.02 607 ASP B CA 1
ATOM 5027 C C . ASP B 1 212 ? 19.879 0.462 -21.001 1.00 24.70 607 ASP B C 1
ATOM 5028 O O . ASP B 1 212 ? 20.421 0.416 -19.905 1.00 24.34 607 ASP B O 1
ATOM 5033 N N . LEU B 1 213 ? 20.250 -0.297 -22.033 1.00 30.48 608 LEU B N 1
ATOM 5034 C CA . LEU B 1 213 ? 21.326 -1.284 -21.946 1.00 26.06 608 LEU B CA 1
ATOM 5035 C C . LEU B 1 213 ? 22.668 -0.619 -21.699 1.00 23.28 608 LEU B C 1
ATOM 5036 O O . LEU B 1 213 ? 23.465 -1.080 -20.886 1.00 24.62 608 LEU B O 1
ATOM 5041 N N . LEU B 1 214 ? 22.933 0.456 -22.429 1.00 25.65 609 LEU B N 1
ATOM 5042 C CA . LEU B 1 214 ? 24.171 1.194 -22.207 1.00 23.83 609 LEU B CA 1
ATOM 5043 C C . LEU B 1 214 ? 24.237 1.750 -20.785 1.00 24.41 609 LEU B C 1
ATOM 5044 O O . LEU B 1 214 ? 25.256 1.614 -20.083 1.00 24.68 609 LEU B O 1
ATOM 5049 N N . TRP B 1 215 ? 23.138 2.369 -20.362 1.00 27.65 610 TRP B N 1
ATOM 5050 C CA . TRP B 1 215 ? 23.056 2.900 -19.012 1.00 24.15 610 TRP B CA 1
ATOM 5051 C C . TRP B 1 215 ? 23.319 1.784 -18.005 1.00 27.86 610 TRP B C 1
ATOM 5052 O O . TRP B 1 215 ? 24.044 1.974 -17.039 1.00 30.10 610 TRP B O 1
ATOM 5063 N N . LEU B 1 216 ? 22.749 0.614 -18.245 1.00 27.87 611 LEU B N 1
ATOM 5064 C CA . LEU B 1 216 ? 22.867 -0.497 -17.316 1.00 26.42 611 LEU B CA 1
ATOM 5065 C C . LEU B 1 216 ? 24.282 -1.015 -17.252 1.00 25.34 611 LEU B C 1
ATOM 5066 O O . LEU B 1 216 ? 24.769 -1.337 -16.187 1.00 29.73 611 LEU B O 1
ATOM 5071 N N . LEU B 1 217 ? 24.941 -1.111 -18.395 1.00 26.79 612 LEU B N 1
ATOM 5072 C CA . LEU B 1 217 ? 26.311 -1.601 -18.415 1.00 29.08 612 LEU B CA 1
ATOM 5073 C C . LEU B 1 217 ? 27.210 -0.630 -17.657 1.00 30.48 612 LEU B C 1
ATOM 5074 O O . LEU B 1 217 ? 28.025 -1.057 -16.816 1.00 31.84 612 LEU B O 1
ATOM 5079 N N . LEU B 1 218 ? 27.057 0.668 -17.941 1.00 30.25 613 LEU B N 1
ATOM 5080 C CA . LEU B 1 218 ? 27.780 1.689 -17.168 1.00 31.07 613 LEU B CA 1
ATOM 5081 C C . LEU B 1 218 ? 27.517 1.594 -15.663 1.00 31.67 613 LEU B C 1
ATOM 5082 O O . LEU B 1 218 ? 28.439 1.713 -14.850 1.00 31.26 613 LEU B O 1
ATOM 5087 N N . GLU B 1 219 ? 26.263 1.371 -15.291 1.00 30.60 614 GLU B N 1
ATOM 5088 C CA . GLU B 1 219 ? 25.901 1.322 -13.886 1.00 31.72 614 GLU B CA 1
ATOM 5089 C C . GLU B 1 219 ? 26.539 0.111 -13.217 1.00 32.53 614 GLU B C 1
ATOM 5090 O O . GLU B 1 219 ? 27.193 0.248 -12.199 1.00 37.33 614 GLU B O 1
ATOM 5096 N N . LEU B 1 220 ? 26.396 -1.067 -13.806 1.00 29.78 615 LEU B N 1
ATOM 5097 C CA . LEU B 1 220 ? 26.949 -2.272 -13.198 1.00 30.65 615 LEU B CA 1
ATOM 5098 C C . LEU B 1 220 ? 28.461 -2.244 -13.112 1.00 33.35 615 LEU B C 1
ATOM 5099 O O . LEU B 1 220 ? 29.026 -2.660 -12.098 1.00 37.22 615 LEU B O 1
ATOM 5104 N N . THR B 1 221 ? 29.132 -1.771 -14.158 1.00 36.16 616 THR B N 1
ATOM 5105 C CA . THR B 1 221 ? 30.601 -1.774 -14.105 1.00 42.18 616 THR B CA 1
ATOM 5106 C C . THR B 1 221 ? 31.148 -0.695 -13.161 1.00 42.02 616 THR B C 1
ATOM 5107 O O . THR B 1 221 ? 32.032 -0.968 -12.348 1.00 44.33 616 THR B O 1
ATOM 5111 N N . GLN B 1 222 ? 30.623 0.524 -13.261 1.00 38.46 617 GLN B N 1
ATOM 5112 C CA . GLN B 1 222 ? 31.130 1.598 -12.415 1.00 35.09 617 GLN B CA 1
ATOM 5113 C C . GLN B 1 222 ? 30.775 1.385 -10.937 1.00 37.67 617 GLN B C 1
ATOM 5114 O O . GLN B 1 222 ? 31.590 1.622 -10.048 1.00 40.32 617 GLN B O 1
ATOM 5120 N N . LYS B 1 223 ? 29.588 0.865 -10.669 1.00 41.86 618 LYS B N 1
ATOM 5121 C CA . LYS B 1 223 ? 29.166 0.733 -9.287 1.00 47.26 618 LYS B CA 1
ATOM 5122 C C . LYS B 1 223 ? 29.595 -0.591 -8.671 1.00 59.06 618 LYS B C 1
ATOM 5123 O O . LYS B 1 223 ? 30.128 -0.598 -7.571 1.00 73.64 618 LYS B O 1
ATOM 5129 N N . ARG B 1 224 ? 29.446 -1.700 -9.390 1.00 56.11 619 ARG B N 1
ATOM 5130 C CA . ARG B 1 224 ? 29.680 -3.006 -8.772 1.00 55.72 619 ARG B CA 1
ATOM 5131 C C . ARG B 1 224 ? 31.005 -3.651 -9.181 1.00 53.30 619 ARG B C 1
ATOM 5132 O O . ARG B 1 224 ? 31.364 -4.714 -8.669 1.00 52.28 619 ARG B O 1
ATOM 5140 N N . MET B 1 225 ? 31.745 -2.999 -10.073 1.00 46.68 620 MET B N 1
ATOM 5141 C CA . MET B 1 225 ? 33.021 -3.540 -10.526 1.00 41.78 620 MET B CA 1
ATOM 5142 C C . MET B 1 225 ? 34.128 -2.487 -10.452 1.00 44.96 620 MET B C 1
ATOM 5143 O O . MET B 1 225 ? 35.124 -2.573 -11.171 1.00 50.74 620 MET B O 1
ATOM 5148 N N . SER B 1 226 ? 33.957 -1.505 -9.571 1.00 46.14 621 SER B N 1
ATOM 5149 C CA . SER B 1 226 ? 34.894 -0.389 -9.460 1.00 47.95 621 SER B CA 1
ATOM 5150 C C . SER B 1 226 ? 36.327 -0.864 -9.245 1.00 49.08 621 SER B C 1
ATOM 5151 O O . SER B 1 226 ? 37.266 -0.289 -9.789 1.00 50.64 621 SER B O 1
ATOM 5154 N N . LYS B 1 227 ? 36.483 -1.911 -8.443 1.00 51.51 622 LYS B N 1
ATOM 5155 C CA . LYS B 1 227 ? 37.793 -2.491 -8.162 1.00 57.47 622 LYS B CA 1
ATOM 5156 C C . LYS B 1 227 ? 38.445 -3.066 -9.425 1.00 55.79 622 LYS B C 1
ATOM 5157 O O . LYS B 1 227 ? 39.666 -3.026 -9.570 1.00 61.16 622 LYS B O 1
ATOM 5163 N N . GLN B 1 228 ? 37.638 -3.641 -10.316 1.00 50.56 623 GLN B N 1
ATOM 5164 C CA . GLN B 1 228 ? 38.147 -4.159 -11.588 1.00 50.29 623 GLN B CA 1
ATOM 5165 C C . GLN B 1 228 ? 38.648 -3.051 -12.504 1.00 50.13 623 GLN B C 1
ATOM 5166 O O . GLN B 1 228 ? 39.433 -3.311 -13.413 1.00 55.88 623 GLN B O 1
ATOM 5172 N N . LEU B 1 229 ? 38.115 -1.847 -12.321 1.00 48.21 624 LEU B N 1
ATOM 5173 C CA . LEU B 1 229 ? 38.447 -0.710 -13.175 1.00 49.76 624 LEU B CA 1
ATOM 5174 C C . LEU B 1 229 ? 39.487 0.228 -12.567 1.00 46.66 624 LEU B C 1
ATOM 5175 O O . LEU B 1 229 ? 39.863 1.227 -13.173 1.00 41.95 624 LEU B O 1
ATOM 5180 N N . MET B 1 230 ? 39.943 -0.093 -11.364 1.00 52.76 625 MET B N 1
ATOM 5181 C CA . MET B 1 230 ? 40.911 0.744 -10.669 1.00 55.48 625 MET B CA 1
ATOM 5182 C C . MET B 1 230 ? 42.220 0.753 -11.442 1.00 60.74 625 MET B C 1
ATOM 5183 O O . MET B 1 230 ? 42.570 -0.230 -12.087 1.00 53.21 625 MET B O 1
ATOM 5188 N N . TYR B 1 231 ? 42.940 1.867 -11.380 1.00 71.86 626 TYR B N 1
ATOM 5189 C CA . TYR B 1 231 ? 44.168 2.009 -12.148 1.00 78.50 626 TYR B CA 1
ATOM 5190 C C . TYR B 1 231 ? 45.174 0.942 -11.734 1.00 69.58 626 TYR B C 1
ATOM 5191 O O . TYR B 1 231 ? 45.365 0.675 -10.551 1.00 65.10 626 TYR B O 1
ATOM 5200 N N . LEU B 1 232 ? 45.804 0.328 -12.729 1.00 64.91 627 LEU B N 1
ATOM 5201 C CA . LEU B 1 232 ? 46.880 -0.623 -12.497 1.00 58.85 627 LEU B CA 1
ATOM 5202 C C . LEU B 1 232 ? 48.079 -0.260 -13.359 1.00 57.86 627 LEU B C 1
ATOM 5203 O O . LEU B 1 232 ? 47.932 -0.014 -14.552 1.00 58.20 627 LEU B O 1
ATOM 5208 N N . SER B 1 233 ? 49.279 -0.297 -12.791 1.00 62.27 628 SER B N 1
ATOM 5209 C CA . SER B 1 233 ? 50.500 -0.149 -13.588 1.00 65.19 628 SER B CA 1
ATOM 5210 C C . SER B 1 233 ? 50.706 -1.292 -14.601 1.00 60.71 628 SER B C 1
ATOM 5211 O O . SER B 1 233 ? 51.019 -1.054 -15.765 1.00 63.10 628 SER B O 1
ATOM 5214 N N A HIS B 1 234 ? 50.526 -2.575 -14.357 0.52 51.84 629 HIS B N 1
ATOM 5215 N N B HIS B 1 234 ? 50.482 -2.597 -14.374 0.48 51.88 629 HIS B N 1
ATOM 5216 C CA A HIS B 1 234 ? 50.968 -3.615 -15.291 0.52 46.74 629 HIS B CA 1
ATOM 5217 C CA B HIS B 1 234 ? 50.913 -3.661 -15.277 0.48 46.23 629 HIS B CA 1
ATOM 5218 C C A HIS B 1 234 ? 50.106 -3.611 -16.547 0.52 40.97 629 HIS B C 1
ATOM 5219 C C B HIS B 1 234 ? 50.083 -3.623 -16.555 0.48 40.08 629 HIS B C 1
ATOM 5220 O O A HIS B 1 234 ? 48.900 -3.406 -16.480 0.52 41.05 629 HIS B O 1
ATOM 5221 O O B HIS B 1 234 ? 48.869 -3.537 -16.491 0.48 40.86 629 HIS B O 1
ATOM 5234 N N . VAL B 1 235 ? 50.715 -3.941 -17.675 1.00 34.56 630 VAL B N 1
ATOM 5235 C CA . VAL B 1 235 ? 49.980 -4.223 -18.903 1.00 30.02 630 VAL B CA 1
ATOM 5236 C C . VAL B 1 235 ? 49.069 -5.445 -18.724 1.00 32.87 630 VAL B C 1
ATOM 5237 O O . VAL B 1 235 ? 49.504 -6.456 -18.181 1.00 34.21 630 VAL B O 1
ATOM 5241 N N . GLU B 1 236 ? 47.810 -5.346 -19.156 1.00 31.95 631 GLU B N 1
ATOM 5242 C CA . GLU B 1 236 ? 46.911 -6.505 -19.297 1.00 30.15 631 GLU B CA 1
ATOM 5243 C C . GLU B 1 236 ? 46.423 -6.602 -20.733 1.00 28.32 631 GLU B C 1
ATOM 5244 O O . GLU B 1 236 ? 45.668 -5.741 -21.206 1.00 27.56 631 GLU B O 1
ATOM 5250 N N . ALA B 1 237 ? 46.860 -7.665 -21.402 1.00 28.88 632 ALA B N 1
ATOM 5251 C CA . ALA B 1 237 ? 46.546 -7.921 -22.796 1.00 28.62 632 ALA B CA 1
ATOM 5252 C C . ALA B 1 237 ? 46.410 -9.415 -23.033 1.00 30.84 632 ALA B C 1
ATOM 5253 O O . ALA B 1 237 ? 47.202 -10.204 -22.524 1.00 40.01 632 ALA B O 1
ATOM 5255 N N . THR B 1 238 ? 45.387 -9.802 -23.778 1.00 24.48 633 THR B N 1
ATOM 5256 C CA . THR B 1 238 ? 45.089 -11.207 -24.017 1.00 23.69 633 THR B CA 1
ATOM 5257 C C . THR B 1 238 ? 45.024 -11.484 -25.503 1.00 24.62 633 THR B C 1
ATOM 5258 O O . THR B 1 238 ? 44.393 -10.739 -26.252 1.00 22.42 633 THR B O 1
ATOM 5262 N N . ILE B 1 239 ? 45.664 -12.563 -25.933 1.00 24.65 634 ILE B N 1
ATOM 5263 C CA . ILE B 1 239 ? 45.629 -12.947 -27.333 1.00 22.50 634 ILE B CA 1
ATOM 5264 C C . ILE B 1 239 ? 44.297 -13.581 -27.684 1.00 21.93 634 ILE B C 1
ATOM 5265 O O . ILE B 1 239 ? 43.878 -14.563 -27.068 1.00 23.95 634 ILE B O 1
ATOM 5270 N N . LEU B 1 240 ? 43.629 -13.023 -28.680 1.00 22.04 635 LEU B N 1
ATOM 5271 C CA . LEU B 1 240 ? 42.392 -13.606 -29.138 1.00 25.52 635 LEU B CA 1
ATOM 5272 C C . LEU B 1 240 ? 42.569 -14.340 -30.453 1.00 31.69 635 LEU B C 1
ATOM 5273 O O . LEU B 1 240 ? 41.896 -15.347 -30.677 1.00 31.92 635 LEU B O 1
ATOM 5278 N N . GLU B 1 241 ? 43.433 -13.840 -31.340 1.00 27.40 636 GLU B N 1
ATOM 5279 C CA . GLU B 1 241 ? 43.633 -14.557 -32.611 1.00 29.84 636 GLU B CA 1
ATOM 5280 C C . GLU B 1 241 ? 45.092 -14.560 -33.086 1.00 28.22 636 GLU B C 1
ATOM 5281 O O . GLU B 1 241 ? 45.858 -13.668 -32.745 1.00 31.90 636 GLU B O 1
ATOM 5287 N N . VAL B 1 242 ? 45.468 -15.581 -33.858 1.00 23.25 637 VAL B N 1
ATOM 5288 C CA . VAL B 1 242 ? 46.784 -15.672 -34.494 1.00 27.94 637 VAL B CA 1
ATOM 5289 C C . VAL B 1 242 ? 46.598 -15.742 -36.014 1.00 29.97 637 VAL B C 1
ATOM 5290 O O . VAL B 1 242 ? 46.043 -16.714 -36.530 1.00 29.69 637 VAL B O 1
ATOM 5294 N N . LYS B 1 243 ? 47.009 -14.697 -36.729 1.00 23.59 638 LYS B N 1
ATOM 5295 C CA . LYS B 1 243 ? 46.660 -14.593 -38.139 1.00 21.36 638 LYS B CA 1
ATOM 5296 C C . LYS B 1 243 ? 47.784 -14.111 -39.045 1.00 24.02 638 LYS B C 1
ATOM 5297 O O . LYS B 1 243 ? 48.435 -13.122 -38.750 1.00 25.40 638 LYS B O 1
ATOM 5303 N N . VAL B 1 244 ? 47.986 -14.805 -40.164 1.00 22.30 639 VAL B N 1
ATOM 5304 C CA . VAL B 1 244 ? 48.969 -14.371 -41.142 1.00 22.46 639 VAL B CA 1
ATOM 5305 C C . VAL B 1 244 ? 48.451 -13.163 -41.901 1.00 25.18 639 VAL B C 1
ATOM 5306 O O . VAL B 1 244 ? 47.325 -13.168 -42.397 1.00 27.91 639 VAL B O 1
ATOM 5310 N N . VAL B 1 245 ? 49.265 -12.118 -41.974 1.00 25.48 640 VAL B N 1
ATOM 5311 C CA . VAL B 1 245 ? 48.961 -10.973 -42.817 1.00 22.10 640 VAL B CA 1
ATOM 5312 C C . VAL B 1 245 ? 50.181 -10.681 -43.672 1.00 21.27 640 VAL B C 1
ATOM 5313 O O . VAL B 1 245 ? 51.242 -10.387 -43.150 1.00 21.36 640 VAL B O 1
ATOM 5317 N N . GLU B 1 246 ? 50.043 -10.824 -44.981 1.00 22.30 641 GLU B N 1
ATOM 5318 C CA . GLU B 1 246 ? 51.157 -10.576 -45.874 1.00 22.05 641 GLU B CA 1
ATOM 5319 C C . GLU B 1 246 ? 51.658 -9.147 -45.718 1.00 26.62 641 GLU B C 1
ATOM 5320 O O . GLU B 1 246 ? 50.878 -8.194 -45.740 1.00 23.28 641 GLU B O 1
ATOM 5326 N N . GLY B 1 247 ? 52.964 -9.015 -45.512 1.00 26.15 642 GLY B N 1
ATOM 5327 C CA . GLY B 1 247 ? 53.577 -7.743 -45.197 1.00 21.50 642 GLY B CA 1
ATOM 5328 C C . GLY B 1 247 ? 54.014 -7.723 -43.750 1.00 25.67 642 GLY B C 1
ATOM 5329 O O . GLY B 1 247 ? 54.878 -6.942 -43.361 1.00 30.37 642 GLY B O 1
ATOM 5330 N N . PHE B 1 248 ? 53.425 -8.607 -42.953 1.00 22.43 643 PHE B N 1
ATOM 5331 C CA . PHE B 1 248 ? 53.725 -8.661 -41.529 1.00 20.64 643 PHE B CA 1
ATOM 5332 C C . PHE B 1 248 ? 54.076 -10.061 -41.025 1.00 20.65 643 PHE B C 1
ATOM 5333 O O . PHE B 1 248 ? 54.644 -10.197 -39.952 1.00 24.33 643 PHE B O 1
ATOM 5341 N N . GLY B 1 249 ? 53.773 -11.091 -41.809 1.00 21.48 644 GLY B N 1
ATOM 5342 C CA . GLY B 1 249 ? 53.923 -12.472 -41.372 1.00 22.90 644 GLY B CA 1
ATOM 5343 C C . GLY B 1 249 ? 52.820 -12.919 -40.433 1.00 21.39 644 GLY B C 1
ATOM 5344 O O . GLY B 1 249 ? 51.673 -12.521 -40.595 1.00 22.69 644 GLY B O 1
ATOM 5345 N N . THR B 1 250 ? 53.147 -13.767 -39.467 1.00 19.91 645 THR B N 1
ATOM 5346 C CA . THR B 1 250 ? 52.150 -14.161 -38.478 1.00 19.84 645 THR B CA 1
ATOM 5347 C C . THR B 1 250 ? 52.027 -13.057 -37.420 1.00 23.45 645 THR B C 1
ATOM 5348 O O . THR B 1 250 ? 52.988 -12.744 -36.718 1.00 24.59 645 THR B O 1
ATOM 5352 N N . THR B 1 251 ? 50.832 -12.477 -37.320 1.00 24.28 646 THR B N 1
ATOM 5353 C CA . THR B 1 251 ? 50.529 -11.413 -36.370 1.00 20.66 646 THR B CA 1
ATOM 5354 C C . THR B 1 251 ? 49.607 -11.954 -35.295 1.00 23.53 646 THR B C 1
ATOM 5355 O O . THR B 1 251 ? 49.042 -13.042 -35.462 1.00 23.43 646 THR B O 1
ATOM 5359 N N . ILE B 1 252 ? 49.436 -11.202 -34.204 1.00 24.37 647 ILE B N 1
ATOM 5360 C CA . ILE B 1 252 ? 48.435 -11.562 -33.189 1.00 23.39 647 ILE B CA 1
ATOM 5361 C C . ILE B 1 252 ? 47.439 -10.444 -32.947 1.00 22.92 647 ILE B C 1
ATOM 5362 O O . ILE B 1 252 ? 47.799 -9.286 -32.922 1.00 22.62 647 ILE B O 1
ATOM 5367 N N . ASP B 1 253 ? 46.172 -10.804 -32.798 1.00 26.72 648 ASP B N 1
ATOM 5368 C CA . ASP B 1 253 ? 45.137 -9.848 -32.429 1.00 27.02 648 ASP B CA 1
ATOM 5369 C C . ASP B 1 253 ? 44.845 -9.993 -30.941 1.00 24.73 648 ASP B C 1
ATOM 5370 O O . ASP B 1 253 ? 44.494 -11.098 -30.474 1.00 23.61 648 ASP B O 1
ATOM 5375 N N . VAL B 1 254 ? 45.028 -8.890 -30.210 1.00 26.05 649 VAL B N 1
ATOM 5376 C CA . VAL B 1 254 ? 44.865 -8.879 -28.757 1.00 26.19 649 VAL B CA 1
ATOM 5377 C C . VAL B 1 254 ? 43.898 -7.809 -28.252 1.00 24.19 649 VAL B C 1
ATOM 5378 O O . VAL B 1 254 ? 43.633 -6.813 -28.923 1.00 26.89 649 VAL B O 1
ATOM 5382 N N . ILE B 1 255 ? 43.364 -8.045 -27.060 1.00 23.37 650 ILE B N 1
ATOM 5383 C CA . ILE B 1 255 ? 42.584 -7.049 -26.344 1.00 25.74 650 ILE B CA 1
ATOM 5384 C C . ILE B 1 255 ? 43.455 -6.471 -25.232 1.00 23.64 650 ILE B C 1
ATOM 5385 O O . ILE B 1 255 ? 43.817 -7.176 -24.289 1.00 25.00 650 ILE B O 1
ATOM 5390 N N . LEU B 1 256 ? 43.821 -5.200 -25.376 1.00 24.17 651 LEU B N 1
ATOM 5391 C CA . LEU B 1 256 ? 44.594 -4.486 -24.367 1.00 23.81 651 LEU B CA 1
ATOM 5392 C C . LEU B 1 256 ? 43.616 -3.856 -23.383 1.00 23.68 651 LEU B C 1
ATOM 5393 O O . LEU B 1 256 ? 43.010 -2.822 -23.656 1.00 25.88 651 LEU B O 1
ATOM 5398 N N . SER B 1 257 ? 43.472 -4.505 -22.232 1.00 27.59 652 SER B N 1
ATOM 5399 C CA . SER B 1 257 ? 42.509 -4.102 -21.213 1.00 27.17 652 SER B CA 1
ATOM 5400 C C . SER B 1 257 ? 43.130 -3.210 -20.153 1.00 28.15 652 SER B C 1
ATOM 5401 O O . SER B 1 257 ? 42.410 -2.527 -19.425 1.00 31.71 652 SER B O 1
ATOM 5404 N N . ASN B 1 258 ? 44.453 -3.255 -20.013 1.00 26.79 653 ASN B N 1
ATOM 5405 C CA . ASN B 1 258 ? 45.115 -2.271 -19.155 1.00 28.33 653 ASN B CA 1
ATOM 5406 C C . ASN B 1 258 ? 46.523 -1.890 -19.609 1.00 31.48 653 ASN B C 1
ATOM 5407 O O . ASN B 1 258 ? 47.272 -2.718 -20.117 1.00 28.92 653 ASN B O 1
ATOM 5412 N N . GLY B 1 259 ? 46.888 -0.630 -19.413 1.00 30.69 654 GLY B N 1
ATOM 5413 C CA . GLY B 1 259 ? 48.232 -0.178 -19.727 1.00 28.07 654 GLY B CA 1
ATOM 5414 C C . GLY B 1 259 ? 48.476 0.299 -21.151 1.00 26.82 654 GLY B C 1
ATOM 5415 O O . GLY B 1 259 ? 47.553 0.640 -21.887 1.00 25.51 654 GLY B O 1
ATOM 5416 N N . TYR B 1 260 ? 49.750 0.320 -21.524 1.00 27.18 655 TYR B N 1
ATOM 5417 C CA . TYR B 1 260 ? 50.191 0.820 -22.816 1.00 25.71 655 TYR B CA 1
ATOM 5418 C C . TYR B 1 260 ? 51.005 -0.233 -23.526 1.00 24.83 655 TYR B C 1
ATOM 5419 O O . TYR B 1 260 ? 51.738 -0.987 -22.888 1.00 23.71 655 TYR B O 1
ATOM 5428 N N . LEU B 1 261 ? 50.911 -0.271 -24.849 1.00 27.86 656 LEU B N 1
ATOM 5429 C CA . LEU B 1 261 ? 51.877 -1.033 -25.639 1.00 27.14 656 LEU B CA 1
ATOM 5430 C C . LEU B 1 261 ? 52.538 -0.117 -26.653 1.00 22.51 656 LEU B C 1
ATOM 5431 O O . LEU B 1 261 ? 51.905 0.774 -27.202 1.00 23.33 656 LEU B O 1
ATOM 5436 N N . ARG B 1 262 ? 53.832 -0.308 -26.862 1.00 19.31 657 ARG B N 1
ATOM 5437 C CA . ARG B 1 262 ? 54.585 0.577 -27.733 1.00 20.55 657 ARG B CA 1
ATOM 5438 C C . ARG B 1 262 ? 55.438 -0.196 -28.704 1.00 19.98 657 ARG B C 1
ATOM 5439 O O . ARG B 1 262 ? 56.007 -1.217 -28.358 1.00 20.57 657 ARG B O 1
ATOM 5447 N N . GLU B 1 263 ? 55.507 0.293 -29.932 1.00 23.75 658 GLU B N 1
ATOM 5448 C CA . GLU B 1 263 ? 56.391 -0.290 -30.915 1.00 22.12 658 GLU B CA 1
ATOM 5449 C C . GLU B 1 263 ? 57.814 -0.290 -30.370 1.00 23.51 658 GLU B C 1
ATOM 5450 O O . GLU B 1 263 ? 58.296 0.714 -29.843 1.00 24.60 658 GLU B O 1
ATOM 5456 N N . GLY B 1 264 ? 58.446 -1.456 -30.429 1.00 23.64 659 GLY B N 1
ATOM 5457 C CA . GLY B 1 264 ? 59.777 -1.639 -29.890 1.00 22.56 659 GLY B CA 1
ATOM 5458 C C . GLY B 1 264 ? 59.774 -2.375 -28.571 1.00 25.09 659 GLY B C 1
ATOM 5459 O O . GLY B 1 264 ? 60.809 -2.895 -28.161 1.00 27.44 659 GLY B O 1
ATOM 5460 N N . ASP B 1 265 ? 58.615 -2.452 -27.921 1.00 26.57 660 ASP B N 1
ATOM 5461 C CA . ASP B 1 265 ? 58.496 -3.157 -26.638 1.00 25.93 660 ASP B CA 1
ATOM 5462 C C . ASP B 1 265 ? 58.969 -4.616 -26.699 1.00 29.60 660 ASP B C 1
ATOM 5463 O O . ASP B 1 265 ? 58.607 -5.354 -27.616 1.00 28.01 660 ASP B O 1
ATOM 5468 N N . ARG B 1 266 ? 59.753 -5.034 -25.707 1.00 29.60 661 ARG B N 1
ATOM 5469 C CA . ARG B 1 266 ? 60.143 -6.438 -25.542 1.00 24.51 661 ARG B CA 1
ATOM 5470 C C . ARG B 1 266 ? 59.018 -7.179 -24.854 1.00 22.66 661 ARG B C 1
ATOM 5471 O O . ARG B 1 266 ? 58.568 -6.776 -23.796 1.00 26.31 661 ARG B O 1
ATOM 5479 N N . ILE B 1 267 ? 58.539 -8.250 -25.462 1.00 25.11 662 ILE B N 1
ATOM 5480 C CA . ILE B 1 267 ? 57.426 -8.970 -24.876 1.00 25.87 662 ILE B CA 1
ATOM 5481 C C . ILE B 1 267 ? 57.670 -10.469 -24.802 1.00 26.23 662 ILE B C 1
ATOM 5482 O O . ILE B 1 267 ? 58.418 -11.036 -25.581 1.00 25.67 662 ILE B O 1
ATOM 5487 N N . VAL B 1 268 ? 57.025 -11.091 -23.832 1.00 30.11 663 VAL B N 1
ATOM 5488 C CA . VAL B 1 268 ? 57.059 -12.526 -23.685 1.00 33.36 663 VAL B CA 1
ATOM 5489 C C . VAL B 1 268 ? 55.634 -13.051 -23.782 1.00 30.38 663 VAL B C 1
ATOM 5490 O O . VAL B 1 268 ? 54.706 -12.461 -23.248 1.00 28.62 663 VAL B O 1
ATOM 5494 N N . LEU B 1 269 ? 55.470 -14.146 -24.506 1.00 26.89 664 LEU B N 1
ATOM 5495 C CA . LEU B 1 269 ? 54.165 -14.748 -24.671 1.00 29.63 664 LEU B CA 1
ATOM 5496 C C . LEU B 1 269 ? 54.208 -16.260 -24.536 1.00 29.31 664 LEU B C 1
ATOM 5497 O O . LEU B 1 269 ? 55.246 -16.886 -24.687 1.00 29.06 664 LEU B O 1
ATOM 5502 N N . CYS B 1 270 ? 53.057 -16.824 -24.227 1.00 30.65 665 CYS B N 1
ATOM 5503 C CA . CYS B 1 270 ? 52.920 -18.253 -24.103 1.00 30.42 665 CYS B CA 1
ATOM 5504 C C . CYS B 1 270 ? 52.818 -18.892 -25.485 1.00 28.97 665 CYS B C 1
ATOM 5505 O O . CYS B 1 270 ? 51.990 -18.504 -26.301 1.00 30.45 665 CYS B O 1
ATOM 5508 N N . GLY B 1 271 ? 53.659 -19.887 -25.727 1.00 27.57 666 GLY B N 1
ATOM 5509 C CA . GLY B 1 271 ? 53.672 -20.597 -26.981 1.00 27.36 666 GLY B CA 1
ATOM 5510 C C . GLY B 1 271 ? 53.460 -22.081 -26.790 1.00 34.51 666 GLY B C 1
ATOM 5511 O O . GLY B 1 271 ? 53.777 -22.631 -25.759 1.00 36.50 666 GLY B O 1
ATOM 5512 N N . MET B 1 272 ? 52.902 -22.722 -27.799 1.00 37.80 667 MET B N 1
ATOM 5513 C CA . MET B 1 272 ? 52.595 -24.150 -27.753 1.00 34.87 667 MET B CA 1
ATOM 5514 C C . MET B 1 272 ? 53.816 -25.011 -27.490 1.00 33.69 667 MET B C 1
ATOM 5515 O O . MET B 1 272 ? 53.669 -26.134 -27.036 1.00 38.39 667 MET B O 1
ATOM 5520 N N . ASN B 1 273 ? 55.002 -24.497 -27.829 1.00 35.91 668 ASN B N 1
ATOM 5521 C CA . ASN B 1 273 ? 56.273 -25.207 -27.636 1.00 39.14 668 ASN B CA 1
ATOM 5522 C C . ASN B 1 273 ? 57.178 -24.586 -26.576 1.00 38.22 668 ASN B C 1
ATOM 5523 O O . ASN B 1 273 ? 58.392 -24.791 -26.600 1.00 43.55 668 ASN B O 1
ATOM 5528 N N . GLY B 1 274 ? 56.610 -23.815 -25.663 1.00 30.63 669 GLY B N 1
ATOM 5529 C CA . GLY B 1 274 ? 57.431 -23.099 -24.711 1.00 29.64 669 GLY B CA 1
ATOM 5530 C C . GLY B 1 274 ? 57.244 -21.612 -24.877 1.00 35.42 669 GLY B C 1
ATOM 5531 O O . GLY B 1 274 ? 56.514 -21.179 -25.761 1.00 36.36 669 GLY B O 1
ATOM 5532 N N . PRO B 1 275 ? 57.889 -20.821 -24.011 1.00 35.45 670 PRO B N 1
ATOM 5533 C CA . PRO B 1 275 ? 57.735 -19.368 -24.061 1.00 34.47 670 PRO B CA 1
ATOM 5534 C C . PRO B 1 275 ? 58.362 -18.734 -25.298 1.00 37.90 670 PRO B C 1
ATOM 5535 O O . PRO B 1 275 ? 59.398 -19.164 -25.803 1.00 39.71 670 PRO B O 1
ATOM 5539 N N . ILE B 1 276 ? 57.729 -17.668 -25.758 1.00 36.75 671 ILE B N 1
ATOM 5540 C CA . ILE B 1 276 ? 58.223 -16.899 -26.882 1.00 34.15 671 ILE B CA 1
ATOM 5541 C C . ILE B 1 276 ? 58.665 -15.545 -26.365 1.00 29.46 671 ILE B C 1
ATOM 5542 O O . ILE B 1 276 ? 57.982 -14.933 -25.556 1.00 31.81 671 ILE B O 1
ATOM 5547 N N . VAL B 1 277 ? 59.826 -15.088 -26.802 1.00 27.90 672 VAL B N 1
ATOM 5548 C CA . VAL B 1 277 ? 60.228 -13.731 -26.504 1.00 28.39 672 VAL B CA 1
ATOM 5549 C C . VAL B 1 277 ? 60.533 -13.035 -27.823 1.00 28.94 672 VAL B C 1
ATOM 5550 O O . VAL B 1 277 ? 61.145 -13.614 -28.719 1.00 27.56 672 VAL B O 1
ATOM 5554 N N . THR B 1 278 ? 60.027 -11.811 -27.959 1.00 29.45 673 THR B N 1
ATOM 5555 C CA . THR B 1 278 ? 60.172 -11.068 -29.205 1.00 24.56 673 THR B CA 1
ATOM 5556 C C . THR B 1 278 ? 60.008 -9.576 -28.922 1.00 23.83 673 THR B C 1
ATOM 5557 O O . THR B 1 278 ? 59.811 -9.196 -27.785 1.00 25.98 673 THR B O 1
ATOM 5561 N N . ASN B 1 279 ? 60.077 -8.739 -29.953 1.00 26.31 674 ASN B N 1
ATOM 5562 C CA . ASN B 1 279 ? 59.881 -7.278 -29.839 1.00 24.81 674 ASN B CA 1
ATOM 5563 C C . ASN B 1 279 ? 58.763 -6.797 -30.766 1.00 26.61 674 ASN B C 1
ATOM 5564 O O . ASN B 1 279 ? 58.727 -7.192 -31.930 1.00 27.89 674 ASN B O 1
ATOM 5569 N N . ILE B 1 280 ? 57.865 -5.945 -30.274 1.00 25.52 675 ILE B N 1
ATOM 5570 C CA . ILE B 1 280 ? 56.796 -5.409 -31.119 1.00 24.02 675 ILE B CA 1
ATOM 5571 C C . ILE B 1 280 ? 57.392 -4.622 -32.297 1.00 28.72 675 ILE B C 1
ATOM 5572 O O . ILE B 1 280 ? 58.122 -3.643 -32.095 1.00 27.70 675 ILE B O 1
ATOM 5577 N N . ARG B 1 281 ? 57.094 -5.064 -33.522 1.00 25.03 676 ARG B N 1
ATOM 5578 C CA . ARG B 1 281 ? 57.545 -4.401 -34.748 1.00 23.68 676 ARG B CA 1
ATOM 5579 C C . ARG B 1 281 ? 56.520 -3.388 -35.218 1.00 22.21 676 ARG B C 1
ATOM 5580 O O . ARG B 1 281 ? 56.872 -2.295 -35.650 1.00 25.84 676 ARG B O 1
ATOM 5588 N N . ALA B 1 282 ? 55.244 -3.734 -35.091 1.00 22.41 677 ALA B N 1
ATOM 5589 C CA . ALA B 1 282 ? 54.196 -2.790 -35.475 1.00 22.79 677 ALA B CA 1
ATOM 5590 C C . ALA B 1 282 ? 52.953 -2.934 -34.612 1.00 23.00 677 ALA B C 1
ATOM 5591 O O . ALA B 1 282 ? 52.601 -4.040 -34.189 1.00 21.71 677 ALA B O 1
ATOM 5593 N N . LEU B 1 283 ? 52.297 -1.804 -34.353 1.00 22.82 678 LEU B N 1
ATOM 5594 C CA . LEU B 1 283 ? 50.984 -1.791 -33.717 1.00 21.90 678 LEU B CA 1
ATOM 5595 C C . LEU B 1 283 ? 49.977 -1.241 -34.715 1.00 22.21 678 LEU B C 1
ATOM 5596 O O . LEU B 1 283 ? 50.127 -0.134 -35.207 1.00 23.35 678 LEU B O 1
ATOM 5601 N N . LEU B 1 284 ? 48.958 -2.037 -35.016 1.00 22.61 679 LEU B N 1
ATOM 5602 C CA . LEU B 1 284 ? 48.092 -1.799 -36.157 1.00 20.31 679 LEU B CA 1
ATOM 5603 C C . LEU B 1 284 ? 46.599 -1.800 -35.788 1.00 22.89 679 LEU B C 1
ATOM 5604 O O . LEU B 1 284 ? 46.112 -2.698 -35.075 1.00 20.85 679 LEU B O 1
ATOM 5609 N N . THR B 1 285 ? 45.885 -0.782 -36.272 1.00 25.79 680 THR B N 1
ATOM 5610 C CA . THR B 1 285 ? 44.422 -0.730 -36.163 1.00 26.19 680 THR B CA 1
ATOM 5611 C C . THR B 1 285 ? 43.836 -0.486 -37.562 1.00 28.11 680 THR B C 1
ATOM 5612 O O . THR B 1 285 ? 44.565 -0.112 -38.471 1.00 26.96 680 THR B O 1
ATOM 5616 N N . PRO B 1 286 ? 42.532 -0.725 -37.758 1.00 24.46 681 PRO B N 1
ATOM 5617 C CA . PRO B 1 286 ? 42.028 -0.552 -39.124 1.00 23.00 681 PRO B CA 1
ATOM 5618 C C . PRO B 1 286 ? 42.016 0.881 -39.622 1.00 22.78 681 PRO B C 1
ATOM 5619 O O . PRO B 1 286 ? 41.740 1.811 -38.872 1.00 30.64 681 PRO B O 1
ATOM 5623 N N . GLN B 1 287 ? 42.319 1.052 -40.898 1.00 25.90 682 GLN B N 1
ATOM 5624 C CA . GLN B 1 287 ? 42.167 2.353 -41.542 1.00 30.31 682 GLN B CA 1
ATOM 5625 C C . GLN B 1 287 ? 40.718 2.502 -42.021 1.00 32.35 682 GLN B C 1
ATOM 5626 O O . GLN B 1 287 ? 40.246 1.731 -42.861 1.00 32.60 682 GLN B O 1
ATOM 5632 N N . PRO B 1 288 ? 39.989 3.460 -41.429 1.00 33.91 683 PRO B N 1
ATOM 5633 C CA . PRO B 1 288 ? 38.567 3.618 -41.752 1.00 38.44 683 PRO B CA 1
ATOM 5634 C C . PRO B 1 288 ? 38.268 4.237 -43.132 1.00 37.52 683 PRO B C 1
ATOM 5635 O O . PRO B 1 288 ? 37.217 3.950 -43.707 1.00 36.86 683 PRO B O 1
ATOM 5639 N N . LEU B 1 289 ? 39.168 5.054 -43.662 1.00 31.97 684 LEU B N 1
ATOM 5640 C CA . LEU B 1 289 ? 38.890 5.746 -44.911 1.00 28.43 684 LEU B CA 1
ATOM 5641 C C . LEU B 1 289 ? 39.302 4.937 -46.126 1.00 30.62 684 LEU B C 1
ATOM 5642 O O . LEU B 1 289 ? 40.464 4.560 -46.271 1.00 28.64 684 LEU B O 1
ATOM 5647 N N . ARG B 1 290 ? 38.338 4.691 -47.002 1.00 31.42 685 ARG B N 1
ATOM 5648 C CA . ARG B 1 290 ? 38.556 3.916 -48.212 1.00 35.72 685 ARG B CA 1
ATOM 5649 C C . ARG B 1 290 ? 39.697 4.479 -49.027 1.00 33.60 685 ARG B C 1
ATOM 5650 O O . ARG B 1 290 ? 40.495 3.728 -49.582 1.00 34.30 685 ARG B O 1
ATOM 5658 N N . GLU B 1 291 ? 39.760 5.804 -49.116 1.00 31.93 686 GLU B N 1
ATOM 5659 C CA . GLU B 1 291 ? 40.805 6.454 -49.893 1.00 43.05 686 GLU B CA 1
ATOM 5660 C C . GLU B 1 291 ? 42.195 6.143 -49.341 1.00 45.70 686 GLU B C 1
ATOM 5661 O O . GLU B 1 291 ? 43.133 5.902 -50.103 1.00 47.94 686 GLU B O 1
ATOM 5667 N N . LEU B 1 292 ? 42.340 6.132 -48.021 1.00 38.51 687 LEU B N 1
ATOM 5668 C CA . LEU B 1 292 ? 43.655 5.858 -47.462 1.00 29.12 687 LEU B CA 1
ATOM 5669 C C . LEU B 1 292 ? 43.973 4.372 -47.520 1.00 25.32 687 LEU B C 1
ATOM 5670 O O . LEU B 1 292 ? 45.140 3.986 -47.548 1.00 27.67 687 LEU B O 1
ATOM 5675 N N . ARG B 1 293 ? 42.940 3.539 -47.565 1.00 26.56 688 ARG B N 1
ATOM 5676 C CA . ARG B 1 293 ? 43.151 2.104 -47.634 1.00 27.57 688 ARG B CA 1
ATOM 5677 C C . ARG B 1 293 ? 43.757 1.699 -48.957 1.00 30.79 688 ARG B C 1
ATOM 5678 O O . ARG B 1 293 ? 44.299 0.600 -49.086 1.00 29.79 688 ARG B O 1
ATOM 5686 N N . LEU B 1 294 ? 43.665 2.586 -49.940 1.00 28.07 689 LEU B N 1
ATOM 5687 C CA . LEU B 1 294 ? 44.283 2.334 -51.229 1.00 27.00 689 LEU B CA 1
ATOM 5688 C C . LEU B 1 294 ? 45.798 2.289 -51.091 1.00 26.11 689 LEU B C 1
ATOM 5689 O O . LEU B 1 294 ? 46.489 1.674 -51.902 1.00 26.99 689 LEU B O 1
ATOM 5694 N N . LYS B 1 295 ? 46.318 2.995 -50.096 1.00 25.67 690 LYS B N 1
ATOM 5695 C CA . LYS B 1 295 ? 47.750 2.965 -49.811 1.00 29.02 690 LYS B CA 1
ATOM 5696 C C . LYS B 1 295 ? 48.089 2.047 -48.623 1.00 28.30 690 LYS B C 1
ATOM 5697 O O . LYS B 1 295 ? 49.116 1.379 -48.642 1.00 27.35 690 LYS B O 1
ATOM 5703 N N . SER B 1 296 ? 47.222 1.991 -47.611 1.00 28.97 691 SER B N 1
ATOM 5704 C CA . SER B 1 296 ? 47.486 1.154 -46.433 1.00 30.17 691 SER B CA 1
ATOM 5705 C C . SER B 1 296 ? 46.225 0.740 -45.682 1.00 27.47 691 SER B C 1
ATOM 5706 O O . SER B 1 296 ? 45.423 1.588 -45.325 1.00 26.69 691 SER B O 1
ATOM 5709 N N . GLU B 1 297 ? 46.094 -0.562 -45.399 1.00 25.59 692 GLU B N 1
ATOM 5710 C CA . GLU B 1 297 ? 44.930 -1.092 -44.680 1.00 31.34 692 GLU B CA 1
ATOM 5711 C C . GLU B 1 297 ? 44.911 -0.771 -43.206 1.00 22.99 692 GLU B C 1
ATOM 5712 O O . GLU B 1 297 ? 43.878 -0.920 -42.571 1.00 23.82 692 GLU B O 1
ATOM 5718 N N . TYR B 1 298 ? 46.061 -0.374 -42.666 1.00 27.50 693 TYR B N 1
ATOM 5719 C CA . TYR B 1 298 ? 46.212 -0.148 -41.229 1.00 24.92 693 TYR B CA 1
ATOM 5720 C C . TYR B 1 298 ? 46.769 1.214 -40.883 1.00 23.20 693 TYR B C 1
ATOM 5721 O O . TYR B 1 298 ? 47.522 1.818 -41.645 1.00 25.95 693 TYR B O 1
ATOM 5730 N N . VAL B 1 299 ? 46.408 1.663 -39.693 1.00 25.64 694 VAL B N 1
ATOM 5731 C CA . VAL B 1 299 ? 47.039 2.786 -39.048 1.00 28.08 694 VAL B CA 1
ATOM 5732 C C . VAL B 1 299 ? 48.084 2.186 -38.108 1.00 27.73 694 VAL B C 1
ATOM 5733 O O . VAL B 1 299 ? 47.778 1.249 -37.352 1.00 24.84 694 VAL B O 1
ATOM 5737 N N . HIS B 1 300 ? 49.326 2.660 -38.242 1.00 27.00 695 HIS B N 1
ATOM 5738 C CA . HIS B 1 300 ? 50.459 2.266 -37.400 1.00 24.96 695 HIS B CA 1
ATOM 5739 C C . HIS B 1 300 ? 50.523 3.185 -36.192 1.00 24.41 695 HIS B C 1
ATOM 5740 O O . HIS B 1 300 ? 50.287 4.381 -36.317 1.00 29.29 695 HIS B O 1
ATOM 5747 N N . HIS B 1 301 ? 50.871 2.644 -35.032 1.00 22.80 696 HIS B N 1
ATOM 5748 C CA . HIS B 1 301 ? 50.933 3.449 -33.811 1.00 25.14 696 HIS B CA 1
ATOM 5749 C C . HIS B 1 301 ? 52.269 3.241 -33.100 1.00 27.58 696 HIS B C 1
ATOM 5750 O O . HIS B 1 301 ? 52.663 2.104 -32.861 1.00 28.94 696 HIS B O 1
ATOM 5757 N N . LYS B 1 302 ? 52.949 4.322 -32.726 1.00 25.72 697 LYS B N 1
ATOM 5758 C CA . LYS B 1 302 ? 54.146 4.201 -31.890 1.00 26.42 697 LYS B CA 1
ATOM 5759 C C . LYS B 1 302 ? 53.724 3.699 -30.494 1.00 26.97 697 LYS B C 1
ATOM 5760 O O . LYS B 1 302 ? 54.448 2.955 -29.827 1.00 26.91 697 LYS B O 1
ATOM 5766 N N . GLU B 1 303 ? 52.525 4.107 -30.084 1.00 23.10 698 GLU B N 1
ATOM 5767 C CA . GLU B 1 303 ? 51.974 3.809 -28.776 1.00 19.66 698 GLU B CA 1
ATOM 5768 C C . GLU B 1 303 ? 50.466 3.634 -28.847 1.00 22.03 698 GLU B C 1
ATOM 5769 O O . GLU B 1 303 ? 49.800 4.371 -29.575 1.00 24.00 698 GLU B O 1
ATOM 5775 N N . VAL B 1 304 ? 49.931 2.670 -28.096 1.00 23.04 699 VAL B N 1
ATOM 5776 C CA . VAL B 1 304 ? 48.479 2.505 -27.914 1.00 24.49 69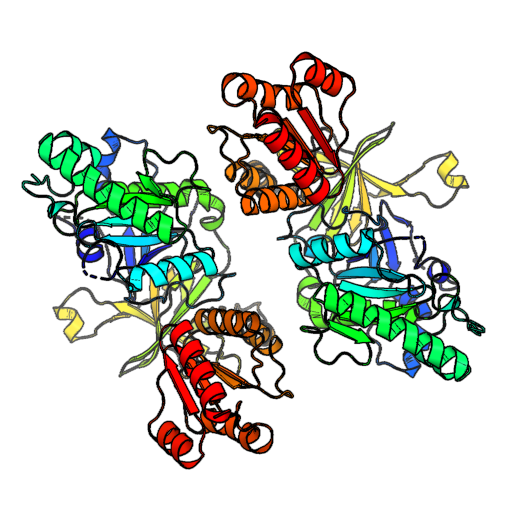9 VAL B CA 1
ATOM 5777 C C . VAL B 1 304 ? 48.198 2.331 -26.428 1.00 23.81 699 VAL B C 1
ATOM 5778 O O . VAL B 1 304 ? 49.055 1.870 -25.661 1.00 24.75 699 VAL B O 1
ATOM 5782 N N . LYS B 1 305 ? 46.977 2.659 -26.033 1.00 24.56 700 LYS B N 1
ATOM 5783 C CA . LYS B 1 305 ? 46.566 2.564 -24.644 1.00 23.58 700 LYS B CA 1
ATOM 5784 C C . LYS B 1 305 ? 45.264 1.788 -24.514 1.00 27.46 700 LYS B C 1
ATOM 5785 O O . LYS B 1 305 ? 44.401 1.860 -25.383 1.00 28.33 700 LYS B O 1
ATOM 5791 N N . ALA B 1 306 ? 45.122 1.048 -23.419 1.00 30.13 701 ALA B N 1
ATOM 5792 C CA . ALA B 1 306 ? 43.867 0.367 -23.101 1.00 28.63 701 ALA B CA 1
ATOM 5793 C C . ALA B 1 306 ? 42.717 1.380 -23.011 1.00 33.06 701 ALA B C 1
ATOM 5794 O O . ALA B 1 306 ? 42.940 2.524 -22.624 1.00 32.09 701 ALA B O 1
ATOM 5796 N N . ALA B 1 307 ? 41.488 0.993 -23.353 1.00 35.57 702 ALA B N 1
ATOM 5797 C CA . ALA B 1 307 ? 41.116 -0.346 -23.806 1.00 31.51 702 ALA B CA 1
ATOM 5798 C C . ALA B 1 307 ? 40.938 -0.353 -25.300 1.00 26.41 702 ALA B C 1
ATOM 5799 O O . ALA B 1 307 ? 40.269 0.527 -25.839 1.00 32.21 702 ALA B O 1
ATOM 5801 N N A LEU B 1 308 ? 41.550 -1.318 -25.978 0.42 24.10 703 LEU B N 1
ATOM 5802 N N B LEU B 1 308 ? 41.523 -1.340 -25.970 0.58 23.88 703 LEU B N 1
ATOM 5803 C CA A LEU B 1 308 ? 41.385 -1.434 -27.419 0.42 24.65 703 LEU B CA 1
ATOM 5804 C CA B LEU B 1 308 ? 41.360 -1.455 -27.411 0.58 24.05 703 LEU B CA 1
ATOM 5805 C C A LEU B 1 308 ? 41.756 -2.816 -27.928 0.42 23.47 703 LEU B C 1
ATOM 5806 C C B LEU B 1 308 ? 41.738 -2.829 -27.920 0.58 23.27 703 LEU B C 1
ATOM 5807 O O A LEU B 1 308 ? 42.478 -3.561 -27.277 0.42 25.35 703 LEU B O 1
ATOM 5808 O O B LEU B 1 308 ? 42.445 -3.580 -27.265 0.58 25.58 703 LEU B O 1
ATOM 5817 N N . GLY B 1 309 ? 41.258 -3.145 -29.111 1.00 21.83 704 GLY B N 1
ATOM 5818 C CA . GLY B 1 309 ? 41.652 -4.353 -29.798 1.00 22.36 704 GLY B CA 1
ATOM 5819 C C . GLY B 1 309 ? 42.699 -3.929 -30.803 1.00 24.32 704 GLY B C 1
ATOM 5820 O O . GLY B 1 309 ? 42.467 -3.009 -31.586 1.00 24.67 704 GLY B O 1
ATOM 5821 N N . VAL B 1 310 ? 43.863 -4.568 -30.769 1.00 24.91 705 VAL B N 1
ATOM 5822 C CA . VAL B 1 310 ? 44.979 -4.131 -31.598 1.00 23.19 705 VAL B CA 1
ATOM 5823 C C . VAL B 1 310 ? 45.699 -5.330 -32.178 1.00 23.56 705 VAL B C 1
ATOM 5824 O O . VAL B 1 310 ? 45.726 -6.402 -31.580 1.00 23.30 705 VAL B O 1
ATOM 5828 N N . LYS B 1 311 ? 46.228 -5.147 -33.383 1.00 23.55 706 LYS B N 1
ATOM 5829 C CA . LYS B 1 311 ? 47.028 -6.161 -34.040 1.00 23.11 706 LYS B CA 1
ATOM 5830 C C . LYS B 1 311 ? 48.508 -5.866 -33.832 1.00 23.73 706 LYS B C 1
ATOM 5831 O O . LYS B 1 311 ? 48.972 -4.750 -34.040 1.00 21.99 706 LYS B O 1
ATOM 5837 N N . ILE B 1 312 ? 49.243 -6.890 -33.428 1.00 26.32 707 ILE B N 1
ATOM 5838 C CA . ILE B 1 312 ? 50.684 -6.799 -33.197 1.00 29.18 707 ILE B CA 1
ATOM 5839 C C . ILE B 1 312 ? 51.472 -7.597 -34.234 1.00 27.13 707 ILE B C 1
ATOM 5840 O O . ILE B 1 312 ? 51.195 -8.789 -34.453 1.00 24.02 707 ILE B O 1
ATOM 5845 N N . ALA B 1 313 ? 52.427 -6.926 -34.885 1.00 25.54 708 ALA B N 1
ATOM 5846 C CA . ALA B 1 313 ? 53.418 -7.603 -35.727 1.00 23.42 708 ALA B CA 1
ATOM 5847 C C . ALA B 1 313 ? 54.744 -7.689 -34.974 1.00 19.51 708 ALA B C 1
ATOM 5848 O O . ALA B 1 313 ? 55.208 -6.701 -34.399 1.00 24.22 708 ALA B O 1
ATOM 5850 N N . ALA B 1 314 ? 55.318 -8.889 -34.985 1.00 19.22 709 ALA B N 1
ATOM 5851 C CA . ALA B 1 314 ? 56.560 -9.234 -34.299 1.00 20.24 709 ALA B CA 1
ATOM 5852 C C . ALA B 1 314 ? 57.088 -10.589 -34.815 1.00 24.58 709 ALA B C 1
ATOM 5853 O O . ALA B 1 314 ? 56.319 -11.400 -35.331 1.00 26.57 709 ALA B O 1
ATOM 5855 N N . ASN B 1 315 ? 58.385 -10.846 -34.679 1.00 27.02 710 ASN B N 1
ATOM 5856 C CA . ASN B 1 315 ? 58.924 -12.159 -35.052 1.00 28.76 710 ASN B CA 1
ATOM 5857 C C . ASN B 1 315 ? 58.499 -13.247 -34.070 1.00 25.09 710 ASN B C 1
ATOM 5858 O O . ASN B 1 315 ? 58.218 -12.968 -32.895 1.00 24.00 710 ASN B O 1
ATOM 5863 N N . ASP B 1 316 ? 58.426 -14.473 -34.583 1.00 26.93 711 ASP B N 1
ATOM 5864 C CA . ASP B 1 316 ? 58.268 -15.679 -33.778 1.00 27.97 711 ASP B CA 1
ATOM 5865 C C . ASP B 1 316 ? 56.899 -15.822 -33.107 1.00 26.57 711 ASP B C 1
ATOM 5866 O O . ASP B 1 316 ? 56.780 -16.433 -32.052 1.00 28.90 711 ASP B O 1
ATOM 5871 N N . LEU B 1 317 ? 55.855 -15.300 -33.739 1.00 26.22 712 LEU B N 1
ATOM 5872 C CA . LEU B 1 317 ? 54.516 -15.422 -33.177 1.00 24.70 712 LEU B CA 1
ATOM 5873 C C . LEU B 1 317 ? 53.758 -16.669 -33.660 1.00 29.65 712 LEU B C 1
ATOM 5874 O O . LEU B 1 317 ? 52.620 -16.883 -33.246 1.00 25.46 712 LEU B O 1
ATOM 5879 N N . GLU B 1 318 ? 54.378 -17.483 -34.522 1.00 31.98 713 GLU B N 1
ATOM 5880 C CA . GLU B 1 318 ? 53.679 -18.602 -35.174 1.00 29.67 713 GLU B CA 1
ATOM 5881 C C . GLU B 1 318 ? 53.039 -19.555 -34.182 1.00 26.98 713 GLU B C 1
ATOM 5882 O O . GLU B 1 318 ? 51.939 -20.042 -34.423 1.00 27.08 713 GLU B O 1
ATOM 5888 N N . LYS B 1 319 ? 53.720 -19.813 -33.068 1.00 28.51 714 LYS B N 1
ATOM 5889 C CA . LYS B 1 319 ? 53.244 -20.793 -32.088 1.00 30.17 714 LYS B CA 1
ATOM 5890 C C . LYS B 1 319 ? 52.519 -20.169 -30.889 1.00 26.36 714 LYS B C 1
ATOM 5891 O O . LYS B 1 319 ? 52.327 -20.821 -29.864 1.00 30.85 714 LYS B O 1
ATOM 5897 N N . ALA B 1 320 ? 52.120 -18.910 -31.014 1.00 26.47 715 ALA B N 1
ATOM 5898 C CA . ALA B 1 320 ? 51.436 -18.215 -29.922 1.00 28.21 715 ALA B CA 1
ATOM 5899 C C . ALA B 1 320 ? 50.114 -18.903 -29.547 1.00 30.19 715 ALA B C 1
ATOM 5900 O O . ALA B 1 320 ? 49.398 -19.413 -30.420 1.00 27.77 715 ALA B O 1
ATOM 5902 N N . VAL B 1 321 ? 49.795 -18.919 -28.253 1.00 29.61 716 VAL B N 1
ATOM 5903 C CA . VAL B 1 321 ? 48.592 -19.581 -27.747 1.00 30.62 716 VAL B CA 1
ATOM 5904 C C . VAL B 1 321 ? 47.415 -18.605 -27.598 1.00 32.32 716 VAL B C 1
ATOM 5905 O O . VAL B 1 321 ? 47.561 -17.549 -26.992 1.00 31.73 716 VAL B O 1
ATOM 5909 N N . SER B 1 322 ? 46.258 -18.939 -28.166 1.00 29.25 717 SER B N 1
ATOM 5910 C CA . SER B 1 322 ? 45.074 -18.103 -27.991 1.00 28.86 717 SER B CA 1
ATOM 5911 C C . SER B 1 322 ? 44.567 -18.208 -26.573 1.00 29.74 717 SER B C 1
ATOM 5912 O O . SER B 1 322 ? 44.409 -19.309 -26.046 1.00 32.24 717 SER B O 1
ATOM 5915 N N . GLY B 1 323 ? 44.304 -17.060 -25.959 1.00 28.15 718 GLY B N 1
ATOM 5916 C CA . GLY B 1 323 ? 43.928 -17.012 -24.556 1.00 23.99 718 GLY B CA 1
ATOM 5917 C C . GLY B 1 323 ? 45.103 -16.656 -23.670 1.00 26.67 718 GLY B C 1
ATOM 5918 O O . GLY B 1 323 ? 44.922 -16.321 -22.505 1.00 30.58 718 GLY B O 1
ATOM 5919 N N . SER B 1 324 ? 46.304 -16.680 -24.241 1.00 29.01 719 SER B N 1
ATOM 5920 C CA . SER B 1 324 ? 47.517 -16.335 -23.501 1.00 30.56 719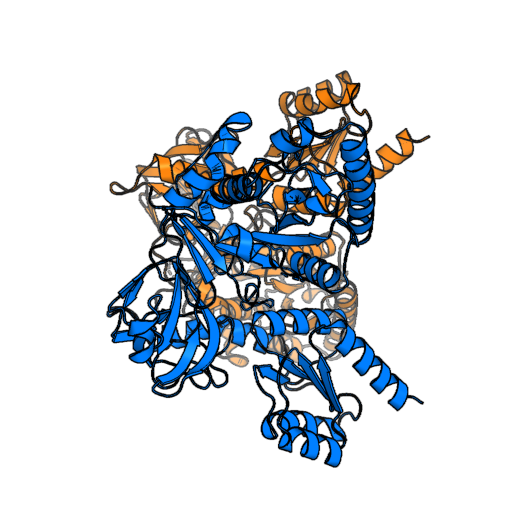 SER B CA 1
ATOM 5921 C C . SER B 1 324 ? 47.581 -14.847 -23.191 1.00 26.93 719 SER B C 1
ATOM 5922 O O . SER B 1 324 ? 46.837 -14.056 -23.756 1.00 28.59 719 SER B O 1
ATOM 5925 N N . ARG B 1 325 ? 48.462 -14.466 -22.278 1.00 26.23 720 ARG B N 1
ATOM 5926 C CA . ARG B 1 325 ? 48.604 -13.058 -21.952 1.00 23.90 720 ARG B CA 1
ATOM 5927 C C . ARG B 1 325 ? 50.004 -12.584 -22.341 1.00 27.74 720 ARG B C 1
ATOM 5928 O O . ARG B 1 325 ? 50.899 -13.385 -22.599 1.00 32.74 720 ARG B O 1
ATOM 5936 N N . LEU B 1 326 ? 50.176 -11.269 -22.373 1.00 26.82 721 LEU B N 1
ATOM 5937 C CA . LEU B 1 326 ? 51.430 -10.656 -22.782 1.00 31.55 721 LEU B CA 1
ATOM 5938 C C . LEU B 1 326 ? 52.096 -9.956 -21.610 1.00 34.50 721 LEU B C 1
ATOM 5939 O O . LEU B 1 326 ? 51.452 -9.219 -20.876 1.00 39.64 721 LEU B O 1
ATOM 5944 N N . LEU B 1 327 ? 53.395 -10.177 -21.458 1.00 34.73 722 LEU B N 1
ATOM 5945 C CA . LEU B 1 327 ? 54.178 -9.496 -20.439 1.00 34.38 722 LEU B CA 1
ATOM 5946 C C . LEU B 1 327 ? 55.265 -8.658 -21.098 1.00 33.89 722 LEU B C 1
ATOM 5947 O O . LEU B 1 327 ? 55.950 -9.122 -22.004 1.00 33.15 722 LEU B O 1
ATOM 5952 N N . VAL B 1 328 ? 55.407 -7.417 -20.651 1.00 29.60 723 VAL B N 1
ATOM 5953 C CA . VAL B 1 328 ? 56.443 -6.538 -21.169 1.00 30.22 723 VAL B CA 1
ATOM 5954 C C . VAL B 1 328 ? 57.720 -6.685 -20.353 1.00 27.12 723 VAL B C 1
ATOM 5955 O O . VAL B 1 328 ? 57.683 -6.670 -19.127 1.00 30.96 723 VAL B O 1
ATOM 5959 N N . VAL B 1 329 ? 58.849 -6.828 -21.035 1.00 27.75 724 VAL B N 1
ATOM 5960 C CA . VAL B 1 329 ? 60.119 -6.943 -20.338 1.00 29.26 724 VAL B CA 1
ATOM 5961 C C . VAL B 1 329 ? 60.829 -5.597 -20.303 1.00 30.60 724 VAL B C 1
ATOM 5962 O O . VAL B 1 329 ? 61.287 -5.087 -21.321 1.00 30.01 724 VAL B O 1
ATOM 5966 N N . GLY B 1 330 ? 60.922 -5.046 -19.101 1.00 30.03 725 GLY B N 1
ATOM 5967 C CA . GLY B 1 330 ? 61.603 -3.795 -18.839 1.00 32.35 725 GLY B CA 1
ATOM 5968 C C . GLY B 1 330 ? 63.109 -3.926 -18.732 1.00 34.47 725 GLY B C 1
ATOM 5969 O O . GLY B 1 330 ? 63.639 -5.030 -18.627 1.00 34.37 725 GLY B O 1
ATOM 5970 N N . PRO B 1 331 ? 63.815 -2.712 -18.756 1.00 32.37 726 PRO B N 1
ATOM 5971 C CA . PRO B 1 331 ? 65.269 -2.880 -18.561 1.00 35.73 726 PRO B CA 1
ATOM 5972 C C . PRO B 1 331 ? 65.597 -3.501 -17.196 1.00 34.10 726 PRO B C 1
ATOM 5973 O O . PRO B 1 331 ? 66.564 -4.242 -17.068 1.00 32.62 726 PRO B O 1
ATOM 5977 N N . GLU B 1 332 ? 64.824 -3.140 -16.182 1.00 31.59 727 GLU B N 1
ATOM 5978 C CA . GLU B 1 332 ? 64.947 -3.703 -14.834 1.00 31.81 727 GLU B CA 1
ATOM 5979 C C . GLU B 1 332 ? 64.635 -5.212 -14.666 1.00 31.25 727 GLU B C 1
ATOM 5980 O O . GLU B 1 332 ? 65.217 -5.871 -13.811 1.00 35.88 727 GLU B O 1
ATOM 5986 N N . ASP B 1 333 ? 63.679 -5.729 -15.435 1.00 31.74 728 ASP B N 1
ATOM 5987 C CA . ASP B 1 333 ? 63.164 -7.102 -15.285 1.00 32.08 728 ASP B CA 1
ATOM 5988 C C . ASP B 1 333 ? 64.094 -8.267 -15.678 1.00 35.11 728 ASP B C 1
ATOM 5989 O O . ASP B 1 333 ? 65.004 -8.099 -16.483 1.00 35.01 728 ASP B O 1
ATOM 5994 N N . ASP B 1 334 ? 63.849 -9.446 -15.097 1.00 38.39 729 ASP B N 1
ATOM 5995 C CA . ASP B 1 334 ? 64.540 -10.669 -15.487 1.00 38.37 729 ASP B CA 1
ATOM 5996 C C . ASP B 1 334 ? 63.701 -11.366 -16.553 1.00 37.86 729 ASP B C 1
ATOM 5997 O O . ASP B 1 334 ? 62.575 -11.803 -16.300 1.00 36.98 729 ASP B O 1
ATOM 6002 N N . GLU B 1 335 ? 64.239 -11.412 -17.763 1.00 35.56 730 GLU B N 1
ATOM 6003 C CA . GLU B 1 335 ? 63.523 -11.967 -18.900 1.00 36.09 730 GLU B CA 1
ATOM 6004 C C . GLU B 1 335 ? 63.148 -13.441 -18.741 1.00 36.44 730 GLU B C 1
ATOM 6005 O O . GLU B 1 335 ? 62.041 -13.838 -19.082 1.00 38.07 730 GLU B O 1
ATOM 6011 N N . ASP B 1 336 ? 64.083 -14.241 -18.238 1.00 37.73 731 ASP B N 1
ATOM 6012 C CA . ASP B 1 336 ? 63.871 -15.675 -18.070 1.00 37.28 731 ASP B CA 1
ATOM 6013 C C . ASP B 1 336 ? 62.750 -15.974 -17.094 1.00 33.72 731 ASP B C 1
ATOM 6014 O O . ASP B 1 336 ? 61.951 -16.889 -17.296 1.00 36.74 731 ASP B O 1
ATOM 6019 N N . GLU B 1 337 ? 62.696 -15.188 -16.026 1.00 39.24 732 GLU B N 1
ATOM 6020 C CA . GLU B 1 337 ? 61.666 -15.352 -15.009 1.00 38.42 732 GLU B CA 1
ATOM 6021 C C . GLU B 1 337 ? 60.304 -15.007 -15.567 1.00 34.18 732 GLU B C 1
ATOM 6022 O O . GLU B 1 337 ? 59.336 -15.668 -15.239 1.00 35.40 732 GLU B O 1
ATOM 6028 N N . LEU B 1 338 ? 60.240 -13.950 -16.372 1.00 32.01 733 LEU B N 1
ATOM 6029 C CA . LEU B 1 338 ? 59.014 -13.561 -17.057 1.00 29.34 733 LEU B CA 1
ATOM 6030 C C . LEU B 1 338 ? 58.586 -14.636 -18.047 1.00 26.24 733 LEU B C 1
ATOM 6031 O O . LEU B 1 338 ? 57.404 -14.933 -18.181 1.00 27.80 733 LEU B O 1
ATOM 6036 N N . MET B 1 339 ? 59.561 -15.214 -18.738 1.00 26.27 734 MET B N 1
ATOM 6037 C CA . MET B 1 339 ? 59.289 -16.277 -19.691 1.00 29.64 734 MET B CA 1
ATOM 6038 C C . MET B 1 339 ? 58.691 -17.476 -18.968 1.00 37.70 734 MET B C 1
ATOM 6039 O O . MET B 1 339 ? 57.782 -18.126 -19.474 1.00 38.34 734 MET B O 1
ATOM 6044 N N . ASP B 1 340 ? 59.212 -17.769 -17.783 1.00 37.65 735 ASP B N 1
ATOM 6045 C CA . ASP B 1 340 ? 58.616 -18.785 -16.931 1.00 38.54 735 ASP B CA 1
ATOM 6046 C C . ASP B 1 340 ? 57.210 -18.376 -16.501 1.00 36.79 735 ASP B C 1
ATOM 6047 O O . ASP B 1 340 ? 56.295 -19.191 -16.497 1.00 39.32 735 ASP B O 1
ATOM 6052 N N . ASP B 1 341 ? 57.045 -17.104 -16.152 1.00 35.63 736 ASP B N 1
ATOM 6053 C CA . ASP B 1 341 ? 55.781 -16.600 -15.619 1.00 36.73 736 ASP B CA 1
ATOM 6054 C C . ASP B 1 341 ? 54.631 -16.713 -16.613 1.00 42.61 736 ASP B C 1
ATOM 6055 O O . ASP B 1 341 ? 53.516 -17.076 -16.252 1.00 47.81 736 ASP B O 1
ATOM 6060 N N . VAL B 1 342 ? 54.918 -16.397 -17.868 1.00 40.58 737 VAL B N 1
ATOM 6061 C CA . VAL B 1 342 ? 53.912 -16.404 -18.924 1.00 37.21 737 VAL B CA 1
ATOM 6062 C C . VAL B 1 342 ? 53.341 -17.801 -19.155 1.00 36.59 737 VAL B C 1
ATOM 6063 O O . VAL B 1 342 ? 52.167 -17.962 -19.468 1.00 37.30 737 VAL B O 1
ATOM 6067 N N . MET B 1 343 ? 54.201 -18.801 -19.018 1.00 34.82 738 MET B N 1
ATOM 6068 C CA . MET B 1 343 ? 53.851 -20.197 -19.250 1.00 33.31 738 MET B CA 1
ATOM 6069 C C . MET B 1 343 ? 52.973 -20.802 -18.156 1.00 37.71 738 MET B C 1
ATOM 6070 O O . MET B 1 343 ? 52.488 -21.919 -18.298 1.00 41.26 738 MET B O 1
ATOM 6075 N N . ASP B 1 344 ? 52.784 -20.083 -17.058 1.00 38.15 739 ASP B N 1
ATOM 6076 C CA . ASP B 1 344 ? 52.190 -20.683 -15.870 1.00 41.40 739 ASP B CA 1
ATOM 6077 C C . ASP B 1 344 ? 50.792 -21.258 -16.100 1.00 41.75 739 ASP B C 1
ATOM 6078 O O . ASP B 1 344 ? 50.488 -22.338 -15.602 1.00 38.92 739 ASP B O 1
ATOM 6083 N N . ASP B 1 345 ? 49.948 -20.562 -16.855 1.00 39.90 740 ASP B N 1
ATOM 6084 C CA . ASP B 1 345 ? 48.601 -21.070 -17.096 1.00 39.49 740 ASP B CA 1
ATOM 6085 C C . ASP B 1 345 ? 48.578 -22.369 -17.908 1.00 43.54 740 ASP B C 1
ATOM 6086 O O . ASP B 1 345 ? 47.875 -23.311 -17.553 1.00 48.97 740 ASP B O 1
ATOM 6091 N N . LEU B 1 346 ? 49.354 -22.419 -18.986 1.00 39.02 741 LEU B N 1
ATOM 6092 C CA . LEU B 1 346 ? 49.442 -23.623 -19.810 1.00 38.32 741 LEU B CA 1
ATOM 6093 C C . LEU B 1 346 ? 50.092 -24.782 -19.069 1.00 39.08 741 LEU B C 1
ATOM 6094 O O . LEU B 1 346 ? 49.648 -25.923 -19.152 1.00 35.27 741 LEU B O 1
ATOM 6099 N N . THR B 1 347 ? 51.151 -24.462 -18.340 1.00 45.11 742 THR B N 1
ATOM 6100 C CA . THR B 1 347 ? 51.908 -25.449 -17.581 1.00 55.08 742 THR B CA 1
ATOM 6101 C C . THR B 1 347 ? 51.015 -26.095 -16.518 1.00 59.41 742 THR B C 1
ATOM 6102 O O . THR B 1 347 ? 50.999 -27.326 -16.343 1.00 57.20 742 THR B O 1
ATOM 6106 N N . GLY B 1 348 ? 50.218 -25.255 -15.865 1.00 60.44 743 GLY B N 1
ATOM 6107 C CA . GLY B 1 348 ? 49.228 -25.698 -14.901 1.00 61.31 743 GLY B CA 1
ATOM 6108 C C . GLY B 1 348 ? 48.230 -26.663 -15.504 1.00 61.04 743 GLY B C 1
ATOM 6109 O O . GLY B 1 348 ? 47.860 -27.650 -14.863 1.00 66.36 743 GLY B O 1
ATOM 6110 N N . LEU B 1 349 ? 47.757 -26.367 -16.713 1.00 52.53 744 LEU B N 1
ATOM 6111 C CA . LEU B 1 349 ? 46.897 -27.328 -17.402 1.00 49.54 744 LEU B CA 1
ATOM 6112 C C . LEU B 1 349 ? 47.625 -28.641 -17.714 1.00 55.34 744 LEU B C 1
ATOM 6113 O O . LEU B 1 349 ? 47.033 -29.717 -17.626 1.00 51.12 744 LEU B O 1
ATOM 6118 N N . LEU B 1 350 ? 48.896 -28.542 -18.104 1.00 61.73 745 LEU B N 1
ATOM 6119 C CA . LEU B 1 350 ? 49.682 -29.712 -18.497 1.00 60.90 745 LEU B CA 1
ATOM 6120 C C . LEU B 1 350 ? 49.874 -30.665 -17.314 1.00 64.46 745 LEU B C 1
ATOM 6121 O O . LEU B 1 350 ? 49.836 -31.886 -17.481 1.00 66.62 745 LEU B O 1
ATOM 6126 N N . ASP B 1 351 ? 50.031 -30.097 -16.118 1.00 67.04 746 ASP B N 1
ATOM 6127 C CA . ASP B 1 351 ? 50.273 -30.883 -14.900 1.00 67.98 746 ASP B CA 1
ATOM 6128 C C . ASP B 1 351 ? 49.072 -31.697 -14.443 1.00 68.03 746 ASP B C 1
ATOM 6129 O O . ASP B 1 351 ? 49.205 -32.642 -13.665 1.00 72.94 746 ASP B O 1
ATOM 6134 N N . SER B 1 352 ? 47.899 -31.308 -14.916 1.00 65.84 747 SER B N 1
ATOM 6135 C CA . SER B 1 352 ? 46.647 -31.938 -14.515 1.00 71.88 747 SER B CA 1
ATOM 6136 C C . SER B 1 352 ? 46.351 -33.283 -15.188 1.00 72.59 747 SER B C 1
ATOM 6137 O O . SER B 1 352 ? 45.360 -33.942 -14.858 1.00 71.44 747 SER B O 1
ATOM 6140 N N . VAL B 1 353 ? 47.216 -33.717 -16.097 1.00 70.63 748 VAL B N 1
ATOM 6141 C CA . VAL B 1 353 ? 46.905 -34.894 -16.900 1.00 71.93 748 VAL B CA 1
ATOM 6142 C C . VAL B 1 353 ? 47.899 -36.003 -16.633 1.00 76.44 748 VAL B C 1
ATOM 6143 O O . VAL B 1 353 ? 49.017 -35.755 -16.171 1.00 79.96 748 VAL B O 1
ATOM 6147 N N . ASP B 1 354 ? 47.463 -37.235 -16.884 1.00 76.40 749 ASP B N 1
ATOM 6148 C CA . ASP B 1 354 ? 48.328 -38.393 -16.713 1.00 78.84 749 ASP B CA 1
ATOM 6149 C C . ASP B 1 354 ? 48.897 -38.819 -18.047 1.00 77.13 749 ASP B C 1
ATOM 6150 O O . ASP B 1 354 ? 48.239 -39.512 -18.829 1.00 75.95 749 ASP B O 1
ATOM 6155 N N . THR B 1 355 ? 50.124 -38.387 -18.304 1.00 76.03 750 THR B N 1
ATOM 6156 C CA . THR B 1 355 ? 50.784 -38.676 -19.564 1.00 77.65 750 THR B CA 1
ATOM 6157 C C . THR B 1 355 ? 51.198 -40.151 -19.608 1.00 78.49 750 THR B C 1
ATOM 6158 O O . THR B 1 355 ? 51.414 -40.716 -20.689 1.00 78.64 750 THR B O 1
ATOM 6162 N N . THR B 1 356 ? 51.272 -40.766 -18.425 1.00 76.43 751 THR B N 1
ATOM 6163 C CA . THR B 1 356 ? 51.642 -42.176 -18.278 1.00 72.90 751 THR B CA 1
ATOM 6164 C C . THR B 1 356 ? 50.499 -43.147 -18.541 1.00 70.11 751 THR B C 1
ATOM 6165 O O . THR B 1 356 ? 50.677 -44.166 -19.202 1.00 72.67 751 THR B O 1
ATOM 6169 N N . GLY B 1 357 ? 49.322 -42.812 -18.030 1.00 67.92 752 GLY B N 1
ATOM 6170 C CA . GLY B 1 357 ? 48.192 -43.716 -18.060 1.00 70.97 752 GLY B CA 1
ATOM 6171 C C . GLY B 1 357 ? 47.576 -43.914 -19.429 1.00 71.73 752 GLY B C 1
ATOM 6172 O O . GLY B 1 357 ? 47.980 -43.282 -20.410 1.00 66.57 752 GLY B O 1
ATOM 6173 N N . LYS B 1 358 ? 46.595 -44.809 -19.491 1.00 76.71 753 LYS B N 1
ATOM 6174 C CA . LYS B 1 358 ? 45.775 -44.966 -20.684 1.00 80.47 753 LYS B CA 1
ATOM 6175 C C . LYS B 1 358 ? 44.781 -43.801 -20.707 1.00 79.71 753 LYS B C 1
ATOM 6176 O O . LYS B 1 358 ? 44.295 -43.381 -19.650 1.00 76.54 753 LYS B O 1
ATOM 6182 N N . GLY B 1 359 ? 44.512 -43.251 -21.891 1.00 77.15 754 GLY B N 1
ATOM 6183 C CA . GLY B 1 359 ? 43.598 -42.122 -22.006 1.00 73.85 754 GLY B CA 1
ATOM 6184 C C . GLY B 1 359 ? 43.458 -41.554 -23.407 1.00 73.56 754 GLY B C 1
ATOM 6185 O O . GLY B 1 359 ? 44.163 -41.977 -24.325 1.00 78.93 754 GLY B O 1
ATOM 6186 N N . VAL B 1 360 ? 42.524 -40.618 -23.579 1.00 66.92 755 VAL B N 1
ATOM 6187 C CA . VAL B 1 360 ? 42.348 -39.924 -24.856 1.00 62.10 755 VAL B CA 1
ATOM 6188 C C . VAL B 1 360 ? 43.336 -38.763 -25.028 1.00 51.94 755 VAL B C 1
ATOM 6189 O O . VAL B 1 360 ? 43.941 -38.295 -24.057 1.00 40.72 755 VAL B O 1
ATOM 6193 N N . VAL B 1 361 ? 43.494 -38.313 -26.271 1.00 50.89 756 VAL B N 1
ATOM 6194 C CA . VAL B 1 361 ? 44.238 -37.100 -26.578 1.00 49.22 756 VAL B CA 1
ATOM 6195 C C . VAL B 1 361 ? 43.196 -36.004 -26.802 1.00 53.27 756 VAL B C 1
ATOM 6196 O O . VAL B 1 361 ? 42.153 -36.248 -27.415 1.00 49.32 756 VAL B O 1
ATOM 6200 N N . VAL B 1 362 ? 43.454 -34.818 -26.258 1.00 56.57 757 VAL B N 1
ATOM 6201 C CA . VAL B 1 362 ? 42.499 -33.708 -26.293 1.00 55.52 757 VAL B CA 1
ATOM 6202 C C . VAL B 1 362 ? 43.104 -32.497 -27.002 1.00 55.23 757 VAL B C 1
ATOM 6203 O O . VAL B 1 362 ? 44.298 -32.238 -26.871 1.00 60.08 757 VAL B O 1
ATOM 6207 N N . GLN B 1 363 ? 42.311 -31.791 -27.802 1.00 50.12 758 GLN B N 1
ATOM 6208 C CA . GLN B 1 363 ? 42.817 -30.588 -28.454 1.00 47.85 758 GLN B CA 1
ATOM 6209 C C . GLN B 1 363 ? 41.727 -29.524 -28.555 1.00 44.68 758 GLN B C 1
ATOM 6210 O O . GLN B 1 363 ? 40.612 -29.807 -28.980 1.00 43.86 758 GLN B O 1
ATOM 6216 N N . ALA B 1 364 ? 42.048 -28.298 -28.162 1.00 41.92 759 ALA B N 1
ATOM 6217 C CA . ALA B 1 364 ? 41.037 -27.252 -28.114 1.00 42.88 759 ALA B CA 1
ATOM 6218 C C . ALA B 1 364 ? 41.574 -25.932 -28.633 1.00 39.99 759 ALA B C 1
ATOM 6219 O O . ALA B 1 364 ? 42.780 -25.764 -28.794 1.00 37.33 759 ALA B O 1
ATOM 6221 N N . SER B 1 365 ? 40.671 -24.986 -28.858 1.00 33.86 760 SER B N 1
ATOM 6222 C CA . SER B 1 365 ? 41.034 -23.746 -29.514 1.00 36.43 760 SER B CA 1
ATOM 6223 C C . SER B 1 365 ? 41.862 -22.811 -28.635 1.00 38.59 760 SER B C 1
ATOM 6224 O O . SER B 1 365 ? 42.856 -22.235 -29.085 1.00 39.28 760 SER B O 1
ATOM 6227 N N . THR B 1 366 ? 41.466 -22.670 -27.377 1.00 37.35 761 THR B N 1
ATOM 6228 C CA . THR B 1 366 ? 42.051 -21.659 -26.511 1.00 32.30 761 THR B CA 1
ATOM 6229 C C . THR B 1 366 ? 42.360 -22.217 -25.137 1.00 36.67 761 THR B C 1
ATOM 6230 O O . THR B 1 366 ? 42.050 -23.369 -24.842 1.00 40.25 761 THR B O 1
ATOM 6234 N N . LEU B 1 367 ? 42.998 -21.404 -24.303 1.00 41.18 762 LEU B N 1
ATOM 6235 C CA . LEU B 1 367 ? 43.211 -21.786 -22.918 1.00 36.19 762 LEU B CA 1
ATOM 6236 C C . LEU B 1 367 ? 41.853 -21.984 -22.246 1.00 34.78 762 LEU B C 1
ATOM 6237 O O . LEU B 1 367 ? 41.651 -22.966 -21.539 1.00 33.11 762 LEU B O 1
ATOM 6242 N N . GLY B 1 368 ? 40.914 -21.074 -22.500 1.00 35.14 763 GLY B N 1
ATOM 6243 C CA . GLY B 1 368 ? 39.594 -21.170 -21.905 1.00 32.97 763 GLY B CA 1
ATOM 6244 C C . GLY B 1 368 ? 38.813 -22.403 -22.323 1.00 38.27 763 GLY B C 1
ATOM 6245 O O . GLY B 1 368 ? 38.270 -23.114 -21.475 1.00 40.88 763 GLY B O 1
ATOM 6246 N N . SER B 1 369 ? 38.766 -22.681 -23.621 1.00 37.74 764 SER B N 1
ATOM 6247 C CA . SER B 1 369 ? 37.978 -23.808 -24.092 1.00 34.10 764 SER B CA 1
ATOM 6248 C C . SER B 1 369 ? 38.641 -25.121 -23.698 1.00 36.11 764 SER B C 1
ATOM 6249 O O . SER B 1 369 ? 37.953 -26.110 -23.411 1.00 38.23 764 SER B O 1
ATOM 6252 N N . LEU B 1 370 ? 39.970 -25.133 -23.684 1.00 34.60 765 LEU B N 1
ATOM 6253 C CA . LEU B 1 370 ? 40.710 -26.306 -23.219 1.00 39.05 765 LEU B CA 1
ATOM 6254 C C . LEU B 1 370 ? 40.418 -26.586 -21.750 1.00 38.52 765 LEU B C 1
ATOM 6255 O O . LEU B 1 370 ? 40.168 -27.725 -21.367 1.00 37.01 765 LEU B O 1
ATOM 6260 N N . GLU B 1 371 ? 40.443 -25.534 -20.937 1.00 36.33 766 GLU B N 1
ATOM 6261 C CA . GLU B 1 371 ? 40.115 -25.630 -19.522 1.00 33.87 766 GLU B CA 1
ATOM 6262 C C . GLU B 1 371 ? 38.705 -26.176 -19.339 1.00 36.00 766 GLU B C 1
ATOM 6263 O O . GLU B 1 371 ? 38.480 -27.093 -18.541 1.00 39.75 766 GLU B O 1
ATOM 6269 N N . ALA B 1 372 ? 37.766 -25.632 -20.104 1.00 41.77 767 ALA B N 1
ATOM 6270 C CA . ALA B 1 372 ? 36.371 -26.058 -20.024 1.00 44.03 767 ALA B CA 1
ATOM 6271 C C . ALA B 1 372 ? 36.203 -27.545 -20.342 1.00 44.43 767 ALA B C 1
ATOM 6272 O O . ALA B 1 372 ? 35.574 -28.314 -19.579 1.00 42.30 767 ALA B O 1
ATOM 6274 N N . LEU B 1 373 ? 36.811 -27.951 -21.451 1.00 44.73 768 LEU B N 1
ATOM 6275 C CA . LEU B 1 373 ? 36.755 -29.338 -21.890 1.00 47.12 768 LEU B CA 1
ATOM 6276 C C . LEU B 1 373 ? 37.399 -30.306 -20.875 1.00 48.18 768 LEU B C 1
ATOM 6277 O O . LEU B 1 373 ? 36.833 -31.367 -20.577 1.00 46.33 768 LEU B O 1
ATOM 6282 N N . LEU B 1 374 ? 38.570 -29.944 -20.347 1.00 46.85 769 LEU B N 1
ATOM 6283 C CA . LEU B 1 374 ? 39.273 -30.787 -19.363 1.00 47.25 769 LEU B CA 1
ATOM 6284 C C . LEU B 1 374 ? 38.523 -30.928 -18.030 1.00 49.21 769 LEU B C 1
ATOM 6285 O O . LEU B 1 374 ? 38.479 -32.021 -17.439 1.00 45.94 769 LEU B O 1
ATOM 6290 N N . ASP B 1 375 ? 37.968 -29.816 -17.545 1.00 51.15 770 ASP B N 1
ATOM 6291 C CA . ASP B 1 375 ? 37.161 -29.844 -16.327 1.00 52.44 770 ASP B CA 1
ATOM 6292 C C . ASP B 1 375 ? 35.976 -30.763 -16.551 1.00 56.10 770 ASP B C 1
ATOM 6293 O O . ASP B 1 375 ? 35.622 -31.590 -15.691 1.00 56.25 770 ASP B O 1
ATOM 6298 N N . PHE B 1 376 ? 35.366 -30.622 -17.725 1.00 61.46 771 PHE B N 1
ATOM 6299 C CA . PHE B 1 376 ? 34.256 -31.502 -18.073 1.00 67.08 771 PHE B CA 1
ATOM 6300 C C . PHE B 1 376 ? 34.635 -32.988 -18.064 1.00 67.68 771 PHE B C 1
ATOM 6301 O O . PHE B 1 376 ? 33.889 -33.817 -17.532 1.00 61.74 771 PHE B O 1
ATOM 6309 N N . LEU B 1 377 ? 35.757 -33.323 -18.704 1.00 69.46 772 LEU B N 1
ATOM 6310 C CA . LEU B 1 377 ? 36.210 -34.713 -18.791 1.00 68.15 772 LEU B CA 1
ATOM 6311 C C . LEU B 1 377 ? 36.605 -35.274 -17.434 1.00 69.60 772 LEU B C 1
ATOM 6312 O O . LEU B 1 377 ? 36.504 -36.482 -17.205 1.00 69.11 772 LEU B O 1
ATOM 6317 N N . LYS B 1 378 ? 37.072 -34.410 -16.538 1.00 70.58 773 LYS B N 1
ATOM 6318 C CA . LYS B 1 378 ? 37.351 -34.860 -15.182 1.00 76.22 773 LYS B CA 1
ATOM 6319 C C . LYS B 1 378 ? 36.023 -35.182 -14.503 1.00 83.13 773 LYS B C 1
ATOM 6320 O O . LYS B 1 378 ? 35.897 -36.213 -13.838 1.00 82.26 773 LYS B O 1
ATOM 6326 N N . ASP B 1 379 ? 35.030 -34.310 -14.697 1.00 86.16 774 ASP B N 1
ATOM 6327 C CA . ASP B 1 379 ? 33.697 -34.545 -14.130 1.00 82.04 774 ASP B CA 1
ATOM 6328 C C . ASP B 1 379 ? 33.087 -35.878 -14.583 1.00 83.02 774 ASP B C 1
ATOM 6329 O O . ASP B 1 379 ? 32.247 -36.450 -13.891 1.00 82.30 774 ASP B O 1
ATOM 6334 N N . MET B 1 380 ? 33.522 -36.372 -15.738 1.00 85.08 775 MET B N 1
ATOM 6335 C CA . MET B 1 380 ? 32.931 -37.563 -16.335 1.00 85.20 775 MET B CA 1
ATOM 6336 C C . MET B 1 380 ? 33.823 -38.805 -16.242 1.00 89.71 775 MET B C 1
ATOM 6337 O O . MET B 1 380 ? 33.585 -39.794 -16.932 1.00 95.57 775 MET B O 1
ATOM 6342 N N . LYS B 1 381 ? 34.838 -38.744 -15.382 1.00 88.37 776 LYS B N 1
ATOM 6343 C CA . LYS B 1 381 ? 35.777 -39.849 -15.138 1.00 90.97 776 LYS B CA 1
ATOM 6344 C C . LYS B 1 381 ? 36.401 -40.367 -16.431 1.00 92.87 776 LYS B C 1
ATOM 6345 O O . LYS B 1 381 ? 36.694 -41.562 -16.549 1.00 97.59 776 LYS B O 1
ATOM 6351 N N . ILE B 1 382 ? 36.627 -39.468 -17.384 1.00 85.07 777 ILE B N 1
ATOM 6352 C CA . ILE B 1 382 ? 37.268 -39.837 -18.642 1.00 73.05 777 ILE B CA 1
ATOM 6353 C C . ILE B 1 382 ? 38.727 -39.410 -18.638 1.00 71.58 777 ILE B C 1
ATOM 6354 O O . ILE B 1 382 ? 39.033 -38.217 -18.638 1.00 70.94 777 ILE B O 1
ATOM 6359 N N . PRO B 1 383 ? 39.634 -40.393 -18.636 1.00 73.50 778 PRO B N 1
ATOM 6360 C CA . PRO B 1 383 ? 41.079 -40.145 -18.558 1.00 76.16 778 PRO B CA 1
ATOM 6361 C C . PRO B 1 383 ? 41.695 -39.503 -19.817 1.00 72.34 778 PRO B C 1
ATOM 6362 O O . PRO B 1 383 ? 41.316 -39.831 -20.946 1.00 68.15 778 PRO B O 1
ATOM 6366 N N . VAL B 1 384 ? 42.602 -38.551 -19.617 1.00 65.58 779 VAL B N 1
ATOM 6367 C CA . VAL B 1 384 ? 43.281 -37.919 -20.740 1.00 56.85 779 VAL B CA 1
ATOM 6368 C C . VAL B 1 384 ? 44.795 -38.052 -20.621 1.00 51.24 779 VAL B C 1
ATOM 6369 O O . VAL B 1 384 ? 45.405 -37.513 -19.701 1.00 51.85 779 VAL B O 1
ATOM 6373 N N . MET B 1 385 ? 45.390 -38.814 -21.532 1.00 50.15 780 MET B N 1
ATOM 6374 C CA . MET B 1 385 ? 46.844 -38.907 -21.671 1.00 51.95 780 MET B CA 1
ATOM 6375 C C . MET B 1 385 ? 47.560 -37.643 -22.169 1.00 51.79 780 MET B C 1
ATOM 6376 O O . MET B 1 385 ? 48.640 -37.309 -21.691 1.00 52.69 780 MET B O 1
ATOM 6381 N N . SER B 1 386 ? 46.968 -36.962 -23.147 1.00 47.77 781 SER B N 1
ATOM 6382 C CA . SER B 1 386 ? 47.627 -35.846 -23.820 1.00 46.15 781 SER B CA 1
ATOM 6383 C C . SER B 1 386 ? 46.685 -34.689 -24.147 1.00 50.43 781 SER B C 1
ATOM 6384 O O . SER B 1 386 ? 45.478 -34.874 -24.285 1.00 46.68 781 SER B O 1
ATOM 6387 N N . ILE B 1 387 ? 47.250 -33.493 -24.276 1.00 51.93 782 ILE B N 1
ATOM 6388 C CA . ILE B 1 387 ? 46.461 -32.303 -24.544 1.00 45.97 782 ILE B CA 1
ATOM 6389 C C . ILE B 1 387 ? 47.182 -31.460 -25.593 1.00 43.78 782 ILE B C 1
ATOM 6390 O O . ILE B 1 387 ? 48.379 -31.637 -25.827 1.00 46.84 782 ILE B O 1
ATOM 6395 N N . GLY B 1 388 ? 46.440 -30.595 -26.271 1.00 39.52 783 GLY B N 1
ATOM 6396 C CA . GLY B 1 388 ? 47.016 -29.769 -27.313 1.00 38.56 783 GLY B CA 1
ATOM 6397 C C . GLY B 1 388 ? 46.135 -28.577 -27.606 1.00 39.98 783 GLY B C 1
ATOM 6398 O O . GLY B 1 388 ? 45.005 -28.501 -27.133 1.00 40.59 783 GLY B O 1
ATOM 6399 N N . LEU B 1 389 ? 46.656 -27.641 -28.391 1.00 40.81 784 LEU B N 1
ATOM 6400 C CA . LEU B 1 389 ? 45.927 -26.425 -28.725 1.00 42.01 784 LEU B CA 1
ATOM 6401 C C . LEU B 1 389 ? 45.936 -26.132 -30.223 1.00 43.99 784 LEU B C 1
ATOM 6402 O O . LEU B 1 389 ? 46.918 -26.405 -30.913 1.00 39.39 784 LEU B O 1
ATOM 6407 N N . GLY B 1 390 ? 44.835 -25.566 -30.717 1.00 47.14 785 GLY B N 1
ATOM 6408 C CA . GLY B 1 390 ? 44.761 -25.132 -32.100 1.00 51.83 785 GLY B CA 1
ATOM 6409 C C . GLY B 1 390 ? 44.404 -26.249 -33.062 1.00 60.47 785 GLY B C 1
ATOM 6410 O O . GLY B 1 390 ? 43.951 -27.313 -32.643 1.00 59.96 785 GLY B O 1
ATOM 6411 N N . PRO B 1 391 ? 44.576 -25.994 -34.368 1.00 66.73 786 PRO B N 1
ATOM 6412 C CA . PRO B 1 391 ? 44.286 -26.923 -35.470 1.00 66.95 786 PRO B CA 1
ATOM 6413 C C . PRO B 1 391 ? 44.972 -28.287 -35.326 1.00 62.83 786 PRO B C 1
ATOM 6414 O O . PRO B 1 391 ? 46.102 -28.358 -34.841 1.00 55.92 786 PRO B O 1
ATOM 6418 N N . VAL B 1 392 ? 44.294 -29.352 -35.743 1.00 62.91 787 VAL B N 1
ATOM 6419 C CA . VAL B 1 392 ? 44.829 -30.703 -35.614 1.00 64.21 787 VAL B CA 1
ATOM 6420 C C . VAL B 1 392 ? 45.669 -31.142 -36.812 1.00 64.57 787 VAL B C 1
ATOM 6421 O O . VAL B 1 392 ? 45.271 -30.990 -37.970 1.00 58.75 787 VAL B O 1
ATOM 6425 N N . TYR B 1 393 ? 46.859 -31.650 -36.512 1.00 68.49 788 TYR B N 1
ATOM 6426 C CA . TYR B 1 393 ? 47.771 -32.155 -37.523 1.00 67.43 788 TYR B CA 1
ATOM 6427 C C . TYR B 1 393 ? 48.000 -33.627 -37.306 1.00 68.81 788 TYR B C 1
ATOM 6428 O O . TYR B 1 393 ? 47.540 -34.198 -36.320 1.00 69.89 788 TYR B O 1
ATOM 6437 N N . LYS B 1 394 ? 48.691 -34.244 -38.251 1.00 68.80 789 LYS B N 1
ATOM 6438 C CA . LYS B 1 394 ? 48.930 -35.671 -38.204 1.00 64.56 789 LYS B CA 1
ATOM 6439 C C . LYS B 1 394 ? 49.700 -36.040 -36.941 1.00 58.61 789 LYS B C 1
ATOM 6440 O O . LYS B 1 394 ? 49.438 -37.078 -36.340 1.00 59.75 789 LYS B O 1
ATOM 6446 N N . ARG B 1 395 ? 50.624 -35.172 -36.532 1.00 55.44 790 ARG B N 1
ATOM 6447 C CA . ARG B 1 395 ? 51.446 -35.405 -35.342 1.00 62.04 790 ARG B CA 1
ATOM 6448 C C . ARG B 1 395 ? 50.674 -35.399 -34.022 1.00 65.37 790 ARG B C 1
ATOM 6449 O O . ARG B 1 395 ? 51.082 -36.041 -33.047 1.00 67.75 790 ARG B O 1
ATOM 6457 N N . ASP B 1 396 ? 49.573 -34.657 -33.994 1.00 63.43 791 ASP B N 1
ATOM 6458 C CA . ASP B 1 396 ? 48.696 -34.608 -32.837 1.00 54.03 791 ASP B CA 1
ATOM 6459 C C . ASP B 1 396 ? 47.937 -35.922 -32.795 1.00 50.02 791 ASP B C 1
ATOM 6460 O O . ASP B 1 396 ? 47.723 -36.500 -31.730 1.00 49.00 791 ASP B O 1
ATOM 6465 N N . VAL B 1 397 ? 47.512 -36.361 -33.981 1.00 50.90 792 VAL B N 1
ATOM 6466 C CA . VAL B 1 397 ? 46.808 -37.626 -34.164 1.00 46.75 792 VAL B CA 1
ATOM 6467 C C . VAL B 1 397 ? 47.655 -38.790 -33.685 1.00 51.96 792 VAL B C 1
ATOM 6468 O O . VAL B 1 397 ? 47.167 -39.707 -33.017 1.00 57.75 792 VAL B O 1
ATOM 6472 N N . MET B 1 398 ? 48.934 -38.731 -34.039 1.00 52.62 793 MET B N 1
ATOM 6473 C CA . MET B 1 398 ? 49.914 -39.757 -33.703 1.00 55.35 793 MET B CA 1
ATOM 6474 C C . MET B 1 398 ? 49.981 -40.032 -32.204 1.00 57.45 793 MET B C 1
ATOM 6475 O O . MET B 1 398 ? 50.337 -41.131 -31.771 1.00 58.28 793 MET B O 1
ATOM 6480 N N . LYS B 1 399 ? 49.638 -39.020 -31.416 1.00 56.30 794 LYS B N 1
ATOM 6481 C CA . LYS B 1 399 ? 49.685 -39.133 -29.970 1.00 53.57 794 LYS B CA 1
ATOM 6482 C C . LYS B 1 399 ? 48.736 -40.229 -29.495 1.00 59.14 794 LYS B C 1
ATOM 6483 O O . LYS B 1 399 ? 48.980 -40.876 -28.476 1.00 63.26 794 LYS B O 1
ATOM 6489 N N . ALA B 1 400 ? 47.669 -40.441 -30.265 1.00 59.98 795 ALA B N 1
ATOM 6490 C CA . ALA B 1 400 ? 46.632 -41.416 -29.942 1.00 60.41 795 ALA B CA 1
ATOM 6491 C C . ALA B 1 400 ? 47.011 -42.815 -30.399 1.00 67.58 795 ALA B C 1
ATOM 6492 O O . ALA B 1 400 ? 46.397 -43.798 -29.982 1.00 65.47 795 ALA B O 1
ATOM 6494 N N . SER B 1 401 ? 47.996 -42.888 -31.291 1.00 77.57 796 SER B N 1
ATOM 6495 C CA . SER B 1 401 ? 48.458 -44.160 -31.835 1.00 80.26 796 SER B CA 1
ATOM 6496 C C . SER B 1 401 ? 48.843 -45.118 -30.727 1.00 84.00 796 SER B C 1
ATOM 6497 O O . SER B 1 401 ? 48.591 -46.318 -30.818 1.00 89.79 796 SER B O 1
ATOM 6500 N N . THR B 1 402 ? 49.455 -44.573 -29.681 1.00 80.24 797 THR B N 1
ATOM 6501 C CA . THR B 1 402 ? 49.915 -45.360 -28.543 1.00 80.10 797 THR B CA 1
ATOM 6502 C C . THR B 1 402 ? 48.816 -46.169 -27.846 1.00 79.95 797 THR B C 1
ATOM 6503 O O . THR B 1 402 ? 49.087 -47.215 -27.254 1.00 76.56 797 THR B O 1
ATOM 6507 N N . MET B 1 403 ? 47.578 -45.696 -27.924 1.00 83.59 798 MET B N 1
ATOM 6508 C CA . MET B 1 403 ? 46.487 -46.362 -27.227 1.00 88.08 798 MET B CA 1
ATOM 6509 C C . MET B 1 403 ? 46.002 -47.616 -27.941 1.00 93.13 798 MET B C 1
ATOM 6510 O O . MET B 1 403 ? 45.360 -48.479 -27.335 1.00 96.34 798 MET B O 1
ATOM 6515 N N . LEU B 1 404 ? 46.295 -47.699 -29.234 1.00 94.07 799 LEU B N 1
ATOM 6516 C CA . LEU B 1 404 ? 45.780 -48.770 -30.075 1.00 98.03 799 LEU B CA 1
ATOM 6517 C C . LEU B 1 404 ? 46.123 -50.140 -29.496 1.00 106.08 799 LEU B C 1
ATOM 6518 O O . LEU B 1 404 ? 45.280 -51.038 -29.471 1.00 103.33 799 LEU B O 1
ATOM 6523 N N . GLU B 1 405 ? 47.357 -50.290 -29.023 1.00 116.68 800 GLU B N 1
ATOM 6524 C CA . GLU B 1 405 ? 47.774 -51.531 -28.377 1.00 128.31 800 GLU B CA 1
ATOM 6525 C C . GLU B 1 405 ? 47.236 -51.629 -26.958 1.00 131.71 800 GLU B C 1
ATOM 6526 O O . GLU B 1 405 ? 46.675 -52.655 -26.565 1.00 134.16 800 GLU B O 1
ATOM 6532 N N . LYS B 1 406 ? 47.398 -50.554 -26.196 1.00 128.66 801 LYS B N 1
ATOM 6533 C CA . LYS B 1 406 ? 46.916 -50.521 -24.822 1.00 123.23 801 LYS B CA 1
ATOM 6534 C C . LYS B 1 406 ? 45.411 -50.685 -24.708 1.00 115.83 801 LYS B C 1
ATOM 6535 O O . LYS B 1 406 ? 44.913 -51.704 -24.227 1.00 115.53 801 LYS B O 1
ATOM 6541 N N . ALA B 1 407 ? 44.690 -49.694 -25.201 1.00 108.25 802 ALA B N 1
ATOM 6542 C CA . ALA B 1 407 ? 43.259 -49.674 -25.051 1.00 100.75 802 ALA B CA 1
ATOM 6543 C C . ALA B 1 407 ? 42.642 -49.066 -26.279 1.00 100.23 802 ALA B C 1
ATOM 6544 O O . ALA B 1 407 ? 42.692 -47.854 -26.464 1.00 102.43 802 ALA B O 1
ATOM 6546 N N . PRO B 1 408 ? 42.073 -49.912 -27.141 1.00 96.04 803 PRO B N 1
ATOM 6547 C CA . PRO B 1 408 ? 41.410 -49.428 -28.353 1.00 93.78 803 PRO B CA 1
ATOM 6548 C C . PRO B 1 408 ? 40.259 -48.486 -28.008 1.00 93.38 803 PRO B C 1
ATOM 6549 O O . PRO B 1 408 ? 39.890 -47.632 -28.816 1.00 93.00 803 PRO B O 1
ATOM 6553 N N . GLU B 1 409 ? 39.707 -48.643 -26.808 1.00 91.62 804 GLU B N 1
ATOM 6554 C CA . GLU B 1 409 ? 38.591 -47.820 -26.370 1.00 89.70 804 GLU B CA 1
ATOM 6555 C C . GLU B 1 409 ? 39.028 -46.368 -26.169 1.00 88.49 804 GLU B C 1
ATOM 6556 O O . GLU B 1 409 ? 38.197 -45.455 -26.151 1.00 89.72 804 GLU B O 1
ATOM 6562 N N . TYR B 1 410 ? 40.333 -46.160 -26.022 1.00 85.31 805 TYR B N 1
ATOM 6563 C CA . TYR B 1 410 ? 40.868 -44.824 -25.784 1.00 80.53 805 TYR B CA 1
ATOM 6564 C C . TYR B 1 410 ? 41.813 -44.319 -26.880 1.00 75.11 805 TYR B C 1
ATOM 6565 O O . TYR B 1 410 ? 42.532 -43.338 -26.693 1.00 68.46 805 TYR B O 1
ATOM 6574 N N . ALA B 1 411 ? 41.820 -44.983 -28.027 1.00 78.00 806 ALA B N 1
ATOM 6575 C CA . ALA B 1 411 ? 42.631 -44.501 -29.138 1.00 80.28 806 ALA B CA 1
ATOM 6576 C C . ALA B 1 411 ? 41.874 -43.459 -29.944 1.00 81.26 806 ALA B C 1
ATOM 6577 O O . ALA B 1 411 ? 41.665 -43.636 -31.147 1.00 82.63 806 ALA B O 1
ATOM 6579 N N . VAL B 1 412 ? 41.489 -42.360 -29.292 1.00 77.79 807 VAL B N 1
ATOM 6580 C CA . VAL B 1 412 ? 40.746 -41.292 -29.967 1.00 73.90 807 VAL B CA 1
ATOM 6581 C C . VAL B 1 412 ? 41.243 -39.893 -29.619 1.00 69.13 807 VAL B C 1
ATOM 6582 O O . VAL B 1 412 ? 41.896 -39.685 -28.598 1.00 64.71 807 VAL B O 1
ATOM 6586 N N . MET B 1 413 ? 40.929 -38.941 -30.493 1.00 66.65 808 MET B N 1
ATOM 6587 C CA . MET B 1 413 ? 41.121 -37.521 -30.218 1.00 61.58 808 MET B CA 1
ATOM 6588 C C . MET B 1 413 ? 39.780 -36.830 -30.001 1.00 56.38 808 MET B C 1
ATOM 6589 O O . MET B 1 413 ? 38.847 -37.003 -30.781 1.00 51.94 808 MET B O 1
ATOM 6594 N N . LEU B 1 414 ? 39.687 -36.082 -28.908 1.00 55.40 809 LEU B N 1
ATOM 6595 C CA . LEU B 1 414 ? 38.562 -35.197 -28.652 1.00 55.09 809 LEU B CA 1
ATOM 6596 C C . LEU B 1 414 ? 38.918 -33.738 -28.931 1.00 52.44 809 LEU B C 1
ATOM 6597 O O . LEU B 1 414 ? 39.780 -33.165 -28.261 1.00 49.54 809 LEU B O 1
ATOM 6602 N N . CYS B 1 415 ? 38.248 -33.145 -29.919 1.00 54.15 810 CYS B N 1
ATOM 6603 C CA . CYS B 1 415 ? 38.579 -31.802 -30.401 1.00 55.68 810 CYS B CA 1
ATOM 6604 C C . CYS B 1 415 ? 37.456 -30.788 -30.197 1.00 57.85 810 CYS B C 1
ATOM 6605 O O . CYS B 1 415 ? 36.312 -31.032 -30.568 1.00 61.43 810 CYS B O 1
ATOM 6608 N N . PHE B 1 416 ? 37.788 -29.651 -29.599 1.00 57.83 811 PHE B N 1
ATOM 6609 C CA . PHE B 1 416 ? 36.803 -28.608 -29.369 1.00 62.34 811 PHE B CA 1
ATOM 6610 C C . PHE B 1 416 ? 37.179 -27.345 -30.133 1.00 62.63 811 PHE B C 1
ATOM 6611 O O . PHE B 1 416 ? 38.251 -26.785 -29.928 1.00 58.05 811 PHE B O 1
ATOM 6619 N N . ASP B 1 417 ? 36.283 -26.899 -31.006 1.00 68.60 812 ASP B N 1
ATOM 6620 C CA . ASP B 1 417 ? 36.448 -25.638 -31.724 1.00 68.05 812 ASP B CA 1
ATOM 6621 C C . ASP B 1 417 ? 37.756 -25.530 -32.508 1.00 60.55 812 ASP B C 1
ATOM 6622 O O . ASP B 1 417 ? 38.373 -24.469 -32.542 1.00 56.74 812 ASP B O 1
ATOM 6627 N N . VAL B 1 418 ? 38.171 -26.621 -33.141 1.00 58.53 813 VAL B N 1
ATOM 6628 C CA . VAL B 1 418 ? 39.423 -26.637 -33.894 1.00 56.54 813 VAL B CA 1
ATOM 6629 C C . VAL B 1 418 ? 39.279 -27.332 -35.244 1.00 62.81 813 VAL B C 1
ATOM 6630 O O . VAL B 1 418 ? 38.356 -28.115 -35.452 1.00 69.81 813 VAL B O 1
ATOM 6634 N N . LYS B 1 419 ? 40.190 -27.028 -36.162 1.00 60.79 814 LYS B N 1
ATOM 6635 C CA . LYS B 1 419 ? 40.153 -27.622 -37.498 1.00 65.93 814 LYS B CA 1
ATOM 6636 C C . LYS B 1 419 ? 41.068 -28.838 -37.596 1.00 61.43 814 LYS B C 1
ATOM 6637 O O . LYS B 1 419 ? 42.144 -28.854 -37.005 1.00 57.84 814 LYS B O 1
ATOM 6643 N N . VAL B 1 420 ? 40.638 -29.851 -38.349 1.00 63.47 815 VAL B N 1
ATOM 6644 C CA . VAL B 1 420 ? 41.452 -31.047 -38.586 1.00 64.67 815 VAL B CA 1
ATOM 6645 C C . VAL B 1 420 ? 42.025 -31.065 -39.998 1.00 73.17 815 VAL B C 1
ATOM 6646 O O . VAL B 1 420 ? 41.305 -30.853 -40.978 1.00 71.57 815 VAL B O 1
ATOM 6650 N N . ASP B 1 421 ? 43.331 -31.296 -40.089 1.00 82.43 816 ASP B N 1
ATOM 6651 C CA . ASP B 1 421 ? 44.015 -31.335 -41.370 1.00 91.36 816 ASP B CA 1
ATOM 6652 C C . ASP B 1 421 ? 43.619 -32.557 -42.176 1.00 98.52 816 ASP B C 1
ATOM 6653 O O . ASP B 1 421 ? 43.373 -33.631 -41.617 1.00 97.69 816 ASP B O 1
ATOM 6658 N N . LYS B 1 422 ? 43.533 -32.369 -43.491 1.00 104.17 817 LYS B N 1
ATOM 6659 C CA . LYS B 1 422 ? 43.201 -33.441 -44.417 1.00 105.73 817 LYS B CA 1
ATOM 6660 C C . LYS B 1 422 ? 44.162 -34.603 -44.247 1.00 104.46 817 LYS B C 1
ATOM 6661 O O . LYS B 1 422 ? 43.756 -35.760 -44.204 1.00 107.49 817 LYS B O 1
ATOM 6667 N N . GLU B 1 423 ? 45.447 -34.287 -44.178 1.00 100.11 818 GLU B N 1
ATOM 6668 C CA . GLU B 1 423 ? 46.455 -35.301 -43.939 1.00 98.39 818 GLU B CA 1
ATOM 6669 C C . GLU B 1 423 ? 46.265 -35.954 -42.577 1.00 95.72 818 GLU B C 1
ATOM 6670 O O . GLU B 1 423 ? 46.459 -37.157 -42.422 1.00 97.89 818 GLU B O 1
ATOM 6676 N N . ALA B 1 424 ? 45.922 -35.142 -41.584 1.00 88.78 819 ALA B N 1
ATOM 6677 C CA . ALA B 1 424 ? 45.748 -35.643 -40.234 1.00 83.99 819 ALA B CA 1
ATOM 6678 C C . ALA B 1 424 ? 44.585 -36.620 -40.189 1.00 88.57 819 ALA B C 1
ATOM 6679 O O . ALA B 1 424 ? 44.688 -37.722 -39.629 1.00 89.62 819 ALA B O 1
ATOM 6681 N N . GLU B 1 425 ? 43.488 -36.220 -40.819 1.00 92.94 820 GLU B N 1
ATOM 6682 C CA . GLU B 1 425 ? 42.295 -37.050 -40.905 1.00 99.78 820 GLU B CA 1
ATOM 6683 C C . GLU B 1 425 ? 42.608 -38.348 -41.654 1.00 105.72 820 GLU B C 1
ATOM 6684 O O . GLU B 1 425 ? 42.199 -39.440 -41.241 1.00 108.78 820 GLU B O 1
ATOM 6690 N N . GLN B 1 426 ? 43.338 -38.224 -42.757 1.00 108.58 821 GLN B N 1
ATOM 6691 C CA . GLN B 1 426 ? 43.699 -39.381 -43.561 1.00 112.14 821 GLN B CA 1
ATOM 6692 C C . GLN B 1 426 ? 44.551 -40.347 -42.741 1.00 115.75 821 GLN B C 1
ATOM 6693 O O . GLN B 1 426 ? 44.435 -41.563 -42.884 1.00 119.79 821 GLN B O 1
ATOM 6699 N N . TYR B 1 427 ? 45.445 -39.795 -41.926 1.00 112.81 822 TYR B N 1
ATOM 6700 C CA . TYR B 1 427 ? 46.287 -40.593 -41.044 1.00 107.47 822 TYR B CA 1
ATOM 6701 C C . TYR B 1 427 ? 45.437 -41.329 -40.010 1.00 106.60 822 TYR B C 1
ATOM 6702 O O . TYR B 1 427 ? 45.721 -42.477 -39.656 1.00 103.11 822 TYR B O 1
ATOM 6711 N N . ALA B 1 428 ? 44.424 -40.642 -39.489 1.00 108.90 823 ALA B N 1
ATOM 6712 C CA . ALA B 1 428 ? 43.541 -41.245 -38.493 1.00 108.62 823 ALA B CA 1
ATOM 6713 C C . ALA B 1 428 ? 42.765 -42.414 -39.094 1.00 108.73 823 ALA B C 1
ATOM 6714 O O . ALA B 1 428 ? 42.602 -43.455 -38.452 1.00 104.33 823 ALA B O 1
ATOM 6716 N N . GLU B 1 429 ? 42.278 -42.225 -40.320 1.00 112.82 824 GLU B N 1
ATOM 6717 C CA . GLU B 1 429 ? 41.605 -43.294 -41.060 1.00 113.93 824 GLU B CA 1
ATOM 6718 C C . GLU B 1 429 ? 42.593 -44.440 -41.235 1.00 108.44 824 GLU B C 1
ATOM 6719 O O . GLU B 1 429 ? 42.270 -45.608 -41.019 1.00 107.82 824 GLU B O 1
ATOM 6725 N N . GLN B 1 430 ? 43.815 -44.069 -41.601 1.00 103.42 825 GLN B N 1
ATOM 6726 C CA . GLN B 1 430 ? 44.901 -44.999 -41.872 1.00 100.98 825 GLN B CA 1
ATOM 6727 C C . GLN B 1 430 ? 45.295 -45.847 -40.672 1.00 102.55 825 GLN B C 1
ATOM 6728 O O . GLN B 1 430 ? 45.770 -46.973 -40.831 1.00 107.31 825 GLN B O 1
ATOM 6734 N N . GLU B 1 431 ? 45.123 -45.317 -39.467 1.00 96.00 826 GLU B N 1
ATOM 6735 C CA . GLU B 1 431 ? 45.529 -46.094 -38.306 1.00 88.73 826 GLU B CA 1
ATOM 6736 C C . GLU B 1 431 ? 44.357 -46.608 -37.477 1.00 82.23 826 GLU B C 1
ATOM 6737 O O . GLU B 1 431 ? 44.542 -47.379 -36.531 1.00 80.25 826 GLU B O 1
ATOM 6743 N N . GLY B 1 432 ? 43.150 -46.185 -37.828 1.00 77.27 827 GLY B N 1
ATOM 6744 C CA . GLY B 1 432 ? 41.993 -46.594 -37.063 1.00 76.28 827 GLY B CA 1
ATOM 6745 C C . GLY B 1 432 ? 41.905 -45.786 -35.788 1.00 79.49 827 GLY B C 1
ATOM 6746 O O . GLY B 1 432 ? 41.441 -46.272 -34.755 1.00 80.70 827 GLY B O 1
ATOM 6747 N N . ILE B 1 433 ? 42.384 -44.549 -35.858 1.00 82.16 828 ILE B N 1
ATOM 6748 C CA . ILE B 1 433 ? 42.234 -43.613 -34.755 1.00 83.45 828 ILE B CA 1
ATOM 6749 C C . ILE B 1 433 ? 41.004 -42.746 -35.015 1.00 83.13 828 ILE B C 1
ATOM 6750 O O . ILE B 1 433 ? 40.901 -42.099 -36.058 1.00 81.87 828 ILE B O 1
ATOM 6755 N N . LYS B 1 434 ? 40.049 -42.774 -34.092 1.00 81.62 829 LYS B N 1
ATOM 6756 C CA . LYS B 1 434 ? 38.829 -41.982 -34.229 1.00 79.11 829 LYS B CA 1
ATOM 6757 C C . LYS B 1 434 ? 39.050 -40.520 -33.854 1.00 66.79 829 LYS B C 1
ATOM 6758 O O . LYS B 1 434 ? 39.749 -40.226 -32.891 1.00 59.45 829 LYS B O 1
ATOM 6764 N N . ILE B 1 435 ? 38.459 -39.614 -34.634 1.00 65.49 830 ILE B N 1
ATOM 6765 C CA . ILE B 1 435 ? 38.510 -38.169 -34.364 1.00 62.12 830 ILE B CA 1
ATOM 6766 C C . ILE B 1 435 ? 37.119 -37.556 -34.149 1.00 56.55 830 ILE B C 1
ATOM 6767 O O . ILE B 1 435 ? 36.303 -37.470 -35.071 1.00 53.84 830 ILE B O 1
ATOM 6772 N N . PHE B 1 436 ? 36.858 -37.127 -32.920 1.00 56.02 831 PHE B N 1
ATOM 6773 C CA . PHE B 1 436 ? 35.633 -36.411 -32.593 1.00 56.52 831 PHE B CA 1
ATOM 6774 C C . PHE B 1 436 ? 35.878 -34.905 -32.511 1.00 59.97 831 PHE B C 1
ATOM 6775 O O . PHE B 1 436 ? 36.747 -34.455 -31.762 1.00 59.65 831 PHE B O 1
ATOM 6783 N N . ASN B 1 437 ? 35.117 -34.134 -33.286 1.00 56.65 832 ASN B N 1
ATOM 6784 C CA . ASN B 1 437 ? 35.302 -32.690 -33.360 1.00 54.10 832 ASN B CA 1
ATOM 6785 C C . ASN B 1 437 ? 33.942 -32.015 -33.352 1.00 60.97 832 ASN B C 1
ATOM 6786 O O . ASN B 1 437 ? 33.086 -32.338 -34.172 1.00 63.64 832 ASN B O 1
ATOM 6791 N N . ALA B 1 438 ? 33.758 -31.067 -32.438 1.00 67.54 833 ALA B N 1
ATOM 6792 C CA . ALA B 1 438 ? 32.498 -30.340 -32.295 1.00 71.29 833 ALA B CA 1
ATOM 6793 C C . ALA B 1 438 ? 32.758 -28.983 -31.657 1.00 69.82 833 ALA B C 1
ATOM 6794 O O . ALA B 1 438 ? 33.858 -28.726 -31.167 1.00 63.57 833 ALA B O 1
ATOM 6796 N N . ASP B 1 439 ? 31.757 -28.107 -31.686 1.00 71.18 834 ASP B N 1
ATOM 6797 C CA . ASP B 1 439 ? 31.878 -26.806 -31.040 1.00 71.06 834 ASP B CA 1
ATOM 6798 C C . ASP B 1 439 ? 30.920 -26.699 -29.856 1.00 63.42 834 ASP B C 1
ATOM 6799 O O . ASP B 1 439 ? 30.707 -25.618 -29.305 1.00 65.46 834 ASP B O 1
ATOM 6804 N N . VAL B 1 440 ? 30.366 -27.839 -29.458 1.00 57.85 835 VAL B N 1
ATOM 6805 C CA . VAL B 1 440 ? 29.639 -27.932 -28.204 1.00 55.71 835 VAL B CA 1
ATOM 6806 C C . VAL B 1 440 ? 30.057 -29.197 -27.484 1.00 57.30 835 VAL B C 1
ATOM 6807 O O . VAL B 1 440 ? 30.018 -30.284 -28.056 1.00 61.69 835 VAL B O 1
ATOM 6811 N N . ILE B 1 441 ? 30.423 -29.049 -26.218 1.00 54.03 836 ILE B N 1
ATOM 6812 C CA . ILE B 1 441 ? 31.044 -30.127 -25.459 1.00 55.48 836 ILE B CA 1
ATOM 6813 C C . ILE B 1 441 ? 30.192 -31.421 -25.367 1.00 58.65 836 ILE B C 1
ATOM 6814 O O . ILE B 1 441 ? 30.708 -32.551 -25.535 1.00 54.69 836 ILE B O 1
ATOM 6819 N N . TYR B 1 442 ? 28.893 -31.279 -25.121 1.00 64.11 837 TYR B N 1
ATOM 6820 C CA . TYR B 1 442 ? 28.062 -32.466 -24.952 1.00 71.92 837 TYR B CA 1
ATOM 6821 C C . TYR B 1 442 ? 27.933 -33.259 -26.261 1.00 71.00 837 TYR B C 1
ATOM 6822 O O . TYR B 1 442 ? 27.648 -34.459 -26.237 1.00 71.69 837 TYR B O 1
ATOM 6831 N N . HIS B 1 443 ? 28.125 -32.597 -27.399 1.00 70.48 838 HIS B N 1
ATOM 6832 C CA . HIS B 1 443 ? 28.187 -33.314 -28.669 1.00 76.12 838 HIS B CA 1
ATOM 6833 C C . HIS B 1 443 ? 29.305 -34.343 -28.605 1.00 83.40 838 HIS B C 1
ATOM 6834 O O . HIS B 1 443 ? 29.110 -35.542 -28.890 1.00 88.49 838 HIS B O 1
ATOM 6841 N N . LEU B 1 444 ? 30.467 -33.858 -28.175 1.00 85.41 839 LEU B N 1
ATOM 6842 C CA . LEU B 1 444 ? 31.650 -34.687 -28.022 1.00 92.32 839 LEU B CA 1
ATOM 6843 C C . LEU B 1 444 ? 31.357 -35.841 -27.062 1.00 110.24 839 LEU B C 1
ATOM 6844 O O . LEU B 1 444 ? 31.633 -37.014 -27.382 1.00 110.19 839 LEU B O 1
ATOM 6849 N N . PHE B 1 445 ? 30.755 -35.519 -25.913 1.00 129.31 840 PHE B N 1
ATOM 6850 C CA . PHE B 1 445 ? 30.459 -36.561 -24.911 1.00 145.78 840 PHE B CA 1
ATOM 6851 C C . PHE B 1 445 ? 29.585 -37.671 -25.499 1.00 151.07 840 PHE B C 1
ATOM 6852 O O . PHE B 1 445 ? 29.898 -38.874 -25.394 1.00 157.07 840 PHE B O 1
ATOM 6860 N N . ASP B 1 446 ? 28.507 -37.251 -26.152 1.00 144.29 841 ASP B N 1
ATOM 6861 C CA . ASP B 1 446 ? 27.539 -38.182 -26.704 1.00 134.04 841 ASP B CA 1
ATOM 6862 C C . ASP B 1 446 ? 28.202 -39.092 -27.740 1.00 126.14 841 ASP B C 1
ATOM 6863 O O . ASP B 1 446 ? 28.044 -40.330 -27.697 1.00 128.18 841 ASP B O 1
ATOM 6868 N N . SER B 1 447 ? 28.997 -38.488 -28.626 1.00 116.99 842 SER B N 1
ATOM 6869 C CA . SER B 1 447 ? 29.673 -39.268 -29.665 1.00 111.45 842 SER B CA 1
ATOM 6870 C C . SER B 1 447 ? 30.638 -40.303 -29.069 1.00 121.67 842 SER B C 1
ATOM 6871 O O . SER B 1 447 ? 30.634 -41.485 -29.466 1.00 124.94 842 SER B O 1
ATOM 6874 N N . PHE B 1 448 ? 31.444 -39.871 -28.100 1.00 128.49 843 PHE B N 1
ATOM 6875 C CA . PHE B 1 448 ? 32.405 -40.779 -27.462 1.00 138.28 843 PHE B CA 1
ATOM 6876 C C . PHE B 1 448 ? 31.712 -41.955 -26.753 1.00 131.52 843 PHE B C 1
ATOM 6877 O O . PHE B 1 448 ? 32.105 -43.117 -26.932 1.00 129.65 843 PHE B O 1
ATOM 6885 N N . THR B 1 449 ? 30.687 -41.658 -25.952 1.00 127.50 844 THR B N 1
ATOM 6886 C CA . THR B 1 449 ? 29.969 -42.708 -25.214 1.00 123.86 844 THR B CA 1
ATOM 6887 C C . THR B 1 449 ? 29.320 -43.711 -26.151 1.00 118.22 844 THR B C 1
ATOM 6888 O O . THR B 1 449 ? 29.400 -44.933 -25.940 1.00 119.50 844 THR B O 1
ATOM 6892 N N . ALA B 1 450 ? 28.641 -43.183 -27.166 1.00 111.07 845 ALA B N 1
ATOM 6893 C CA . ALA B 1 450 ? 28.057 -44.041 -28.187 1.00 105.47 845 ALA B CA 1
ATOM 6894 C C . ALA B 1 450 ? 29.126 -44.968 -28.770 1.00 100.34 845 ALA B C 1
ATOM 6895 O O . ALA B 1 450 ? 28.881 -46.170 -28.949 1.00 99.97 845 ALA B O 1
ATOM 6897 N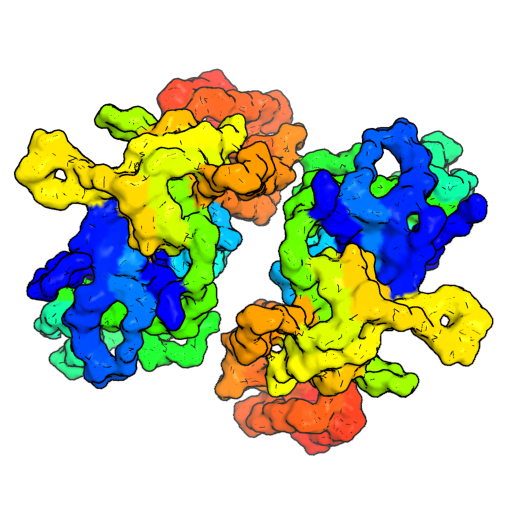 N . TYR B 1 451 ? 30.299 -44.401 -29.074 1.00 95.38 846 TYR B N 1
ATOM 6898 C CA . TYR B 1 451 ? 31.423 -45.184 -29.612 1.00 91.07 846 TYR B CA 1
ATOM 6899 C C . TYR B 1 451 ? 31.808 -46.326 -28.647 1.00 87.03 846 TYR B C 1
ATOM 6900 O O . TYR B 1 451 ? 31.957 -47.487 -29.066 1.00 81.05 846 TYR B O 1
ATOM 6909 N N . GLN B 1 452 ? 31.964 -46.007 -27.361 1.00 88.83 847 GLN B N 1
ATOM 6910 C CA . GLN B 1 452 ? 32.308 -47.031 -26.363 1.00 91.97 847 GLN B CA 1
ATOM 6911 C C . GLN B 1 452 ? 31.282 -48.167 -26.291 1.00 89.54 847 GLN B C 1
ATOM 6912 O O . GLN B 1 452 ? 31.626 -49.369 -26.346 1.00 91.00 847 GLN B O 1
ATOM 6918 N N . GLU B 1 453 ? 30.018 -47.770 -26.180 1.00 85.12 848 GLU B N 1
ATOM 6919 C CA . GLU B 1 453 ? 28.918 -48.715 -26.083 1.00 84.09 848 GLU B CA 1
ATOM 6920 C C . GLU B 1 453 ? 28.912 -49.637 -27.305 1.00 82.87 848 GLU B C 1
ATOM 6921 O O . GLU B 1 453 ? 28.682 -50.841 -27.182 1.00 77.11 848 GLU B O 1
ATOM 6927 N N . LYS B 1 454 ? 29.117 -49.053 -28.486 1.00 86.81 849 LYS B N 1
ATOM 6928 C CA . LYS B 1 454 ? 29.233 -49.828 -29.728 1.00 89.71 849 LYS B CA 1
ATOM 6929 C C . LYS B 1 454 ? 30.379 -50.843 -29.635 1.00 92.61 849 LYS B C 1
ATOM 6930 O O . LYS B 1 454 ? 30.219 -52.002 -30.022 1.00 93.91 849 LYS B O 1
ATOM 6936 N N . LEU B 1 455 ? 31.539 -50.399 -29.145 1.00 95.12 850 LEU B N 1
ATOM 6937 C CA . LEU B 1 455 ? 32.684 -51.307 -28.976 1.00 96.73 850 LEU B CA 1
ATOM 6938 C C . LEU B 1 455 ? 32.348 -52.459 -28.021 1.00 96.91 850 LEU B C 1
ATOM 6939 O O . LEU B 1 455 ? 32.949 -53.539 -28.089 1.00 88.89 850 LEU B O 1
ATOM 6944 N N . LEU B 1 456 ? 31.394 -52.216 -27.125 1.00 104.07 851 LEU B N 1
ATOM 6945 C CA . LEU B 1 456 ? 30.943 -53.244 -26.180 1.00 107.87 851 LEU B CA 1
ATOM 6946 C C . LEU B 1 456 ? 30.050 -54.340 -26.790 1.00 109.70 851 LEU B C 1
ATOM 6947 O O . LEU B 1 456 ? 29.842 -55.379 -26.163 1.00 109.22 851 LEU B O 1
ATOM 6952 N N . GLU B 1 457 ? 29.530 -54.126 -27.998 1.00 110.30 852 GLU B N 1
ATOM 6953 C CA . GLU B 1 457 ? 28.674 -55.129 -28.641 1.00 108.10 852 GLU B CA 1
ATOM 6954 C C . GLU B 1 457 ? 29.490 -56.047 -29.534 1.00 108.79 852 GLU B C 1
ATOM 6955 O O . GLU B 1 457 ? 30.494 -56.604 -29.102 1.00 108.72 852 GLU B O 1
#

Solvent-accessible surface area: 41364 Å² total; per-residue (Å²): 140,99,34,32,8,0,4,0,3,17,14,29,163,123,10,4,83,31,6,66,63,79,114,203,67,53,35,53,82,19,18,20,0,0,32,0,32,27,91,2,0,84,51,46,1,136,54,0,64,137,79,48,184,66,29,60,90,5,68,0,0,0,7,4,31,34,131,34,74,35,5,14,2,3,17,79,95,79,14,58,22,0,14,9,3,2,2,1,23,2,17,2,46,115,9,30,60,98,90,14,41,39,4,3,115,41,2,111,61,20,161,24,65,35,2,0,0,0,14,56,0,29,151,2,175,81,21,137,50,58,99,62,13,1,1,42,37,0,44,74,133,13,56,160,67,3,43,94,46,2,90,52,65,7,43,114,3,45,115,58,0,59,137,46,53,25,60,10,45,14,7,52,92,7,134,28,69,42,110,70,18,4,0,0,0,0,0,18,97,20,0,0,0,8,4,0,1,4,24,3,4,6,41,16,0,16,107,119,20,53,84,70,1,81,149,75,96,118,28,37,2,6,0,10,36,48,102,112,31,174,74,65,39,22,0,0,14,1,2,0,2,7,17,118,0,113,53,38,14,84,0,0,0,0,0,67,123,19,53,20,38,8,58,4,155,5,0,0,15,35,22,102,107,184,134,73,75,155,182,46,101,42,48,104,53,152,88,10,129,32,11,14,0,0,7,0,4,7,81,90,1,108,76,3,1,18,2,2,44,2,31,34,25,20,140,163,57,72,49,103,78,30,29,96,28,3,23,59,18,10,58,41,20,75,73,59,14,67,101,120,28,119,0,0,0,0,3,0,29,20,1,3,16,0,20,34,0,17,59,36,4,142,104,88,174,19,47,21,17,13,21,13,12,7,67,0,80,66,128,18,0,86,59,0,27,92,16,51,164,175,2,84,37,27,0,0,0,2,0,29,83,13,156,37,60,169,99,0,69,101,38,1,134,144,74,47,6,89,31,29,69,20,94,28,40,93,80,4,65,82,44,13,45,57,26,40,88,158,79,151,165,140,97,31,34,7,0,2,1,0,28,6,18,115,178,8,14,74,74,2,92,145,42,158,63,107,103,29,38,62,78,18,22,35,0,2,35,6,15,28,55,4,3,90,35,43,1,155,52,0,63,143,77,44,172,57,21,57,89,6,70,0,1,0,4,1,60,41,84,29,67,47,1,12,0,4,16,80,96,80,15,55,25,0,12,6,4,2,0,1,4,1,4,2,45,109,7,30,59,102,97,4,45,41,17,5,98,37,1,133,57,22,160,24,61,32,2,0,0,0,16,58,0,33,161,3,172,80,23,133,51,61,88,38,12,1,3,40,35,0,40,72,126,12,61,200,68,2,49,117,44,1,86,50,75,11,50,126,4,50,113,59,0,56,136,56,65,33,56,8,43,10,8,69,79,18,174,30,69,58,112,65,17,4,0,0,0,0,0,10,91,17,0,0,0,0,0,0,0,4,24,3,2,6,45,14,0,13,107,139,16,48,121,64,2,79,142,57,96,101,29,31,2,7,0,14,61,50,112,105,27,162,72,37,38,20,0,0,14,2,2,0,2,7,14,80,0,97,42,49,28,80,0,0,0,1,0,74,122,21,52,20,36,8,64,4,115,4,0,0,15,36,20,98,105,180,141,84,86,142,190,48,114,35,51,100,47,158,88,10,109,24,8,16,0,0,7,0,0,3,95,87,0,105,77,8,2,22,3,2,46,1,33,48,20,23,136,159,70,69,53,100,107,32,34,96,39,3,22,33,21,10,58,41,21,80,68,52,25,20,100,99,22,93,0,0,0,0,2,0,30,16,2,3,9,0,17,34,0,20,62,41,5,136,105,80,170,21,49,18,20,17,18,16,18,13,74,0,86,68,124,19,0,83,56,0,31,84,14,56,166,131,2,75,53,31,2,0,0,3,0,8,64,14,164,32,57,176,100,0,93,105,25,4,143,114,71,48,4,94,37,28,68,22,88,28,34,89,74,5,62,76,51,8,46,59,37,40,106,154,83,149,190

Sequence (883 aa):
KDLRSPICCILGHKLLDKIRQTNVGGITQQIGATYFPIDAIKAKTKVMAEYEKQTFDVPGLLVIDTPGHESFSNLRSRGSSSLCNIAILVIDIMHGLEQQTIESIKLLRDRKAPFVVALNKIDRLYDWKAIPNNSFRDSFAKQSRAVQEEFQSRYSKIQLELAEQGLNSELYFQNKNMSKYVSIVPTSAVTGEGVPDLLWLLLELTQKRMSKQLMYLSHVEATILEVKVVEGFGTTIDVVILSNGYLREGDRIVVLCGMNGPIVTNIRALLTPQPLRELRLKSEYVHHKEVKAALGVKIAANDLEKAVSGSRLLVVGPEDDEDELMDDVMDDLTGLLDSVDTTGKGVVVQASTLGSLEALLDFLKDMKIPVMSIGLGPVYKRDVMKASTMLEKAPEYAVMLCFDVKVDKEAEQYAEQEGIKIFNADVIYHLFDSFTAYQEKLLEKDLRSPICCILGHKLLDKIRQTNVQGGITTQQIGATYFPIDAIKAKTKVMAEYEKQTFDVPGLLVIDTPGHESFSNLRSRGSSLCNIAILVIDIMHGLEQQTIESIKLLRDRKAPFVVALNKIDRLYDWKAIPNNSFRDSFAKQSRAVQEEFQSRYSKIQLELAEQGLNSELYFQNKNMSKYVSIVPTSAVTGEGVPDLLWLLLELTQKRMSKQLMYLSHHVEATILEVKVVEGFGTTIDVILSNGYLREGDRIVLCGMNGPIVTNIRALLTPQPLRELRLKSEYVHHKEVKAALLGVKIAANDLEKAVSGSRLLVVGPEDDEDELMDDVMDDLTGLLDSVDTTGKGVVVQASTLGSLEALLDFLKDMKIPVMSIGLGPVYKRDVMKASTMLEKAPEYAVMLCFDVKVDKEAEQYAEQEGIKIFNADVIYHLFDSFTAYQEKLLE

Foldseek 3Di:
DAWFAAEEEEADPPQVVLLQDDDVDDWDAWFQKIWAALVNLCVLLVLVVVPDDFDRDYRTHIYRYDHDPLLLQAALVCSRLSHQEYEQEFELPPGDDVSSLLVLVLCVVSVHHYAYAHEDLVVQPPQDDDASHEAVVSLVVDDVNSVVSSVVSVVVNQVVCVVSVAHEDDQVPPPDCVRYHHYFYAYSVRNYRVSVVSRVVCCCCVPVVVVSGDADPFWWKFWRDFDQDVVQGTKTKIFTRFDKDFQQWWKWAQFQVAIDIWGWHWKWTADPDPVCVVVPRTDTDRMDGPGGIIMTGIPPCNRGAGNFIMGTADPPHDPVVVSVVSCPLVVVLVVVADLPDAAAEEEEAHSSRQVVLVVVCVVVVGHHNYYYYAAADLVSLVSLLVNCVVHVLRSEYQYAPHHYDPNNVVSCVVSVYYYDYYNRNVSSVVVSVVSVVVVVD/DAWFAAEEEEADDLQCVLLQDDPDPVHWDAWVQKIWGAQVSLCVLQVLVVVPDDFDRRYRTYIYRYDNACLLQQAALVCSRLSHQEYEQEAALPPADDVSSLLVVVLCVVSVHHYAYAHEDLVPQPPQDADASHEAVVSQVPGDVSSVVSSVVSVVVNQVVQVVSVAHADAQVPDDPVVHHHHYFYAYSVRNYRVSVVSRVVCCCCVPVVVVSTDADAFWWKFWRDWDQDPVQGIKTKIFTRFDKDFQQWWKWAAFQVAIDIWGFHWKWIADPDPVCVVVPGTDTDRMDGPGGIIMTGIPPCPGGFGNFIMGTADPPDDPVVVSVVRCVLVVVVVVPAALPDQAAEEEEAHSRVQVVLVVVCVVVVGHHNYYGYAAADLVSLVSLLVCVVVPLLHSEYEYEPHHYDPNNVVSCVVRVYYYHYDNRNVSSVVVSVVVNVVVVD